Protein AF-0000000082836215 (afdb_homodimer)

Nearest PDB structures (foldseek):
  4zmm-assembly1_B  TM=8.701E-01  e=2.707E-09  Pseudomonas aeruginosa PAO1
  3tvk-assembly1_A  TM=8.857E-01  e=2.459E-09  Escherichia coli K-12
  4h54-assembly1_A  TM=6.787E-01  e=2.007E-11  Escherichia coli K-12
  4zmu-assembly2_D  TM=7.133E-01  e=2.117E-10  Pseudomonas aeruginosa PAO1
  7e6g-assembly1_B  TM=6.426E-01  e=2.106E-11  Pseudomonas aeruginosa

Structure (mmCIF, N/CA/C/O backbone):
data_AF-0000000082836215-model_v1
#
loop_
_entity.id
_entity.type
_entity.pdbx_description
1 polymer 'diguanylate cyclase'
#
loop_
_atom_site.group_PDB
_atom_site.id
_atom_site.type_symbol
_atom_site.label_atom_id
_atom_site.label_alt_id
_atom_site.label_comp_id
_atom_site.label_asym_id
_atom_site.label_entity_id
_atom_site.label_seq_id
_atom_site.pdbx_PDB_ins_code
_atom_site.Cartn_x
_atom_site.Cartn_y
_atom_site.Cartn_z
_atom_site.occupancy
_atom_site.B_iso_or_equiv
_atom_site.auth_seq_id
_atom_site.auth_comp_id
_atom_site.auth_asym_id
_atom_site.auth_atom_id
_atom_site.pdbx_PDB_model_num
ATOM 1 N N . MET A 1 1 ? 3.951 -43.406 -9.68 1 59.47 1 MET A N 1
ATOM 2 C CA . MET A 1 1 ? 4.422 -42.625 -10.812 1 59.47 1 MET A CA 1
ATOM 3 C C . MET A 1 1 ? 5.406 -41.531 -10.344 1 59.47 1 MET A C 1
ATOM 5 O O . MET A 1 1 ? 5.219 -40.938 -9.289 1 59.47 1 MET A O 1
ATOM 9 N N . PRO A 1 2 ? 6.516 -41.531 -10.977 1 65.62 2 PRO A N 1
ATOM 10 C CA . PRO A 1 2 ? 7.523 -40.562 -10.547 1 65.62 2 PRO A CA 1
ATOM 11 C C . PRO A 1 2 ? 7.027 -39.094 -10.617 1 65.62 2 PRO A C 1
ATOM 13 O O . PRO A 1 2 ? 6.195 -38.781 -11.469 1 65.62 2 PRO A O 1
ATOM 16 N N . VAL A 1 3 ? 7.312 -38.5 -9.594 1 72.5 3 VAL A N 1
ATOM 17 C CA . VAL A 1 3 ? 6.965 -37.094 -9.516 1 72.5 3 VAL A CA 1
ATOM 18 C C . VAL A 1 3 ? 7.668 -36.312 -10.633 1 72.5 3 VAL A C 1
ATOM 20 O O . VAL A 1 3 ? 8.867 -36.5 -10.852 1 72.5 3 VAL A O 1
ATOM 23 N N . THR A 1 4 ? 6.832 -35.625 -11.414 1 76.75 4 THR A N 1
ATOM 24 C CA . THR A 1 4 ? 7.398 -34.812 -12.477 1 76.75 4 THR A CA 1
ATOM 25 C C . THR A 1 4 ? 7.902 -33.469 -11.93 1 76.75 4 THR A C 1
ATOM 27 O O . THR A 1 4 ? 7.484 -33.031 -10.852 1 76.75 4 THR A O 1
ATOM 30 N N . LEU A 1 5 ? 8.852 -32.906 -12.562 1 78.94 5 LEU A N 1
ATOM 31 C CA . LEU A 1 5 ? 9.422 -31.625 -12.172 1 78.94 5 LEU A CA 1
ATOM 32 C C . LEU A 1 5 ? 8.359 -30.531 -12.156 1 78.94 5 LEU A C 1
ATOM 34 O O . LEU A 1 5 ? 8.422 -29.609 -11.344 1 78.94 5 LEU A O 1
ATOM 38 N N . LEU A 1 6 ? 7.328 -30.688 -12.922 1 78.5 6 LEU A N 1
ATOM 39 C CA . LEU A 1 6 ? 6.297 -29.656 -13.031 1 78.5 6 LEU A CA 1
ATOM 40 C C . LEU A 1 6 ? 5.406 -29.656 -11.797 1 78.5 6 LEU A C 1
ATOM 42 O O . LEU A 1 6 ? 4.883 -28.609 -11.414 1 78.5 6 LEU A O 1
ATOM 46 N N . GLU A 1 7 ? 5.34 -30.75 -11.164 1 82.31 7 GLU A N 1
ATOM 47 C CA . GLU A 1 7 ? 4.5 -30.828 -9.969 1 82.31 7 GLU A CA 1
ATOM 48 C C . GLU A 1 7 ? 5.059 -29.984 -8.836 1 82.31 7 GLU A C 1
ATOM 50 O O . GLU A 1 7 ? 4.309 -29.531 -7.973 1 82.31 7 GLU A O 1
ATOM 55 N N . TRP A 1 8 ? 6.324 -29.688 -8.883 1 87.25 8 TRP A N 1
ATOM 56 C CA . TRP A 1 8 ? 6.969 -28.891 -7.844 1 87.25 8 TRP A CA 1
ATOM 57 C C . TRP A 1 8 ? 6.625 -27.422 -8 1 87.25 8 TRP A C 1
ATOM 59 O O . TRP A 1 8 ? 6.922 -26.609 -7.121 1 87.25 8 TRP A O 1
ATOM 69 N N . SER A 1 9 ? 5.91 -27.094 -9.102 1 86.62 9 SER A N 1
ATOM 70 C CA . SER A 1 9 ? 5.566 -25.703 -9.344 1 86.62 9 SER A CA 1
ATOM 71 C C . SER A 1 9 ? 4.574 -25.188 -8.305 1 86.62 9 SER A C 1
ATOM 73 O O . SER A 1 9 ? 4.613 -24.016 -7.926 1 86.62 9 SER A O 1
ATOM 75 N N . VAL A 1 10 ? 3.84 -26.094 -7.797 1 89.12 10 VAL A N 1
ATOM 76 C CA . VAL A 1 10 ? 2.793 -25.703 -6.859 1 89.12 10 VAL A CA 1
ATOM 77 C C . VAL A 1 10 ? 3.418 -25.281 -5.535 1 89.12 10 VAL A C 1
ATOM 79 O O . VAL A 1 10 ? 3.275 -24.125 -5.117 1 89.12 10 VAL A O 1
ATOM 82 N N . PRO A 1 11 ? 4.242 -26.156 -4.891 1 92.38 11 PRO A N 1
ATOM 83 C CA . PRO A 1 11 ? 4.852 -25.688 -3.641 1 92.38 11 PRO A CA 1
ATOM 84 C C . PRO A 1 11 ? 5.824 -24.531 -3.854 1 92.38 11 PRO A C 1
ATOM 86 O O . PRO A 1 11 ? 5.949 -23.656 -2.99 1 92.38 11 PRO A O 1
ATOM 89 N N . ALA A 1 12 ? 6.457 -24.516 -4.957 1 91.38 12 ALA A N 1
ATOM 90 C CA . ALA A 1 12 ? 7.391 -23.438 -5.23 1 91.38 12 ALA A CA 1
ATOM 91 C C . ALA A 1 12 ? 6.668 -22.094 -5.297 1 91.38 12 ALA A C 1
ATOM 93 O O . ALA A 1 12 ? 7.137 -21.094 -4.742 1 91.38 12 ALA A O 1
ATOM 94 N N . ALA A 1 13 ? 5.543 -22.078 -5.973 1 92.19 13 ALA A N 1
ATOM 95 C CA . ALA A 1 13 ? 4.762 -20.859 -6.109 1 92.19 13 ALA A CA 1
ATOM 96 C C . ALA A 1 13 ? 4.227 -20.391 -4.758 1 92.19 13 ALA A C 1
ATOM 98 O O . ALA A 1 13 ? 4.262 -19.203 -4.441 1 92.19 13 ALA A O 1
ATOM 99 N N . ILE A 1 14 ? 3.775 -21.312 -3.957 1 95.06 14 ILE A N 1
ATOM 100 C CA . ILE A 1 14 ? 3.232 -20.984 -2.643 1 95.06 14 ILE A CA 1
ATOM 101 C C . ILE A 1 14 ? 4.336 -20.422 -1.753 1 95.06 14 ILE A C 1
ATOM 103 O O . ILE A 1 14 ? 4.137 -19.406 -1.069 1 95.06 14 ILE A O 1
ATOM 107 N N . LEU A 1 15 ? 5.484 -21.016 -1.816 1 94 15 LEU A N 1
ATOM 108 C CA . LEU A 1 15 ? 6.609 -20.578 -0.998 1 94 15 LEU A CA 1
ATOM 109 C C . LEU A 1 15 ? 7.113 -19.219 -1.457 1 94 15 LEU A C 1
ATOM 111 O O . LEU A 1 15 ? 7.578 -18.406 -0.642 1 94 15 LEU A O 1
ATOM 115 N N . MET A 1 16 ? 6.973 -19 -2.713 1 92.31 16 MET A N 1
ATOM 116 C CA . MET A 1 16 ? 7.348 -17.672 -3.217 1 92.31 16 MET A CA 1
ATOM 117 C C . MET A 1 16 ? 6.402 -16.609 -2.688 1 92.31 16 MET A C 1
ATOM 119 O O . MET A 1 16 ? 6.84 -15.508 -2.332 1 92.31 16 MET A O 1
ATOM 123 N N . CYS A 1 17 ? 5.156 -16.922 -2.688 1 93.38 17 CYS A N 1
ATOM 124 C CA . CYS A 1 17 ? 4.191 -16.016 -2.09 1 93.38 17 CYS A CA 1
ATOM 125 C C . CYS A 1 17 ? 4.512 -15.758 -0.623 1 93.38 17 CYS A C 1
ATOM 127 O O . CYS A 1 17 ? 4.461 -14.617 -0.158 1 93.38 17 CYS A O 1
ATOM 129 N N . ALA A 1 18 ? 4.891 -16.844 0.069 1 95 18 ALA A N 1
ATOM 130 C CA . ALA A 1 18 ? 5.266 -16.734 1.476 1 95 18 ALA A CA 1
ATOM 131 C C . ALA A 1 18 ? 6.473 -15.812 1.647 1 95 18 ALA A C 1
ATOM 133 O O . ALA A 1 18 ? 6.473 -14.93 2.514 1 95 18 ALA A O 1
ATOM 134 N N . ALA A 1 19 ? 7.406 -15.977 0.843 1 91.62 19 ALA A N 1
ATOM 135 C CA . ALA A 1 19 ? 8.617 -15.164 0.905 1 91.62 19 ALA A CA 1
ATOM 136 C C . ALA A 1 19 ? 8.312 -13.695 0.615 1 91.62 19 ALA A C 1
ATOM 138 O O . ALA A 1 19 ? 8.883 -12.805 1.239 1 91.62 19 ALA A O 1
ATOM 139 N N . GLY A 1 20 ? 7.445 -13.508 -0.336 1 89.31 20 GLY A N 1
ATOM 140 C CA . GLY A 1 20 ? 7.043 -12.148 -0.654 1 89.31 20 GLY A CA 1
ATOM 141 C C . GLY A 1 20 ? 6.383 -11.438 0.51 1 89.31 20 GLY A C 1
ATOM 142 O O . GLY A 1 20 ? 6.688 -10.273 0.787 1 89.31 20 GLY A O 1
ATOM 143 N N . LEU A 1 21 ? 5.543 -12.109 1.186 1 91.69 21 LEU A N 1
ATOM 144 C CA . LEU A 1 21 ? 4.859 -11.523 2.338 1 91.69 21 LEU A CA 1
ATOM 145 C C . LEU A 1 21 ? 5.84 -11.273 3.477 1 91.69 21 LEU A C 1
ATOM 147 O O . LEU A 1 21 ? 5.727 -10.273 4.188 1 91.69 21 LEU A O 1
ATOM 151 N N . CYS A 1 22 ? 6.816 -12.141 3.592 1 89.56 22 CYS A N 1
ATOM 152 C CA . CYS A 1 22 ? 7.828 -11.938 4.621 1 89.56 22 CYS A CA 1
ATOM 153 C C . CYS A 1 22 ? 8.727 -10.75 4.277 1 89.56 22 CYS A C 1
ATOM 155 O O . CYS A 1 22 ? 9.086 -9.961 5.156 1 89.56 22 CYS A O 1
ATOM 157 N N . ALA A 1 23 ? 8.992 -10.602 3.029 1 84.12 23 ALA A N 1
ATOM 158 C CA . ALA A 1 23 ? 9.852 -9.508 2.58 1 84.12 23 ALA A CA 1
ATOM 159 C C . ALA A 1 23 ? 9.164 -8.156 2.74 1 84.12 23 ALA A C 1
ATOM 161 O O . ALA A 1 23 ? 9.812 -7.145 2.988 1 84.12 23 ALA A O 1
ATOM 162 N N . ALA A 1 24 ? 7.875 -8.141 2.656 1 84 24 ALA A N 1
ATOM 163 C CA . ALA A 1 24 ? 7.109 -6.906 2.779 1 84 24 ALA A CA 1
ATOM 164 C C . ALA A 1 24 ? 7.238 -6.316 4.18 1 84 24 ALA A C 1
ATOM 166 O O . ALA A 1 24 ? 7.008 -5.121 4.383 1 84 24 ALA A O 1
ATOM 167 N N . ARG A 1 25 ? 7.621 -7.086 5.109 1 78.31 25 ARG A N 1
ATOM 168 C CA . ARG A 1 25 ? 7.852 -6.602 6.469 1 78.31 25 ARG A CA 1
ATOM 169 C C . ARG A 1 25 ? 8.969 -5.559 6.492 1 78.31 25 ARG A C 1
ATOM 171 O O . ARG A 1 25 ? 8.898 -4.594 7.258 1 78.31 25 ARG A O 1
ATOM 178 N N . PHE A 1 26 ? 9.883 -5.754 5.652 1 73.81 26 PHE A N 1
ATOM 179 C CA . PHE A 1 26 ? 11.016 -4.84 5.602 1 73.81 26 PHE A CA 1
ATOM 180 C C . PHE A 1 26 ? 10.602 -3.484 5.043 1 73.81 26 PHE A C 1
ATOM 182 O O . PHE A 1 26 ? 11.273 -2.479 5.27 1 73.81 26 PHE A O 1
ATOM 189 N N . ALA A 1 27 ? 9.477 -3.504 4.367 1 69.38 27 ALA A N 1
ATOM 190 C CA . ALA A 1 27 ? 8.93 -2.25 3.855 1 69.38 27 ALA A CA 1
ATOM 191 C C . ALA A 1 27 ? 7.969 -1.625 4.859 1 69.38 27 ALA A C 1
ATOM 193 O O . ALA A 1 27 ? 7.324 -0.613 4.57 1 69.38 27 ALA A O 1
ATOM 194 N N . GLY A 1 28 ? 7.84 -2.305 6.027 1 70.69 28 GLY A N 1
ATOM 195 C CA . GLY A 1 28 ? 7.043 -1.717 7.09 1 70.69 28 GLY A CA 1
ATOM 196 C C . GLY A 1 28 ? 5.641 -2.287 7.172 1 70.69 28 GLY A C 1
ATOM 197 O O . GLY A 1 28 ? 4.805 -1.784 7.922 1 70.69 28 GLY A O 1
ATOM 198 N N . PHE A 1 29 ? 5.387 -3.316 6.414 1 75.12 29 PHE A N 1
ATOM 199 C CA . PHE A 1 29 ? 4.051 -3.898 6.441 1 75.12 29 PHE A CA 1
ATOM 200 C C . PHE A 1 29 ? 3.98 -5.047 7.441 1 75.12 29 PHE A C 1
ATOM 202 O O . PHE A 1 29 ? 4.953 -5.781 7.621 1 75.12 29 PHE A O 1
ATOM 209 N N . HIS A 1 30 ? 2.971 -5.16 8.156 1 80.38 30 HIS A N 1
ATOM 210 C CA . HIS A 1 30 ? 2.773 -6.23 9.125 1 80.38 30 HIS A CA 1
ATOM 211 C C . HIS A 1 30 ? 2.232 -7.488 8.453 1 80.38 30 HIS A C 1
ATOM 213 O O . HIS A 1 30 ? 1.101 -7.902 8.719 1 80.38 30 HIS A O 1
ATOM 219 N N . THR A 1 31 ? 3.064 -8.172 7.629 1 89.19 31 THR A N 1
ATOM 220 C CA . THR A 1 31 ? 2.592 -9.297 6.832 1 89.19 31 THR A CA 1
ATOM 221 C C . THR A 1 31 ? 3.322 -10.578 7.215 1 89.19 31 THR A C 1
ATOM 223 O O . THR A 1 31 ? 3.158 -11.609 6.566 1 89.19 31 THR A O 1
ATOM 226 N N . LEU A 1 32 ? 4.156 -10.656 8.25 1 88.88 32 LEU A N 1
ATOM 227 C CA . LEU A 1 32 ? 4.996 -11.797 8.617 1 88.88 32 LEU A CA 1
ATOM 228 C C . LEU A 1 32 ? 4.141 -13 8.992 1 88.88 32 LEU A C 1
ATOM 230 O O . LEU A 1 32 ? 4.461 -14.133 8.625 1 88.88 32 LEU A O 1
ATOM 234 N N . ARG A 1 33 ? 3.074 -12.781 9.742 1 91.88 33 ARG A N 1
ATOM 235 C CA . ARG A 1 33 ? 2.203 -13.875 10.156 1 91.88 33 ARG A CA 1
ATOM 236 C C . ARG A 1 33 ? 1.577 -14.57 8.953 1 91.88 33 ARG A C 1
ATOM 238 O O . ARG A 1 33 ? 1.449 -15.797 8.93 1 91.88 33 ARG A O 1
ATOM 245 N N . TRP A 1 34 ? 1.225 -13.805 7.965 1 94.75 34 TRP A N 1
ATOM 246 C CA . TRP A 1 34 ? 0.666 -14.352 6.73 1 94.75 34 TRP A CA 1
ATOM 247 C C . TRP A 1 34 ? 1.713 -15.156 5.965 1 94.75 34 TRP A C 1
ATOM 249 O O . TRP A 1 34 ? 1.414 -16.219 5.426 1 94.75 34 TRP A O 1
ATOM 259 N N . GLY A 1 35 ? 2.979 -14.555 5.941 1 95.12 35 GLY A N 1
ATOM 260 C CA . GLY A 1 35 ? 4.07 -15.281 5.309 1 95.12 35 GLY A CA 1
ATOM 261 C C . GLY A 1 35 ? 4.363 -16.609 5.969 1 95.12 35 GLY A C 1
ATOM 262 O O . GLY A 1 35 ? 4.625 -17.609 5.285 1 95.12 35 GLY A O 1
ATOM 263 N N . GLY A 1 36 ? 4.336 -16.625 7.277 1 95.12 36 GLY A N 1
ATOM 264 C CA . GLY A 1 36 ? 4.523 -17.875 7.996 1 95.12 36 GLY A CA 1
ATOM 265 C C . GLY A 1 36 ? 3.441 -18.906 7.703 1 95.12 36 GLY A C 1
ATOM 266 O O . GLY A 1 36 ? 3.725 -20.094 7.582 1 95.12 36 GLY A O 1
ATOM 267 N N . ALA A 1 37 ? 2.213 -18.5 7.605 1 96.94 37 ALA A N 1
ATOM 268 C CA . ALA A 1 37 ? 1.097 -19.391 7.289 1 96.94 37 ALA A CA 1
ATOM 269 C C . ALA A 1 37 ? 1.281 -20.031 5.918 1 96.94 37 ALA A C 1
ATOM 271 O O . ALA A 1 37 ? 1.16 -21.266 5.777 1 96.94 37 ALA A O 1
ATOM 272 N N . LEU A 1 38 ? 1.634 -19.219 4.902 1 96.94 38 LEU A N 1
ATOM 273 C CA . LEU A 1 38 ? 1.836 -19.75 3.557 1 96.94 38 LEU A CA 1
ATOM 274 C C . LEU A 1 38 ? 3.1 -20.594 3.488 1 96.94 38 LEU A C 1
ATOM 276 O O . LEU A 1 38 ? 3.164 -21.562 2.721 1 96.94 38 LEU A O 1
ATOM 280 N N . GLY A 1 39 ? 4.078 -20.203 4.293 1 96.94 39 GLY A N 1
ATOM 281 C CA . GLY A 1 39 ? 5.258 -21.047 4.379 1 96.94 39 GLY A CA 1
ATOM 282 C C . GLY A 1 39 ? 4.945 -22.453 4.867 1 96.94 39 GLY A C 1
ATOM 283 O O . GLY A 1 39 ? 5.43 -23.438 4.301 1 96.94 39 GLY A O 1
ATOM 284 N N . CYS A 1 40 ? 4.133 -22.531 5.871 1 97 40 CYS A N 1
ATOM 285 C CA . CYS A 1 40 ? 3.697 -23.812 6.402 1 97 40 CYS A CA 1
ATOM 286 C C . CYS A 1 40 ? 2.883 -24.578 5.367 1 97 40 CYS A C 1
ATOM 288 O O . CYS A 1 40 ? 3.09 -25.781 5.172 1 97 40 CYS A O 1
ATOM 290 N N . LEU A 1 41 ? 2.018 -23.875 4.707 1 96.56 41 LEU A N 1
ATOM 291 C CA . LEU A 1 41 ? 1.208 -24.484 3.662 1 96.56 41 LEU A CA 1
ATOM 292 C C . LEU A 1 41 ? 2.086 -25.016 2.529 1 96.56 41 LEU A C 1
ATOM 294 O O . LEU A 1 41 ? 1.91 -26.141 2.07 1 96.56 41 LEU A O 1
ATOM 298 N N . GLY A 1 42 ? 3.006 -24.172 2.072 1 95.88 42 GLY A N 1
ATOM 299 C CA . GLY A 1 42 ? 3.918 -24.578 1.017 1 95.88 42 GLY A CA 1
ATOM 300 C C . GLY A 1 42 ? 4.758 -25.797 1.388 1 95.88 42 GLY A C 1
ATOM 301 O O . GLY A 1 42 ? 5.012 -26.656 0.55 1 95.88 42 GLY A O 1
ATOM 302 N N . ALA A 1 43 ? 5.188 -25.859 2.633 1 95.19 43 ALA A N 1
ATOM 303 C CA . ALA A 1 43 ? 5.938 -27.016 3.115 1 95.19 43 ALA A CA 1
ATOM 304 C C . ALA A 1 43 ? 5.094 -28.281 3.049 1 95.19 43 ALA A C 1
ATOM 306 O O . ALA A 1 43 ? 5.598 -29.359 2.711 1 95.19 43 ALA A O 1
ATOM 307 N N . GLY A 1 44 ? 3.846 -28.172 3.377 1 94.44 44 GLY A N 1
ATOM 308 C CA . GLY A 1 44 ? 2.951 -29.312 3.273 1 94.44 44 GLY A CA 1
ATOM 309 C C . GLY A 1 44 ? 2.84 -29.859 1.863 1 94.44 44 GLY A C 1
ATOM 310 O O . GLY A 1 44 ? 2.955 -31.062 1.65 1 94.44 44 GLY A O 1
ATOM 311 N N . TYR A 1 45 ? 2.68 -28.984 0.92 1 92.81 45 TYR A N 1
ATOM 312 C CA . TYR A 1 45 ? 2.578 -29.406 -0.475 1 92.81 45 TYR A CA 1
ATOM 313 C C . TYR A 1 45 ? 3.91 -29.953 -0.98 1 92.81 45 TYR A C 1
ATOM 315 O O . TYR A 1 45 ? 3.939 -30.828 -1.847 1 92.81 45 TYR A O 1
ATOM 323 N N . ALA A 1 46 ? 5 -29.453 -0.439 1 92.12 46 ALA A N 1
ATOM 324 C CA . ALA A 1 46 ? 6.312 -29.969 -0.812 1 92.12 46 ALA A CA 1
ATOM 325 C C . ALA A 1 46 ? 6.496 -31.406 -0.311 1 92.12 46 ALA A C 1
ATOM 327 O O . ALA A 1 46 ? 6.992 -32.25 -1.039 1 92.12 46 ALA A O 1
ATOM 328 N N . VAL A 1 47 ? 6.062 -31.688 0.889 1 89.81 47 VAL A N 1
ATOM 329 C CA . VAL A 1 47 ? 6.18 -33.031 1.475 1 89.81 47 VAL A CA 1
ATOM 330 C C . VAL A 1 47 ? 5.34 -34.031 0.675 1 89.81 47 VAL A C 1
ATOM 332 O O . VAL A 1 47 ? 5.73 -35.188 0.506 1 89.81 47 VAL A O 1
ATOM 335 N N . MET A 1 48 ? 4.258 -33.562 0.139 1 85.56 48 MET A N 1
ATOM 336 C CA . MET A 1 48 ? 3.367 -34.406 -0.664 1 85.56 48 MET A CA 1
ATOM 337 C C . MET A 1 48 ? 4.098 -34.938 -1.882 1 85.56 48 MET A C 1
ATOM 339 O O . MET A 1 48 ? 3.787 -36.062 -2.346 1 85.56 48 MET A O 1
ATOM 343 N N . LEU A 1 49 ? 5.156 -34.281 -2.365 1 85.25 49 LEU A N 1
ATOM 344 C CA . LEU A 1 49 ? 5.82 -34.656 -3.605 1 85.25 49 LEU A CA 1
ATOM 345 C C . LEU A 1 49 ? 7.062 -35.5 -3.316 1 85.25 49 LEU A C 1
ATOM 347 O O . LEU A 1 49 ? 7.625 -36.125 -4.223 1 85.25 49 LEU A O 1
ATOM 351 N N . VAL A 1 50 ? 7.457 -35.5 -2.055 1 83.12 50 VAL A N 1
ATOM 352 C CA . VAL A 1 50 ? 8.617 -36.312 -1.705 1 83.12 50 VAL A CA 1
ATOM 353 C C . VAL A 1 50 ? 8.258 -37.781 -1.799 1 83.12 50 VAL A C 1
ATOM 355 O O . VAL A 1 50 ? 7.219 -38.219 -1.288 1 83.12 50 VAL A O 1
ATOM 358 N N . GLN A 1 51 ? 9.023 -38.5 -2.736 1 74.25 51 GLN A N 1
ATOM 359 C CA . GLN A 1 51 ? 8.781 -39.938 -2.939 1 74.25 51 GLN A CA 1
ATOM 360 C C . GLN A 1 51 ? 9.391 -40.75 -1.809 1 74.25 51 GLN A C 1
ATOM 362 O O . GLN A 1 51 ? 10.609 -40.75 -1.616 1 74.25 51 GLN A O 1
ATOM 367 N N . ALA A 1 52 ? 8.523 -41 -0.812 1 68.38 52 ALA A N 1
ATOM 368 C CA . ALA A 1 52 ? 9 -41.875 0.263 1 68.38 52 ALA A CA 1
ATOM 369 C C . ALA A 1 52 ? 8.203 -43.156 0.311 1 68.38 52 ALA A C 1
ATOM 371 O O . ALA A 1 52 ? 7.211 -43.25 1.039 1 68.38 52 ALA A O 1
ATOM 372 N N . SER A 1 53 ? 8.383 -44.094 -0.616 1 62.12 53 SER A N 1
ATOM 373 C CA . SER A 1 53 ? 7.652 -45.344 -0.757 1 62.12 53 SER A CA 1
ATOM 374 C C . SER A 1 53 ? 7.516 -46.062 0.583 1 62.12 53 SER A C 1
ATOM 376 O O . SER A 1 53 ? 6.453 -46.594 0.895 1 62.12 53 SER A O 1
ATOM 378 N N . ASN A 1 54 ? 8.594 -46.125 1.408 1 63.41 54 ASN A N 1
ATOM 379 C CA . ASN A 1 54 ? 8.57 -46.938 2.619 1 63.41 54 ASN A CA 1
ATOM 380 C C . ASN A 1 54 ? 7.902 -46.188 3.775 1 63.41 54 ASN A C 1
ATOM 382 O O . ASN A 1 54 ? 7.621 -46.781 4.816 1 63.41 54 ASN A O 1
ATOM 386 N N . LEU A 1 55 ? 7.555 -44.969 3.59 1 65.56 55 LEU A N 1
ATOM 387 C CA . LEU A 1 55 ? 7.027 -44.156 4.703 1 65.56 55 LEU A CA 1
ATOM 388 C C . LEU A 1 55 ? 5.664 -43.594 4.355 1 65.56 55 LEU A C 1
ATOM 390 O O . LEU A 1 55 ? 5.262 -42.562 4.918 1 65.56 55 LEU A O 1
ATOM 394 N N . ALA A 1 56 ? 4.906 -44.344 3.639 1 66.19 56 ALA A N 1
ATOM 395 C CA . ALA A 1 56 ? 3.736 -43.812 2.957 1 66.19 56 ALA A CA 1
ATOM 396 C C . ALA A 1 56 ? 2.703 -43.281 3.959 1 66.19 56 ALA A C 1
ATOM 398 O O . ALA A 1 56 ? 2.225 -42.156 3.852 1 66.19 56 ALA A O 1
ATOM 399 N N . PRO A 1 57 ? 2.42 -44.219 5.047 1 71.12 57 PRO A N 1
ATOM 400 C CA . PRO A 1 57 ? 1.366 -43.656 5.91 1 71.12 57 PRO A CA 1
ATOM 401 C C . PRO A 1 57 ? 1.834 -42.469 6.73 1 71.12 57 PRO A C 1
ATOM 403 O O . PRO A 1 57 ? 1.056 -41.531 6.977 1 71.12 57 PRO A O 1
ATOM 406 N N . TYR A 1 58 ? 3.047 -42.375 7.105 1 79.69 58 TYR A N 1
ATOM 407 C CA . TYR A 1 58 ? 3.564 -41.312 7.938 1 79.69 58 TYR A CA 1
ATOM 408 C C . TYR A 1 58 ? 3.711 -40 7.133 1 79.69 58 TYR A C 1
ATOM 410 O O . TYR A 1 58 ? 3.494 -38.906 7.66 1 79.69 58 TYR A O 1
ATOM 418 N N . LYS A 1 59 ? 3.982 -40.156 5.918 1 85.81 59 LYS A N 1
ATOM 419 C CA . LYS A 1 59 ? 4.164 -39 5.059 1 85.81 59 LYS A CA 1
ATOM 420 C C . LYS A 1 59 ? 2.859 -38.219 4.898 1 85.81 59 LYS A C 1
ATOM 422 O O . LYS A 1 59 ? 2.854 -37 4.93 1 85.81 59 LYS A O 1
ATOM 427 N N . GLN A 1 60 ? 1.788 -38.969 4.789 1 84.88 60 GLN A N 1
ATOM 428 C CA . GLN A 1 60 ? 0.486 -38.344 4.605 1 84.88 60 GLN A CA 1
ATOM 429 C C . GLN A 1 60 ? 0.07 -37.562 5.852 1 84.88 60 GLN A C 1
ATOM 431 O O . GLN A 1 60 ? -0.49 -36.469 5.75 1 84.88 60 GLN A O 1
ATOM 436 N N . VAL A 1 61 ? 0.448 -38.125 6.945 1 88.12 61 VAL A N 1
ATOM 437 C CA . VAL A 1 61 ? 0.105 -37.5 8.211 1 88.12 61 VAL A CA 1
ATOM 438 C C . VAL A 1 61 ? 0.866 -36.156 8.336 1 88.12 61 VAL A C 1
ATOM 440 O O . VAL A 1 61 ? 0.292 -35.156 8.727 1 88.12 61 VAL A O 1
ATOM 443 N N . VAL A 1 62 ? 2.086 -36.188 7.953 1 90.25 62 VAL A N 1
ATOM 444 C CA . VAL A 1 62 ? 2.938 -35 8.078 1 90.25 62 VAL A CA 1
ATOM 445 C C . VAL A 1 62 ? 2.482 -33.906 7.098 1 90.25 62 VAL A C 1
ATOM 447 O O . VAL A 1 62 ? 2.352 -32.75 7.461 1 90.25 62 VAL A O 1
ATOM 450 N N . GLU A 1 63 ? 2.234 -34.312 5.895 1 91.88 63 GLU A N 1
ATOM 451 C CA . GLU A 1 63 ? 1.816 -33.344 4.883 1 91.88 63 GLU A CA 1
ATOM 452 C C . GLU A 1 63 ? 0.495 -32.688 5.262 1 91.88 63 GLU A C 1
ATOM 454 O O . GLU A 1 63 ? 0.361 -31.469 5.184 1 91.88 63 GLU A O 1
ATOM 459 N N . ASP A 1 64 ? -0.414 -33.5 5.742 1 93.19 64 ASP A N 1
ATOM 460 C CA . ASP A 1 64 ? -1.732 -33 6.094 1 93.19 64 ASP A CA 1
ATOM 461 C C . ASP A 1 64 ? -1.655 -32.094 7.316 1 93.19 64 ASP A C 1
ATOM 463 O O . ASP A 1 64 ? -2.395 -31.109 7.414 1 93.19 64 ASP A O 1
ATOM 467 N N . ALA A 1 65 ? -0.784 -32.406 8.188 1 94.38 65 ALA A N 1
ATOM 468 C CA . ALA A 1 65 ? -0.599 -31.578 9.367 1 94.38 65 ALA A CA 1
ATOM 469 C C . ALA A 1 65 ? -0.074 -30.188 8.977 1 94.38 65 ALA A C 1
ATOM 471 O O . ALA A 1 65 ? -0.51 -29.172 9.523 1 94.38 65 ALA A O 1
ATOM 472 N N . PHE A 1 66 ? 0.818 -30.125 8.047 1 95.75 66 PHE A N 1
ATOM 473 C CA . PHE A 1 66 ? 1.367 -28.859 7.582 1 95.75 66 PHE A CA 1
ATOM 474 C C . PHE A 1 66 ? 0.309 -28.047 6.836 1 95.75 66 PHE A C 1
ATOM 476 O O . PHE A 1 66 ? 0.226 -26.828 6.996 1 95.75 66 PHE A O 1
ATOM 483 N N . ILE A 1 67 ? -0.454 -28.734 6.062 1 95.88 67 ILE A N 1
ATOM 484 C CA . ILE A 1 67 ? -1.484 -28.047 5.285 1 95.88 67 ILE A CA 1
ATOM 485 C C . ILE A 1 67 ? -2.514 -27.422 6.23 1 95.88 67 ILE A C 1
ATOM 487 O O . ILE A 1 67 ? -2.795 -26.234 6.148 1 95.88 67 ILE A O 1
ATOM 491 N N . LEU A 1 68 ? -3.018 -28.281 7.117 1 96.75 68 LEU A N 1
ATOM 492 C CA . LEU A 1 68 ? -3.988 -27.766 8.078 1 96.75 68 LEU A CA 1
ATOM 493 C C . LEU A 1 68 ? -3.357 -26.719 8.977 1 96.75 68 LEU A C 1
ATOM 495 O O . LEU A 1 68 ? -3.998 -25.719 9.312 1 96.75 68 LEU A O 1
ATOM 499 N N . GLY A 1 69 ? -2.109 -26.969 9.383 1 96.25 69 GLY A N 1
ATOM 500 C CA . GLY A 1 69 ? -1.399 -25.969 10.18 1 96.25 69 GLY A CA 1
ATOM 501 C C . GLY A 1 69 ? -1.286 -24.625 9.484 1 96.25 69 GLY A C 1
ATOM 502 O O . GLY A 1 69 ? -1.446 -23.578 10.125 1 96.25 69 GLY A O 1
ATOM 503 N N . GLY A 1 70 ? -1.003 -24.609 8.227 1 97.06 70 GLY A N 1
ATOM 504 C CA . GLY A 1 70 ? -0.939 -23.375 7.457 1 97.06 70 GLY A CA 1
ATOM 505 C C . GLY A 1 70 ? -2.252 -22.625 7.438 1 97.06 70 GLY A C 1
ATOM 506 O O . GLY A 1 70 ? -2.27 -21.391 7.578 1 97.06 70 GLY A O 1
ATOM 507 N N . VAL A 1 71 ? -3.314 -23.359 7.281 1 96.88 71 VAL A N 1
ATOM 508 C CA . VAL A 1 71 ? -4.637 -22.734 7.238 1 96.88 71 VAL A CA 1
ATOM 509 C C . VAL A 1 71 ? -4.977 -22.156 8.609 1 96.88 71 VAL A C 1
ATOM 511 O O . VAL A 1 71 ? -5.492 -21.031 8.695 1 96.88 71 VAL A O 1
ATOM 514 N N . ILE A 1 72 ? -4.656 -22.875 9.641 1 96.69 72 ILE A N 1
ATOM 515 C CA . ILE A 1 72 ? -4.906 -22.406 10.992 1 96.69 72 ILE A CA 1
ATOM 516 C C . ILE A 1 72 ? -4.125 -21.109 11.242 1 96.69 72 ILE A C 1
ATOM 518 O O . ILE A 1 72 ? -4.668 -20.141 11.781 1 96.69 72 ILE A O 1
ATOM 522 N N . LEU A 1 73 ? -2.873 -21.141 10.844 1 95.81 73 LEU A N 1
ATOM 523 C CA . LEU A 1 73 ? -2.035 -19.969 11.039 1 95.81 73 LEU A CA 1
ATOM 524 C C . LEU A 1 73 ? -2.586 -18.781 10.273 1 95.81 73 LEU A C 1
ATOM 526 O O . LEU A 1 73 ? -2.527 -17.641 10.75 1 95.81 73 LEU A O 1
ATOM 530 N N . ALA A 1 74 ? -3.086 -19 9.094 1 96.19 74 ALA A N 1
ATOM 531 C CA . ALA A 1 74 ? -3.689 -17.922 8.32 1 96.19 74 ALA A CA 1
ATOM 532 C C . ALA A 1 74 ? -4.926 -17.359 9.023 1 96.19 74 ALA A C 1
ATOM 534 O O . ALA A 1 74 ? -5.133 -16.141 9.047 1 96.19 74 ALA A O 1
ATOM 535 N N . CYS A 1 75 ? -5.738 -18.25 9.547 1 95.06 75 CYS A N 1
ATOM 536 C CA . CYS A 1 75 ? -6.926 -17.828 10.281 1 95.06 75 CYS A CA 1
ATOM 537 C C . CYS A 1 75 ? -6.547 -17.016 11.516 1 95.06 75 CYS A C 1
ATOM 539 O O . CYS A 1 75 ? -7.191 -16.016 11.836 1 95.06 75 CYS A O 1
ATOM 541 N N . ARG A 1 76 ? -5.484 -17.422 12.172 1 93.56 76 ARG A N 1
ATOM 542 C CA . ARG A 1 76 ? -5.027 -16.688 13.344 1 93.56 76 ARG A CA 1
ATOM 543 C C . ARG A 1 76 ? -4.492 -15.32 12.961 1 93.56 76 ARG A C 1
ATOM 545 O O . ARG A 1 76 ? -4.637 -14.359 13.719 1 93.56 76 ARG A O 1
ATOM 552 N N . ALA A 1 77 ? -3.844 -15.281 11.828 1 93.19 77 ALA A N 1
ATOM 553 C CA . ALA A 1 77 ? -3.371 -13.984 11.336 1 93.19 77 ALA A CA 1
ATOM 554 C C . ALA A 1 77 ? -4.535 -13.023 11.125 1 93.19 77 ALA A C 1
ATOM 556 O O . ALA A 1 77 ? -4.441 -11.844 11.469 1 93.19 77 ALA A O 1
ATOM 557 N N . LEU A 1 78 ? -5.598 -13.516 10.602 1 93.06 78 LEU A N 1
ATOM 558 C CA . LEU A 1 78 ? -6.789 -12.703 10.383 1 93.06 78 LEU A CA 1
ATOM 559 C C . LEU A 1 78 ? -7.359 -12.219 11.711 1 93.06 78 LEU A C 1
ATOM 561 O O . LEU A 1 78 ? -7.664 -11.031 11.859 1 93.06 78 LEU A O 1
ATOM 565 N N . LEU A 1 79 ? -7.438 -13.078 12.648 1 91 79 LEU A N 1
ATOM 566 C CA . LEU A 1 79 ? -8.031 -12.75 13.945 1 91 79 LEU A CA 1
ATOM 567 C C . LEU A 1 79 ? -7.129 -11.812 14.734 1 91 79 LEU A C 1
ATOM 569 O O . LEU A 1 79 ? -7.605 -11.023 15.555 1 91 79 LEU A O 1
ATOM 573 N N . SER A 1 80 ? -5.82 -11.898 14.539 1 88.81 80 SER A N 1
ATOM 574 C CA . SER A 1 80 ? -4.867 -11.062 15.258 1 88.81 80 SER A CA 1
ATOM 575 C C . SER A 1 80 ? -5.055 -9.586 14.922 1 88.81 80 SER A C 1
ATOM 577 O O . SER A 1 80 ? -4.645 -8.711 15.68 1 88.81 80 SER A O 1
ATOM 579 N N . ARG A 1 81 ? -5.617 -9.266 13.82 1 85.69 81 ARG A N 1
ATOM 580 C CA . ARG A 1 81 ? -5.871 -7.883 13.422 1 85.69 81 ARG A CA 1
ATOM 581 C C . ARG A 1 81 ? -6.812 -7.191 14.398 1 85.69 81 ARG A C 1
ATOM 583 O O . ARG A 1 81 ? -6.801 -5.965 14.516 1 85.69 81 ARG A O 1
ATOM 590 N N . ARG A 1 82 ? -7.59 -7.898 15.078 1 80.62 82 ARG A N 1
ATOM 591 C CA . ARG A 1 82 ? -8.547 -7.34 16.031 1 80.62 82 ARG A CA 1
ATOM 592 C C . ARG A 1 82 ? -7.914 -7.152 17.406 1 80.62 82 ARG A C 1
ATOM 594 O O . ARG A 1 82 ? -8.539 -6.613 18.312 1 80.62 82 ARG A O 1
ATOM 601 N N . GLY A 1 83 ? -6.734 -7.492 17.562 1 73.94 83 GLY A N 1
ATOM 602 C CA . GLY A 1 83 ? -6.035 -7.277 18.828 1 73.94 83 GLY A CA 1
ATOM 603 C C . GLY A 1 83 ? -6.449 -8.25 19.906 1 73.94 83 GLY A C 1
ATOM 604 O O . GLY A 1 83 ? -6.062 -8.102 21.062 1 73.94 83 GLY A O 1
ATOM 605 N N . ARG A 1 84 ? -7.297 -9.156 19.594 1 67.31 84 ARG A N 1
ATOM 606 C CA . ARG A 1 84 ? -7.762 -10.062 20.641 1 67.31 84 ARG A CA 1
ATOM 607 C C . ARG A 1 84 ? -6.84 -11.266 20.781 1 67.31 84 ARG A C 1
ATOM 609 O O . ARG A 1 84 ? -6.25 -11.719 19.797 1 67.31 84 ARG A O 1
ATOM 616 N N . GLN A 1 85 ? -6.547 -11.625 21.969 1 74.5 85 GLN A N 1
ATOM 617 C CA . GLN A 1 85 ? -5.836 -12.875 22.219 1 74.5 85 GLN A CA 1
ATOM 618 C C . GLN A 1 85 ? -6.711 -14.086 21.891 1 74.5 85 GLN A C 1
ATOM 620 O O . GLN A 1 85 ? -7.844 -14.18 22.359 1 74.5 85 GLN A O 1
ATOM 625 N N . ILE A 1 86 ? -6.316 -14.891 20.969 1 75.56 86 ILE A N 1
ATOM 626 C CA . ILE A 1 86 ? -7.102 -16.031 20.531 1 75.56 86 ILE A CA 1
ATOM 627 C C . ILE A 1 86 ? -6.586 -17.312 21.203 1 75.56 86 ILE A C 1
ATOM 629 O O . ILE A 1 86 ? -5.418 -17.672 21.047 1 75.56 86 ILE A O 1
ATOM 633 N N . PRO A 1 87 ? -7.441 -17.906 22.016 1 85.44 87 PRO A N 1
ATOM 634 C CA . PRO A 1 87 ? -6.98 -19.156 22.641 1 85.44 87 PRO A CA 1
ATOM 635 C C . PRO A 1 87 ? -6.613 -20.219 21.609 1 85.44 87 PRO A C 1
ATOM 637 O O . PRO A 1 87 ? -7.215 -20.281 20.531 1 85.44 87 PRO A O 1
ATOM 640 N N . LEU A 1 88 ? -5.629 -21.109 21.953 1 89.31 88 LEU A N 1
ATOM 641 C CA . LEU A 1 88 ? -5.094 -22.094 21.031 1 89.31 88 LEU A CA 1
ATOM 642 C C . LEU A 1 88 ? -5.828 -23.422 21.172 1 89.31 88 LEU A C 1
ATOM 644 O O . LEU A 1 88 ? -5.617 -24.344 20.375 1 89.31 88 LEU A O 1
ATOM 648 N N . HIS A 1 89 ? -6.742 -23.609 22.062 1 90.25 89 HIS A N 1
ATOM 649 C CA . HIS A 1 89 ? -7.348 -24.891 22.359 1 90.25 89 HIS A CA 1
ATOM 650 C C . HIS A 1 89 ? -8.133 -25.422 21.172 1 90.25 89 HIS A C 1
ATOM 652 O O . HIS A 1 89 ? -8.062 -26.625 20.859 1 90.25 89 HIS A O 1
ATOM 658 N N . PHE A 1 90 ? -8.867 -24.594 20.562 1 91.5 90 PHE A N 1
ATOM 659 C CA . PHE A 1 90 ? -9.656 -25.031 19.406 1 91.5 90 PHE A CA 1
ATOM 660 C C . PHE A 1 90 ? -8.758 -25.484 18.266 1 91.5 90 PHE A C 1
ATOM 662 O O . PHE A 1 90 ? -9.008 -26.5 17.625 1 91.5 90 PHE A O 1
ATOM 669 N N . ASP A 1 91 ? -7.691 -24.75 18 1 93.88 91 ASP A N 1
ATOM 670 C CA . ASP A 1 91 ? -6.766 -25.062 16.922 1 93.88 91 ASP A CA 1
ATOM 671 C C . ASP A 1 91 ? -6.082 -26.406 17.156 1 93.88 91 ASP A C 1
ATOM 673 O O . ASP A 1 91 ? -5.984 -27.234 16.25 1 93.88 91 ASP A O 1
ATOM 677 N N . VAL A 1 92 ? -5.691 -26.656 18.375 1 94.38 92 VAL A N 1
ATOM 678 C CA . VAL A 1 92 ? -5.012 -27.891 18.734 1 94.38 92 VAL A CA 1
ATOM 679 C C . VAL A 1 92 ? -5.988 -29.062 18.641 1 94.38 92 VAL A C 1
ATOM 681 O O . VAL A 1 92 ? -5.637 -30.141 18.141 1 94.38 92 VAL A O 1
ATOM 684 N N . ALA A 1 93 ? -7.188 -28.844 19.078 1 95.38 93 ALA A N 1
ATOM 685 C CA . ALA A 1 93 ? -8.211 -29.875 19.016 1 95.38 93 ALA A CA 1
ATOM 686 C C . ALA A 1 93 ? -8.492 -30.281 17.578 1 95.38 93 ALA A C 1
ATOM 688 O O . ALA A 1 93 ? -8.602 -31.469 17.266 1 95.38 93 ALA A O 1
ATOM 689 N N . VAL A 1 94 ? -8.586 -29.344 16.734 1 95.56 94 VAL A N 1
ATOM 690 C CA . VAL A 1 94 ? -8.883 -29.609 15.328 1 95.56 94 VAL A CA 1
ATOM 691 C C . VAL A 1 94 ? -7.703 -30.328 14.68 1 95.56 94 VAL A C 1
ATOM 693 O O . VAL A 1 94 ? -7.887 -31.25 13.891 1 95.56 94 VAL A O 1
ATOM 696 N N . LEU A 1 95 ? -6.508 -29.891 15.008 1 95.56 95 LEU A N 1
ATOM 697 C CA . LEU A 1 95 ? -5.312 -30.516 14.461 1 95.56 95 LEU A CA 1
ATOM 698 C C . LEU A 1 95 ? -5.215 -31.969 14.906 1 95.56 95 LEU A C 1
ATOM 700 O O . LEU A 1 95 ? -4.918 -32.844 14.094 1 95.56 95 LEU A O 1
ATOM 704 N N . LEU A 1 96 ? -5.543 -32.281 16.156 1 95 96 LEU A N 1
ATOM 705 C CA . LEU A 1 96 ? -5.488 -33.625 16.672 1 95 96 LEU A CA 1
ATOM 706 C C . LEU A 1 96 ? -6.582 -34.5 16.062 1 95 96 LEU A C 1
ATOM 708 O O . LEU A 1 96 ? -6.34 -35.656 15.703 1 95 96 LEU A O 1
ATOM 712 N N . ALA A 1 97 ? -7.715 -33.938 15.969 1 95 97 ALA A N 1
ATOM 713 C CA . ALA A 1 97 ? -8.828 -34.656 15.359 1 95 97 ALA A CA 1
ATOM 714 C C . ALA A 1 97 ? -8.523 -35 13.906 1 95 97 ALA A C 1
ATOM 716 O O . ALA A 1 97 ? -8.797 -36.125 13.461 1 95 97 ALA A O 1
ATOM 717 N N . SER A 1 98 ? -8.031 -34 13.219 1 95 98 SER A N 1
ATOM 718 C CA . SER A 1 98 ? -7.68 -34.25 11.82 1 95 98 SER A CA 1
ATOM 719 C C . SER A 1 98 ? -6.605 -35.312 11.695 1 95 98 SER A C 1
ATOM 721 O O . SER A 1 98 ? -6.695 -36.188 10.828 1 95 98 SER A O 1
ATOM 723 N N . THR A 1 99 ? -5.605 -35.25 12.547 1 93.06 99 THR A N 1
ATOM 724 C CA . THR A 1 99 ? -4.531 -36.25 12.516 1 93.06 99 THR A CA 1
ATOM 725 C C . THR A 1 99 ? -5.07 -37.656 12.805 1 93.06 99 THR A C 1
ATOM 727 O O . THR A 1 99 ? -4.703 -38.594 12.133 1 93.06 99 THR A O 1
ATOM 730 N N . ALA A 1 100 ? -5.949 -37.781 13.758 1 93.06 100 ALA A N 1
ATOM 731 C CA . ALA A 1 100 ? -6.559 -39.062 14.094 1 93.06 100 ALA A CA 1
ATOM 732 C C . ALA A 1 100 ? -7.363 -39.625 12.922 1 93.06 100 ALA A C 1
ATOM 734 O O . ALA A 1 100 ? -7.262 -40.812 12.586 1 93.06 100 ALA A O 1
ATOM 735 N N . MET A 1 101 ? -8.086 -38.781 12.32 1 92.69 101 MET A N 1
ATOM 736 C CA . MET A 1 101 ? -8.938 -39.188 11.203 1 92.69 101 MET A CA 1
ATOM 737 C C . MET A 1 101 ? -8.094 -39.594 10 1 92.69 101 MET A C 1
ATOM 739 O O . MET A 1 101 ? -8.438 -40.531 9.289 1 92.69 101 MET A O 1
ATOM 743 N N . VAL A 1 102 ? -7.039 -38.906 9.812 1 90.06 102 VAL A N 1
ATOM 744 C CA . VAL A 1 102 ? -6.148 -39.219 8.695 1 90.06 102 VAL A CA 1
ATOM 745 C C . VAL A 1 102 ? -5.477 -40.594 8.938 1 90.06 102 VAL A C 1
ATOM 747 O O . VAL A 1 102 ? -5.398 -41.406 8.031 1 90.06 102 VAL A O 1
ATOM 750 N N . VAL A 1 103 ? -5.07 -40.812 10.188 1 89.25 103 VAL A N 1
ATOM 751 C CA . VAL A 1 103 ? -4.43 -42.094 10.531 1 89.25 103 VAL A CA 1
ATOM 752 C C . VAL A 1 103 ? -5.414 -43.25 10.336 1 89.25 103 VAL A C 1
ATOM 754 O O . VAL A 1 103 ? -5.066 -44.25 9.742 1 89.25 103 VAL A O 1
ATOM 757 N N . VAL A 1 104 ? -6.609 -43.031 10.742 1 88.81 104 VAL A N 1
ATOM 758 C CA . VAL A 1 104 ? -7.633 -44.062 10.602 1 88.81 104 VAL A CA 1
ATOM 759 C C . VAL A 1 104 ? -7.926 -44.312 9.125 1 88.81 104 VAL A C 1
ATOM 761 O O . VAL A 1 104 ? -8.07 -45.438 8.703 1 88.81 104 VAL A O 1
ATOM 764 N N . SER A 1 105 ? -7.984 -43.281 8.352 1 87.19 105 SER A N 1
ATOM 765 C CA . SER A 1 105 ? -8.305 -43.375 6.934 1 87.19 105 SER A CA 1
ATOM 766 C C . SER A 1 105 ? -7.215 -44.125 6.176 1 87.19 105 SER A C 1
ATOM 768 O O . SER A 1 105 ? -7.512 -44.969 5.312 1 87.19 105 SER A O 1
ATOM 770 N N . VAL A 1 106 ? -5.977 -43.875 6.512 1 82.94 106 VAL A N 1
ATOM 771 C CA . VAL A 1 106 ? -4.867 -44.469 5.777 1 82.94 106 VAL A CA 1
ATOM 772 C C . VAL A 1 106 ? -4.566 -45.875 6.328 1 82.94 106 VAL A C 1
ATOM 774 O O . VAL A 1 106 ? -4.328 -46.812 5.562 1 82.94 106 VAL A O 1
ATOM 777 N N . ALA A 1 107 ? -4.613 -46.094 7.637 1 82.94 107 ALA A N 1
ATOM 778 C CA . ALA A 1 107 ? -4.215 -47.344 8.266 1 82.94 107 ALA A CA 1
ATOM 779 C C . ALA A 1 107 ? -5.344 -48.375 8.188 1 82.94 107 ALA A C 1
ATOM 781 O O . ALA A 1 107 ? -5.102 -49.562 7.918 1 82.94 107 ALA A O 1
ATOM 782 N N . LEU A 1 108 ? -6.539 -47.938 8.383 1 83.44 108 LEU A N 1
ATOM 783 C CA . LEU A 1 108 ? -7.641 -48.906 8.492 1 83.44 108 LEU A CA 1
ATOM 784 C C . LEU A 1 108 ? -8.344 -49.062 7.145 1 83.44 108 LEU A C 1
ATOM 786 O O . LEU A 1 108 ? -8.758 -50.156 6.793 1 83.44 108 LEU A O 1
ATOM 790 N N . PHE A 1 109 ? -8.391 -48 6.328 1 83.31 109 PHE A N 1
ATOM 791 C CA . PHE A 1 109 ? -9.203 -48.062 5.117 1 83.31 109 PHE A CA 1
ATOM 792 C C . PHE A 1 109 ? -8.328 -47.938 3.873 1 83.31 109 PHE A C 1
ATOM 794 O O . PHE A 1 109 ? -8.797 -48.188 2.758 1 83.31 109 PHE A O 1
ATOM 801 N N . ALA A 1 110 ? -7.113 -47.625 3.969 1 81.44 110 ALA A N 1
ATOM 802 C CA . ALA A 1 110 ? -6.195 -47.438 2.852 1 81.44 110 ALA A CA 1
ATOM 803 C C . ALA A 1 110 ? -6.82 -46.562 1.763 1 81.44 110 ALA A C 1
ATOM 805 O O . ALA A 1 110 ? -6.734 -46.906 0.576 1 81.44 110 ALA A O 1
ATOM 806 N N . SER A 1 111 ? -7.582 -45.594 2.268 1 83 111 SER A N 1
ATOM 807 C CA . SER A 1 111 ? -8.297 -44.719 1.329 1 83 111 SER A CA 1
ATOM 808 C C . SER A 1 111 ? -7.73 -43.312 1.33 1 83 111 SER A C 1
ATOM 810 O O . SER A 1 111 ? -7.855 -42.594 2.322 1 83 111 SER A O 1
ATOM 812 N N . ALA A 1 112 ? -7.164 -42.875 0.206 1 81.75 112 ALA A N 1
ATOM 813 C CA . ALA A 1 112 ? -6.656 -41.531 0.049 1 81.75 112 ALA A CA 1
ATOM 814 C C . ALA A 1 112 ? -7.801 -40.531 -0.07 1 81.75 112 ALA A C 1
ATOM 816 O O . ALA A 1 112 ? -7.656 -39.375 0.308 1 81.75 112 ALA A O 1
ATOM 817 N N . LYS A 1 113 ? -8.898 -41.031 -0.563 1 83.62 113 LYS A N 1
ATOM 818 C CA . LYS A 1 113 ? -10.07 -40.156 -0.704 1 83.62 113 LYS A CA 1
ATOM 819 C C . LYS A 1 113 ? -10.586 -39.719 0.658 1 83.62 113 LYS A C 1
ATOM 821 O O . LYS A 1 113 ? -10.852 -38.531 0.856 1 83.62 113 LYS A O 1
ATOM 826 N N . LEU A 1 114 ? -10.68 -40.719 1.529 1 84.88 114 LEU A N 1
ATOM 827 C CA . LEU A 1 114 ? -11.195 -40.406 2.861 1 84.88 114 LEU A CA 1
ATOM 828 C C . LEU A 1 114 ? -10.234 -39.469 3.609 1 84.88 114 LEU A C 1
ATOM 830 O O . LEU A 1 114 ? -10.672 -38.562 4.312 1 84.88 114 LEU A O 1
ATOM 834 N N . GLU A 1 115 ? -9 -39.688 3.465 1 88.31 115 GLU A N 1
ATOM 835 C CA . GLU A 1 115 ? -7.984 -38.844 4.102 1 88.31 115 GLU A CA 1
ATOM 836 C C . GLU A 1 115 ? -8.086 -37.375 3.627 1 88.31 115 GLU A C 1
ATOM 838 O O . GLU A 1 115 ? -8.086 -36.469 4.438 1 88.31 115 GLU A O 1
ATOM 843 N N . THR A 1 116 ? -8.125 -37.219 2.297 1 87.94 116 THR A N 1
ATOM 844 C CA . THR A 1 116 ? -8.188 -35.875 1.711 1 87.94 116 THR A CA 1
ATOM 845 C C . THR A 1 116 ? -9.477 -35.188 2.121 1 87.94 116 THR A C 1
ATOM 847 O O . THR A 1 116 ? -9.469 -33.969 2.393 1 87.94 116 THR A O 1
ATOM 850 N N . PHE A 1 117 ? -10.477 -35.938 2.203 1 89.31 117 PHE A N 1
ATOM 851 C CA . PHE A 1 117 ? -11.766 -35.375 2.605 1 89.31 117 PHE A CA 1
ATOM 852 C C . PHE A 1 117 ? -11.688 -34.812 4.02 1 89.31 117 PHE A C 1
ATOM 854 O O . PHE A 1 117 ? -12.172 -33.719 4.281 1 89.31 117 PHE A O 1
ATOM 861 N N . PHE A 1 118 ? -11.102 -35.531 4.891 1 91.12 118 PHE A N 1
ATOM 862 C CA . PHE A 1 118 ? -11.078 -35.125 6.289 1 91.12 118 PHE A CA 1
ATOM 863 C C . PHE A 1 118 ? -10.203 -33.875 6.469 1 91.12 118 PHE A C 1
ATOM 865 O O . PHE A 1 118 ? -10.547 -32.969 7.238 1 91.12 118 PHE A O 1
ATOM 872 N N . VAL A 1 119 ? -9.094 -33.812 5.84 1 92.94 119 VAL A N 1
ATOM 873 C CA . VAL A 1 119 ? -8.234 -32.625 5.945 1 92.94 119 VAL A CA 1
ATOM 874 C C . VAL A 1 119 ? -8.961 -31.422 5.387 1 92.94 119 VAL A C 1
ATOM 876 O O . VAL A 1 119 ? -8.93 -30.344 5.992 1 92.94 119 VAL A O 1
ATOM 879 N N . LEU A 1 120 ? -9.625 -31.578 4.227 1 94.56 120 LEU A N 1
ATOM 880 C CA . LEU A 1 120 ? -10.367 -30.484 3.607 1 94.56 120 LEU A CA 1
ATOM 881 C C . LEU A 1 120 ? -11.5 -30.016 4.512 1 94.56 120 LEU A C 1
ATOM 883 O O . LEU A 1 120 ? -11.75 -28.812 4.637 1 94.56 120 LEU A O 1
ATOM 887 N N . ALA A 1 121 ? -12.148 -31 5.062 1 95.62 121 ALA A N 1
ATOM 888 C CA . ALA A 1 121 ? -13.266 -30.672 5.941 1 95.62 121 ALA A CA 1
ATOM 889 C C . ALA A 1 121 ? -12.805 -29.875 7.156 1 95.62 121 ALA A C 1
ATOM 891 O O . ALA A 1 121 ? -13.477 -28.922 7.574 1 95.62 121 ALA A O 1
ATOM 892 N N . CYS A 1 122 ? -11.703 -30.266 7.742 1 96.5 122 CYS A N 1
ATOM 893 C CA . CYS A 1 122 ? -11.172 -29.547 8.891 1 96.5 122 CYS A CA 1
ATOM 894 C C . CYS A 1 122 ? -10.711 -28.156 8.492 1 96.5 122 CYS A C 1
ATOM 896 O O . CYS A 1 122 ? -10.914 -27.188 9.242 1 96.5 122 CYS A O 1
ATOM 898 N N . CYS A 1 123 ? -10.055 -28 7.344 1 96.62 123 CYS A N 1
ATOM 899 C CA . CYS A 1 123 ? -9.664 -26.688 6.848 1 96.62 123 CYS A CA 1
ATOM 900 C C . CYS A 1 123 ? -10.883 -25.781 6.668 1 96.62 123 CYS A C 1
ATOM 902 O O . CYS A 1 123 ? -10.859 -24.609 7.051 1 96.62 123 CYS A O 1
ATOM 904 N N . ALA A 1 124 ? -11.922 -26.375 6.07 1 96.81 124 ALA A N 1
ATOM 905 C CA . ALA A 1 124 ? -13.156 -25.625 5.859 1 96.81 124 ALA A CA 1
ATOM 906 C C . ALA A 1 124 ? -13.766 -25.188 7.188 1 96.81 124 ALA A C 1
ATOM 908 O O . ALA A 1 124 ? -14.195 -24.031 7.336 1 96.81 124 ALA A O 1
ATOM 909 N N . LEU A 1 125 ? -13.75 -26.094 8.133 1 96.12 125 LEU A N 1
ATOM 910 C CA . LEU A 1 125 ? -14.336 -25.812 9.445 1 96.12 125 LEU A CA 1
ATOM 911 C C . LEU A 1 125 ? -13.633 -24.641 10.117 1 96.12 125 LEU A C 1
ATOM 913 O O . LEU A 1 125 ? -14.289 -23.719 10.594 1 96.12 125 LEU A O 1
ATOM 917 N N . VAL A 1 126 ? -12.32 -24.688 10.164 1 96.19 126 VAL A N 1
ATOM 918 C CA . VAL A 1 126 ? -11.555 -23.625 10.812 1 96.19 126 VAL A CA 1
ATOM 919 C C . VAL A 1 126 ? -11.758 -22.312 10.078 1 96.19 126 VAL A C 1
ATOM 921 O O . VAL A 1 126 ? -11.906 -21.25 10.703 1 96.19 126 VAL A O 1
ATOM 924 N N . THR A 1 127 ? -11.781 -22.328 8.734 1 96.38 127 THR A N 1
ATOM 925 C CA . THR A 1 127 ? -11.93 -21.125 7.926 1 96.38 127 THR A CA 1
ATOM 926 C C . THR A 1 127 ? -13.32 -20.516 8.109 1 96.38 127 THR A C 1
ATOM 928 O O . THR A 1 127 ? -13.461 -19.297 8.219 1 96.38 127 THR A O 1
ATOM 931 N N . TRP A 1 128 ? -14.312 -21.391 8.18 1 95.88 128 TRP A N 1
ATOM 932 C CA . TRP A 1 128 ? -15.672 -20.922 8.383 1 95.88 128 TRP A CA 1
ATOM 933 C C . TRP A 1 128 ? -15.82 -20.25 9.75 1 95.88 128 TRP A C 1
ATOM 935 O O . TRP A 1 128 ? -16.391 -19.172 9.867 1 95.88 128 TRP A O 1
ATOM 945 N N . ARG A 1 129 ? -15.32 -20.844 10.758 1 93.75 129 ARG A N 1
ATOM 946 C CA . ARG A 1 129 ? -15.414 -20.312 12.109 1 93.75 129 ARG A CA 1
ATOM 947 C C . ARG A 1 129 ? -14.758 -18.938 12.195 1 93.75 129 ARG A C 1
ATOM 949 O O . ARG A 1 129 ? -15.328 -18 12.781 1 93.75 129 ARG A O 1
ATOM 956 N N . THR A 1 130 ? -13.641 -18.891 11.617 1 93.06 130 THR A N 1
ATOM 957 C CA . THR A 1 130 ? -12.883 -17.656 11.664 1 93.06 130 THR A CA 1
ATOM 958 C C . THR A 1 130 ? -13.586 -16.562 10.859 1 93.06 130 THR A C 1
ATOM 960 O O . THR A 1 130 ? -13.727 -15.43 11.328 1 93.06 130 THR A O 1
ATOM 963 N N . THR A 1 131 ? -14.055 -16.891 9.648 1 93.81 131 THR A N 1
ATOM 964 C CA . THR A 1 131 ? -14.672 -15.922 8.758 1 93.81 131 THR A CA 1
ATOM 965 C C . THR A 1 131 ? -15.961 -15.367 9.367 1 93.81 131 THR A C 1
ATOM 967 O O . THR A 1 131 ? -16.203 -14.164 9.32 1 93.81 131 THR A O 1
ATOM 970 N N . LEU A 1 132 ? -16.75 -16.172 9.93 1 91.75 132 LEU A N 1
ATOM 971 C CA . LEU A 1 132 ? -18.031 -15.734 10.5 1 91.75 132 LEU A CA 1
ATOM 972 C C . LEU A 1 132 ? -17.812 -14.852 11.719 1 91.75 132 LEU A C 1
ATOM 974 O O . LEU A 1 132 ? -18.516 -13.859 11.906 1 91.75 132 LEU A O 1
ATOM 978 N N . SER A 1 133 ? -16.859 -15.148 12.492 1 89.06 133 SER A N 1
ATOM 979 C CA . SER A 1 133 ? -16.531 -14.344 13.664 1 89.06 133 SER A CA 1
ATOM 980 C C . SER A 1 133 ? -15.938 -12.992 13.266 1 89.06 133 SER A C 1
ATOM 982 O O . SER A 1 133 ? -16.25 -11.969 13.867 1 89.06 133 SER A O 1
ATOM 984 N N . PHE A 1 134 ? -15.141 -13.016 12.234 1 90.94 134 PHE A N 1
ATOM 985 C CA . PHE A 1 134 ? -14.43 -11.812 11.812 1 90.94 134 PHE A CA 1
ATOM 986 C C . PHE A 1 134 ? -15.336 -10.898 11 1 90.94 134 PHE A C 1
ATOM 988 O O . PHE A 1 134 ? -15.289 -9.68 11.156 1 90.94 134 PHE A O 1
ATOM 995 N N . ALA A 1 135 ? -16.172 -11.453 10.164 1 88.81 135 ALA A N 1
ATOM 996 C CA . ALA A 1 135 ? -17.031 -10.695 9.25 1 88.81 135 ALA A CA 1
ATOM 997 C C . ALA A 1 135 ? -18.031 -9.844 10.016 1 88.81 135 ALA A C 1
ATOM 999 O O . ALA A 1 135 ? -18.375 -8.742 9.578 1 88.81 135 ALA A O 1
ATOM 1000 N N . LYS A 1 136 ? -18.453 -10.188 11.172 1 85.06 136 LYS A N 1
ATOM 1001 C CA . LYS A 1 136 ? -19.406 -9.469 12 1 85.06 136 LYS A CA 1
ATOM 1002 C C . LYS A 1 136 ? -18.812 -8.164 12.523 1 85.06 136 LYS A C 1
ATOM 1004 O O . LYS A 1 136 ? -19.547 -7.207 12.797 1 85.06 136 LYS A O 1
ATOM 1009 N N . GLN A 1 137 ? -17.594 -8.094 12.5 1 82.38 137 GLN A N 1
ATOM 1010 C CA . GLN A 1 137 ? -16.953 -6.945 13.133 1 82.38 137 GLN A CA 1
ATOM 1011 C C . GLN A 1 137 ? -16.109 -6.16 12.125 1 82.38 137 GLN A C 1
ATOM 1013 O O . GLN A 1 137 ? -15.344 -5.273 12.508 1 82.38 137 GLN A O 1
ATOM 1018 N N . ALA A 1 138 ? -16.219 -6.504 10.898 1 83.19 138 ALA A N 1
ATOM 1019 C CA . ALA A 1 138 ? -15.406 -5.832 9.891 1 83.19 138 ALA A CA 1
ATOM 1020 C C . ALA A 1 138 ? -15.852 -4.383 9.703 1 83.19 138 ALA A C 1
ATOM 1022 O O . ALA A 1 138 ? -17 -4.121 9.336 1 83.19 138 ALA A O 1
ATOM 1023 N N . ALA A 1 139 ? -14.953 -3.453 10.094 1 77.56 139 ALA A N 1
ATOM 1024 C CA . ALA A 1 139 ? -15.32 -2.039 10.055 1 77.56 139 ALA A CA 1
ATOM 1025 C C . ALA A 1 139 ? -14.547 -1.305 8.961 1 77.56 139 ALA A C 1
ATOM 1027 O O . ALA A 1 139 ? -15.109 -0.464 8.25 1 77.56 139 ALA A O 1
ATOM 1028 N N . THR A 1 140 ? -13.391 -1.731 8.734 1 82.81 140 THR A N 1
ATOM 1029 C CA . THR A 1 140 ? -12.539 -1.021 7.781 1 82.81 140 THR A CA 1
ATOM 1030 C C . THR A 1 140 ? -12.586 -1.688 6.41 1 82.81 140 THR A C 1
ATOM 1032 O O . THR A 1 140 ? -13.039 -2.826 6.281 1 82.81 140 THR A O 1
ATOM 1035 N N . THR A 1 141 ? -12.242 -0.974 5.406 1 84.19 141 THR A N 1
ATOM 1036 C CA . THR A 1 141 ? -12.188 -1.51 4.051 1 84.19 141 THR A CA 1
ATOM 1037 C C . THR A 1 141 ? -11.219 -2.682 3.967 1 84.19 141 THR A C 1
ATOM 1039 O O . THR A 1 141 ? -11.484 -3.672 3.287 1 84.19 141 THR A O 1
ATOM 1042 N N . SER A 1 142 ? -10.086 -2.533 4.613 1 87.88 142 SER A N 1
ATOM 1043 C CA . SER A 1 142 ? -9.102 -3.605 4.625 1 87.88 142 SER A CA 1
ATOM 1044 C C . SER A 1 142 ? -9.672 -4.883 5.227 1 87.88 142 SER A C 1
ATOM 1046 O O . SER A 1 142 ? -9.484 -5.973 4.688 1 87.88 142 SER A O 1
ATOM 1048 N N . ASP A 1 143 ? -10.484 -4.797 6.305 1 90.44 143 ASP A N 1
ATOM 1049 C CA . ASP A 1 143 ? -11.102 -5.953 6.949 1 90.44 143 ASP A CA 1
ATOM 1050 C C . ASP A 1 143 ? -12.141 -6.602 6.035 1 90.44 143 ASP A C 1
ATOM 1052 O O . ASP A 1 143 ? -12.266 -7.828 5.996 1 90.44 143 ASP A O 1
ATOM 1056 N N . ARG A 1 144 ? -12.836 -5.84 5.312 1 90.62 144 ARG A N 1
ATOM 1057 C CA . ARG A 1 144 ? -13.867 -6.352 4.41 1 90.62 144 ARG A CA 1
ATOM 1058 C C . ARG A 1 144 ? -13.25 -7.141 3.266 1 90.62 144 ARG A C 1
ATOM 1060 O O . ARG A 1 144 ? -13.781 -8.172 2.852 1 90.62 144 ARG A O 1
ATOM 1067 N N . VAL A 1 145 ? -12.164 -6.625 2.736 1 89.19 145 VAL A N 1
ATOM 1068 C CA . VAL A 1 145 ? -11.461 -7.324 1.664 1 89.19 145 VAL A CA 1
ATOM 1069 C C . VAL A 1 145 ? -10.984 -8.688 2.158 1 89.19 145 VAL A C 1
ATOM 1071 O O . VAL A 1 145 ? -11.172 -9.703 1.483 1 89.19 145 VAL A O 1
ATOM 1074 N N . LEU A 1 146 ? -10.359 -8.727 3.311 1 93.88 146 LEU A N 1
ATOM 1075 C CA . LEU A 1 146 ? -9.859 -9.984 3.873 1 93.88 146 LEU A CA 1
ATOM 1076 C C . LEU A 1 146 ? -11.016 -10.914 4.215 1 93.88 146 LEU A C 1
ATOM 1078 O O . LEU A 1 146 ? -10.945 -12.117 3.949 1 93.88 146 LEU A O 1
ATOM 1082 N N . ALA A 1 147 ? -12.102 -10.391 4.789 1 94.69 147 ALA A N 1
ATOM 1083 C CA . ALA A 1 147 ? -13.273 -11.203 5.109 1 94.69 147 ALA A CA 1
ATOM 1084 C C . ALA A 1 147 ? -13.852 -11.844 3.852 1 94.69 147 ALA A C 1
ATOM 1086 O O . ALA A 1 147 ? -14.203 -13.023 3.854 1 94.69 147 ALA A O 1
ATOM 1087 N N . ALA A 1 148 ? -13.953 -11.094 2.818 1 93.75 148 ALA A N 1
ATOM 1088 C CA . ALA A 1 148 ? -14.469 -11.594 1.548 1 93.75 148 ALA A CA 1
ATOM 1089 C C . ALA A 1 148 ? -13.57 -12.695 0.989 1 93.75 148 ALA A C 1
ATOM 1091 O O . ALA A 1 148 ? -14.062 -13.68 0.434 1 93.75 148 ALA A O 1
ATOM 1092 N N . THR A 1 149 ? -12.289 -12.484 1.046 1 94.5 149 THR A N 1
ATOM 1093 C CA . THR A 1 149 ? -11.344 -13.477 0.559 1 94.5 149 THR A CA 1
ATOM 1094 C C . THR A 1 149 ? -11.469 -14.781 1.34 1 94.5 149 THR A C 1
ATOM 1096 O O . THR A 1 149 ? -11.531 -15.859 0.749 1 94.5 149 THR A O 1
ATOM 1099 N N . PHE A 1 150 ? -11.523 -14.719 2.678 1 96.5 150 PHE A N 1
ATOM 1100 C CA . PHE A 1 150 ? -11.656 -15.914 3.502 1 96.5 150 PHE A CA 1
ATOM 1101 C C . PHE A 1 150 ? -13.008 -16.578 3.275 1 96.5 150 PHE A C 1
ATOM 1103 O O . PHE A 1 150 ? -13.117 -17.812 3.322 1 96.5 150 PHE A O 1
ATOM 1110 N N . LEU A 1 151 ? -14.023 -15.758 3.031 1 95.62 151 LEU A N 1
ATOM 1111 C CA . LEU A 1 151 ? -15.32 -16.312 2.684 1 95.62 151 LEU A CA 1
ATOM 1112 C C . LEU A 1 151 ? -15.25 -17.094 1.375 1 95.62 151 LEU A C 1
ATOM 1114 O O . LEU A 1 151 ? -15.797 -18.188 1.271 1 95.62 151 LEU A O 1
ATOM 1118 N N . PHE A 1 152 ? -14.617 -16.5 0.46 1 95.88 152 PHE A N 1
ATOM 1119 C CA . PHE A 1 152 ? -14.43 -17.156 -0.826 1 95.88 152 PHE A CA 1
ATOM 1120 C C . PHE A 1 152 ? -13.68 -18.469 -0.655 1 95.88 152 PHE A C 1
ATOM 1122 O O . PHE A 1 152 ? -14.078 -19.5 -1.204 1 95.88 152 PHE A O 1
ATOM 1129 N N . ILE A 1 153 ? -12.578 -18.5 0.074 1 95.62 153 ILE A N 1
ATOM 1130 C CA . ILE A 1 153 ? -11.781 -19.703 0.311 1 95.62 153 ILE A CA 1
ATOM 1131 C C . ILE A 1 153 ? -12.609 -20.734 1.053 1 95.62 153 ILE A C 1
ATOM 1133 O O . ILE A 1 153 ? -12.562 -21.922 0.727 1 95.62 153 ILE A O 1
ATOM 1137 N N . ALA A 1 154 ? -13.398 -20.328 2.035 1 96.25 154 ALA A N 1
ATOM 1138 C CA . ALA A 1 154 ? -14.273 -21.234 2.775 1 96.25 154 ALA A CA 1
ATOM 1139 C C . ALA A 1 154 ? -15.281 -21.906 1.848 1 96.25 154 ALA A C 1
ATOM 1141 O O . ALA A 1 154 ? -15.523 -23.109 1.95 1 96.25 154 ALA A O 1
ATOM 1142 N N . LEU A 1 155 ? -15.82 -21.172 0.943 1 95.62 155 LEU A N 1
ATOM 1143 C CA . LEU A 1 155 ? -16.797 -21.688 -0.007 1 95.62 155 LEU A CA 1
ATOM 1144 C C . LEU A 1 155 ? -16.156 -22.688 -0.957 1 95.62 155 LEU A C 1
ATOM 1146 O O . LEU A 1 155 ? -16.734 -23.734 -1.268 1 95.62 155 LEU A O 1
ATOM 1150 N N . VAL A 1 156 ? -14.992 -22.359 -1.39 1 94.75 156 VAL A N 1
ATOM 1151 C CA . VAL A 1 156 ? -14.273 -23.25 -2.293 1 94.75 156 VAL A CA 1
ATOM 1152 C C . VAL A 1 156 ? -13.961 -24.578 -1.582 1 94.75 156 VAL A C 1
ATOM 1154 O O . VAL A 1 156 ? -14.172 -25.656 -2.141 1 94.75 156 VAL A O 1
ATOM 1157 N N . LEU A 1 157 ? -13.453 -24.484 -0.369 1 95.75 157 LEU A N 1
ATOM 1158 C CA . LEU A 1 157 ? -13.125 -25.688 0.4 1 95.75 157 LEU A CA 1
ATOM 1159 C C . LEU A 1 157 ? -14.375 -26.516 0.66 1 95.75 157 LEU A C 1
ATOM 1161 O O . LEU A 1 157 ? -14.344 -27.75 0.532 1 95.75 157 LEU A O 1
ATOM 1165 N N . THR A 1 158 ? -15.492 -25.875 0.972 1 95.31 158 THR A N 1
ATOM 1166 C CA . THR A 1 158 ? -16.75 -26.578 1.205 1 95.31 158 THR A CA 1
ATOM 1167 C C . THR A 1 158 ? -17.25 -27.219 -0.082 1 95.31 158 THR A C 1
ATOM 1169 O O . THR A 1 158 ? -17.719 -28.359 -0.071 1 95.31 158 THR A O 1
ATOM 1172 N N . GLY A 1 159 ? -17.219 -26.438 -1.154 1 93.62 159 GLY A N 1
ATOM 1173 C CA . GLY A 1 159 ? -17.594 -27 -2.443 1 93.62 159 GLY A CA 1
ATOM 1174 C C . GLY A 1 159 ? -16.797 -28.234 -2.818 1 93.62 159 GLY A C 1
ATOM 1175 O O . GLY A 1 159 ? -17.344 -29.203 -3.355 1 93.62 159 GLY A O 1
ATOM 1176 N N . GLN A 1 160 ? -15.547 -28.25 -2.51 1 92.12 160 GLN A N 1
ATOM 1177 C CA . GLN A 1 160 ? -14.703 -29.406 -2.791 1 92.12 160 GLN A CA 1
ATOM 1178 C C . GLN A 1 160 ? -15.086 -30.594 -1.918 1 92.12 160 GLN A C 1
ATOM 1180 O O . GLN A 1 160 ? -15.039 -31.75 -2.365 1 92.12 160 GLN A O 1
ATOM 1185 N N . CYS A 1 161 ? -15.383 -30.359 -0.681 1 92 161 CYS A N 1
ATOM 1186 C CA . CYS A 1 161 ? -15.859 -31.438 0.181 1 92 161 CYS A CA 1
ATOM 1187 C C . CYS A 1 161 ? -17.094 -32.125 -0.415 1 92 161 CYS A C 1
ATOM 1189 O O . CYS A 1 161 ? -17.172 -33.344 -0.464 1 92 161 CYS A O 1
ATOM 1191 N N . VAL A 1 162 ? -17.969 -31.328 -0.937 1 90.94 162 VAL A N 1
ATOM 1192 C CA . VAL A 1 162 ? -19.203 -31.859 -1.542 1 90.94 162 VAL A CA 1
ATOM 1193 C C . VAL A 1 162 ? -18.859 -32.656 -2.791 1 90.94 162 VAL A C 1
ATOM 1195 O O . VAL A 1 162 ? -19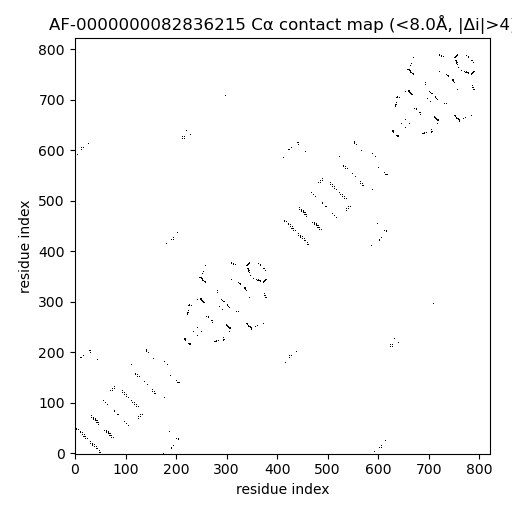.406 -33.75 -3.016 1 90.94 162 VAL A O 1
ATOM 1198 N N . LEU A 1 163 ? -17.922 -32.219 -3.527 1 87.12 163 LEU A N 1
ATOM 1199 C CA . LEU A 1 163 ? -17.484 -32.906 -4.738 1 87.12 163 LEU A CA 1
ATOM 1200 C C . LEU A 1 163 ? -16.844 -34.25 -4.402 1 87.12 163 LEU A C 1
ATOM 1202 O O . LEU A 1 163 ? -17.047 -35.219 -5.113 1 87.12 163 LEU A O 1
ATOM 1206 N N . TYR A 1 164 ? -16.031 -34.312 -3.338 1 85.31 164 TYR A N 1
ATOM 1207 C CA . TYR A 1 164 ? -15.359 -35.562 -2.945 1 85.31 164 TYR A CA 1
ATOM 1208 C C . TYR A 1 164 ? -16.359 -36.594 -2.436 1 85.31 164 TYR A C 1
ATOM 1210 O O . TYR A 1 164 ? -16.188 -37.781 -2.646 1 85.31 164 TYR A O 1
ATOM 1218 N N . ILE A 1 165 ? -17.375 -36.188 -1.814 1 84.81 165 ILE A N 1
ATOM 1219 C CA . ILE A 1 165 ? -18.422 -37.094 -1.34 1 84.81 165 ILE A CA 1
ATOM 1220 C C . ILE A 1 165 ? -19.188 -37.656 -2.529 1 84.81 165 ILE A C 1
ATOM 1222 O O . ILE A 1 165 ? -19.469 -38.844 -2.566 1 84.81 165 ILE A O 1
ATOM 1226 N N . ALA A 1 166 ? -19.359 -36.875 -3.562 1 82.62 166 ALA A N 1
ATOM 1227 C CA . ALA A 1 166 ? -20.172 -37.25 -4.715 1 82.62 166 ALA A CA 1
ATOM 1228 C C . ALA A 1 166 ? -19.359 -38.094 -5.707 1 82.62 166 ALA A C 1
ATOM 1230 O O . ALA A 1 166 ? -19.922 -38.812 -6.523 1 82.62 166 ALA A O 1
ATOM 1231 N N . ALA A 1 167 ? -18.016 -37.875 -5.68 1 76.69 167 ALA A N 1
ATOM 1232 C CA . ALA A 1 167 ? -17.156 -38.531 -6.664 1 76.69 167 ALA A CA 1
ATOM 1233 C C . ALA A 1 167 ? -17.125 -40.062 -6.445 1 76.69 167 ALA A C 1
ATOM 1235 O O . ALA A 1 167 ? -17.109 -40.531 -5.309 1 76.69 167 ALA A O 1
ATOM 1236 N N . PRO A 1 168 ? -17.25 -40.719 -7.645 1 71.88 168 PRO A N 1
ATOM 1237 C CA . PRO A 1 168 ? -17.141 -42.156 -7.512 1 71.88 168 PRO A CA 1
ATOM 1238 C C . PRO A 1 168 ? -15.766 -42.625 -7 1 71.88 168 PRO A C 1
ATOM 1240 O O . PRO A 1 168 ? -14.773 -41.938 -7.215 1 71.88 168 PRO A O 1
ATOM 1243 N N . ALA A 1 169 ? -15.633 -43.406 -5.93 1 63.34 169 ALA A N 1
ATOM 1244 C CA . ALA A 1 169 ? -14.414 -43.875 -5.281 1 63.34 169 ALA A CA 1
ATOM 1245 C C . ALA A 1 169 ? -13.516 -44.625 -6.262 1 63.34 169 ALA A C 1
ATOM 1247 O O . ALA A 1 169 ? -13.75 -45.781 -6.547 1 63.34 169 ALA A O 1
ATOM 1248 N N . PRO A 1 170 ? -12.773 -43.781 -7.074 1 59.94 170 PRO A N 1
ATOM 1249 C CA . PRO A 1 170 ? -11.898 -44.625 -7.898 1 59.94 170 PRO A CA 1
ATOM 1250 C C . PRO A 1 170 ? -10.922 -45.438 -7.066 1 59.94 170 PRO A C 1
ATOM 1252 O O . PRO A 1 170 ? -10.484 -45 -6 1 59.94 170 PRO A O 1
ATOM 1255 N N . MET A 1 171 ? -10.891 -46.75 -7.141 1 60.41 171 MET A N 1
ATOM 1256 C CA . MET A 1 171 ? -9.93 -47.625 -6.508 1 60.41 171 MET A CA 1
ATOM 1257 C C . MET A 1 171 ? -8.508 -47.281 -6.945 1 60.41 171 MET A C 1
ATOM 1259 O O . MET A 1 171 ? -7.953 -47.938 -7.836 1 60.41 171 MET A O 1
ATOM 1263 N N . LEU A 1 172 ? -8.094 -46.125 -6.789 1 62.25 172 LEU A N 1
ATOM 1264 C CA . LEU A 1 172 ? -6.734 -45.75 -7.195 1 62.25 172 LEU A CA 1
ATOM 1265 C C . LEU A 1 172 ? -5.738 -46.062 -6.082 1 62.25 172 LEU A C 1
ATOM 1267 O O . LEU A 1 172 ? -6.055 -45.906 -4.902 1 62.25 172 LEU A O 1
ATOM 1271 N N . ALA A 1 173 ? -4.754 -46.75 -6.539 1 60 173 ALA A N 1
ATOM 1272 C CA . ALA A 1 173 ? -3.654 -46.906 -5.59 1 60 173 ALA A CA 1
ATOM 1273 C C . ALA A 1 173 ? -3.18 -45.562 -5.043 1 60 173 ALA A C 1
ATOM 1275 O O . ALA A 1 173 ? -3.352 -44.531 -5.688 1 60 173 ALA A O 1
ATOM 1276 N N . THR A 1 174 ? -2.855 -45.469 -3.793 1 58.06 174 THR A N 1
ATOM 1277 C CA . THR A 1 174 ? -2.418 -44.25 -3.08 1 58.06 174 THR A CA 1
ATOM 1278 C C . THR A 1 174 ? -1.481 -43.438 -3.947 1 58.06 174 THR A C 1
ATOM 1280 O O . THR A 1 174 ? -1.574 -42.188 -3.963 1 58.06 174 THR A O 1
ATOM 1283 N N . GLY A 1 175 ? -0.596 -44.062 -4.648 1 61.34 175 GLY A N 1
ATOM 1284 C CA . GLY A 1 175 ? 0.38 -43.344 -5.457 1 61.34 175 GLY A CA 1
ATOM 1285 C C . GLY A 1 175 ? -0.226 -42.688 -6.684 1 61.34 175 GLY A C 1
ATOM 1286 O O . GLY A 1 175 ? 0.322 -41.719 -7.211 1 61.34 175 GLY A O 1
ATOM 1287 N N . GLU A 1 176 ? -1.39 -43.188 -7.027 1 70.38 176 GLU A N 1
ATOM 1288 C CA . GLU A 1 176 ? -2.014 -42.719 -8.258 1 70.38 176 GLU A CA 1
ATOM 1289 C C . GLU A 1 176 ? -2.957 -41.531 -7.98 1 70.38 176 GLU A C 1
ATOM 1291 O O . GLU A 1 176 ? -3.357 -40.844 -8.906 1 70.38 176 GLU A O 1
ATOM 1296 N N . TRP A 1 177 ? -3.164 -41.375 -6.684 1 73.56 177 TRP A N 1
ATOM 1297 C CA . TRP A 1 177 ? -4.137 -40.344 -6.301 1 73.56 177 TRP A CA 1
ATOM 1298 C C . TRP A 1 177 ? -3.641 -38.969 -6.664 1 73.56 177 TRP A C 1
ATOM 1300 O O . TRP A 1 177 ? -4.418 -38.125 -7.129 1 73.56 177 TRP A O 1
ATOM 1310 N N . ARG A 1 178 ? -2.393 -38.75 -6.555 1 71.94 178 ARG A N 1
ATOM 1311 C CA . ARG A 1 178 ? -1.813 -37.438 -6.793 1 71.94 178 ARG A CA 1
ATOM 1312 C C . ARG A 1 178 ? -2.025 -37 -8.242 1 71.94 178 ARG A C 1
ATOM 1314 O O . ARG A 1 178 ? -2.271 -35.812 -8.508 1 71.94 178 ARG A O 1
ATOM 1321 N N . ALA A 1 179 ? -1.968 -37.938 -9.078 1 73.25 179 ALA A N 1
ATOM 1322 C CA . ALA A 1 179 ? -2.047 -37.625 -10.5 1 73.25 179 ALA A CA 1
ATOM 1323 C C . ALA A 1 179 ? -3.492 -37.688 -10.992 1 73.25 179 ALA A C 1
ATOM 1325 O O . ALA A 1 179 ? -3.775 -37.344 -12.141 1 73.25 179 ALA A O 1
ATOM 1326 N N . SER A 1 180 ? -4.379 -38.031 -10.016 1 78.69 180 SER A N 1
ATOM 1327 C CA . SER A 1 180 ? -5.793 -38.094 -10.367 1 78.69 180 SER A CA 1
ATOM 1328 C C . SER A 1 180 ? -6.406 -36.688 -10.391 1 78.69 180 SER A C 1
ATOM 1330 O O . SER A 1 180 ? -5.777 -35.719 -9.961 1 78.69 180 SER A O 1
ATOM 1332 N N . VAL A 1 181 ? -7.531 -36.594 -10.977 1 79.25 181 VAL A N 1
ATOM 1333 C CA . VAL A 1 181 ? -8.258 -35.312 -11.055 1 79.25 181 VAL A CA 1
ATOM 1334 C C . VAL A 1 181 ? -8.477 -34.75 -9.648 1 79.25 181 VAL A C 1
ATOM 1336 O O . VAL A 1 181 ? -8.383 -33.562 -9.43 1 79.25 181 VAL A O 1
ATOM 1339 N N . TRP A 1 182 ? -8.648 -35.656 -8.766 1 77.75 182 TRP A N 1
ATOM 1340 C CA . TRP A 1 182 ? -8.93 -35.25 -7.391 1 77.75 182 TRP A CA 1
ATOM 1341 C C . TRP A 1 182 ? -7.684 -34.688 -6.719 1 77.75 182 TRP A C 1
ATOM 1343 O O . TRP A 1 182 ? -7.758 -33.688 -5.984 1 77.75 182 TRP A O 1
ATOM 1353 N N . GLY A 1 183 ? -6.574 -35.344 -6.961 1 80.06 183 GLY A N 1
ATOM 1354 C CA . GLY A 1 183 ? -5.316 -34.844 -6.438 1 80.06 183 GLY A CA 1
ATOM 1355 C C . GLY A 1 183 ? -4.926 -33.5 -7.023 1 80.06 183 GLY A C 1
ATOM 1356 O O . GLY A 1 183 ? -4.402 -32.625 -6.316 1 80.06 183 GLY A O 1
ATOM 1357 N N . ILE A 1 184 ? -5.246 -33.312 -8.227 1 84.31 184 ILE A N 1
ATOM 1358 C CA . ILE A 1 184 ? -4.906 -32.062 -8.922 1 84.31 184 ILE A CA 1
ATOM 1359 C C . ILE A 1 184 ? -5.77 -30.922 -8.383 1 84.31 184 ILE A C 1
ATOM 1361 O O . ILE A 1 184 ? -5.297 -29.781 -8.242 1 84.31 184 ILE A O 1
ATOM 1365 N N . LEU A 1 185 ? -6.98 -31.188 -8.086 1 84.75 185 LEU A N 1
ATOM 1366 C CA . LEU A 1 185 ? -7.895 -30.156 -7.578 1 84.75 185 LEU A CA 1
ATOM 1367 C C . LEU A 1 185 ? -7.379 -29.578 -6.266 1 84.75 185 LEU A C 1
ATOM 1369 O O . LEU A 1 185 ? -7.465 -28.375 -6.047 1 84.75 185 LEU A O 1
ATOM 1373 N N . ILE A 1 186 ? -6.891 -30.391 -5.434 1 85.31 186 ILE A N 1
ATOM 1374 C CA . ILE A 1 186 ? -6.379 -29.906 -4.156 1 85.31 186 ILE A CA 1
ATOM 1375 C C . ILE A 1 186 ? -5.148 -29.031 -4.383 1 85.31 186 ILE A C 1
ATOM 1377 O O . ILE A 1 186 ? -4.945 -28.047 -3.678 1 85.31 186 ILE A O 1
ATOM 1381 N N . GLN A 1 187 ? -4.316 -29.438 -5.312 1 86.44 187 GLN A N 1
ATOM 1382 C CA . GLN A 1 187 ? -3.131 -28.656 -5.629 1 86.44 187 GLN A CA 1
ATOM 1383 C C . GLN A 1 187 ? -3.516 -27.281 -6.164 1 86.44 187 GLN A C 1
ATOM 1385 O O . GLN A 1 187 ? -2.91 -26.266 -5.789 1 86.44 187 GLN A O 1
ATOM 1390 N N . TYR A 1 188 ? -4.531 -27.234 -6.949 1 87.69 188 TYR A N 1
ATOM 1391 C CA . TYR A 1 188 ? -5.023 -25.969 -7.477 1 87.69 188 TYR A CA 1
ATOM 1392 C C . TYR A 1 188 ? -5.551 -25.078 -6.355 1 87.69 188 TYR A C 1
ATOM 1394 O O . TYR A 1 188 ? -5.332 -23.859 -6.363 1 87.69 188 TYR A O 1
ATOM 1402 N N . THR A 1 189 ? -6.254 -25.719 -5.504 1 88.56 189 THR A N 1
ATOM 1403 C CA . THR A 1 189 ? -6.805 -24.953 -4.387 1 88.56 189 THR A CA 1
ATOM 1404 C C . THR A 1 189 ? -5.688 -24.328 -3.557 1 88.56 189 THR A C 1
ATOM 1406 O O . THR A 1 189 ? -5.762 -23.156 -3.186 1 88.56 189 THR A O 1
ATOM 1409 N N . GLY A 1 190 ? -4.648 -25.125 -3.254 1 90.44 190 GLY A N 1
ATOM 1410 C CA . GLY A 1 190 ? -3.514 -24.594 -2.518 1 90.44 190 GLY A CA 1
ATOM 1411 C C . GLY A 1 190 ? -2.801 -23.469 -3.252 1 90.44 190 GLY A C 1
ATOM 1412 O O . GLY A 1 190 ? -2.482 -22.438 -2.658 1 90.44 190 GLY A O 1
ATOM 1413 N N . LEU A 1 191 ? -2.631 -23.656 -4.5 1 91.62 191 LEU A N 1
ATOM 1414 C CA . LEU A 1 191 ? -1.877 -22.719 -5.312 1 91.62 191 LEU A CA 1
ATOM 1415 C C . LEU A 1 191 ? -2.658 -21.422 -5.5 1 91.62 191 LEU A C 1
ATOM 1417 O O . LEU A 1 191 ? -2.189 -20.344 -5.109 1 91.62 191 LEU A O 1
ATOM 1421 N N . LEU A 1 192 ? -3.848 -21.531 -6.074 1 91.19 192 LEU A N 1
ATOM 1422 C CA . LEU A 1 192 ? -4.648 -20.344 -6.371 1 91.19 192 LEU A CA 1
ATOM 1423 C C . LEU A 1 192 ? -5.113 -19.672 -5.09 1 91.19 192 LEU A C 1
ATOM 1425 O O . LEU A 1 192 ? -5.164 -18.438 -5.016 1 91.19 192 LEU A O 1
ATOM 1429 N N . GLY A 1 193 ? -5.441 -20.5 -4.102 1 93.12 193 GLY A N 1
ATOM 1430 C CA . GLY A 1 193 ? -5.797 -19.938 -2.812 1 93.12 193 GLY A CA 1
ATOM 1431 C C . GLY A 1 193 ? -4.695 -19.094 -2.203 1 93.12 193 GLY A C 1
ATOM 1432 O O . GLY A 1 193 ? -4.961 -18.031 -1.627 1 93.12 193 GLY A O 1
ATOM 1433 N N . SER A 1 194 ? -3.461 -19.531 -2.336 1 94.88 194 SER A N 1
ATOM 1434 C CA . SER A 1 194 ? -2.318 -18.797 -1.791 1 94.88 194 SER A CA 1
ATOM 1435 C C . SER A 1 194 ? -2.092 -17.484 -2.537 1 94.88 194 SER A C 1
ATOM 1437 O O . SER A 1 194 ? -1.764 -16.469 -1.928 1 94.88 194 SER A O 1
ATOM 1439 N N . ILE A 1 195 ? -2.275 -17.484 -3.795 1 92.62 195 ILE A N 1
ATOM 1440 C CA . ILE A 1 195 ? -2.092 -16.281 -4.598 1 92.62 195 ILE A CA 1
ATOM 1441 C C . ILE A 1 195 ? -3.172 -15.266 -4.254 1 92.62 195 ILE A C 1
ATOM 1443 O O . ILE A 1 195 ? -2.869 -14.094 -4 1 92.62 195 ILE A O 1
ATOM 1447 N N . VAL A 1 196 ? -4.387 -15.742 -4.199 1 92.5 196 VAL A N 1
ATOM 1448 C CA . VAL A 1 196 ? -5.508 -14.867 -3.867 1 92.5 196 VAL A CA 1
ATOM 1449 C C . VAL A 1 196 ? -5.301 -14.266 -2.48 1 92.5 196 VAL A C 1
ATOM 1451 O O . VAL A 1 196 ? -5.508 -13.062 -2.283 1 92.5 196 VAL A O 1
ATOM 1454 N N . LEU A 1 197 ? -4.883 -15.102 -1.581 1 95 197 LEU A N 1
ATOM 1455 C CA . LEU A 1 197 ? -4.652 -14.617 -0.223 1 95 197 LEU A CA 1
ATOM 1456 C C . LEU A 1 197 ? -3.529 -13.586 -0.197 1 95 197 LEU A C 1
ATOM 1458 O O . LEU A 1 197 ? -3.648 -12.547 0.464 1 95 197 LEU A O 1
ATOM 1462 N N . THR A 1 198 ? -2.49 -13.891 -0.876 1 93.69 198 THR A N 1
ATOM 1463 C CA . THR A 1 198 ? -1.355 -12.977 -0.927 1 93.69 198 THR A CA 1
ATOM 1464 C C . THR A 1 198 ? -1.777 -11.625 -1.486 1 93.69 198 THR A C 1
ATOM 1466 O O . THR A 1 198 ? -1.461 -10.578 -0.908 1 93.69 198 THR A O 1
ATOM 1469 N N . LEU A 1 199 ? -2.521 -11.648 -2.535 1 90.56 199 LEU A N 1
ATOM 1470 C CA . LEU A 1 199 ? -2.994 -10.414 -3.148 1 90.56 199 LEU A CA 1
ATOM 1471 C C . LEU A 1 199 ? -3.922 -9.656 -2.205 1 90.56 199 LEU A C 1
ATOM 1473 O O . LEU A 1 199 ? -3.803 -8.438 -2.053 1 90.56 199 LEU A O 1
ATOM 1477 N N . ALA A 1 200 ? -4.812 -10.367 -1.587 1 92 200 ALA A N 1
ATOM 1478 C CA . ALA A 1 200 ? -5.758 -9.758 -0.656 1 92 200 ALA A CA 1
ATOM 1479 C C . ALA A 1 200 ? -5.027 -9.109 0.517 1 92 200 ALA A C 1
ATOM 1481 O O . ALA A 1 200 ? -5.391 -8.008 0.948 1 92 200 ALA A O 1
ATOM 1482 N N . VAL A 1 201 ? -4.027 -9.75 1.019 1 91.75 201 VAL A N 1
ATOM 1483 C CA . VAL A 1 201 ? -3.256 -9.234 2.146 1 91.75 201 VAL A CA 1
ATOM 1484 C C . VAL A 1 201 ? -2.516 -7.969 1.731 1 91.75 201 VAL A C 1
ATOM 1486 O O . VAL A 1 201 ? -2.506 -6.98 2.469 1 91.75 201 VAL A O 1
ATOM 1489 N N . PHE A 1 202 ? -1.991 -7.949 0.564 1 88.19 202 PHE A N 1
ATOM 1490 C CA . PHE A 1 202 ? -1.285 -6.77 0.077 1 88.19 202 PHE A CA 1
ATOM 1491 C C . PHE A 1 202 ? -2.244 -5.602 -0.101 1 88.19 202 PHE A C 1
ATOM 1493 O O . PHE A 1 202 ? -1.932 -4.469 0.281 1 88.19 202 PHE A O 1
ATOM 1500 N N . ILE A 1 203 ? -3.365 -5.891 -0.624 1 84.69 203 ILE A N 1
ATOM 1501 C CA . ILE A 1 203 ? -4.363 -4.848 -0.828 1 84.69 203 ILE A CA 1
ATOM 1502 C C . ILE A 1 203 ? -4.828 -4.309 0.523 1 84.69 203 ILE A C 1
ATOM 1504 O O . ILE A 1 203 ? -4.863 -3.094 0.734 1 84.69 203 ILE A O 1
ATOM 1508 N N . ALA A 1 204 ? -5.125 -5.156 1.411 1 87.44 204 ALA A N 1
ATOM 1509 C CA . ALA A 1 204 ? -5.617 -4.762 2.73 1 87.44 204 ALA A CA 1
ATOM 1510 C C . ALA A 1 204 ? -4.562 -3.963 3.488 1 87.44 204 ALA A C 1
ATOM 1512 O O . ALA A 1 204 ? -4.875 -2.934 4.098 1 87.44 204 ALA A O 1
ATOM 1513 N N . THR A 1 205 ? -3.365 -4.434 3.48 1 84.56 205 THR A N 1
ATOM 1514 C CA . THR A 1 205 ? -2.295 -3.754 4.203 1 84.56 205 THR A CA 1
ATOM 1515 C C . THR A 1 205 ? -1.988 -2.4 3.568 1 84.56 205 THR A C 1
ATOM 1517 O O . THR A 1 205 ? -1.601 -1.458 4.262 1 84.56 205 THR A O 1
ATOM 1520 N N . SER A 1 206 ? -2.088 -2.318 2.277 1 81.56 206 SER A N 1
ATOM 1521 C CA . SER A 1 206 ? -1.935 -1.034 1.601 1 81.56 206 SER A CA 1
ATOM 1522 C C . SER A 1 206 ? -3.012 -0.048 2.037 1 81.56 206 SER A C 1
ATOM 1524 O O . SER A 1 206 ? -2.725 1.126 2.281 1 81.56 206 SER A O 1
ATOM 1526 N N . TYR A 1 207 ? -4.211 -0.531 2.186 1 81.38 207 TYR A N 1
ATOM 1527 C CA . TYR A 1 207 ? -5.305 0.302 2.676 1 81.38 207 TYR A CA 1
ATOM 1528 C C . TYR A 1 207 ? -5.035 0.772 4.102 1 81.38 207 TYR A C 1
ATOM 1530 O O . TYR A 1 207 ? -5.289 1.932 4.438 1 81.38 207 TYR A O 1
ATOM 1538 N N . ASP A 1 208 ? -4.559 -0.099 4.871 1 82.56 208 ASP A N 1
ATOM 1539 C CA . ASP A 1 208 ? -4.23 0.256 6.246 1 82.56 208 ASP A CA 1
ATOM 1540 C C . ASP A 1 208 ? -3.176 1.36 6.293 1 82.56 208 ASP A C 1
ATOM 1542 O O . ASP A 1 208 ? -3.281 2.295 7.086 1 82.56 208 ASP A O 1
ATOM 1546 N N . ALA A 1 209 ? -2.186 1.224 5.5 1 77.12 209 ALA A N 1
ATOM 1547 C CA . ALA A 1 209 ? -1.104 2.205 5.461 1 77.12 209 ALA A CA 1
ATOM 1548 C C . ALA A 1 209 ? -1.608 3.557 4.969 1 77.12 209 ALA A C 1
ATOM 1550 O O . ALA A 1 209 ? -1.271 4.598 5.539 1 77.12 209 ALA A O 1
ATOM 1551 N N . ILE A 1 210 ? -2.404 3.506 3.938 1 73.44 210 ILE A N 1
ATOM 1552 C CA . ILE A 1 210 ? -2.969 4.723 3.363 1 73.44 210 ILE A CA 1
ATOM 1553 C C . ILE A 1 210 ? -3.857 5.414 4.395 1 73.44 210 ILE A C 1
ATOM 1555 O O . ILE A 1 210 ? -3.785 6.633 4.566 1 73.44 210 ILE A O 1
ATOM 1559 N N . GLU A 1 211 ? -4.656 4.723 5.066 1 73.44 211 GLU A N 1
ATOM 1560 C CA . GLU A 1 211 ? -5.559 5.277 6.074 1 73.44 211 GLU A CA 1
ATOM 1561 C C . GLU A 1 211 ? -4.777 5.883 7.238 1 73.44 211 GLU A C 1
ATOM 1563 O O . GLU A 1 211 ? -5.164 6.922 7.777 1 73.44 211 GLU A O 1
ATOM 1568 N N . LYS A 1 212 ? -3.744 5.223 7.586 1 72.44 212 LYS A N 1
ATOM 1569 C CA . LYS A 1 212 ? -2.883 5.734 8.648 1 72.44 212 LYS A CA 1
ATOM 1570 C C . LYS A 1 212 ? -2.277 7.082 8.258 1 72.44 212 LYS A C 1
ATOM 1572 O O . LYS A 1 212 ? -2.283 8.023 9.055 1 72.44 212 LYS A O 1
ATOM 1577 N N . TYR A 1 213 ? -1.824 7.246 7.109 1 68.62 213 TYR A N 1
ATOM 1578 C CA . TYR A 1 213 ? -1.199 8.484 6.66 1 68.62 213 TYR A CA 1
ATOM 1579 C C . TYR A 1 213 ? -2.246 9.562 6.398 1 68.62 213 TYR A C 1
ATOM 1581 O O . TYR A 1 213 ? -2.004 10.742 6.641 1 68.62 213 TYR A O 1
ATOM 1589 N N . ARG A 1 214 ? -3.381 9.047 5.945 1 67.94 214 ARG A N 1
ATOM 1590 C CA . ARG A 1 214 ? -4.492 9.984 5.789 1 67.94 214 ARG A CA 1
ATOM 1591 C C . ARG A 1 214 ? -4.898 10.578 7.137 1 67.94 214 ARG A C 1
ATOM 1593 O O . ARG A 1 214 ? -5.148 11.781 7.234 1 67.94 214 ARG A O 1
ATOM 1600 N N . ARG A 1 215 ? -4.965 9.812 8.109 1 68.5 215 ARG A N 1
ATOM 1601 C CA . ARG A 1 215 ? -5.285 10.289 9.453 1 68.5 215 ARG A CA 1
ATOM 1602 C C . ARG A 1 215 ? -4.23 11.266 9.953 1 68.5 215 ARG A C 1
ATOM 1604 O O . ARG A 1 215 ? -4.566 12.289 10.555 1 68.5 215 ARG A O 1
ATOM 1611 N N . HIS A 1 216 ? -3.049 10.984 9.555 1 67.94 216 HIS A N 1
ATOM 1612 C CA . HIS A 1 216 ? -1.97 11.883 9.953 1 67.94 216 HIS A CA 1
ATOM 1613 C C . HIS A 1 216 ? -2.043 13.203 9.188 1 67.94 216 HIS A C 1
ATOM 1615 O O . HIS A 1 216 ? -1.726 14.266 9.734 1 67.94 216 HIS A O 1
ATOM 1621 N N . ALA A 1 217 ? -2.539 13.062 8.039 1 68.94 217 ALA A N 1
ATOM 1622 C CA . ALA A 1 217 ? -2.639 14.258 7.191 1 68.94 217 ALA A CA 1
ATOM 1623 C C . ALA A 1 217 ? -3.852 15.102 7.574 1 68.94 217 ALA A C 1
ATOM 1625 O O . ALA A 1 217 ? -3.863 16.312 7.359 1 68.94 217 ALA A O 1
ATOM 1626 N N . HIS A 1 218 ? -4.785 14.414 8.195 1 75.69 218 HIS A N 1
ATOM 1627 C CA . HIS A 1 218 ? -6.051 15.117 8.406 1 75.69 218 HIS A CA 1
ATOM 1628 C C . HIS A 1 218 ? -6.277 15.406 9.883 1 75.69 218 HIS A C 1
ATOM 1630 O O . HIS A 1 218 ? -7.309 15.961 10.266 1 75.69 218 HIS A O 1
ATOM 1636 N N . THR A 1 219 ? -5.383 15.078 10.664 1 78.31 219 THR A N 1
ATOM 1637 C CA . THR A 1 219 ? -5.551 15.328 12.094 1 78.31 219 THR A CA 1
ATOM 1638 C C . THR A 1 219 ? -4.367 16.125 12.648 1 78.31 219 THR A C 1
ATOM 1640 O O . THR A 1 219 ? -3.256 16.031 12.117 1 78.31 219 THR A O 1
ATOM 1643 N N . ASP A 1 220 ? -4.715 16.922 13.609 1 78.94 220 ASP A N 1
ATOM 1644 C CA . ASP A 1 220 ? -3.686 17.656 14.328 1 78.94 220 ASP A CA 1
ATOM 1645 C C . ASP A 1 220 ? -2.986 16.781 15.359 1 78.94 220 ASP A C 1
ATOM 1647 O O . ASP A 1 220 ? -3.629 16.234 16.25 1 78.94 220 ASP A O 1
ATOM 1651 N N . ALA A 1 221 ? -1.715 16.594 15.18 1 74.25 221 ALA A N 1
ATOM 1652 C CA . ALA A 1 221 ? -0.956 15.641 15.984 1 74.25 221 ALA A CA 1
ATOM 1653 C C . ALA A 1 221 ? -0.983 16.016 17.453 1 74.25 221 ALA A C 1
ATOM 1655 O O . ALA A 1 221 ? -0.923 15.148 18.328 1 74.25 221 ALA A O 1
ATOM 1656 N N . LEU A 1 222 ? -1.089 17.281 17.719 1 79.31 222 LEU A N 1
ATOM 1657 C CA . LEU A 1 222 ? -1.027 17.781 19.094 1 79.31 222 LEU A CA 1
ATOM 1658 C C . LEU A 1 222 ? -2.33 17.484 19.828 1 79.31 222 LEU A C 1
ATOM 1660 O O . LEU A 1 222 ? -2.314 17.125 21.016 1 79.31 222 LEU A O 1
ATOM 1664 N N . THR A 1 223 ? -3.443 17.641 19.156 1 88.56 223 THR A N 1
ATOM 1665 C CA . THR A 1 223 ? -4.73 17.609 19.828 1 88.56 223 THR A CA 1
ATOM 1666 C C . THR A 1 223 ? -5.527 16.375 19.422 1 88.56 223 THR A C 1
ATOM 1668 O O . THR A 1 223 ? -6.488 16 20.094 1 88.56 223 THR A O 1
ATOM 1671 N N . GLY A 1 224 ? -5.145 15.828 18.312 1 83.94 224 GLY A N 1
ATOM 1672 C CA . GLY A 1 224 ? -5.887 14.688 17.797 1 83.94 224 GLY A CA 1
ATOM 1673 C C . GLY A 1 224 ? -7.141 15.078 17.047 1 83.94 224 GLY A C 1
ATOM 1674 O O . GLY A 1 224 ? -7.836 14.219 16.5 1 83.94 224 GLY A O 1
ATOM 1675 N N . LEU A 1 225 ? -7.445 16.328 17.016 1 88.62 225 LEU A N 1
ATOM 1676 C CA . LEU A 1 225 ? -8.602 16.844 16.281 1 88.62 225 LEU A CA 1
ATOM 1677 C C . LEU A 1 225 ? -8.297 16.938 14.781 1 88.62 225 LEU A C 1
ATOM 1679 O O . LEU A 1 225 ? -7.148 16.766 14.367 1 88.62 225 LEU A O 1
ATOM 1683 N N . LEU A 1 226 ? -9.375 17.109 14.039 1 86 226 LEU A N 1
ATOM 1684 C CA . LEU A 1 226 ? -9.141 17.375 12.625 1 86 226 LEU A CA 1
ATOM 1685 C C . LEU A 1 226 ? -8.297 18.625 12.422 1 86 226 LEU A C 1
ATOM 1687 O O . LEU A 1 226 ? -8.422 19.594 13.18 1 86 226 LEU A O 1
ATOM 1691 N N . ASN A 1 227 ? -7.438 18.531 11.516 1 82.12 227 ASN A N 1
ATOM 1692 C CA . ASN A 1 227 ? -6.773 19.766 11.086 1 82.12 227 ASN A CA 1
ATOM 1693 C C . AS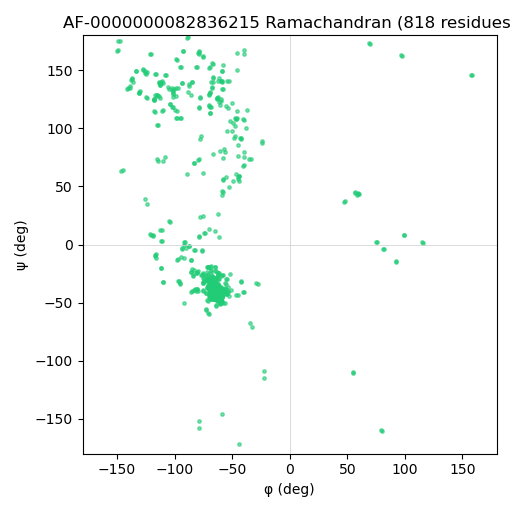N A 1 227 ? -7.551 20.469 9.977 1 82.12 227 ASN A C 1
ATOM 1695 O O . ASN A 1 227 ? -8.641 20.031 9.602 1 82.12 227 ASN A O 1
ATOM 1699 N N . ARG A 1 228 ? -7.074 21.562 9.562 1 77.38 228 ARG A N 1
ATOM 1700 C CA . ARG A 1 228 ? -7.777 22.344 8.555 1 77.38 228 ARG A CA 1
ATOM 1701 C C . ARG A 1 228 ? -8.047 21.516 7.305 1 77.38 228 ARG A C 1
ATOM 1703 O O . ARG A 1 228 ? -9.141 21.578 6.734 1 77.38 228 ARG A O 1
ATOM 1710 N N . GLN A 1 229 ? -7.066 20.781 6.953 1 74.31 229 GLN A N 1
ATOM 1711 C CA . GLN A 1 229 ? -7.23 19.938 5.781 1 74.31 229 GLN A CA 1
ATOM 1712 C C . GLN A 1 229 ? -8.305 18.875 6.02 1 74.31 229 GLN A C 1
ATOM 1714 O O . GLN A 1 229 ? -9.086 18.562 5.121 1 74.31 229 GLN A O 1
ATOM 1719 N N . GLY A 1 230 ? -8.18 18.297 7.137 1 79.38 230 GLY A N 1
ATOM 1720 C CA . GLY A 1 230 ? -9.188 17.328 7.5 1 79.38 230 GLY A CA 1
ATOM 1721 C C . GLY A 1 230 ? -10.594 17.891 7.492 1 79.38 230 GLY A C 1
ATOM 1722 O O . GLY A 1 230 ? -11.531 17.219 7.051 1 79.38 230 GLY A O 1
ATOM 1723 N N . LEU A 1 231 ? -10.719 19.016 7.949 1 82.38 231 LEU A N 1
ATOM 1724 C CA . LEU A 1 231 ? -12.016 19.688 7.953 1 82.38 231 LEU A CA 1
ATOM 1725 C C . LEU A 1 231 ? -12.5 19.938 6.527 1 82.38 231 LEU A C 1
ATOM 1727 O O . LEU A 1 231 ? -13.672 19.688 6.215 1 82.38 231 LEU A O 1
ATOM 1731 N N . ASP A 1 232 ? -11.641 20.375 5.723 1 75.5 232 ASP A N 1
ATOM 1732 C CA . ASP A 1 232 ? -11.977 20.641 4.324 1 75.5 232 ASP A CA 1
ATOM 1733 C C . ASP A 1 232 ? -12.43 19.359 3.621 1 75.5 232 ASP A C 1
ATOM 1735 O O . ASP A 1 232 ? -13.375 19.375 2.834 1 75.5 232 ASP A O 1
ATOM 1739 N N . SER A 1 233 ? -11.703 18.344 3.898 1 73.19 233 SER A N 1
ATOM 1740 C CA . SER A 1 233 ? -12.055 17.062 3.32 1 73.19 233 SER A CA 1
ATOM 1741 C C . SER A 1 233 ? -13.43 16.594 3.791 1 73.19 233 SER A C 1
ATOM 1743 O O . SER A 1 233 ? -14.203 16.031 3.012 1 73.19 233 SER A O 1
ATOM 1745 N N . LEU A 1 234 ? -13.641 16.781 5.027 1 74.5 234 LEU A N 1
ATOM 1746 C CA . LEU A 1 234 ? -14.93 16.422 5.613 1 74.5 234 LEU A CA 1
ATOM 1747 C C . LEU A 1 234 ? -16.062 17.219 4.953 1 74.5 234 LEU A C 1
ATOM 1749 O O . LEU A 1 234 ? -17.109 16.656 4.629 1 74.5 234 LEU A O 1
ATOM 1753 N N . LEU A 1 235 ? -15.797 18.453 4.77 1 74.06 235 LEU A N 1
ATOM 1754 C CA . LEU A 1 235 ? -16.812 19.344 4.207 1 74.06 235 LEU A CA 1
ATOM 1755 C C . LEU A 1 235 ? -17.047 19.031 2.732 1 74.06 235 LEU A C 1
ATOM 1757 O O . LEU A 1 235 ? -18.156 19.203 2.232 1 74.06 235 LEU A O 1
ATOM 1761 N N . ALA A 1 236 ? -15.977 18.656 2.064 1 66.19 236 ALA A N 1
ATOM 1762 C CA . ALA A 1 236 ? -16.094 18.281 0.656 1 66.19 236 ALA A CA 1
ATOM 1763 C C . ALA A 1 236 ? -16.906 17 0.493 1 66.19 236 ALA A C 1
ATOM 1765 O O . ALA A 1 236 ? -17.625 16.828 -0.488 1 66.19 236 ALA A O 1
ATOM 1766 N N . THR A 1 237 ? -16.547 16.109 1.369 1 56.62 237 THR A N 1
ATOM 1767 C CA . THR A 1 237 ? -17.25 14.836 1.321 1 56.62 237 THR A CA 1
ATOM 1768 C C . THR A 1 237 ? -18.719 15.008 1.697 1 56.62 237 THR A C 1
ATOM 1770 O O . THR A 1 237 ? -19.594 14.375 1.098 1 56.62 237 THR A O 1
ATOM 1773 N N . VAL A 1 238 ? -18.891 15.805 2.721 1 51.53 238 VAL A N 1
ATOM 1774 C CA . VAL A 1 238 ? -20.25 16.062 3.182 1 51.53 238 VAL A CA 1
ATOM 1775 C C . VAL A 1 238 ? -20.984 16.938 2.174 1 51.53 238 VAL A C 1
ATOM 1777 O O . VAL A 1 238 ? -22.203 16.844 2.027 1 51.53 238 VAL A O 1
ATOM 1780 N N . SER A 1 239 ? -20.25 18.031 1.798 1 48.31 239 SER A N 1
ATOM 1781 C CA . SER A 1 239 ? -20.906 18.875 0.803 1 48.31 239 SER A CA 1
ATOM 1782 C C . SER A 1 239 ? -21.578 18.031 -0.276 1 48.31 239 SER A C 1
ATOM 1784 O O . SER A 1 239 ? -22.578 18.453 -0.87 1 48.31 239 SER A O 1
ATOM 1786 N N . GLY A 1 240 ? -21.094 16.828 -0.682 1 43.31 240 GLY A N 1
ATOM 1787 C CA . GLY A 1 240 ? -22 16.047 -1.495 1 43.31 240 GLY A CA 1
ATOM 1788 C C . GLY A 1 240 ? -23.203 15.539 -0.726 1 43.31 240 GLY A C 1
ATOM 1789 O O . GLY A 1 240 ? -24.234 15.203 -1.319 1 43.31 240 GLY A O 1
ATOM 1790 N N . ARG A 1 241 ? -23.094 15.008 0.422 1 41.94 241 ARG A N 1
ATOM 1791 C CA . ARG A 1 241 ? -24.234 14.758 1.292 1 41.94 241 ARG A CA 1
ATOM 1792 C C . ARG A 1 241 ? -24.391 15.867 2.332 1 41.94 241 ARG A C 1
ATOM 1794 O O . ARG A 1 241 ? -23.406 16.234 3 1 41.94 241 ARG A O 1
ATOM 1801 N N . PRO A 1 242 ? -25.359 16.688 2.23 1 41.5 242 PRO A N 1
ATOM 1802 C CA . PRO A 1 242 ? -25.562 17.781 3.174 1 41.5 242 PRO A CA 1
ATOM 1803 C C . PRO A 1 242 ? -25.281 17.391 4.621 1 41.5 242 PRO A C 1
ATOM 1805 O O . PRO A 1 242 ? -25.609 16.266 5.031 1 41.5 242 PRO A O 1
ATOM 1808 N N . PHE A 1 243 ? -24.094 17.875 5.277 1 44.06 243 PHE A N 1
ATOM 1809 C CA . PHE A 1 243 ? -23.984 17.656 6.715 1 44.06 243 PHE A CA 1
ATOM 1810 C C . PHE A 1 243 ? -25.359 17.609 7.371 1 44.06 243 PHE A C 1
ATOM 1812 O O . PHE A 1 243 ? -25.484 17.141 8.508 1 44.06 243 PHE A O 1
ATOM 1819 N N . THR A 1 244 ? -26.266 18.375 6.832 1 44.62 244 THR A N 1
ATOM 1820 C CA . THR A 1 244 ? -27.625 18.5 7.355 1 44.62 244 THR A CA 1
ATOM 1821 C C . THR A 1 244 ? -28.469 17.297 6.922 1 44.62 244 THR A C 1
ATOM 1823 O O . THR A 1 244 ? -28.656 17.062 5.727 1 44.62 244 THR A O 1
ATOM 1826 N N . GLU A 1 245 ? -28.234 16.344 7.465 1 41.81 245 GLU A N 1
ATOM 1827 C CA . GLU A 1 245 ? -29.344 15.422 7.285 1 41.81 245 GLU A CA 1
ATOM 1828 C C . GLU A 1 245 ? -30.688 16.125 7.543 1 41.81 245 GLU A C 1
ATOM 1830 O O . GLU A 1 245 ? -30.984 16.5 8.68 1 41.81 245 GLU A O 1
ATOM 1835 N N . GLY A 1 246 ? -31.5 16.406 6.539 1 50.88 246 GLY A N 1
ATOM 1836 C CA . GLY A 1 246 ? -32.812 17.062 6.574 1 50.88 246 GLY A CA 1
ATOM 1837 C C . GLY A 1 246 ? -32.719 18.562 6.699 1 50.88 246 GLY A C 1
ATOM 1838 O O . GLY A 1 246 ? -31.672 19.156 6.383 1 50.88 246 GLY A O 1
ATOM 1839 N N . GLU A 1 247 ? -33.844 19.281 7.176 1 59.47 247 GLU A N 1
ATOM 1840 C CA . GLU A 1 247 ? -34.125 20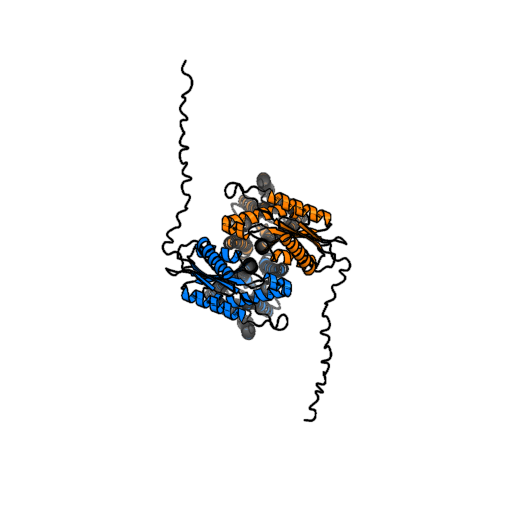.688 7.383 1 59.47 247 GLU A CA 1
ATOM 1841 C C . GLU A 1 247 ? -33.406 21.234 8.602 1 59.47 247 GLU A C 1
ATOM 1843 O O . GLU A 1 247 ? -33.562 22.406 8.961 1 59.47 247 GLU A O 1
ATOM 1848 N N . THR A 1 248 ? -32.469 20.438 9.18 1 71.44 248 THR A N 1
ATOM 1849 C CA . THR A 1 248 ? -32 20.922 10.469 1 71.44 248 THR A CA 1
ATOM 1850 C C . THR A 1 248 ? -30.641 21.594 10.336 1 71.44 248 THR A C 1
ATOM 1852 O O . THR A 1 248 ? -29.75 21.078 9.664 1 71.44 248 THR A O 1
ATOM 1855 N N . PRO A 1 249 ? -30.438 22.719 10.859 1 82.44 249 PRO A N 1
ATOM 1856 C CA . PRO A 1 249 ? -29.219 23.531 10.773 1 82.44 249 PRO A CA 1
ATOM 1857 C C . PRO A 1 249 ? -28.062 22.922 11.547 1 82.44 249 PRO A C 1
ATOM 1859 O O . PRO A 1 249 ? -28.266 22.047 12.391 1 82.44 249 PRO A O 1
ATOM 1862 N N . THR A 1 250 ? -26.844 23.156 11.156 1 87.75 250 THR A N 1
ATOM 1863 C CA . THR A 1 250 ? -25.625 22.781 11.852 1 87.75 250 THR A CA 1
ATOM 1864 C C . THR A 1 250 ? -25.062 23.969 12.641 1 87.75 250 THR A C 1
ATOM 1866 O O . THR A 1 250 ? -24.984 25.078 12.117 1 87.75 250 THR A O 1
ATOM 1869 N N . ALA A 1 251 ? -24.828 23.75 13.852 1 92.19 251 ALA A N 1
ATOM 1870 C CA . ALA A 1 251 ? -24.25 24.812 14.664 1 92.19 251 ALA A CA 1
ATOM 1871 C C . ALA A 1 251 ? -22.719 24.844 14.531 1 92.19 251 ALA A C 1
ATOM 1873 O O . ALA A 1 251 ? -22.078 23.781 14.461 1 92.19 251 ALA A O 1
ATOM 1874 N N . LEU A 1 252 ? -22.188 26 14.469 1 93.94 252 LEU A N 1
ATOM 1875 C CA . LEU A 1 252 ? -20.734 26.219 14.461 1 93.94 252 LEU A CA 1
ATOM 1876 C C . LEU A 1 252 ? -20.297 26.938 15.727 1 93.94 252 LEU A C 1
ATOM 1878 O O . LEU A 1 252 ? -20.859 27.969 16.109 1 93.94 252 LEU A O 1
ATOM 1882 N N . ILE A 1 253 ? -19.328 26.375 16.391 1 95.38 253 ILE A N 1
ATOM 1883 C CA . ILE A 1 253 ? -18.703 27 17.547 1 95.38 253 ILE A CA 1
ATOM 1884 C C . ILE A 1 253 ? -17.219 27.25 17.25 1 95.38 253 ILE A C 1
ATOM 1886 O O . ILE A 1 253 ? -16.453 26.297 17.062 1 95.38 253 ILE A O 1
ATOM 1890 N N . MET A 1 254 ? -16.828 28.453 17.188 1 96 254 MET A N 1
ATOM 1891 C CA . MET A 1 254 ? -15.43 28.812 17.031 1 96 254 MET A CA 1
ATOM 1892 C C . MET A 1 254 ? -14.836 29.25 18.359 1 96 254 MET A C 1
ATOM 1894 O O . MET A 1 254 ? -15.438 30.031 19.094 1 96 254 MET A O 1
ATOM 1898 N N . ALA A 1 255 ? -13.727 28.672 18.672 1 96.25 255 ALA A N 1
ATOM 1899 C CA . ALA A 1 255 ? -13.094 28.984 19.953 1 96.25 255 ALA A CA 1
ATOM 1900 C C . ALA A 1 255 ? -11.648 29.438 19.75 1 96.25 255 ALA A C 1
ATOM 1902 O O . ALA A 1 255 ? -10.977 29 18.812 1 96.25 255 ALA A O 1
ATOM 1903 N N . ASP A 1 256 ? -11.211 30.234 20.547 1 94.75 256 ASP A N 1
ATOM 1904 C CA . ASP A 1 256 ? -9.844 30.75 20.578 1 94.75 256 ASP A CA 1
ATOM 1905 C C . ASP A 1 256 ? -9.344 30.875 22.016 1 94.75 256 ASP A C 1
ATOM 1907 O O . ASP A 1 256 ? -10.047 31.391 22.891 1 94.75 256 ASP A O 1
ATOM 1911 N N . ILE A 1 257 ? -8.172 30.438 22.266 1 95.06 257 ILE A N 1
ATOM 1912 C CA . ILE A 1 257 ? -7.582 30.578 23.594 1 95.06 257 ILE A CA 1
ATOM 1913 C C . ILE A 1 257 ? -7.07 32 23.797 1 95.06 257 ILE A C 1
ATOM 1915 O O . ILE A 1 257 ? -6.266 32.5 23 1 95.06 257 ILE A O 1
ATOM 1919 N N . ASP A 1 258 ? -7.527 32.594 24.875 1 94.5 258 ASP A N 1
ATOM 1920 C CA . ASP A 1 258 ? -7.211 34 25.141 1 94.5 258 ASP A CA 1
ATOM 1921 C C . ASP A 1 258 ? -5.738 34.156 25.5 1 94.5 258 ASP A C 1
ATOM 1923 O O . ASP A 1 258 ? -5.223 33.469 26.391 1 94.5 258 ASP A O 1
ATOM 1927 N N . ASN A 1 259 ? -5.082 35.125 24.797 1 91 259 ASN A N 1
ATOM 1928 C CA . ASN A 1 259 ? -3.707 35.5 25.109 1 91 259 ASN A CA 1
ATOM 1929 C C . ASN A 1 259 ? -2.766 34.312 25.047 1 91 259 ASN A C 1
ATOM 1931 O O . ASN A 1 259 ? -1.948 34.125 25.953 1 91 259 ASN A O 1
ATOM 1935 N N . PHE A 1 260 ? -2.891 33.562 24.109 1 90.62 260 PHE A N 1
ATOM 1936 C CA . PHE A 1 260 ? -2.111 32.344 24 1 90.62 260 PHE A CA 1
ATOM 1937 C C . PHE A 1 260 ? -0.626 32.656 23.859 1 90.62 260 PHE A C 1
ATOM 1939 O O . PHE A 1 260 ? 0.222 31.938 24.375 1 90.62 260 PHE A O 1
ATOM 1946 N N . LYS A 1 261 ? -0.335 33.594 23.078 1 80.94 261 LYS A N 1
ATOM 1947 C CA . LYS A 1 261 ? 1.064 34 22.922 1 80.94 261 LYS A CA 1
ATOM 1948 C C . LYS A 1 261 ? 1.697 34.281 24.281 1 80.94 261 LYS A C 1
ATOM 1950 O O . LYS A 1 261 ? 2.857 33.938 24.516 1 80.94 261 LYS A O 1
ATOM 1955 N N . ARG A 1 262 ? 0.992 34.969 25.125 1 84.44 262 ARG A N 1
ATOM 1956 C CA . ARG A 1 262 ? 1.485 35.281 26.469 1 84.44 262 ARG A CA 1
ATOM 1957 C C . ARG A 1 262 ? 1.762 34.031 27.25 1 84.44 262 ARG A C 1
ATOM 1959 O O . ARG A 1 262 ? 2.688 33.969 28.062 1 84.44 262 ARG A O 1
ATOM 1966 N N . ILE A 1 263 ? 0.91 33.094 27.078 1 89.06 263 ILE A N 1
ATOM 1967 C CA . ILE A 1 263 ? 1.114 31.812 27.734 1 89.06 263 ILE A CA 1
ATOM 1968 C C . ILE A 1 263 ? 2.428 31.203 27.25 1 89.06 263 ILE A C 1
ATOM 1970 O O . ILE A 1 263 ? 3.236 30.75 28.062 1 89.06 263 ILE A O 1
ATOM 1974 N N . ASN A 1 264 ? 2.691 31.219 25.984 1 82.31 264 ASN A N 1
ATOM 1975 C CA . ASN A 1 264 ? 3.92 30.672 25.422 1 82.31 264 ASN A CA 1
ATOM 1976 C C . ASN A 1 264 ? 5.148 31.438 25.906 1 82.31 264 ASN A C 1
ATOM 1978 O O . ASN A 1 264 ? 6.188 30.844 26.188 1 82.31 264 ASN A O 1
ATOM 1982 N N . ASP A 1 265 ? 4.957 32.688 25.953 1 76.38 265 ASP A N 1
ATOM 1983 C CA . ASP A 1 265 ? 6.062 33.531 26.359 1 76.38 265 ASP A CA 1
ATOM 1984 C C . ASP A 1 265 ? 6.441 33.281 27.828 1 76.38 265 ASP A C 1
ATOM 1986 O O . ASP A 1 265 ? 7.621 33.312 28.172 1 76.38 265 ASP A O 1
ATOM 1990 N N . ARG A 1 266 ? 5.461 33.125 28.609 1 83.19 266 ARG A N 1
ATOM 1991 C CA . ARG A 1 266 ? 5.668 33 30.047 1 83.19 266 ARG A CA 1
ATOM 1992 C C . ARG A 1 266 ? 6.082 31.578 30.438 1 83.19 266 ARG A C 1
ATOM 1994 O O . ARG A 1 266 ? 6.945 31.391 31.297 1 83.19 266 ARG A O 1
ATOM 2001 N N . TYR A 1 267 ? 5.527 30.609 29.812 1 85.62 267 TYR A N 1
ATOM 2002 C CA . TYR A 1 267 ? 5.715 29.25 30.297 1 85.62 267 TYR A CA 1
ATOM 2003 C C . TYR A 1 267 ? 6.438 28.391 29.266 1 85.62 267 TYR A C 1
ATOM 2005 O O . TYR A 1 267 ? 6.809 27.25 29.547 1 85.62 267 TYR A O 1
ATOM 2013 N N . GLY A 1 268 ? 6.605 28.906 28.109 1 79.25 268 GLY A N 1
ATOM 2014 C CA . GLY A 1 268 ? 7.293 28.172 27.062 1 79.25 268 GLY A CA 1
ATOM 2015 C C . GLY A 1 268 ? 6.344 27.469 26.109 1 79.25 268 GLY A C 1
ATOM 2016 O O . GLY A 1 268 ? 5.199 27.188 26.453 1 79.25 268 GLY A O 1
ATOM 2017 N N . HIS A 1 269 ? 6.824 27.094 24.969 1 77.62 269 HIS A N 1
ATOM 2018 C CA . HIS A 1 269 ? 6.023 26.484 23.906 1 77.62 269 HIS A CA 1
ATOM 2019 C C . HIS A 1 269 ? 5.535 25.094 24.312 1 77.62 269 HIS A C 1
ATOM 2021 O O . HIS A 1 269 ? 4.406 24.719 23.984 1 77.62 269 HIS A O 1
ATOM 2027 N N . PRO A 1 270 ? 6.398 24.328 24.938 1 79.81 270 PRO A N 1
ATOM 2028 C CA . PRO A 1 270 ? 5.895 23.016 25.344 1 79.81 270 PRO A CA 1
ATOM 2029 C C . PRO A 1 270 ? 4.664 23.109 26.25 1 79.81 270 PRO A C 1
ATOM 2031 O O . PRO A 1 270 ? 3.754 22.281 26.141 1 79.81 270 PRO A O 1
ATOM 2034 N N . PHE A 1 271 ? 4.727 24.078 27.094 1 86 271 PHE A N 1
ATOM 2035 C CA . PHE A 1 271 ? 3.57 24.281 27.953 1 86 271 PHE A CA 1
ATOM 2036 C C . PHE A 1 271 ? 2.363 24.734 27.141 1 86 271 PHE A C 1
ATOM 2038 O O . PHE A 1 271 ? 1.236 24.312 27.406 1 86 271 PHE A O 1
ATOM 2045 N N . GLY A 1 272 ? 2.602 25.578 26.219 1 89.25 272 GLY A N 1
ATOM 2046 C CA . GLY A 1 272 ? 1.536 25.969 25.312 1 89.25 272 GLY A CA 1
ATOM 2047 C C . GLY A 1 272 ? 0.91 24.797 24.578 1 89.25 272 GLY A C 1
ATOM 2048 O O . GLY A 1 272 ? -0.312 24.734 24.438 1 89.25 272 GLY A O 1
ATOM 2049 N N . ASP A 1 273 ? 1.73 23.922 24.203 1 87.44 273 ASP A N 1
ATOM 2050 C CA . ASP A 1 273 ? 1.24 22.703 23.547 1 87.44 273 ASP A CA 1
ATOM 2051 C C . ASP A 1 273 ? 0.331 21.906 24.484 1 87.44 273 ASP A C 1
ATOM 2053 O O . ASP A 1 273 ? -0.663 21.328 24.047 1 87.44 273 ASP A O 1
ATOM 2057 N N . MET A 1 274 ? 0.703 21.875 25.688 1 89.44 274 MET A N 1
ATOM 2058 C CA . MET A 1 274 ? -0.116 21.172 26.672 1 89.44 274 MET A CA 1
ATOM 2059 C C . MET A 1 274 ? -1.481 21.844 26.812 1 89.44 274 MET A C 1
ATOM 2061 O O . MET A 1 274 ? -2.5 21.156 26.938 1 89.44 274 MET A O 1
ATOM 2065 N N . VAL A 1 275 ? -1.454 23.156 26.828 1 93.19 275 VAL A N 1
ATOM 2066 C CA . VAL A 1 275 ? -2.691 23.922 26.938 1 93.19 275 VAL A CA 1
ATOM 2067 C C . VAL A 1 275 ? -3.592 23.625 25.734 1 93.19 275 VAL A C 1
ATOM 2069 O O . VAL A 1 275 ? -4.793 23.391 25.906 1 93.19 275 VAL A O 1
ATOM 2072 N N . LEU A 1 276 ? -2.99 23.625 24.594 1 93.44 276 LEU A N 1
ATOM 2073 C CA . LEU A 1 276 ? -3.734 23.328 23.375 1 93.44 276 LEU A CA 1
ATOM 2074 C C . LEU A 1 276 ? -4.328 21.922 23.438 1 93.44 276 LEU A C 1
ATOM 2076 O O . LEU A 1 276 ? -5.488 21.734 23.078 1 93.44 276 LEU A O 1
ATOM 2080 N N . ALA A 1 277 ? -3.523 20.984 23.891 1 92.5 277 ALA A N 1
ATOM 2081 C CA . ALA A 1 277 ? -3.955 19.594 23.953 1 92.5 277 ALA A CA 1
ATOM 2082 C C . ALA A 1 277 ? -5.125 19.438 24.922 1 92.5 277 ALA A C 1
ATOM 2084 O O . ALA A 1 277 ? -6.086 18.719 24.641 1 92.5 277 ALA A O 1
ATOM 2085 N N . ARG A 1 278 ? -5.035 20.062 26.016 1 91.88 278 ARG A N 1
ATOM 2086 C CA . ARG A 1 278 ? -6.094 19.953 27.016 1 91.88 278 ARG A CA 1
ATOM 2087 C C . ARG A 1 278 ? -7.375 20.625 26.531 1 91.88 278 ARG A C 1
ATOM 2089 O O . ARG A 1 278 ? -8.477 20.141 26.828 1 91.88 278 ARG A O 1
ATOM 2096 N N . PHE A 1 279 ? -7.211 21.766 25.906 1 94.44 279 PHE A N 1
ATOM 2097 C CA . PHE A 1 279 ? -8.391 22.391 25.328 1 94.44 279 PHE A CA 1
ATOM 2098 C C . PHE A 1 279 ? -9.039 21.484 24.297 1 94.44 279 PHE A C 1
ATOM 2100 O O . PHE A 1 279 ? -10.266 21.328 24.266 1 94.44 279 PHE A O 1
ATOM 2107 N N . GLY A 1 280 ? -8.227 20.969 23.406 1 93.5 280 GLY A N 1
ATOM 2108 C CA . GLY A 1 280 ? -8.734 20.031 22.406 1 93.5 280 GLY A CA 1
ATOM 2109 C C . GLY A 1 280 ? -9.484 18.875 23.016 1 93.5 280 GLY A C 1
ATOM 2110 O O . GLY A 1 280 ? -10.508 18.438 22.484 1 93.5 280 GLY A O 1
ATOM 2111 N N . ALA A 1 281 ? -8.992 18.359 24.125 1 92 281 ALA A N 1
ATOM 2112 C CA . ALA A 1 281 ? -9.602 17.219 24.812 1 92 281 ALA A CA 1
ATOM 2113 C C . ALA A 1 281 ? -11 17.562 25.312 1 92 281 ALA A C 1
ATOM 2115 O O . ALA A 1 281 ? -11.859 16.672 25.422 1 92 281 ALA A O 1
ATOM 2116 N N . LEU A 1 282 ? -11.227 18.812 25.594 1 92.31 282 LEU A N 1
ATOM 2117 C CA . LEU A 1 282 ? -12.539 19.25 26.047 1 92.31 282 LEU A CA 1
ATOM 2118 C C . LEU A 1 282 ? -13.555 19.219 24.906 1 92.31 282 LEU A C 1
ATOM 2120 O O . LEU A 1 282 ? -14.758 19.125 25.141 1 92.31 282 LEU A O 1
ATOM 2124 N N . LEU A 1 283 ? -13.047 19.297 23.703 1 90.31 283 LEU A N 1
ATOM 2125 C CA . LEU A 1 283 ? -13.922 19.312 22.531 1 90.31 283 LEU A CA 1
ATOM 2126 C C . LEU A 1 283 ? -14.266 17.906 22.094 1 90.31 283 LEU A C 1
ATOM 2128 O O . LEU A 1 283 ? -15.273 17.688 21.406 1 90.31 283 LEU A O 1
ATOM 2132 N N . LEU A 1 284 ? -13.43 16.891 22.438 1 80.19 284 LEU A N 1
ATOM 2133 C CA . LEU A 1 284 ? -13.516 15.523 21.938 1 80.19 284 LEU A CA 1
ATOM 2134 C C . LEU A 1 284 ? -14.828 14.867 22.375 1 80.19 284 LEU A C 1
ATOM 2136 O O . LEU A 1 284 ? -15.484 14.195 21.578 1 80.19 284 LEU A O 1
ATOM 2140 N N . PRO A 1 285 ? -15.172 14.992 23.656 1 71.88 285 PRO A N 1
ATOM 2141 C CA . PRO A 1 285 ? -16.422 14.352 24.094 1 71.88 285 PRO A CA 1
ATOM 2142 C C . PRO A 1 285 ? -17.625 14.789 23.266 1 71.88 285 PRO A C 1
ATOM 2144 O O . PRO A 1 285 ? -18.578 14.023 23.094 1 71.88 285 PRO A O 1
ATOM 2147 N N . HIS A 1 286 ? -17.594 15.906 22.781 1 67.19 286 HIS A N 1
ATOM 2148 C CA . HIS A 1 286 ? -18.703 16.422 21.984 1 67.19 286 HIS A CA 1
ATOM 2149 C C . HIS A 1 286 ? -18.594 15.977 20.531 1 67.19 286 HIS A C 1
ATOM 2151 O O . HIS A 1 286 ? -19.578 15.992 19.781 1 67.19 286 HIS A O 1
ATOM 2157 N N . ALA A 1 287 ? -17.328 15.625 20.219 1 57.97 287 ALA A N 1
ATOM 2158 C CA . ALA A 1 287 ? -17.047 15.211 18.844 1 57.97 287 ALA A CA 1
ATOM 2159 C C . ALA A 1 287 ? -17.453 13.758 18.609 1 57.97 287 ALA A C 1
ATOM 2161 O O . ALA A 1 287 ? -17.609 13.328 17.469 1 57.97 287 ALA A O 1
ATOM 2162 N N . GLN A 1 288 ? -17.516 12.898 19.641 1 57.09 288 GLN A N 1
ATOM 2163 C CA . GLN A 1 288 ? -17.781 11.469 19.531 1 57.09 288 GLN A CA 1
ATOM 2164 C C . GLN A 1 288 ? -19.203 11.211 19.031 1 57.09 288 GLN A C 1
ATOM 2166 O O . GLN A 1 288 ? -19.453 10.211 18.359 1 57.09 288 GLN A O 1
ATOM 2171 N N . ALA A 1 289 ? -20.062 12.07 19.297 1 62.44 289 ALA A N 1
ATOM 2172 C CA . ALA A 1 289 ? -21.328 11.914 18.594 1 62.44 289 ALA A CA 1
ATOM 2173 C C . ALA A 1 289 ? -21.219 12.438 17.156 1 62.44 289 ALA A C 1
ATOM 2175 O O . ALA A 1 289 ? -20.125 12.477 16.594 1 62.44 289 ALA A O 1
ATOM 2176 N N . ARG A 1 290 ? -22.234 12.938 16.406 1 67.12 290 ARG A N 1
ATOM 2177 C CA . ARG A 1 290 ? -22.312 13.422 15.031 1 67.12 290 ARG A CA 1
ATOM 2178 C C . ARG A 1 290 ? -21.578 14.75 14.883 1 67.12 290 ARG A C 1
ATOM 2180 O O . ARG A 1 290 ? -21.578 15.344 13.805 1 67.12 290 ARG A O 1
ATOM 2187 N N . ALA A 1 291 ? -20.766 15.031 16.016 1 81.75 291 ALA A N 1
ATOM 2188 C CA . ALA A 1 291 ? -20.078 16.312 16 1 81.75 291 ALA A CA 1
ATOM 2189 C C . ALA A 1 291 ? -18.656 16.172 15.461 1 81.75 291 ALA A C 1
ATOM 2191 O O . ALA A 1 291 ? -18.078 15.078 15.492 1 81.75 291 ALA A O 1
ATOM 2192 N N . HIS A 1 292 ? -18.094 17.234 14.867 1 88.12 292 HIS A N 1
ATOM 2193 C CA . HIS A 1 292 ? -16.734 17.297 14.367 1 88.12 292 HIS A CA 1
ATOM 2194 C C . HIS A 1 292 ? -15.961 18.453 14.969 1 88.12 292 HIS A C 1
ATOM 2196 O O . HIS A 1 292 ? -16.469 19.578 15.016 1 88.12 292 HIS A O 1
ATOM 2202 N N . ALA A 1 293 ? -14.828 18.172 15.531 1 92.38 293 ALA A N 1
ATOM 2203 C CA . ALA A 1 293 ? -13.953 19.203 16.078 1 92.38 293 ALA A CA 1
ATOM 2204 C C . ALA A 1 293 ? -12.664 19.328 15.281 1 92.38 293 ALA A C 1
ATOM 2206 O O . ALA A 1 293 ? -12.102 18.312 14.844 1 92.38 293 ALA A O 1
ATOM 2207 N N . ALA A 1 294 ? -12.258 20.484 15.039 1 91.94 294 ALA A N 1
ATOM 2208 C CA . ALA A 1 294 ? -11.062 20.734 14.242 1 91.94 294 ALA A CA 1
ATOM 2209 C C . ALA A 1 294 ? -10.211 21.844 14.859 1 91.94 294 ALA A C 1
ATOM 2211 O O . ALA A 1 294 ? -10.742 22.766 15.484 1 91.94 294 ALA A O 1
ATOM 2212 N N . ARG A 1 295 ? -8.93 21.703 14.805 1 90.5 295 ARG A N 1
ATOM 2213 C CA . ARG A 1 295 ? -8.016 22.812 15.078 1 90.5 295 ARG A CA 1
ATOM 2214 C C . ARG A 1 295 ? -7.598 23.516 13.789 1 90.5 295 ARG A C 1
ATOM 2216 O O . ARG A 1 295 ? -6.902 22.922 12.953 1 90.5 295 ARG A O 1
ATOM 2223 N N . LEU A 1 296 ? -8.062 24.672 13.586 1 81.69 296 LEU A N 1
ATOM 2224 C CA . LEU A 1 296 ? -7.871 25.391 12.336 1 81.69 296 LEU A CA 1
ATOM 2225 C C . LEU A 1 296 ? -6.457 25.953 12.25 1 81.69 296 LEU A C 1
ATOM 2227 O O . LEU A 1 296 ? -5.949 26.203 11.148 1 81.69 296 LEU A O 1
ATOM 2231 N N . GLY A 1 297 ? -5.816 26.203 13.297 1 74.69 297 GLY A N 1
ATOM 2232 C CA . GLY A 1 297 ? -4.465 26.734 13.359 1 74.69 297 GLY A CA 1
ATOM 2233 C C . GLY A 1 297 ? -4.156 27.438 14.672 1 74.69 297 GLY A C 1
ATOM 2234 O O . GLY A 1 297 ? -5.035 28.047 15.281 1 74.69 297 GLY A O 1
ATOM 2235 N N . GLY A 1 298 ? -2.916 27.266 15.023 1 79.38 298 GLY A N 1
ATOM 2236 C CA . GLY A 1 298 ? -2.486 27.938 16.25 1 79.38 298 GLY A CA 1
ATOM 2237 C C . GLY A 1 298 ? -3.346 27.594 17.453 1 79.38 298 GLY A C 1
ATOM 2238 O O . GLY A 1 298 ? -3.352 26.438 17.906 1 79.38 298 GLY A O 1
ATOM 2239 N N . GLU A 1 299 ? -4.109 28.656 17.844 1 89.62 299 GLU A N 1
ATOM 2240 C CA . GLU A 1 299 ? -4.918 28.531 19.062 1 89.62 299 GLU A CA 1
ATOM 2241 C C . GLU A 1 299 ? -6.41 28.531 18.734 1 89.62 299 GLU A C 1
ATOM 2243 O O . GLU A 1 299 ? -7.246 28.641 19.625 1 89.62 299 GLU A O 1
ATOM 2248 N N . GLU A 1 300 ? -6.73 28.375 17.438 1 91.06 300 GLU A N 1
ATOM 2249 C CA . GLU A 1 300 ? -8.117 28.453 17 1 91.06 300 GLU A CA 1
ATOM 2250 C C . GLU A 1 300 ? -8.711 27.062 16.781 1 91.06 300 GLU A C 1
ATOM 2252 O O . GLU A 1 300 ? -8.062 26.188 16.203 1 91.06 300 GLU A O 1
ATOM 2257 N N . PHE A 1 301 ? -9.938 26.828 17.297 1 94.94 301 PHE A N 1
ATOM 2258 C CA . PHE A 1 301 ? -10.656 25.562 17.203 1 94.94 301 PHE A CA 1
ATOM 2259 C C . PHE A 1 301 ? -12.055 25.766 16.641 1 94.94 301 PHE A C 1
ATOM 2261 O O . PHE A 1 301 ? -12.633 26.844 16.781 1 94.94 301 PHE A O 1
ATOM 2268 N N . LEU A 1 302 ? -12.547 24.797 15.984 1 94.06 302 LEU A N 1
ATOM 2269 C CA . LEU A 1 302 ? -13.898 24.812 15.438 1 94.06 302 LEU A CA 1
ATOM 2270 C C . LEU A 1 302 ? -14.648 23.531 15.805 1 94.06 302 LEU A C 1
ATOM 2272 O O . LEU A 1 302 ? -14.086 22.438 15.734 1 94.06 302 LEU A O 1
ATOM 2276 N N . LEU A 1 303 ? -15.812 23.688 16.297 1 93.56 303 LEU A N 1
ATOM 2277 C CA . LEU A 1 303 ? -16.703 22.562 16.594 1 93.56 303 LEU A CA 1
ATOM 2278 C C . LEU A 1 303 ? -17.969 22.641 15.758 1 93.56 303 LEU A C 1
ATOM 2280 O O . LEU A 1 303 ? -18.641 23.672 15.719 1 93.56 303 LEU A O 1
ATOM 2284 N N . LEU A 1 304 ? -18.25 21.609 15.031 1 90.81 304 LEU A N 1
ATOM 2285 C CA . LEU A 1 304 ? -19.469 21.469 14.234 1 90.81 304 LEU A CA 1
ATOM 2286 C C . LEU A 1 304 ? -20.453 20.531 14.914 1 90.81 304 LEU A C 1
ATOM 2288 O O . LEU A 1 304 ? -20.141 19.359 15.164 1 90.81 304 LEU A O 1
ATOM 2292 N N . LEU A 1 305 ? -21.609 21.031 15.195 1 89.25 305 LEU A N 1
ATOM 2293 C CA . LEU A 1 305 ? -22.672 20.25 15.828 1 89.25 305 LEU A CA 1
ATOM 2294 C C . LEU A 1 305 ? -23.859 20.078 14.891 1 89.25 305 LEU A C 1
ATOM 2296 O O . LEU A 1 305 ? -24.703 20.984 14.797 1 89.25 305 LEU A O 1
ATOM 2300 N N . PRO A 1 306 ? -23.953 18.922 14.32 1 83.12 306 PRO A N 1
ATOM 2301 C CA . PRO A 1 306 ? -25.109 18.719 13.453 1 83.12 306 PRO A CA 1
ATOM 2302 C C . PRO A 1 306 ? -26.422 18.719 14.219 1 83.12 306 PRO A C 1
ATOM 2304 O O . PRO A 1 306 ? -26.484 18.25 15.359 1 83.12 306 PRO A O 1
ATOM 2307 N N . ALA A 1 307 ? -27.453 19.25 13.617 1 80.25 307 ALA A N 1
ATOM 2308 C CA . ALA A 1 307 ? -28.828 19.203 14.109 1 80.25 307 ALA A CA 1
ATOM 2309 C C . ALA A 1 307 ? -28.938 19.844 15.492 1 80.25 307 ALA A C 1
ATOM 2311 O O . ALA A 1 307 ? -29.5 19.25 16.422 1 80.25 307 ALA A O 1
ATOM 2312 N N . ALA A 1 308 ? -28.266 20.938 15.609 1 83.56 308 ALA A N 1
ATOM 2313 C CA . ALA A 1 308 ? -28.312 21.672 16.875 1 83.56 308 ALA A CA 1
ATOM 2314 C C . ALA A 1 308 ? -28.938 23.047 16.703 1 83.56 308 ALA A C 1
ATOM 2316 O O . ALA A 1 308 ? -28.828 23.656 15.633 1 83.56 308 ALA A O 1
ATOM 2317 N N . ASP A 1 309 ? -29.641 23.484 17.75 1 88.25 309 ASP A N 1
ATOM 2318 C CA . ASP A 1 309 ? -30.172 24.844 17.75 1 88.25 309 ASP A CA 1
ATOM 2319 C C . ASP A 1 309 ? -29.203 25.812 18.422 1 88.25 309 ASP A C 1
ATOM 2321 O O . ASP A 1 309 ? -28.219 25.391 19.031 1 88.25 309 ASP A O 1
ATOM 2325 N N . LEU A 1 310 ? -29.484 27 18.219 1 92.88 310 LEU A N 1
ATOM 2326 C CA . LEU A 1 310 ? -28.562 28.047 18.672 1 92.88 310 LEU A CA 1
ATOM 2327 C C . LEU A 1 310 ? -28.406 28.016 20.203 1 92.88 310 LEU A C 1
ATOM 2329 O O . LEU A 1 310 ? -27.312 28.203 20.719 1 92.88 310 LEU A O 1
ATOM 2333 N N . GLU A 1 311 ? -29.484 27.812 20.891 1 93.06 311 GLU A N 1
ATOM 2334 C CA . GLU A 1 311 ? -29.469 27.812 22.359 1 93.06 311 GLU A CA 1
ATOM 2335 C C . GLU A 1 311 ? -28.641 26.656 22.891 1 93.06 311 GLU A C 1
ATOM 2337 O O . GLU A 1 311 ? -27.812 26.844 23.797 1 93.06 311 GLU A O 1
ATOM 2342 N N . SER A 1 312 ? -28.891 25.562 22.344 1 91.62 312 SER A N 1
ATOM 2343 C CA . SER A 1 312 ? -28.156 24.391 22.797 1 91.62 312 SER A CA 1
ATOM 2344 C C . SER A 1 312 ? -26.672 24.516 22.469 1 91.62 312 SER A C 1
ATOM 2346 O O . SER A 1 312 ? -25.812 24.125 23.281 1 91.62 312 SER A O 1
ATOM 2348 N N . ALA A 1 313 ? -26.391 25.031 21.328 1 93.81 313 ALA A N 1
ATOM 2349 C CA . ALA A 1 313 ? -25 25.219 20.906 1 93.81 313 ALA A CA 1
ATOM 2350 C C . ALA A 1 313 ? -24.297 26.234 21.812 1 93.81 313 ALA A C 1
ATOM 2352 O O . ALA A 1 313 ? -23.125 26.047 22.156 1 93.81 313 ALA A O 1
ATOM 2353 N N . ALA A 1 314 ? -24.984 27.25 22.141 1 95.25 314 ALA A N 1
ATOM 2354 C CA . ALA A 1 314 ? -24.422 28.25 23.047 1 95.25 314 ALA A CA 1
ATOM 2355 C C . ALA A 1 314 ? -24.141 27.672 24.422 1 95.25 314 ALA A C 1
ATOM 2357 O O . ALA A 1 314 ? -23.156 28.031 25.078 1 95.25 314 ALA A O 1
ATOM 2358 N N . ALA A 1 315 ? -25.016 26.875 24.828 1 94.69 315 ALA A N 1
ATOM 2359 C CA . ALA A 1 315 ? -24.828 26.219 26.125 1 94.69 315 ALA A CA 1
ATOM 2360 C C . ALA A 1 315 ? -23.594 25.328 26.125 1 94.69 315 ALA A C 1
ATOM 2362 O O . ALA A 1 315 ? -22.844 25.297 27.109 1 94.69 315 ALA A O 1
ATOM 2363 N N . ILE A 1 316 ? -23.469 24.625 25.078 1 93.62 316 ILE A N 1
ATOM 2364 C CA . ILE A 1 316 ? -22.312 23.766 24.953 1 93.62 316 ILE A CA 1
ATOM 2365 C C . ILE A 1 316 ? -21.031 24.594 24.953 1 93.62 316 ILE A C 1
ATOM 2367 O O . ILE A 1 316 ? -20.047 24.25 25.609 1 93.62 316 ILE A O 1
ATOM 2371 N N . ALA A 1 317 ? -21.031 25.656 24.25 1 95.81 317 ALA A N 1
ATOM 2372 C CA . ALA A 1 317 ? -19.891 26.562 24.203 1 95.81 317 ALA A CA 1
ATOM 2373 C C . ALA A 1 317 ? -19.547 27.109 25.594 1 95.81 317 ALA A C 1
ATOM 2375 O O . ALA A 1 317 ? -18.375 27.172 25.969 1 95.81 317 ALA A O 1
ATOM 2376 N N . GLU A 1 318 ? -20.562 27.469 26.25 1 95.5 318 GLU A N 1
ATOM 2377 C CA . GLU A 1 318 ? -20.375 28 27.594 1 95.5 318 GLU A CA 1
ATOM 2378 C C . GLU A 1 318 ? -19.812 26.938 28.531 1 95.5 318 GLU A C 1
ATOM 2380 O O . GLU A 1 318 ? -18.984 27.234 29.406 1 95.5 318 GLU A O 1
ATOM 2385 N N . GLU A 1 319 ? -20.312 25.812 28.391 1 95 319 GLU A N 1
ATOM 2386 C CA . GLU A 1 319 ? -19.797 24.703 29.188 1 95 319 GLU A CA 1
ATOM 2387 C C . GLU A 1 319 ? -18.312 24.484 28.938 1 95 319 GLU A C 1
ATOM 2389 O O . GLU A 1 319 ? -17.547 24.297 29.875 1 95 319 GLU A O 1
ATOM 2394 N N . ILE A 1 320 ? -17.969 24.438 27.703 1 94.88 320 ILE A N 1
ATOM 2395 C CA . ILE A 1 320 ? -16.578 24.25 27.328 1 94.88 320 ILE A CA 1
ATOM 2396 C C . ILE A 1 320 ? -15.719 25.375 27.906 1 94.88 320 ILE A C 1
ATOM 2398 O O . ILE A 1 320 ? -14.641 25.125 28.453 1 94.88 320 ILE A O 1
ATOM 2402 N N . ARG A 1 321 ? -16.203 26.562 27.766 1 95.56 321 ARG A N 1
ATOM 2403 C CA . ARG A 1 321 ? -15.492 27.734 28.281 1 95.56 321 ARG A CA 1
ATOM 2404 C C . ARG A 1 321 ? -15.273 27.594 29.797 1 95.56 321 ARG A C 1
ATOM 2406 O O . ARG A 1 321 ? -14.164 27.828 30.281 1 95.56 321 ARG A O 1
ATOM 2413 N N . ALA A 1 322 ? -16.297 27.297 30.469 1 95.06 322 ALA A N 1
ATOM 2414 C CA . ALA A 1 322 ? -16.25 27.172 31.922 1 95.06 322 ALA A CA 1
ATOM 2415 C C . ALA A 1 322 ? -15.312 26.047 32.344 1 95.06 322 ALA A C 1
ATOM 2417 O O . ALA A 1 322 ? -14.547 26.188 33.312 1 95.06 322 ALA A O 1
ATOM 2418 N N . ASP A 1 323 ? -15.43 24.953 31.688 1 94.81 323 ASP A N 1
ATOM 2419 C CA . ASP A 1 323 ? -14.578 23.812 32 1 94.81 323 ASP A CA 1
ATOM 2420 C C . ASP A 1 323 ? -13.102 24.141 31.797 1 94.81 323 ASP A C 1
ATOM 2422 O O . ASP A 1 323 ? -12.25 23.703 32.562 1 94.81 323 ASP A O 1
ATOM 2426 N N . PHE A 1 324 ? -12.844 24.844 30.766 1 95.06 324 PHE A N 1
ATOM 2427 C CA . PHE A 1 324 ? -11.469 25.234 30.484 1 95.06 324 PHE A CA 1
ATOM 2428 C C . PHE A 1 324 ? -10.922 26.156 31.562 1 95.06 324 PHE A C 1
ATOM 2430 O O . PHE A 1 324 ? -9.805 25.969 32.031 1 95.06 324 PHE A O 1
ATOM 2437 N N . ALA A 1 325 ? -11.711 27.109 31.891 1 93.88 325 ALA A N 1
ATOM 2438 C CA . ALA A 1 325 ? -11.312 28.062 32.906 1 93.88 325 ALA A CA 1
ATOM 2439 C C . ALA A 1 325 ? -11.109 27.375 34.25 1 93.88 325 ALA A C 1
ATOM 2441 O O . ALA A 1 325 ? -10.32 27.844 35.094 1 93.88 325 ALA A O 1
ATOM 2442 N N . ALA A 1 326 ? -11.75 26.312 34.469 1 91.62 326 ALA A N 1
ATOM 2443 C CA . ALA A 1 326 ? -11.703 25.625 35.75 1 91.62 326 ALA A CA 1
ATOM 2444 C C . ALA A 1 326 ? -10.5 24.688 35.812 1 91.62 326 ALA A C 1
ATOM 2446 O O . ALA A 1 326 ? -10.133 24.219 36.906 1 91.62 326 ALA A O 1
ATOM 2447 N N . GLN A 1 327 ? -9.938 24.469 34.688 1 90.56 327 GLN A N 1
ATOM 2448 C CA . GLN A 1 327 ? -8.805 23.547 34.688 1 90.56 327 GLN A CA 1
ATOM 2449 C C . GLN A 1 327 ? -7.672 24.062 35.562 1 90.56 327 GLN A C 1
ATOM 2451 O O . GLN A 1 327 ? -7.398 25.25 35.594 1 90.56 327 GLN A O 1
ATOM 2456 N N . ARG A 1 328 ? -7.004 23.109 36.25 1 86.12 328 ARG A N 1
ATOM 2457 C CA . ARG A 1 328 ? -5.844 23.422 37.094 1 86.12 328 ARG A CA 1
ATOM 2458 C C . ARG A 1 328 ? -4.551 22.969 36.406 1 86.12 328 ARG A C 1
ATOM 2460 O O . ARG A 1 328 ? -4.52 21.922 35.781 1 86.12 328 ARG A O 1
ATOM 2467 N N . TRP A 1 329 ? -3.662 23.812 36.469 1 85.69 329 TRP A N 1
ATOM 2468 C CA . TRP A 1 329 ? -2.393 23.547 35.781 1 85.69 329 TRP A CA 1
ATOM 2469 C C . TRP A 1 329 ? -1.286 23.297 36.812 1 85.69 329 TRP A C 1
ATOM 2471 O O . TRP A 1 329 ? -0.975 24.156 37.625 1 85.69 329 TRP A O 1
ATOM 2481 N N . ALA A 1 330 ? -1.345 22.156 37.469 1 69.38 330 ALA A N 1
ATOM 2482 C CA . ALA A 1 330 ? -0.534 21.688 38.594 1 69.38 330 ALA A CA 1
ATOM 2483 C C . ALA A 1 330 ? 0.804 22.422 38.656 1 69.38 330 ALA A C 1
ATOM 2485 O O . ALA A 1 330 ? 0.873 23.609 38.375 1 69.38 330 ALA A O 1
ATOM 2486 N N . GLN A 1 331 ? 1.843 21.625 38.312 1 67.69 331 GLN A N 1
ATOM 2487 C CA . GLN A 1 331 ? 3.252 21.812 38.656 1 67.69 331 GLN A CA 1
ATOM 2488 C C . GLN A 1 331 ? 3.842 23 37.906 1 67.69 331 GLN A C 1
ATOM 2490 O O . GLN A 1 331 ? 4.672 23.734 38.438 1 67.69 331 GLN A O 1
ATOM 2495 N N . HIS A 1 332 ? 3.283 23.312 36.75 1 71.19 332 HIS A N 1
ATOM 2496 C CA . HIS A 1 332 ? 3.988 24.312 35.938 1 71.19 332 HIS A CA 1
ATOM 2497 C C . HIS A 1 332 ? 3.432 25.703 36.156 1 71.19 332 HIS A C 1
ATOM 2499 O O . HIS A 1 332 ? 4.172 26.688 36.094 1 71.19 332 HIS A O 1
ATOM 2505 N N . ALA A 1 333 ? 2.107 25.812 36.406 1 77.75 333 ALA A N 1
ATOM 2506 C CA . ALA A 1 333 ? 1.438 27.094 36.625 1 77.75 333 ALA A CA 1
ATOM 2507 C C . ALA A 1 333 ? 0.296 26.953 37.625 1 77.75 333 ALA A C 1
ATOM 2509 O O . ALA A 1 333 ? -0.871 27.141 37.281 1 77.75 333 ALA A O 1
ATOM 2510 N N . PRO A 1 334 ? 0.595 26.609 38.781 1 77.56 334 PRO A N 1
ATOM 2511 C CA . PRO A 1 334 ? -0.43 26.266 39.781 1 77.56 334 PRO A CA 1
ATOM 2512 C C . PRO A 1 334 ? -1.505 27.344 39.906 1 77.56 334 PRO A C 1
ATOM 2514 O O . PRO A 1 334 ? -2.684 27.016 40.094 1 77.56 334 PRO A O 1
ATOM 2517 N N . ASP A 1 335 ? -1.164 28.578 39.844 1 77.06 335 ASP A N 1
ATOM 2518 C CA . ASP A 1 335 ? -2.164 29.609 40.094 1 77.06 335 ASP A CA 1
ATOM 2519 C C . ASP A 1 335 ? -2.615 30.266 38.781 1 77.06 335 ASP A C 1
ATOM 2521 O O . ASP A 1 335 ? -3.273 31.297 38.812 1 77.06 335 ASP A O 1
ATOM 2525 N N . SER A 1 336 ? -2.35 29.547 37.688 1 85.75 336 SER A N 1
ATOM 2526 C CA . SER A 1 336 ? -2.695 30.156 36.406 1 85.75 336 SER A CA 1
ATOM 2527 C C . SER A 1 336 ? -4.047 29.672 35.906 1 85.75 336 SER A C 1
ATOM 2529 O O . SER A 1 336 ? -4.414 28.516 36.125 1 85.75 336 SER A O 1
ATOM 2531 N N . ARG A 1 337 ? -4.867 30.594 35.438 1 89 337 ARG A N 1
ATOM 2532 C CA . ARG A 1 337 ? -6.125 30.281 34.75 1 89 337 ARG A CA 1
ATOM 2533 C C . ARG A 1 337 ? -6.109 30.766 33.312 1 89 337 ARG A C 1
ATOM 2535 O O . ARG A 1 337 ? -5.75 31.922 33.062 1 89 337 ARG A O 1
ATOM 2542 N N . PHE A 1 338 ? -6.418 29.891 32.562 1 94.06 338 PHE A N 1
ATOM 2543 C CA . PHE A 1 338 ? -6.477 30.266 31.141 1 94.06 338 PHE A CA 1
ATOM 2544 C C . PHE A 1 338 ? -7.914 30.266 30.641 1 94.06 338 PHE A C 1
ATOM 2546 O O . PHE A 1 338 ? -8.734 29.469 31.109 1 94.06 338 PHE A O 1
ATOM 2553 N N . THR A 1 339 ? -8.219 31.219 29.828 1 95.69 339 THR A N 1
ATOM 2554 C CA . THR A 1 339 ? -9.586 31.359 29.344 1 95.69 339 THR A CA 1
ATOM 2555 C C . THR A 1 339 ? -9.633 31.281 27.812 1 95.69 339 THR A C 1
ATOM 2557 O O . THR A 1 339 ? -8.602 31.312 27.156 1 95.69 339 THR A O 1
ATOM 2560 N N . ALA A 1 340 ? -10.828 31.062 27.328 1 96.75 340 ALA A N 1
ATOM 2561 C CA . ALA A 1 340 ? -11.094 31.016 25.891 1 96.75 340 ALA A CA 1
ATOM 2562 C C . ALA A 1 340 ? -12.32 31.844 25.531 1 96.75 340 ALA A C 1
ATOM 2564 O O . ALA A 1 340 ? -13.203 32.062 26.359 1 96.75 340 ALA A O 1
ATOM 2565 N N . SER A 1 341 ? -12.312 32.375 24.391 1 97.38 341 SER A N 1
ATOM 2566 C CA . SER A 1 341 ? -13.453 33.094 23.828 1 97.38 341 SER A CA 1
ATOM 2567 C C . SER A 1 341 ? -14.109 32.281 22.703 1 97.38 341 SER A C 1
ATOM 2569 O O . SER A 1 341 ? -13.43 31.578 21.969 1 97.38 341 SER A O 1
ATOM 2571 N N . MET A 1 342 ? -15.438 32.438 22.641 1 96.88 342 MET A N 1
ATOM 2572 C CA . MET A 1 342 ? -16.141 31.594 21.688 1 96.88 342 MET A CA 1
ATOM 2573 C C . MET A 1 342 ? -17.172 32.375 20.906 1 96.88 342 MET A C 1
ATOM 2575 O O . MET A 1 342 ? -17.797 33.312 21.453 1 96.88 342 MET A O 1
ATOM 2579 N N . GLY A 1 343 ? -17.266 32.094 19.672 1 96.94 343 GLY A N 1
ATOM 2580 C CA . GLY A 1 343 ? -18.375 32.5 18.812 1 96.94 343 GLY A CA 1
ATOM 2581 C C . GLY A 1 343 ? -19.266 31.344 18.391 1 96.94 343 GLY A C 1
ATOM 2582 O O . GLY A 1 343 ? -18.781 30.25 18.109 1 96.94 343 GLY A O 1
ATOM 2583 N N . VAL A 1 344 ? -20.609 31.547 18.375 1 96.75 344 VAL A N 1
ATOM 2584 C CA . VAL A 1 344 ? -21.562 30.484 18.047 1 96.75 344 VAL A CA 1
ATOM 2585 C C . VAL A 1 344 ? -22.547 31 17 1 96.75 344 VAL A C 1
ATOM 2587 O O . VAL A 1 344 ? -23.062 32.094 17.109 1 96.75 344 VAL A O 1
ATOM 2590 N N . THR A 1 345 ? -22.703 30.188 15.984 1 95.62 345 THR A N 1
ATOM 2591 C CA . THR A 1 345 ? -23.734 30.516 14.992 1 95.62 345 THR A CA 1
ATOM 2592 C C . THR A 1 345 ? -24.328 29.25 14.406 1 95.62 345 THR A C 1
ATOM 2594 O O . THR A 1 345 ? -23.984 28.141 14.82 1 95.62 345 THR A O 1
ATOM 2597 N N . LEU A 1 346 ? -25.359 29.453 13.562 1 92.69 346 LEU A N 1
ATOM 2598 C CA . LEU A 1 346 ? -25.984 28.344 12.844 1 92.69 346 LEU A CA 1
ATOM 2599 C C . LEU A 1 346 ? -25.703 28.438 11.352 1 92.69 346 LEU A C 1
ATOM 2601 O O . LEU A 1 346 ? -25.688 29.531 10.781 1 92.69 346 LEU A O 1
ATOM 2605 N N . MET A 1 347 ? -25.438 27.328 10.836 1 88.56 347 MET A N 1
ATOM 2606 C CA . MET A 1 347 ? -25.359 27.219 9.383 1 88.56 347 MET A CA 1
ATOM 2607 C C . MET A 1 347 ? -26.625 26.578 8.82 1 88.56 347 MET A C 1
ATOM 2609 O O . MET A 1 347 ? -26.969 25.438 9.156 1 88.56 347 MET A O 1
ATOM 2613 N N . GLN A 1 348 ? -27.25 27.391 8.023 1 84.06 348 GLN A N 1
ATOM 2614 C CA . GLN A 1 348 ? -28.5 26.906 7.449 1 84.06 348 GLN A CA 1
ATOM 2615 C C . GLN A 1 348 ? -28.25 25.891 6.344 1 84.06 348 GLN A C 1
ATOM 2617 O O . GLN A 1 348 ? -27.156 25.828 5.781 1 84.06 348 GLN A O 1
ATOM 2622 N N . ALA A 1 349 ? -29.328 25.188 6.105 1 76.56 349 ALA A N 1
ATOM 2623 C CA . ALA A 1 349 ? -29.234 24.219 5.016 1 76.56 349 ALA A CA 1
ATOM 2624 C C . ALA A 1 349 ? -28.984 24.906 3.682 1 76.56 349 ALA A C 1
ATOM 2626 O O . ALA A 1 349 ? -29.656 25.891 3.338 1 76.56 349 ALA A O 1
ATOM 2627 N N . GLY A 1 350 ? -27.953 24.484 3.004 1 73.88 350 GLY A N 1
ATOM 2628 C CA . GLY A 1 350 ? -27.656 25.062 1.699 1 73.88 350 GLY A CA 1
ATOM 2629 C C . GLY A 1 350 ? -26.703 26.234 1.768 1 73.88 350 GLY A C 1
ATOM 2630 O O . GLY A 1 350 ? -26.219 26.703 0.738 1 73.88 350 GLY A O 1
ATOM 2631 N N . GLU A 1 351 ? -26.531 26.734 2.975 1 81.25 351 GLU A N 1
ATOM 2632 C CA . GLU A 1 351 ? -25.594 27.844 3.139 1 81.25 351 GLU A CA 1
ATOM 2633 C C . GLU A 1 351 ? -24.156 27.391 2.92 1 81.25 351 GLU A C 1
ATOM 2635 O O . GLU A 1 351 ? -23.75 26.328 3.402 1 81.25 351 GLU A O 1
ATOM 2640 N N . PRO A 1 352 ? -23.516 28.172 2.098 1 78.19 352 PRO A N 1
ATOM 2641 C CA . PRO A 1 352 ? -22.094 27.828 1.962 1 78.19 352 PRO A CA 1
ATOM 2642 C C . PRO A 1 352 ? -21.344 27.906 3.289 1 78.19 352 PRO A C 1
ATOM 2644 O O . PRO A 1 352 ? -21.562 28.828 4.082 1 78.19 352 PRO A O 1
ATOM 2647 N N . PHE A 1 353 ? -20.453 27 3.533 1 83.31 353 PHE A N 1
ATOM 2648 C CA . PHE A 1 353 ? -19.688 26.906 4.77 1 83.31 353 PHE A CA 1
ATOM 2649 C C . PHE A 1 353 ? -18.875 28.172 4.996 1 83.31 353 PHE A C 1
ATOM 2651 O O . PHE A 1 353 ? -18.734 28.641 6.129 1 83.31 353 PHE A O 1
ATOM 2658 N N . ALA A 1 354 ? -18.344 28.734 3.91 1 77.62 354 ALA A N 1
ATOM 2659 C CA . ALA A 1 354 ? -17.5 29.922 3.992 1 77.62 354 ALA A CA 1
ATOM 2660 C C . ALA A 1 354 ? -18.266 31.094 4.609 1 77.62 354 ALA A C 1
ATOM 2662 O O . ALA A 1 354 ? -17.703 31.891 5.371 1 77.62 354 ALA A O 1
ATOM 2663 N N . SER A 1 355 ? -19.516 31.156 4.27 1 82.5 355 SER A N 1
ATOM 2664 C CA . SER A 1 355 ? -20.344 32.219 4.809 1 82.5 355 SER A CA 1
ATOM 2665 C C . SER A 1 355 ? -20.594 32.031 6.301 1 82.5 355 SER A C 1
ATOM 2667 O O . SER A 1 355 ? -20.5 33 7.074 1 82.5 355 SER A O 1
ATOM 2669 N N . ALA A 1 356 ? -20.891 30.859 6.691 1 88.12 356 ALA A N 1
ATOM 2670 C CA . ALA A 1 356 ? -21.125 30.562 8.102 1 88.12 356 ALA A CA 1
ATOM 2671 C C . ALA A 1 356 ? -19.844 30.734 8.914 1 88.12 356 ALA A C 1
ATOM 2673 O O . ALA A 1 356 ? -19.891 31.203 10.055 1 88.12 356 ALA A O 1
ATOM 2674 N N . LEU A 1 357 ? -18.781 30.375 8.297 1 87.38 357 LEU A N 1
ATOM 2675 C CA . LEU A 1 357 ? -17.484 30.484 8.961 1 87.38 357 LEU A CA 1
ATOM 2676 C C . LEU A 1 357 ? -17.125 31.953 9.219 1 87.38 357 LEU A C 1
ATOM 2678 O O . LEU A 1 357 ? -16.594 32.281 10.273 1 87.38 357 LEU A O 1
ATOM 2682 N N . LYS A 1 358 ? -17.375 32.75 8.242 1 83.19 358 LYS A N 1
ATOM 2683 C CA . LYS A 1 358 ? -17.125 34.188 8.406 1 83.19 358 LYS A CA 1
ATOM 2684 C C . LYS A 1 358 ? -17.984 34.75 9.523 1 83.19 358 LYS A C 1
ATOM 2686 O O . LYS A 1 358 ? -17.516 35.562 10.328 1 83.19 358 LYS A O 1
ATOM 2691 N N . ARG A 1 359 ? -19.172 34.344 9.539 1 89.81 359 ARG A N 1
ATOM 2692 C CA . ARG A 1 359 ? -20.094 34.844 10.555 1 89.81 359 ARG A CA 1
ATOM 2693 C C . ARG A 1 359 ? -19.625 34.438 11.953 1 89.81 359 ARG A C 1
ATOM 2695 O O . ARG A 1 359 ? -19.625 35.281 12.867 1 89.81 359 ARG A O 1
ATOM 2702 N N . VAL A 1 360 ? -19.266 33.25 12.102 1 93.38 360 VAL A N 1
ATOM 2703 C CA . VAL A 1 360 ? -18.859 32.781 13.422 1 93.38 360 VAL A CA 1
ATOM 2704 C C . VAL A 1 360 ? -17.547 33.438 13.812 1 93.38 360 VAL A C 1
ATOM 2706 O O . VAL A 1 360 ? -17.312 33.719 14.992 1 93.38 360 VAL A O 1
ATOM 2709 N N . ASP A 1 361 ? -16.688 33.656 12.891 1 88 361 ASP A N 1
ATOM 2710 C CA . ASP A 1 361 ? -15.445 34.375 13.141 1 88 361 ASP A CA 1
ATOM 2711 C C . ASP A 1 361 ? -15.703 35.781 13.641 1 88 361 ASP A C 1
ATOM 2713 O O . ASP A 1 361 ? -15 36.281 14.531 1 88 361 ASP A O 1
ATOM 2717 N N . ASP A 1 362 ? -16.672 36.406 13.008 1 89.38 362 ASP A N 1
ATOM 2718 C CA . ASP A 1 362 ? -17.062 37.719 13.43 1 89.38 362 ASP A CA 1
ATOM 2719 C C . ASP A 1 362 ? -17.578 37.719 14.867 1 89.38 362 ASP A C 1
ATOM 2721 O O . ASP A 1 362 ? -17.312 38.625 15.641 1 89.38 362 ASP A O 1
ATOM 2725 N N . LEU A 1 363 ? -18.312 36.75 15.141 1 94.25 363 LEU A N 1
ATOM 2726 C CA . LEU A 1 363 ? -18.859 36.594 16.484 1 94.25 363 LEU A CA 1
ATOM 2727 C C . LEU A 1 363 ? -17.75 36.344 17.5 1 94.25 363 LEU A C 1
ATOM 2729 O O . LEU A 1 363 ? -17.797 36.844 18.625 1 94.25 363 LEU A O 1
ATOM 2733 N N . LEU A 1 364 ? -16.828 35.594 17.125 1 93.88 364 LEU A N 1
ATOM 2734 C CA . LEU A 1 364 ? -15.656 35.375 17.984 1 93.88 364 LEU A CA 1
ATOM 2735 C C . LEU A 1 364 ? -14.906 36.688 18.219 1 93.88 364 LEU A C 1
ATOM 2737 O O . LEU A 1 364 ? -14.445 36.938 19.328 1 93.88 364 LEU A O 1
ATOM 2741 N N . TYR A 1 365 ? -14.75 37.406 17.125 1 89.19 365 TYR A N 1
ATOM 2742 C CA . TYR A 1 365 ? -14.086 38.719 17.234 1 89.19 365 TYR A CA 1
ATOM 2743 C C . TYR A 1 365 ? -14.812 39.625 18.219 1 89.19 365 TYR A C 1
ATOM 2745 O O . TYR A 1 365 ? -14.18 40.344 18.984 1 89.19 365 TYR A O 1
ATOM 2753 N N . THR A 1 366 ? -16.078 39.562 18.125 1 93.31 366 THR A N 1
ATOM 2754 C CA . THR A 1 366 ? -16.891 40.344 19.062 1 93.31 366 THR A CA 1
ATOM 2755 C C . THR A 1 366 ? -16.641 39.875 20.5 1 93.31 366 THR A C 1
ATOM 2757 O O . THR A 1 366 ? -16.531 40.719 21.406 1 93.31 366 THR A O 1
ATOM 2760 N N . ALA A 1 367 ? -16.484 38.688 20.688 1 94.75 367 ALA A N 1
ATOM 2761 C CA . ALA A 1 367 ? -16.203 38.156 22.016 1 94.75 367 ALA A CA 1
ATOM 2762 C C . ALA A 1 367 ? -14.867 38.656 22.547 1 94.75 367 ALA A C 1
ATOM 2764 O O . ALA A 1 367 ? -14.742 39 23.719 1 94.75 367 ALA A O 1
ATOM 2765 N N . LYS A 1 368 ? -13.891 38.656 21.703 1 91.38 368 LYS A N 1
ATOM 2766 C CA . LYS A 1 368 ? -12.562 39.156 22.078 1 91.38 368 LYS A CA 1
ATOM 2767 C C . LYS A 1 368 ? -12.602 40.656 22.422 1 91.38 368 LYS A C 1
ATOM 2769 O O . LYS A 1 368 ? -11.961 41.094 23.375 1 91.38 368 LYS A O 1
ATOM 2774 N N . ARG A 1 369 ? -13.383 41.375 21.75 1 90.06 369 ARG A N 1
ATOM 2775 C CA . ARG A 1 369 ? -13.484 42.812 21.953 1 90.06 369 ARG A CA 1
ATOM 2776 C C . ARG A 1 369 ? -14.258 43.156 23.219 1 90.06 369 ARG A C 1
ATOM 2778 O O . ARG A 1 369 ? -14.031 44.188 23.844 1 90.06 369 ARG A O 1
ATOM 2785 N N . ARG A 1 370 ? -15.156 42.281 23.562 1 93.44 370 ARG A N 1
ATOM 2786 C CA . ARG A 1 370 ? -15.984 42.469 24.75 1 93.44 370 ARG A CA 1
ATOM 2787 C C . ARG A 1 370 ? -15.211 42.094 26.016 1 93.44 370 ARG A C 1
ATOM 2789 O O . ARG A 1 370 ? -15.766 42.125 27.109 1 93.44 370 ARG A O 1
ATOM 2796 N N . GLY A 1 371 ? -13.898 41.781 25.922 1 92.5 371 GLY A N 1
ATOM 2797 C CA . GLY A 1 371 ? -13.086 41.531 27.109 1 92.5 371 GLY A CA 1
ATOM 2798 C C . GLY A 1 371 ? -12.578 40.125 27.188 1 92.5 371 GLY A C 1
ATOM 2799 O O . GLY A 1 371 ? -11.984 39.719 28.188 1 92.5 371 GLY A O 1
ATOM 2800 N N . ARG A 1 372 ? -12.883 39.375 26.25 1 93.62 372 ARG A N 1
ATOM 2801 C CA . ARG A 1 372 ? -12.438 37.969 26.172 1 93.62 372 ARG A CA 1
ATOM 2802 C C . ARG A 1 372 ? -13.102 37.125 27.25 1 93.62 372 ARG A C 1
ATOM 2804 O O . ARG A 1 372 ? -13.961 37.625 28 1 93.62 372 ARG A O 1
ATOM 2811 N N . ASN A 1 373 ? -12.945 35.906 27.25 1 95.81 373 ASN A N 1
ATOM 2812 C CA . ASN A 1 373 ? -13.531 34.969 28.203 1 95.81 373 ASN A CA 1
ATOM 2813 C C . ASN A 1 373 ? -15.055 35.031 28.188 1 95.81 373 ASN A C 1
ATOM 2815 O O . ASN A 1 373 ? -15.688 35.188 29.219 1 95.81 373 ASN A O 1
ATOM 2819 N N . CYS A 1 374 ? -15.586 35.062 27.047 1 96.31 374 CYS A N 1
ATOM 2820 C CA . CYS A 1 374 ? -17.031 35.062 26.938 1 96.31 374 CYS A CA 1
ATOM 2821 C C . CYS A 1 374 ? -17.484 34.375 25.641 1 96.31 374 CYS A C 1
ATOM 2823 O O . CYS A 1 374 ? -16.656 34.094 24.766 1 96.31 374 CYS A O 1
ATOM 2825 N N . THR A 1 375 ? -18.734 34.094 25.594 1 96.75 375 THR A N 1
ATOM 2826 C CA . THR A 1 375 ? -19.359 33.469 24.422 1 96.75 375 THR A CA 1
ATOM 2827 C C . THR A 1 375 ? -20.375 34.438 23.797 1 96.75 375 THR A C 1
ATOM 2829 O O . THR A 1 375 ? -21.188 35.031 24.484 1 96.75 375 THR A O 1
ATOM 2832 N N . VAL A 1 376 ? -20.234 34.625 22.5 1 97 376 VAL A N 1
ATOM 2833 C CA . VAL A 1 376 ? -21.188 35.438 21.766 1 97 376 VAL A CA 1
ATOM 2834 C C . VAL A 1 376 ? -21.891 34.594 20.703 1 97 376 VAL A C 1
ATOM 2836 O O . VAL A 1 376 ? -21.25 33.969 19.859 1 97 376 VAL A O 1
ATOM 2839 N N . ALA A 1 377 ? -23.172 34.594 20.75 1 96.12 377 ALA A N 1
ATOM 2840 C CA . ALA A 1 377 ? -23.969 33.812 19.812 1 96.12 377 ALA A CA 1
ATOM 2841 C C . ALA A 1 377 ? -24.781 34.75 18.891 1 96.12 377 ALA A C 1
ATOM 2843 O O . ALA A 1 377 ? -25.25 35.781 19.312 1 96.12 377 ALA A O 1
ATOM 2844 N N . GLY A 1 378 ? -24.812 34.344 17.641 1 91.44 378 GLY A N 1
ATOM 2845 C CA . GLY A 1 378 ? -25.609 35.094 16.688 1 91.44 378 GLY A CA 1
ATOM 2846 C C . GLY A 1 378 ? -26.375 34.188 15.727 1 91.44 378 GLY A C 1
ATOM 2847 O O . GLY A 1 378 ? -25.875 33.156 15.312 1 91.44 378 GLY A O 1
ATOM 2848 N N . PRO A 1 379 ? -27.688 34.562 15.508 1 82.81 379 PRO A N 1
ATOM 2849 C CA . PRO A 1 379 ? -28.5 33.75 14.617 1 82.81 379 PRO A CA 1
ATOM 2850 C C . PRO A 1 379 ? -28.031 33.812 13.164 1 82.81 379 PRO A C 1
ATOM 2852 O O . PRO A 1 379 ? -27.25 34.688 12.805 1 82.81 379 PRO A O 1
ATOM 2855 N N . ALA A 1 380 ? -28.375 32.719 12.383 1 73.94 380 ALA A N 1
ATOM 2856 C CA . ALA A 1 380 ? -28.156 32.75 10.945 1 73.94 380 ALA A CA 1
ATOM 2857 C C . ALA A 1 380 ? -29.062 33.781 10.258 1 73.94 380 ALA A C 1
ATOM 2859 O O . ALA A 1 380 ? -30.172 34.031 10.727 1 73.94 380 ALA A O 1
ATOM 2860 N N . PRO A 1 381 ? -28.531 34.562 9.211 1 65.12 381 PRO A N 1
ATOM 2861 C CA . PRO A 1 381 ? -29.422 35.5 8.547 1 65.12 381 PRO A CA 1
ATOM 2862 C C . PRO A 1 381 ? -30.703 34.844 8.023 1 65.12 381 PRO A C 1
ATOM 2864 O O . PRO A 1 381 ? -30.672 33.688 7.637 1 65.12 381 PRO A O 1
ATOM 2867 N N . ALA A 1 382 ? -31.922 35.219 8.508 1 56.5 382 ALA A N 1
ATOM 2868 C CA . ALA A 1 382 ? -33.188 34.719 8.039 1 56.5 382 ALA A CA 1
ATOM 2869 C C . ALA A 1 382 ? -33.156 34.406 6.543 1 56.5 382 ALA A C 1
ATOM 2871 O O . ALA A 1 382 ? -33.781 33.438 6.078 1 56.5 382 ALA A O 1
ATOM 2872 N N . ASP A 1 383 ? -33.094 35.406 5.578 1 48.62 383 ASP A N 1
ATOM 2873 C CA . ASP A 1 383 ? -33.281 35.312 4.133 1 48.62 383 ASP A CA 1
ATOM 2874 C C . ASP A 1 383 ? -32.062 34.688 3.465 1 48.62 383 ASP A C 1
ATOM 2876 O O . ASP A 1 383 ? -31.344 35.344 2.711 1 48.62 383 ASP A O 1
ATOM 2880 N N . ALA A 1 384 ? -31.344 34 4.023 1 45.5 384 ALA A N 1
ATOM 2881 C CA . ALA A 1 384 ? -30.141 33.562 3.303 1 45.5 384 ALA A CA 1
ATOM 2882 C C . ALA A 1 384 ? -30.531 32.812 2.029 1 45.5 384 ALA A C 1
ATOM 2884 O O . ALA A 1 384 ? -30.828 31.609 2.072 1 45.5 384 ALA A O 1
ATOM 2885 N N . GLY A 1 385 ? -31.469 33.281 1.189 1 38.75 385 GLY A N 1
ATOM 2886 C CA . GLY A 1 385 ? -31.641 32.75 -0.154 1 38.75 385 GLY A CA 1
ATOM 2887 C C . GLY A 1 385 ? -30.328 32.438 -0.845 1 38.75 385 GLY A C 1
ATOM 2888 O O . GLY A 1 385 ? -29.25 32.781 -0.348 1 38.75 385 GLY A O 1
ATOM 2889 N N . PRO A 1 386 ? -30.391 31.625 -1.951 1 40.19 386 PRO A N 1
ATOM 2890 C CA . PRO A 1 386 ? -29.156 31.328 -2.701 1 40.19 386 PRO A CA 1
ATOM 2891 C C . PRO A 1 386 ? -28.281 32.562 -2.904 1 40.19 386 PRO A C 1
ATOM 2893 O O . PRO A 1 386 ? -28.797 33.656 -3.143 1 40.19 386 PRO A O 1
ATOM 2896 N N . GLY A 1 387 ? -27.438 32.844 -2.137 1 33.97 387 GLY A N 1
ATOM 2897 C CA . GLY A 1 387 ? -26.5 33.969 -2.232 1 33.97 387 GLY A CA 1
ATOM 2898 C C . GLY A 1 387 ? -26.281 34.438 -3.658 1 33.97 387 GLY A C 1
ATOM 2899 O O . GLY A 1 387 ? -25.828 33.656 -4.504 1 33.97 387 GLY A O 1
ATOM 2900 N N . ARG A 1 388 ? -27.078 35.375 -4.203 1 31.69 388 ARG A N 1
ATOM 2901 C CA . ARG A 1 388 ? -26.781 36.094 -5.43 1 31.69 388 ARG A CA 1
ATOM 2902 C C . ARG A 1 388 ? -25.344 36.594 -5.438 1 31.69 388 ARG A C 1
ATOM 2904 O O . ARG A 1 388 ? -24.875 37.156 -4.453 1 31.69 388 ARG A O 1
ATOM 2911 N N . ARG A 1 389 ? -24.516 35.969 -6.285 1 34.72 389 ARG A N 1
ATOM 2912 C CA . ARG A 1 389 ? -23.266 36.562 -6.754 1 34.72 389 ARG A CA 1
ATOM 2913 C C . ARG A 1 389 ? -23.406 38.062 -6.941 1 34.72 389 ARG A C 1
ATOM 2915 O O . ARG A 1 389 ? -24.203 38.5 -7.773 1 34.72 389 ARG A O 1
ATOM 2922 N N . ALA A 1 390 ? -23.469 38.938 -5.996 1 30.75 390 ALA A N 1
ATOM 2923 C CA . ALA A 1 390 ? -23.375 40.406 -6.176 1 30.75 390 ALA A CA 1
ATOM 2924 C C . ALA A 1 390 ? -22.25 40.75 -7.133 1 30.75 390 ALA A C 1
ATOM 2926 O O . ALA A 1 390 ? -21.078 40.812 -6.734 1 30.75 390 ALA A O 1
ATOM 2927 N N . PHE A 1 391 ? -22.125 40.25 -8.367 1 29.39 391 PHE A N 1
ATOM 2928 C CA . PHE A 1 391 ? -21.25 40.938 -9.305 1 29.39 391 PHE A CA 1
ATOM 2929 C C . PHE A 1 391 ? -21.75 42.344 -9.586 1 29.39 391 PHE A C 1
ATOM 2931 O O . PHE A 1 391 ? -22.469 42.562 -10.562 1 29.39 391 PHE A O 1
ATOM 2938 N N . GLY A 1 392 ? -22.469 42.969 -8.688 1 23.44 392 GLY A N 1
ATOM 2939 C CA . GLY A 1 392 ? -23.141 44.188 -9.164 1 23.44 392 GLY A CA 1
ATOM 2940 C C . GLY A 1 392 ? -22.234 45.094 -9.992 1 23.44 392 GLY A C 1
ATOM 2941 O O . GLY A 1 392 ? -21 44.938 -9.961 1 23.44 392 GLY A O 1
ATOM 2942 N N . ALA A 1 393 ? -22.891 46.156 -10.789 1 27.5 393 ALA A N 1
ATOM 2943 C CA . ALA A 1 393 ? -22.875 47.156 -11.844 1 27.5 393 ALA A CA 1
ATOM 2944 C C . ALA A 1 393 ? -21.922 48.312 -11.5 1 27.5 393 ALA A C 1
ATOM 2946 O O . ALA A 1 393 ? -22.125 49 -10.5 1 27.5 393 ALA A O 1
ATOM 2947 N N . SER A 1 394 ? -20.609 48.188 -11.641 1 26.02 394 SER A N 1
ATOM 2948 C CA . SER A 1 394 ? -19.844 49.406 -11.836 1 26.02 394 SER A CA 1
ATOM 2949 C C . SER A 1 394 ? -20.562 50.375 -12.773 1 26.02 394 SER A C 1
ATOM 2951 O O . SER A 1 394 ? -20.766 50.094 -13.953 1 26.02 394 SER A O 1
ATOM 2953 N N . GLY A 1 395 ? -21.75 50.969 -12.367 1 22.14 395 GLY A N 1
ATOM 2954 C CA . GLY A 1 395 ? -22.422 52.031 -13.078 1 22.14 395 GLY A CA 1
ATOM 2955 C C . GLY A 1 395 ? -21.484 53.156 -13.492 1 22.14 395 GLY A C 1
ATOM 2956 O O . GLY A 1 395 ? -20.797 53.719 -12.648 1 22.14 395 GLY A O 1
ATOM 2957 N N . THR A 1 396 ? -20.969 53.062 -14.734 1 26.86 396 THR A N 1
ATOM 2958 C CA . THR A 1 396 ? -20.375 54.125 -15.531 1 26.86 396 THR A CA 1
ATOM 2959 C C . THR A 1 396 ? -21.219 55.406 -15.484 1 26.86 396 THR A C 1
ATOM 2961 O O . THR A 1 396 ? -22.344 55.438 -16 1 26.86 396 THR A O 1
ATOM 2964 N N . GLY A 1 397 ? -21.484 56 -14.258 1 23.86 397 GLY A N 1
ATOM 2965 C CA . GLY A 1 397 ? -22.125 57.281 -14.32 1 23.86 397 GLY A CA 1
ATOM 2966 C C . GLY A 1 397 ? -21.484 58.219 -15.352 1 23.86 397 GLY A C 1
ATOM 2967 O O . GLY A 1 397 ? -20.297 58.125 -15.617 1 23.86 397 GLY A O 1
ATOM 2968 N N . PRO A 1 398 ? -22.297 58.562 -16.406 1 26.53 398 PRO A N 1
ATOM 2969 C CA . PRO A 1 398 ? -21.922 59.469 -17.516 1 26.53 398 PRO A CA 1
ATOM 2970 C C . PRO A 1 398 ? -21.281 60.75 -17.031 1 26.53 398 PRO A C 1
ATOM 2972 O O . PRO A 1 398 ? -21.625 61.25 -15.961 1 26.53 398 PRO A O 1
ATOM 2975 N N . ALA A 1 399 ? -19.969 60.875 -17.109 1 27.33 399 ALA A N 1
ATOM 2976 C CA . ALA A 1 399 ? -19.219 62.094 -16.984 1 27.33 399 ALA A CA 1
ATOM 2977 C C . ALA A 1 399 ? -19.922 63.25 -17.688 1 27.33 399 ALA A C 1
ATOM 2979 O O . ALA A 1 399 ? -20.172 63.188 -18.891 1 27.33 399 ALA A O 1
ATOM 2980 N N . ARG A 1 400 ? -21.016 63.875 -16.984 1 22.92 400 ARG A N 1
ATOM 2981 C CA . ARG A 1 400 ? -21.625 65.125 -17.438 1 22.92 400 ARG A CA 1
ATOM 2982 C C . ARG A 1 400 ? -20.562 66.062 -17.984 1 22.92 400 ARG A C 1
ATOM 2984 O O . ARG A 1 400 ? -19.562 66.375 -17.328 1 22.92 400 ARG A O 1
ATOM 2991 N N . ARG A 1 401 ? -20.484 66.062 -19.328 1 23.91 401 ARG A N 1
ATOM 2992 C CA . ARG A 1 401 ? -19.812 67 -20.25 1 23.91 401 ARG A CA 1
ATOM 2993 C C . ARG A 1 401 ? -20.125 68.438 -19.891 1 23.91 401 ARG A C 1
ATOM 2995 O O . ARG A 1 401 ? -21.266 68.875 -20.016 1 23.91 401 ARG A O 1
ATOM 3002 N N . HIS A 1 402 ? -19.734 68.875 -18.625 1 22.06 402 HIS A N 1
ATOM 3003 C CA . HIS A 1 402 ? -19.875 70.375 -18.453 1 22.06 402 HIS A CA 1
ATOM 3004 C C . HIS A 1 402 ? -19.391 71.062 -19.703 1 22.06 402 HIS A C 1
ATOM 3006 O O . HIS A 1 402 ? -18.266 70.875 -20.172 1 22.06 402 HIS A O 1
ATOM 3012 N N . GLY A 1 403 ? -20.312 71.312 -20.641 1 22.17 403 GLY A N 1
ATOM 3013 C CA . GLY A 1 403 ? -20.266 72.125 -21.828 1 22.17 403 GLY A CA 1
ATOM 3014 C C . GLY A 1 403 ? -19.734 73.5 -21.547 1 22.17 403 GLY A C 1
ATOM 3015 O O . GLY A 1 403 ? -20.375 74.312 -20.859 1 22.17 403 GLY A O 1
ATOM 3016 N N . VAL A 1 404 ? -18.516 73.75 -20.938 1 22.92 404 VAL A N 1
ATOM 3017 C CA . VAL A 1 404 ? -18 75.062 -20.891 1 22.92 404 VAL A CA 1
ATOM 3018 C C . VAL A 1 404 ? -18.141 75.75 -22.266 1 22.92 404 VAL A C 1
ATOM 3020 O O . VAL A 1 404 ? -17.641 75.25 -23.25 1 22.92 404 VAL A O 1
ATOM 3023 N N . GLU A 1 405 ? -19.328 76.375 -22.531 1 22.62 405 GLU A N 1
ATOM 3024 C CA . GLU A 1 405 ? -19.781 77.312 -23.578 1 22.62 405 GLU A CA 1
ATOM 3025 C C . GLU A 1 405 ? -18.672 78.312 -23.969 1 22.62 405 GLU A C 1
ATOM 3027 O O . GLU A 1 405 ? -17.938 78.812 -23.109 1 22.62 405 GLU A O 1
ATOM 3032 N N . GLY A 1 406 ? -18.266 78.188 -25.25 1 22.86 406 GLY A N 1
ATOM 3033 C CA . GLY A 1 406 ? -17.391 78.938 -26.141 1 22.86 406 GLY A CA 1
ATOM 3034 C C . GLY A 1 406 ? -17.75 80.375 -26.203 1 22.86 406 GLY A C 1
ATOM 3035 O O . GLY A 1 406 ? -18.656 80.812 -26.938 1 22.86 406 GLY A O 1
ATOM 3036 N N . ALA A 1 407 ? -17.953 81.125 -25.125 1 22.8 407 ALA A N 1
ATOM 3037 C CA . ALA A 1 407 ? -18.375 82.5 -25.406 1 22.8 407 ALA A CA 1
ATOM 3038 C C . ALA A 1 407 ? -17.422 83.188 -26.406 1 22.8 407 ALA A C 1
ATOM 3040 O O . ALA A 1 407 ? -17.734 84.25 -26.953 1 22.8 407 ALA A O 1
ATOM 3041 N N . VAL A 1 408 ? -16.078 82.688 -26.453 1 22.5 408 VAL A N 1
ATOM 3042 C CA . VAL A 1 408 ? -15.32 83.938 -26.703 1 22.5 408 VAL A CA 1
ATOM 3043 C C . VAL A 1 408 ? -15.82 84.562 -28 1 22.5 408 VAL A C 1
ATOM 3045 O O . VAL A 1 408 ? -16.5 83.938 -28.797 1 22.5 408 VAL A O 1
ATOM 3048 N N . GLN A 1 409 ? -14.828 85.188 -28.703 1 20.56 409 GLN A N 1
ATOM 3049 C CA . GLN A 1 409 ? -14.594 86.5 -29.359 1 20.56 409 GLN A CA 1
ATOM 3050 C C . GLN A 1 409 ? -15.086 86.438 -30.812 1 20.56 409 GLN A C 1
ATOM 3052 O O . GLN A 1 409 ? -14.562 85.688 -31.625 1 20.56 409 GLN A O 1
ATOM 3057 N N . HIS A 1 410 ? -16.312 86.188 -31.094 1 18.38 410 HIS A N 1
ATOM 3058 C CA . HIS A 1 410 ? -16.797 86.688 -32.375 1 18.38 410 HIS A CA 1
ATOM 3059 C C . HIS A 1 410 ? -16.422 88.188 -32.594 1 18.38 410 HIS A C 1
ATOM 3061 O O . HIS A 1 410 ? -16.781 89 -31.781 1 18.38 410 HIS A O 1
ATOM 3067 N N . GLY A 1 411 ? -15.164 88.438 -33.281 1 19.47 411 GLY A N 1
ATOM 3068 C CA . GLY A 1 411 ? -15.18 89.25 -34.5 1 19.47 411 GLY A CA 1
ATOM 3069 C C . GLY A 1 411 ? -16.047 88.625 -35.594 1 19.47 411 GLY A C 1
ATOM 3070 O O . GLY A 1 411 ? -16.234 87.375 -35.594 1 19.47 411 GLY A O 1
ATOM 3071 N N . MET B 1 1 ? 2.211 -36.25 -26.031 1 59.41 1 MET B N 1
ATOM 3072 C CA . MET B 1 1 ? 1.708 -36.625 -24.703 1 59.41 1 MET B CA 1
ATOM 3073 C C . MET B 1 1 ? 0.575 -35.688 -24.281 1 59.41 1 MET B C 1
ATOM 3075 O O . MET B 1 1 ? 0.623 -34.469 -24.531 1 59.41 1 MET B O 1
ATOM 3079 N N . PRO B 1 2 ? -0.489 -36.281 -23.906 1 65.69 2 PRO B N 1
ATOM 3080 C CA . PRO B 1 2 ? -1.636 -35.438 -23.531 1 65.69 2 PRO B CA 1
ATOM 3081 C C . PRO B 1 2 ? -1.32 -34.469 -22.391 1 65.69 2 PRO B C 1
ATOM 3083 O O . PRO B 1 2 ? -0.486 -34.781 -21.531 1 65.69 2 PRO B O 1
ATOM 3086 N N . VAL B 1 3 ? -1.729 -33.344 -22.641 1 72.31 3 VAL B N 1
ATOM 3087 C CA . VAL B 1 3 ? -1.57 -32.312 -21.625 1 72.31 3 VAL B CA 1
ATOM 3088 C C . VAL B 1 3 ? -2.299 -32.719 -20.359 1 72.31 3 VAL B C 1
ATOM 3090 O O . VAL B 1 3 ? -3.455 -33.156 -20.406 1 72.31 3 VAL B O 1
ATOM 3093 N N . THR B 1 4 ? -1.513 -32.719 -19.266 1 76.69 4 THR B N 1
ATOM 3094 C CA . THR B 1 4 ? -2.117 -33.031 -17.969 1 76.69 4 THR B CA 1
ATOM 3095 C C . THR B 1 4 ? -2.812 -31.812 -17.391 1 76.69 4 THR B C 1
ATOM 3097 O O . THR B 1 4 ? -2.512 -30.688 -17.766 1 76.69 4 THR B O 1
ATOM 3100 N N . LEU B 1 5 ? -3.787 -32.031 -16.609 1 78.88 5 LEU B N 1
ATOM 3101 C CA . LEU B 1 5 ? -4.539 -30.969 -15.945 1 78.88 5 LEU B CA 1
ATOM 3102 C C . LEU B 1 5 ? -3.619 -30.109 -15.086 1 78.88 5 LEU B C 1
ATOM 3104 O O . LEU B 1 5 ? -3.842 -28.906 -14.953 1 78.88 5 LEU B O 1
ATOM 3108 N N . LEU B 1 6 ? -2.537 -30.641 -14.633 1 78.56 6 LEU B N 1
ATOM 3109 C CA . LEU B 1 6 ? -1.636 -29.922 -13.742 1 78.56 6 LEU B CA 1
ATOM 3110 C C . LEU B 1 6 ? -0.824 -28.891 -14.516 1 78.56 6 LEU B C 1
ATOM 3112 O O . LEU B 1 6 ? -0.456 -27.844 -13.969 1 78.56 6 LEU B O 1
ATOM 3116 N N . GLU B 1 7 ? -0.661 -29.125 -15.75 1 82.31 7 GLU B N 1
ATOM 3117 C CA . GLU B 1 7 ? 0.116 -28.203 -16.562 1 82.31 7 GLU B CA 1
ATOM 3118 C C . GLU B 1 7 ? -0.607 -26.859 -16.719 1 82.31 7 GLU B C 1
ATOM 3120 O O . GLU B 1 7 ? 0.029 -25.828 -16.922 1 82.31 7 GLU B O 1
ATOM 3125 N N . TRP B 1 8 ? -1.892 -26.875 -16.547 1 87.25 8 TRP B N 1
ATOM 3126 C CA . TRP B 1 8 ? -2.688 -25.656 -16.688 1 87.25 8 TRP B CA 1
ATOM 3127 C C . TRP B 1 8 ? -2.525 -24.766 -15.461 1 87.25 8 TRP B C 1
ATOM 3129 O O . TRP B 1 8 ? -2.973 -23.609 -15.469 1 87.25 8 TRP B O 1
ATOM 3139 N N . SER B 1 9 ? -1.792 -25.266 -14.445 1 86.5 9 SER B N 1
ATOM 3140 C CA . SER B 1 9 ? -1.614 -24.469 -13.234 1 86.5 9 SER B CA 1
ATOM 3141 C C . SER B 1 9 ? -0.748 -23.25 -13.5 1 86.5 9 SER B C 1
ATOM 3143 O O . SER B 1 9 ? -0.945 -22.203 -12.883 1 86.5 9 SER B O 1
ATOM 3145 N N . VAL B 1 10 ? 0.063 -23.375 -14.484 1 89.06 10 VAL B N 1
ATOM 3146 C CA . VAL B 1 10 ? 1.001 -22.297 -14.766 1 89.06 10 VAL B CA 1
ATOM 3147 C C . VAL B 1 10 ? 0.255 -21.109 -15.367 1 89.06 10 VAL B C 1
ATOM 3149 O O . VAL B 1 10 ? 0.233 -20.031 -14.789 1 89.06 10 VAL B O 1
ATOM 3152 N N . PRO B 1 11 ? -0.487 -21.312 -16.5 1 92.31 11 PRO B N 1
ATOM 3153 C CA . PRO B 1 11 ? -1.219 -20.156 -17.016 1 92.31 11 PRO B CA 1
ATOM 3154 C C . PRO B 1 11 ? -2.314 -19.672 -16.078 1 92.31 11 PRO B C 1
ATOM 3156 O O . PRO B 1 11 ? -2.592 -18.484 -16.016 1 92.31 11 PRO B O 1
ATOM 3159 N N . ALA B 1 12 ? -2.889 -20.562 -15.359 1 91.31 12 ALA B N 1
ATOM 3160 C CA . ALA B 1 12 ? -3.934 -20.172 -14.422 1 91.31 12 ALA B CA 1
ATOM 3161 C C . ALA B 1 12 ? -3.375 -19.25 -13.344 1 91.31 12 ALA B C 1
ATOM 3163 O O . ALA B 1 12 ? -3.996 -18.234 -13 1 91.31 12 ALA B O 1
ATOM 3164 N N . ALA B 1 13 ? -2.227 -19.594 -12.82 1 92.12 13 ALA B N 1
ATOM 3165 C CA . ALA B 1 13 ? -1.597 -18.781 -11.781 1 92.12 13 ALA B CA 1
ATOM 3166 C C . ALA B 1 13 ? -1.197 -17.422 -12.32 1 92.12 13 ALA B C 1
ATOM 3168 O O . ALA B 1 13 ? -1.401 -16.406 -11.656 1 92.12 13 ALA B O 1
ATOM 3169 N N . ILE B 1 14 ? -0.678 -17.375 -13.508 1 95.06 14 ILE B N 1
ATOM 3170 C CA . ILE B 1 14 ? -0.251 -16.125 -14.117 1 95.06 14 ILE B CA 1
ATOM 3171 C C . ILE B 1 14 ? -1.464 -15.227 -14.359 1 95.06 14 ILE B C 1
ATOM 3173 O O . ILE B 1 14 ? -1.429 -14.031 -14.055 1 95.06 14 ILE B O 1
ATOM 3177 N N . LEU B 1 15 ? -2.529 -15.805 -14.812 1 94 15 LEU B N 1
ATOM 3178 C CA . LEU B 1 15 ? -3.742 -15.047 -15.102 1 94 15 LEU B CA 1
ATOM 3179 C C . LEU B 1 15 ? -4.383 -14.547 -13.805 1 94 15 LEU B C 1
ATOM 3181 O O . LEU B 1 15 ? -4.984 -13.477 -13.781 1 94 15 LEU B O 1
ATOM 3185 N N . MET B 1 16 ? -4.203 -15.32 -12.797 1 92.25 16 MET B N 1
ATOM 3186 C CA . MET B 1 16 ? -4.715 -14.867 -11.508 1 92.25 16 MET B CA 1
ATOM 3187 C C . MET B 1 16 ? -3.938 -13.656 -11.008 1 92.25 16 MET B C 1
ATOM 3189 O O . MET B 1 16 ? -4.523 -12.719 -10.461 1 92.25 16 MET B O 1
ATOM 3193 N N . CYS B 1 17 ? -2.66 -13.719 -11.18 1 93.38 17 CYS B N 1
ATOM 3194 C CA . CYS B 1 17 ? -1.846 -12.562 -10.844 1 93.38 17 CYS B CA 1
ATOM 3195 C C . CYS B 1 17 ? -2.275 -11.344 -11.656 1 93.38 17 CYS B C 1
ATOM 3197 O O . CYS B 1 17 ? -2.389 -10.242 -11.125 1 93.38 17 CYS B O 1
ATOM 3199 N N . ALA B 1 18 ? -2.555 -11.586 -12.945 1 95.06 18 ALA B N 1
ATOM 3200 C CA . ALA B 1 18 ? -3.018 -10.516 -13.82 1 95.06 18 ALA B CA 1
ATOM 3201 C C . ALA B 1 18 ? -4.336 -9.93 -13.32 1 95.06 18 ALA B C 1
ATOM 3203 O O . ALA B 1 18 ? -4.492 -8.703 -13.25 1 95.06 18 ALA B O 1
ATOM 3204 N N . ALA B 1 19 ? -5.195 -10.742 -12.961 1 91.62 19 ALA B N 1
ATOM 3205 C CA . ALA B 1 19 ? -6.5 -10.312 -12.469 1 91.62 19 ALA B CA 1
ATOM 3206 C C . ALA B 1 19 ? -6.359 -9.523 -11.172 1 91.62 19 ALA B C 1
ATOM 3208 O O . ALA B 1 19 ? -7.066 -8.531 -10.953 1 91.62 19 ALA B O 1
ATOM 3209 N N . GLY B 1 20 ? -5.473 -10 -10.344 1 89.25 20 GLY B N 1
ATOM 3210 C CA . GLY B 1 20 ? -5.223 -9.289 -9.102 1 89.25 20 GLY B CA 1
ATOM 3211 C C . GLY B 1 20 ? -4.719 -7.875 -9.312 1 89.25 20 GLY B C 1
ATOM 3212 O O . GLY B 1 20 ? -5.184 -6.938 -8.656 1 89.25 20 GLY B O 1
ATOM 3213 N N . LEU B 1 21 ? -3.842 -7.711 -10.219 1 91.69 21 LEU B N 1
ATOM 3214 C CA . LEU B 1 21 ? -3.301 -6.391 -10.523 1 91.69 21 LEU B CA 1
ATOM 3215 C C . LEU B 1 21 ? -4.367 -5.496 -11.148 1 91.69 21 LEU B C 1
ATOM 3217 O O . LEU B 1 21 ? -4.414 -4.293 -10.883 1 91.69 21 LEU B O 1
ATOM 3221 N N . CYS B 1 22 ? -5.234 -6.102 -11.93 1 89.56 22 CYS B N 1
ATOM 3222 C CA . CYS B 1 22 ? -6.32 -5.328 -12.523 1 89.56 22 CYS B CA 1
ATOM 3223 C C . CYS B 1 22 ? -7.332 -4.91 -11.469 1 89.56 22 CYS B C 1
ATOM 3225 O O . CYS B 1 22 ? -7.836 -3.783 -11.492 1 89.56 22 CYS B O 1
ATOM 3227 N N . ALA B 1 23 ? -7.547 -5.777 -10.531 1 84 23 ALA B N 1
ATOM 3228 C CA . ALA B 1 23 ? -8.516 -5.496 -9.469 1 84 23 ALA B CA 1
ATOM 3229 C C . ALA B 1 23 ? -8 -4.398 -8.539 1 84 23 ALA B C 1
ATOM 3231 O O . ALA B 1 23 ? -8.789 -3.627 -7.988 1 84 23 ALA B O 1
ATOM 3232 N N . ALA B 1 24 ? -6.727 -4.289 -8.391 1 83.75 24 ALA B N 1
ATOM 3233 C CA . ALA B 1 24 ? -6.125 -3.287 -7.516 1 83.75 24 ALA B CA 1
ATOM 3234 C C . ALA B 1 24 ? -6.41 -1.875 -8.023 1 83.75 24 ALA B C 1
ATOM 3236 O O . ALA B 1 24 ? -6.34 -0.909 -7.262 1 83.75 24 ALA B O 1
ATOM 3237 N N . ARG B 1 25 ? -6.75 -1.747 -9.242 1 78.19 25 ARG B N 1
ATOM 3238 C CA . ARG B 1 25 ? -7.117 -0.451 -9.797 1 78.19 25 ARG B CA 1
ATOM 3239 C C . ARG B 1 25 ? -8.352 0.118 -9.102 1 78.19 25 ARG B C 1
ATOM 3241 O O . ARG B 1 25 ? -8.445 1.329 -8.898 1 78.19 25 ARG B O 1
ATOM 3248 N N . PHE B 1 26 ? -9.18 -0.745 -8.734 1 73.62 26 PHE B N 1
ATOM 3249 C CA . PHE B 1 26 ? -10.414 -0.322 -8.086 1 73.62 26 PHE B CA 1
ATOM 3250 C C . PHE B 1 26 ? -10.133 0.209 -6.684 1 73.62 26 PHE B C 1
ATOM 3252 O O . PHE B 1 26 ? -10.938 0.953 -6.121 1 73.62 26 PHE B O 1
ATOM 3259 N N . ALA B 1 27 ? -8.977 -0.163 -6.184 1 69.5 27 ALA B N 1
ATOM 3260 C CA . ALA B 1 27 ? -8.555 0.353 -4.887 1 69.5 27 ALA B CA 1
ATOM 3261 C C . ALA B 1 27 ? -7.734 1.63 -5.043 1 69.5 27 ALA B C 1
ATOM 3263 O O . ALA B 1 27 ? -7.203 2.158 -4.062 1 69.5 27 ALA B O 1
ATOM 3264 N N . GLY B 1 28 ? -7.594 2.057 -6.32 1 70.94 28 GLY B N 1
ATOM 3265 C CA . GLY B 1 28 ? -6.938 3.332 -6.555 1 70.94 28 GLY B CA 1
ATOM 3266 C C . GLY B 1 28 ? -5.48 3.189 -6.953 1 70.94 28 GLY B C 1
ATOM 3267 O O . GLY B 1 28 ? -4.754 4.184 -7.039 1 70.94 28 GLY B O 1
ATOM 3268 N N . PHE B 1 29 ? -5.066 1.979 -7.195 1 75.44 29 PHE B N 1
ATOM 3269 C CA . PHE B 1 29 ? -3.672 1.778 -7.57 1 75.44 29 PHE B CA 1
ATOM 3270 C C . PHE B 1 29 ? -3.514 1.774 -9.086 1 75.44 29 PHE B C 1
ATOM 3272 O O . PHE B 1 29 ? -4.398 1.308 -9.805 1 75.44 29 PHE B O 1
ATOM 3279 N N . HIS B 1 30 ? -2.535 2.354 -9.586 1 80.5 30 HIS B N 1
ATOM 3280 C CA . HIS B 1 30 ? -2.26 2.391 -11.016 1 80.5 30 HIS B CA 1
ATOM 3281 C C . HIS B 1 30 ? -1.534 1.13 -11.469 1 80.5 30 HIS B C 1
ATOM 3283 O O . HIS B 1 30 ? -0.379 1.192 -11.898 1 80.5 30 HIS B O 1
ATOM 3289 N N . THR B 1 31 ? -2.238 -0.037 -11.477 1 89.31 31 THR B N 1
ATOM 3290 C CA . THR B 1 31 ? -1.586 -1.312 -11.75 1 89.31 31 THR B CA 1
ATOM 3291 C C . THR B 1 31 ? -2.176 -1.963 -13 1 89.31 31 THR B C 1
ATOM 3293 O O . THR B 1 31 ? -1.851 -3.107 -13.32 1 89.31 31 THR B O 1
ATOM 3296 N N . LEU B 1 32 ? -3.045 -1.348 -13.812 1 88.88 32 LEU B N 1
ATOM 3297 C CA . LEU B 1 32 ? -3.758 -1.935 -14.945 1 88.88 32 LEU B CA 1
ATOM 3298 C C . LEU B 1 32 ? -2.785 -2.346 -16.047 1 88.88 32 LEU B C 1
ATOM 3300 O O . LEU B 1 32 ? -2.945 -3.404 -16.656 1 88.88 32 LEU B O 1
ATOM 3304 N N . ARG B 1 33 ? -1.789 -1.517 -16.328 1 91.88 33 ARG B N 1
ATOM 3305 C CA . ARG B 1 33 ? -0.814 -1.825 -17.359 1 91.88 33 ARG B CA 1
ATOM 3306 C C . ARG B 1 33 ? -0.044 -3.1 -17.031 1 91.88 33 ARG B C 1
ATOM 3308 O O . ARG B 1 33 ? 0.237 -3.91 -17.922 1 91.88 33 ARG B O 1
ATOM 3315 N N . TRP B 1 34 ? 0.263 -3.281 -15.781 1 94.81 34 TRP B N 1
ATOM 3316 C CA . TRP B 1 34 ? 0.95 -4.484 -15.328 1 94.81 34 TRP B CA 1
ATOM 3317 C C . TRP B 1 34 ? 0.053 -5.711 -15.469 1 94.81 34 TRP B C 1
ATOM 3319 O O . TRP B 1 34 ? 0.511 -6.777 -15.875 1 94.81 34 TRP B O 1
ATOM 3329 N N . GLY B 1 35 ? -1.268 -5.492 -15.086 1 95.19 35 GLY B N 1
ATOM 3330 C CA . GLY B 1 35 ? -2.227 -6.57 -15.266 1 95.19 35 GLY B CA 1
ATOM 3331 C C . GLY B 1 35 ? -2.391 -6.996 -16.703 1 95.19 35 GLY B C 1
ATOM 3332 O O . GLY B 1 35 ? -2.488 -8.188 -17 1 95.19 35 GLY B O 1
ATOM 3333 N N . GLY B 1 36 ? -2.439 -6.035 -17.594 1 95.12 36 GLY B N 1
ATOM 3334 C CA . GLY B 1 36 ? -2.508 -6.352 -19.016 1 95.12 36 GLY B CA 1
ATOM 3335 C C . GLY B 1 36 ? -1.294 -7.109 -19.516 1 95.12 36 GLY B C 1
ATOM 3336 O O . GLY B 1 36 ? -1.421 -8.023 -20.344 1 95.12 36 GLY B O 1
ATOM 3337 N N . ALA B 1 37 ? -0.118 -6.766 -19.078 1 97 37 ALA B N 1
ATOM 3338 C CA . ALA B 1 37 ? 1.114 -7.449 -19.469 1 97 37 ALA B CA 1
ATOM 3339 C C . ALA B 1 37 ? 1.084 -8.914 -19.031 1 97 37 ALA B C 1
ATOM 3341 O O . ALA B 1 37 ? 1.359 -9.812 -19.844 1 97 37 ALA B O 1
ATOM 3342 N N . LEU B 1 38 ? 0.686 -9.172 -17.766 1 96.94 38 LEU B N 1
ATOM 3343 C CA . LEU B 1 38 ? 0.624 -10.539 -17.266 1 96.94 38 LEU B CA 1
ATOM 3344 C C . LEU B 1 38 ? -0.522 -11.305 -17.906 1 96.94 38 LEU B C 1
ATOM 3346 O O . LEU B 1 38 ? -0.426 -12.516 -18.109 1 96.94 38 LEU B O 1
ATOM 3350 N N . GLY B 1 39 ? -1.583 -10.562 -18.219 1 96.94 39 GLY B N 1
ATOM 3351 C CA . GLY B 1 39 ? -2.648 -11.203 -18.969 1 96.94 39 GLY B CA 1
ATOM 3352 C C . GLY B 1 39 ? -2.193 -11.727 -20.328 1 96.94 39 GLY B C 1
ATOM 3353 O O . GLY B 1 39 ? -2.523 -12.859 -20.703 1 96.94 39 GLY B O 1
ATOM 3354 N N . CYS B 1 40 ? -1.434 -10.945 -21.016 1 97 40 CYS B N 1
ATOM 3355 C CA . CYS B 1 40 ? -0.871 -11.352 -22.297 1 97 40 CYS B CA 1
ATOM 3356 C C . CYS B 1 40 ? 0.088 -12.523 -22.125 1 97 40 CYS B C 1
ATOM 3358 O O . CYS B 1 40 ? 0.04 -13.484 -22.891 1 97 40 CYS B O 1
ATOM 3360 N N . LEU B 1 41 ? 0.894 -12.438 -21.109 1 96.62 41 LEU B N 1
ATOM 3361 C CA . LEU B 1 41 ? 1.83 -13.516 -20.812 1 96.62 41 LEU B CA 1
ATOM 3362 C C . LEU B 1 41 ? 1.087 -14.805 -20.484 1 96.62 41 LEU B C 1
ATOM 3364 O O . LEU B 1 41 ? 1.425 -15.875 -21.016 1 96.62 41 LEU B O 1
ATOM 3368 N N . GLY B 1 42 ? 0.095 -14.703 -19.625 1 95.88 42 GLY B N 1
ATOM 3369 C CA . GLY B 1 42 ? -0.699 -15.875 -19.266 1 95.88 42 GLY B CA 1
ATOM 3370 C C . GLY B 1 42 ? -1.406 -16.5 -20.453 1 95.88 42 GLY B C 1
ATOM 3371 O O . GLY B 1 42 ? -1.503 -17.719 -20.547 1 95.88 42 GLY B O 1
ATOM 3372 N N . ALA B 1 43 ? -1.893 -15.672 -21.359 1 95.19 43 ALA B N 1
ATOM 3373 C CA . ALA B 1 43 ? -2.521 -16.172 -22.578 1 95.19 43 ALA B CA 1
ATOM 3374 C C . ALA B 1 43 ? -1.524 -16.953 -23.422 1 95.19 43 ALA B C 1
ATOM 3376 O O . ALA B 1 43 ? -1.875 -17.969 -24.031 1 95.19 43 ALA B O 1
ATOM 3377 N N . GLY B 1 44 ? -0.313 -16.484 -23.5 1 94.44 44 GLY B N 1
ATOM 3378 C CA . GLY B 1 44 ? 0.719 -17.203 -24.234 1 94.44 44 GLY B CA 1
ATOM 3379 C C . GLY B 1 44 ? 0.975 -18.594 -23.688 1 94.44 44 GLY B C 1
ATOM 3380 O O . GLY B 1 44 ? 1.024 -19.562 -24.438 1 94.44 44 GLY B O 1
ATOM 3381 N N . TYR B 1 45 ? 1.076 -18.703 -22.391 1 92.81 45 TYR B N 1
ATOM 3382 C CA . TYR B 1 45 ? 1.307 -20 -21.766 1 92.81 45 TYR B CA 1
ATOM 3383 C C . TYR B 1 45 ? 0.084 -20.891 -21.906 1 92.81 45 TYR B C 1
ATOM 3385 O O . TYR B 1 45 ? 0.212 -22.125 -21.969 1 92.81 45 TYR B O 1
ATOM 3393 N N . ALA B 1 46 ? -1.085 -20.297 -21.953 1 91.88 46 ALA B N 1
ATOM 3394 C CA . ALA B 1 46 ? -2.299 -21.094 -22.156 1 91.88 46 ALA B CA 1
ATOM 3395 C C . ALA B 1 46 ? -2.332 -21.688 -23.562 1 91.88 46 ALA B C 1
ATOM 3397 O O . ALA B 1 46 ? -2.674 -22.859 -23.75 1 91.88 46 ALA B O 1
ATOM 3398 N N . VAL B 1 47 ? -1.941 -20.938 -24.562 1 89.75 47 VAL B N 1
ATOM 3399 C CA . VAL B 1 47 ? -1.929 -21.391 -25.953 1 89.75 47 VAL B CA 1
ATOM 3400 C C . VAL B 1 47 ? -0.927 -22.531 -26.109 1 89.75 47 VAL B C 1
ATOM 3402 O O . VAL B 1 47 ? -1.16 -23.469 -26.875 1 89.75 47 VAL B O 1
ATOM 3405 N N . MET B 1 48 ? 0.127 -22.484 -25.359 1 85.56 48 MET B N 1
ATOM 3406 C CA . MET B 1 48 ? 1.157 -23.516 -25.391 1 85.56 48 MET B CA 1
ATOM 3407 C C . MET B 1 48 ? 0.575 -24.891 -25.031 1 85.56 48 MET B C 1
ATOM 3409 O O . MET B 1 48 ? 1.042 -25.922 -25.516 1 85.56 48 MET B O 1
ATOM 3413 N N . LEU B 1 49 ? -0.53 -24.922 -24.234 1 85.25 49 LEU B N 1
ATOM 3414 C CA . LEU B 1 49 ? -1.066 -26.188 -23.734 1 85.25 49 LEU B CA 1
ATOM 3415 C C . LEU B 1 49 ? -2.213 -26.672 -24.609 1 85.25 49 LEU B C 1
ATOM 3417 O O . LEU B 1 49 ? -2.641 -27.828 -24.5 1 85.25 49 LEU B O 1
ATOM 3421 N N . VAL B 1 50 ? -2.678 -25.781 -25.469 1 83 50 VAL B N 1
ATOM 3422 C CA . VAL B 1 50 ? -3.748 -26.203 -26.359 1 83 50 VAL B CA 1
ATOM 3423 C C . VAL B 1 50 ? -3.207 -27.203 -27.375 1 83 50 VAL B C 1
ATOM 3425 O O . VAL B 1 50 ? -2.154 -26.984 -27.984 1 83 50 VAL B O 1
ATOM 3428 N N . GLN B 1 51 ? -3.838 -28.469 -27.328 1 74.19 51 GLN B N 1
ATOM 3429 C CA . GLN B 1 51 ? -3.412 -29.531 -28.234 1 74.19 51 GLN B CA 1
ATOM 3430 C C . GLN B 1 51 ? -3.977 -29.328 -29.641 1 74.19 51 GLN B C 1
ATOM 3432 O O . GLN B 1 51 ? -5.195 -29.359 -29.844 1 74.19 51 GLN B O 1
ATOM 3437 N N . ALA B 1 52 ? -3.16 -28.609 -30.438 1 68.06 52 ALA B N 1
ATOM 3438 C CA . ALA B 1 52 ? -3.586 -28.453 -31.828 1 68.06 52 ALA B CA 1
ATOM 3439 C C . ALA B 1 52 ? -2.631 -29.156 -32.781 1 68.06 52 ALA B C 1
ATOM 3441 O O . ALA B 1 52 ? -1.688 -28.547 -33.281 1 68.06 52 ALA B O 1
ATOM 3442 N N . SER B 1 53 ? -2.611 -30.469 -32.844 1 61.88 53 SER B N 1
ATOM 3443 C CA . SER B 1 53 ? -1.719 -31.297 -33.656 1 61.88 53 SER B CA 1
ATOM 3444 C C . SER B 1 53 ? -1.591 -30.766 -35.062 1 61.88 53 SER B C 1
ATOM 3446 O O . SER B 1 53 ? -0.497 -30.766 -35.625 1 61.88 53 SER B O 1
ATOM 3448 N N . ASN B 1 54 ? -2.709 -30.344 -35.719 1 63.09 54 ASN B N 1
ATOM 3449 C CA . ASN B 1 54 ? -2.672 -29.984 -37.125 1 63.09 54 ASN B CA 1
ATOM 3450 C C . ASN B 1 54 ? -2.174 -28.562 -37.344 1 63.09 54 ASN B C 1
ATOM 3452 O O . ASN B 1 54 ? -1.9 -28.156 -38.469 1 63.09 54 ASN B O 1
ATOM 3456 N N . LEU B 1 55 ? -1.938 -27.844 -36.281 1 65.25 55 LEU B N 1
ATOM 3457 C CA . LEU B 1 55 ? -1.578 -26.438 -36.438 1 65.25 55 LEU B CA 1
ATOM 3458 C C . LEU B 1 55 ? -0.265 -26.141 -35.719 1 65.25 55 LEU B C 1
ATOM 3460 O O . LEU B 1 55 ? -0.014 -25 -35.344 1 65.25 55 LEU B O 1
ATOM 3464 N N . ALA B 1 56 ? 0.614 -27.062 -35.812 1 66.44 56 ALA B N 1
ATOM 3465 C CA . ALA B 1 56 ? 1.748 -27.078 -34.875 1 66.44 56 ALA B CA 1
ATOM 3466 C C . ALA B 1 56 ? 2.65 -25.875 -35.125 1 66.44 56 ALA B C 1
ATOM 3468 O O . ALA B 1 56 ? 3.002 -25.156 -34.156 1 66.44 56 ALA B O 1
ATOM 3469 N N . PRO B 1 57 ? 2.996 -25.625 -36.531 1 71.19 57 PRO B N 1
ATOM 3470 C CA . PRO B 1 57 ? 3.93 -24.5 -36.594 1 71.19 57 PRO B CA 1
ATOM 3471 C C . PRO B 1 57 ? 3.268 -23.172 -36.25 1 71.19 57 PRO B C 1
ATOM 3473 O O . PRO B 1 57 ? 3.912 -22.281 -35.688 1 71.19 57 PRO B O 1
ATOM 3476 N N . TYR B 1 58 ? 2.023 -22.984 -36.5 1 79.81 58 TYR B N 1
ATOM 3477 C CA . TYR B 1 58 ? 1.328 -21.719 -36.281 1 79.81 58 TYR B CA 1
ATOM 3478 C C . TYR B 1 58 ? 1.068 -21.5 -34.781 1 79.81 58 TYR B C 1
ATOM 3480 O O . TYR B 1 58 ? 1.128 -20.359 -34.312 1 79.81 58 TYR B O 1
ATOM 3488 N N . LYS B 1 59 ? 0.878 -22.531 -34.125 1 85.75 59 LYS B N 1
ATOM 3489 C CA . LYS B 1 59 ? 0.602 -22.422 -32.688 1 85.75 59 LYS B CA 1
ATOM 3490 C C . LYS B 1 59 ? 1.81 -21.875 -31.922 1 85.75 59 LYS B C 1
ATOM 3492 O O . LYS B 1 59 ? 1.662 -21.047 -31.031 1 85.75 59 LYS B O 1
ATOM 3497 N N . GLN B 1 60 ? 2.965 -22.312 -32.344 1 84.81 60 GLN B N 1
ATOM 3498 C CA . GLN B 1 60 ? 4.188 -21.875 -31.672 1 84.81 60 GLN B CA 1
ATOM 3499 C C . GLN B 1 60 ? 4.438 -20.391 -31.906 1 84.81 60 GLN B C 1
ATOM 3501 O O . GLN B 1 60 ? 4.863 -19.688 -31 1 84.81 60 GLN B O 1
ATOM 3506 N N . VAL B 1 61 ? 4.074 -20 -33.094 1 88.06 61 VAL B N 1
ATOM 3507 C CA . VAL B 1 61 ? 4.266 -18.594 -33.438 1 88.06 61 VAL B CA 1
ATOM 3508 C C . VAL B 1 61 ? 3.344 -17.719 -32.594 1 88.06 61 VAL B C 1
ATOM 3510 O O . VAL B 1 61 ? 3.77 -16.688 -32.062 1 88.06 61 VAL B O 1
ATOM 3513 N N . VAL B 1 62 ? 2.154 -18.156 -32.406 1 90.12 62 VAL B N 1
ATOM 3514 C CA . VAL B 1 62 ? 1.16 -17.391 -31.656 1 90.12 62 VAL B CA 1
ATOM 3515 C C . VAL B 1 62 ? 1.534 -17.359 -30.188 1 90.12 62 VAL B C 1
ATOM 3517 O O . VAL B 1 62 ? 1.5 -16.297 -29.547 1 90.12 62 VAL B O 1
ATOM 3520 N N . GLU B 1 63 ? 1.901 -18.484 -29.656 1 91.88 63 GLU B N 1
ATOM 3521 C CA . GLU B 1 63 ? 2.254 -18.547 -28.25 1 91.88 63 GLU B CA 1
ATOM 3522 C C . GLU B 1 63 ? 3.461 -17.672 -27.938 1 91.88 63 GLU B C 1
ATOM 3524 O O . GLU B 1 63 ? 3.449 -16.906 -26.969 1 91.88 63 GLU B O 1
ATOM 3529 N N . ASP B 1 64 ? 4.43 -17.75 -28.812 1 93.25 64 ASP B N 1
ATOM 3530 C CA . ASP B 1 64 ? 5.652 -16.984 -28.594 1 93.25 64 ASP B CA 1
ATOM 3531 C C . ASP B 1 64 ? 5.398 -15.484 -28.734 1 93.25 64 ASP B C 1
ATOM 3533 O O . ASP B 1 64 ? 6.004 -14.68 -28.031 1 93.25 64 ASP B O 1
ATOM 3537 N N . ALA B 1 65 ? 4.523 -15.156 -29.625 1 94.38 65 ALA B N 1
ATOM 3538 C CA . ALA B 1 65 ? 4.176 -13.75 -29.797 1 94.38 65 ALA B CA 1
ATOM 3539 C C . ALA B 1 65 ? 3.508 -13.195 -28.531 1 94.38 65 ALA B C 1
ATOM 3541 O O . ALA B 1 65 ? 3.787 -12.07 -28.125 1 94.38 65 ALA B O 1
ATOM 3542 N N . PHE B 1 66 ? 2.666 -13.945 -27.906 1 95.69 66 PHE B N 1
ATOM 3543 C CA . PHE B 1 66 ? 1.993 -13.523 -26.688 1 95.69 66 PHE B CA 1
ATOM 3544 C C . PHE B 1 66 ? 2.984 -13.414 -25.531 1 95.69 66 PHE B C 1
ATOM 3546 O O . PHE B 1 66 ? 2.906 -12.484 -24.734 1 95.69 66 PHE B O 1
ATOM 3553 N N . ILE B 1 67 ? 3.861 -14.344 -25.484 1 95.88 67 ILE B N 1
ATOM 3554 C CA . ILE B 1 67 ? 4.844 -14.344 -24.406 1 95.88 67 ILE B CA 1
ATOM 3555 C C . ILE B 1 67 ? 5.734 -13.109 -24.516 1 95.88 67 ILE B C 1
ATOM 3557 O O . ILE B 1 67 ? 5.875 -12.344 -23.562 1 95.88 67 ILE B O 1
ATOM 3561 N N . LEU B 1 68 ? 6.293 -12.961 -25.719 1 96.75 68 LEU B N 1
ATOM 3562 C CA . LEU B 1 68 ? 7.137 -11.789 -25.922 1 96.75 68 LEU B CA 1
ATOM 3563 C C . LEU B 1 68 ? 6.336 -10.5 -25.781 1 96.75 68 LEU B C 1
ATOM 3565 O O . LEU B 1 68 ? 6.828 -9.516 -25.219 1 96.75 68 LEU B O 1
ATOM 3569 N N . GLY B 1 69 ? 5.102 -10.516 -26.312 1 96.25 69 GLY B N 1
ATOM 3570 C CA . GLY B 1 69 ? 4.234 -9.367 -26.141 1 96.25 69 GLY B CA 1
ATOM 3571 C C . GLY B 1 69 ? 3.996 -9 -24.688 1 96.25 69 GLY B C 1
ATOM 3572 O O . GLY B 1 69 ? 3.996 -7.82 -24.328 1 96.25 69 GLY B O 1
ATOM 3573 N N . GLY B 1 70 ? 3.783 -9.961 -23.859 1 97.06 70 GLY B N 1
ATOM 3574 C CA . GLY B 1 70 ? 3.611 -9.719 -22.422 1 97.06 70 GLY B CA 1
ATOM 3575 C C . GLY B 1 70 ? 4.82 -9.078 -21.781 1 97.06 70 GLY B C 1
ATOM 3576 O O . GLY B 1 70 ? 4.68 -8.156 -20.969 1 97.06 70 GLY B O 1
ATOM 3577 N N . VAL B 1 71 ? 5.969 -9.555 -22.156 1 96.81 71 VAL B N 1
ATOM 3578 C CA . VAL B 1 71 ? 7.207 -9.016 -21.609 1 96.81 71 VAL B CA 1
ATOM 3579 C C . VAL B 1 71 ? 7.395 -7.57 -22.062 1 96.81 71 VAL B C 1
ATOM 3581 O O . VAL B 1 71 ? 7.766 -6.703 -21.266 1 96.81 71 VAL B O 1
ATOM 3584 N N . ILE B 1 72 ? 7.117 -7.312 -23.312 1 96.75 72 ILE B N 1
ATOM 3585 C CA . ILE B 1 72 ? 7.234 -5.965 -23.859 1 96.75 72 ILE B CA 1
ATOM 3586 C C . ILE B 1 72 ? 6.285 -5.023 -23.109 1 96.75 72 ILE B C 1
ATOM 3588 O O . ILE B 1 72 ? 6.676 -3.922 -22.719 1 96.75 72 ILE B O 1
ATOM 3592 N N . LEU B 1 73 ? 5.066 -5.496 -22.938 1 95.81 73 LEU B N 1
ATOM 3593 C CA . LEU B 1 73 ? 4.082 -4.68 -22.234 1 95.81 73 LEU B CA 1
ATOM 3594 C C . LEU B 1 73 ? 4.523 -4.395 -20.812 1 95.81 73 LEU B C 1
ATOM 3596 O O . LEU B 1 73 ? 4.301 -3.299 -20.281 1 95.81 73 LEU B O 1
ATOM 3600 N N . ALA B 1 74 ? 5.117 -5.355 -20.156 1 96.25 74 ALA B N 1
ATOM 3601 C CA . ALA B 1 74 ? 5.625 -5.145 -18.797 1 96.25 74 ALA B CA 1
ATOM 3602 C C . ALA B 1 74 ? 6.742 -4.105 -18.797 1 96.25 74 ALA B C 1
ATOM 3604 O O . ALA B 1 74 ? 6.801 -3.256 -17.906 1 96.25 74 ALA B O 1
ATOM 3605 N N . CYS B 1 75 ? 7.625 -4.199 -19.75 1 95.12 75 CYS B N 1
ATOM 3606 C CA . CYS B 1 75 ? 8.711 -3.232 -19.859 1 95.12 75 CYS B CA 1
ATOM 3607 C C . CYS B 1 75 ? 8.172 -1.83 -20.109 1 95.12 75 CYS B C 1
ATOM 3609 O O . CYS B 1 75 ? 8.672 -0.855 -19.547 1 95.12 75 CYS B O 1
ATOM 3611 N N . ARG B 1 76 ? 7.129 -1.746 -20.906 1 93.62 76 ARG B N 1
ATOM 3612 C CA . ARG B 1 76 ? 6.52 -0.447 -21.188 1 93.62 76 ARG B CA 1
ATOM 3613 C C . ARG B 1 76 ? 5.844 0.111 -19.938 1 93.62 76 ARG B C 1
ATOM 3615 O O . ARG B 1 76 ? 5.832 1.324 -19.719 1 93.62 76 ARG B O 1
ATOM 3622 N N . ALA B 1 77 ? 5.254 -0.773 -19.188 1 93.25 77 ALA B N 1
ATOM 3623 C CA . ALA B 1 77 ? 4.656 -0.341 -17.922 1 93.25 77 ALA B CA 1
ATOM 3624 C C . ALA B 1 77 ? 5.703 0.279 -17 1 93.25 77 ALA B C 1
ATOM 3626 O O . ALA B 1 77 ? 5.449 1.302 -16.359 1 93.25 77 ALA B O 1
ATOM 3627 N N . LEU B 1 78 ? 6.848 -0.31 -16.953 1 93.12 78 LEU B N 1
ATOM 3628 C CA . LEU B 1 78 ? 7.941 0.211 -16.141 1 93.12 78 LEU B CA 1
ATOM 3629 C C . LEU B 1 78 ? 8.375 1.586 -16.641 1 93.12 78 LEU B C 1
ATOM 3631 O O . LEU B 1 78 ? 8.531 2.518 -15.844 1 93.12 78 LEU B O 1
ATOM 3635 N N . LEU B 1 79 ? 8.5 1.729 -17.906 1 91.06 79 LEU B N 1
ATOM 3636 C CA . LEU B 1 79 ? 8.977 2.977 -18.484 1 91.06 79 LEU B CA 1
ATOM 3637 C C . LEU B 1 79 ? 7.926 4.07 -18.375 1 91.06 79 LEU B C 1
ATOM 3639 O O . LEU B 1 79 ? 8.258 5.258 -18.312 1 91.06 79 LEU B O 1
ATOM 3643 N N . SER B 1 80 ? 6.648 3.713 -18.375 1 88.81 80 SER B N 1
ATOM 3644 C CA . SER B 1 80 ? 5.562 4.68 -18.297 1 88.81 80 SER B CA 1
ATOM 3645 C C . SER B 1 80 ? 5.582 5.422 -16.953 1 88.81 80 SER B C 1
ATOM 3647 O O . SER B 1 80 ? 5.027 6.516 -16.844 1 88.81 80 SER B O 1
ATOM 3649 N N . ARG B 1 81 ? 6.164 4.887 -15.953 1 85.62 81 ARG B N 1
ATOM 3650 C CA . ARG B 1 81 ? 6.266 5.527 -14.648 1 85.62 81 ARG B CA 1
ATOM 3651 C C . ARG B 1 81 ? 7.059 6.824 -14.734 1 85.62 81 ARG B C 1
ATOM 3653 O O . ARG B 1 81 ? 6.895 7.719 -13.9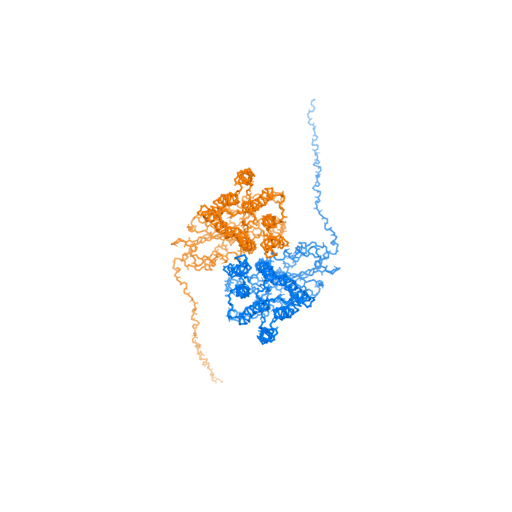06 1 85.62 81 ARG B O 1
ATOM 3660 N N . ARG B 1 82 ? 7.883 6.957 -15.672 1 80.81 82 ARG B N 1
ATOM 3661 C CA . ARG B 1 82 ? 8.711 8.148 -15.836 1 80.81 82 ARG B CA 1
ATOM 3662 C C . ARG B 1 82 ? 7.984 9.211 -16.656 1 80.81 82 ARG B C 1
ATOM 3664 O O . ARG B 1 82 ? 8.492 10.32 -16.828 1 80.81 82 ARG B O 1
ATOM 3671 N N . GLY B 1 83 ? 6.844 8.969 -17.094 1 73.81 83 GLY B N 1
ATOM 3672 C CA . GLY B 1 83 ? 6.059 9.953 -17.812 1 73.81 83 GLY B CA 1
ATOM 3673 C C . GLY B 1 83 ? 6.531 10.164 -19.234 1 73.81 83 GLY B C 1
ATOM 3674 O O . GLY B 1 83 ? 6.07 11.078 -19.922 1 73.81 83 GLY B O 1
ATOM 3675 N N . ARG B 1 84 ? 7.5 9.453 -19.672 1 67.06 84 ARG B N 1
ATOM 3676 C CA . ARG B 1 84 ? 8.016 9.688 -21.016 1 67.06 84 ARG B CA 1
ATOM 3677 C C . ARG B 1 84 ? 7.238 8.883 -22.047 1 67.06 84 ARG B C 1
ATOM 3679 O O . ARG B 1 84 ? 6.766 7.781 -21.75 1 67.06 84 ARG B O 1
ATOM 3686 N N . GLN B 1 85 ? 6.941 9.492 -23.141 1 74.94 85 GLN B N 1
ATOM 3687 C CA . GLN B 1 85 ? 6.371 8.758 -24.266 1 74.94 85 GLN B CA 1
ATOM 3688 C C . GLN B 1 85 ? 7.402 7.816 -24.891 1 74.94 85 GLN B C 1
ATOM 3690 O O . GLN B 1 85 ? 8.516 8.234 -25.219 1 74.94 85 GLN B O 1
ATOM 3695 N N . ILE B 1 86 ? 7.148 6.551 -24.875 1 75.69 86 ILE B N 1
ATOM 3696 C CA . ILE B 1 86 ? 8.086 5.551 -25.375 1 75.69 86 ILE B CA 1
ATOM 3697 C C . ILE B 1 86 ? 7.711 5.156 -26.812 1 75.69 86 ILE B C 1
ATOM 3699 O O . ILE B 1 86 ? 6.605 4.668 -27.047 1 75.69 86 ILE B O 1
ATOM 3703 N N . PRO B 1 87 ? 8.594 5.469 -27.75 1 85.69 87 PRO B N 1
ATOM 3704 C CA . PRO B 1 87 ? 8.266 5.047 -29.125 1 85.69 87 PRO B CA 1
ATOM 3705 C C . PRO B 1 87 ? 8.086 3.535 -29.234 1 85.69 87 PRO B C 1
ATOM 3707 O O . PRO B 1 87 ? 8.742 2.771 -28.531 1 85.69 87 PRO B O 1
ATOM 3710 N N . LEU B 1 88 ? 7.191 3.096 -30.188 1 89.31 88 LEU B N 1
ATOM 3711 C CA . LEU B 1 88 ? 6.828 1.69 -30.328 1 89.31 88 LEU B CA 1
ATOM 3712 C C . LEU B 1 88 ? 7.707 1.012 -31.375 1 89.31 88 LEU B C 1
ATOM 3714 O O . LEU B 1 88 ? 7.656 -0.21 -31.531 1 89.31 88 LEU B O 1
ATOM 3718 N N . HIS B 1 89 ? 8.578 1.667 -32.031 1 90.81 89 HIS B N 1
ATOM 3719 C CA . HIS B 1 89 ? 9.32 1.114 -33.156 1 90.81 89 HIS B CA 1
ATOM 3720 C C . HIS B 1 89 ? 10.227 -0.027 -32.719 1 90.81 89 HIS B C 1
ATOM 3722 O O . HIS B 1 89 ? 10.312 -1.06 -33.406 1 90.81 89 HIS B O 1
ATOM 3728 N N . PHE B 1 90 ? 10.883 0.148 -31.672 1 91.69 90 PHE B N 1
ATOM 3729 C CA . PHE B 1 90 ? 11.781 -0.89 -31.188 1 91.69 90 PHE B CA 1
ATOM 3730 C C . PHE B 1 90 ? 11 -2.141 -30.797 1 91.69 90 PHE B C 1
ATOM 3732 O O . PHE B 1 90 ? 11.414 -3.258 -31.109 1 91.69 90 PHE B O 1
ATOM 3739 N N . ASP B 1 91 ? 9.883 -1.981 -30.141 1 93.88 91 ASP B N 1
ATOM 3740 C CA . ASP B 1 91 ? 9.062 -3.107 -29.688 1 93.88 91 ASP B CA 1
ATOM 3741 C C . ASP B 1 91 ? 8.539 -3.904 -30.891 1 93.88 91 ASP B C 1
ATOM 3743 O O . ASP B 1 91 ? 8.586 -5.137 -30.891 1 93.88 91 ASP B O 1
ATOM 3747 N N . VAL B 1 92 ? 8.125 -3.205 -31.906 1 94.38 92 VAL B N 1
ATOM 3748 C CA . VAL B 1 92 ? 7.586 -3.848 -33.094 1 94.38 92 VAL B CA 1
ATOM 3749 C C . VAL B 1 92 ? 8.703 -4.57 -33.844 1 94.38 92 VAL B C 1
ATOM 3751 O O . VAL B 1 92 ? 8.516 -5.684 -34.344 1 94.38 92 VAL B O 1
ATOM 3754 N N . ALA B 1 93 ? 9.836 -3.945 -33.906 1 95.31 93 ALA B N 1
ATOM 3755 C CA . ALA B 1 93 ? 10.977 -4.555 -34.594 1 95.31 93 ALA B CA 1
ATOM 3756 C C . ALA B 1 93 ? 11.383 -5.855 -33.906 1 95.31 93 ALA B C 1
ATOM 3758 O O . ALA B 1 93 ? 11.656 -6.855 -34.562 1 95.31 93 ALA B O 1
ATOM 3759 N N . VAL B 1 94 ? 11.414 -5.848 -32.625 1 95.69 94 VAL B N 1
ATOM 3760 C CA . VAL B 1 94 ? 11.812 -7.031 -31.859 1 95.69 94 VAL B CA 1
ATOM 3761 C C . VAL B 1 94 ? 10.766 -8.125 -32.031 1 95.69 94 VAL B C 1
ATOM 3763 O O . VAL B 1 94 ? 11.109 -9.305 -32.188 1 95.69 94 VAL B O 1
ATOM 3766 N N . LEU B 1 95 ? 9.516 -7.742 -31.984 1 95.5 95 LEU B N 1
ATOM 3767 C CA . LEU B 1 95 ? 8.438 -8.711 -32.156 1 95.5 95 LEU B CA 1
ATOM 3768 C C . LEU B 1 95 ? 8.492 -9.359 -33.531 1 95.5 95 LEU B C 1
ATOM 3770 O O . LEU B 1 95 ? 8.352 -10.578 -33.656 1 95.5 95 LEU B O 1
ATOM 3774 N N . LEU B 1 96 ? 8.789 -8.594 -34.562 1 94.94 96 LEU B N 1
ATOM 3775 C CA . LEU B 1 96 ? 8.875 -9.102 -35.938 1 94.94 96 LEU B CA 1
ATOM 3776 C C . LEU B 1 96 ? 10.102 -9.992 -36.094 1 94.94 96 LEU B C 1
ATOM 3778 O O . LEU B 1 96 ? 10.023 -11.047 -36.75 1 94.94 96 LEU B O 1
ATOM 3782 N N . ALA B 1 97 ? 11.164 -9.562 -35.562 1 95 97 ALA B N 1
ATOM 3783 C CA . ALA B 1 97 ? 12.383 -10.352 -35.625 1 95 97 ALA B CA 1
ATOM 3784 C C . ALA B 1 97 ? 12.211 -11.695 -34.938 1 95 97 ALA B C 1
ATOM 3786 O O . ALA B 1 97 ? 12.641 -12.734 -35.469 1 95 97 ALA B O 1
ATOM 3787 N N . SER B 1 98 ? 11.625 -11.602 -33.75 1 95.06 98 SER B N 1
ATOM 3788 C CA . SER B 1 98 ? 11.383 -12.836 -33.031 1 95.06 98 SER B CA 1
ATOM 3789 C C . SER B 1 98 ? 10.453 -13.773 -33.781 1 95.06 98 SER B C 1
ATOM 3791 O O . SER B 1 98 ? 10.695 -14.977 -33.875 1 95.06 98 SER B O 1
ATOM 3793 N N . THR B 1 99 ? 9.414 -13.211 -34.375 1 93 99 THR B N 1
ATOM 3794 C CA . THR B 1 99 ? 8.477 -14.016 -35.156 1 93 99 THR B CA 1
ATOM 3795 C C . THR B 1 99 ? 9.164 -14.656 -36.344 1 93 99 THR B C 1
ATOM 3797 O O . THR B 1 99 ? 8.953 -15.844 -36.625 1 93 99 THR B O 1
ATOM 3800 N N . ALA B 1 100 ? 10 -13.953 -37.031 1 93.06 100 ALA B N 1
ATOM 3801 C CA . ALA B 1 100 ? 10.742 -14.477 -38.188 1 93.06 100 ALA B CA 1
ATOM 3802 C C . ALA B 1 100 ? 11.672 -15.609 -37.75 1 93.06 100 ALA B C 1
ATOM 3804 O O . ALA B 1 100 ? 11.742 -16.641 -38.406 1 93.06 100 ALA B O 1
ATOM 3805 N N . MET B 1 101 ? 12.32 -15.406 -36.688 1 92.69 101 MET B N 1
ATOM 3806 C CA . MET B 1 101 ? 13.273 -16.406 -36.188 1 92.69 101 MET B CA 1
ATOM 3807 C C . MET B 1 101 ? 12.555 -17.672 -35.75 1 92.69 101 MET B C 1
ATOM 3809 O O . MET B 1 101 ? 13.055 -18.781 -35.938 1 92.69 101 MET B O 1
ATOM 3813 N N . VAL B 1 102 ? 11.43 -17.484 -35.156 1 90.12 102 VAL B N 1
ATOM 3814 C CA . VAL B 1 102 ? 10.648 -18.625 -34.719 1 90.12 102 VAL B CA 1
ATOM 3815 C C . VAL B 1 102 ? 10.133 -19.422 -35.906 1 90.12 102 VAL B C 1
ATOM 3817 O O . VAL B 1 102 ? 10.211 -20.656 -35.938 1 90.12 102 VAL B O 1
ATOM 3820 N N . VAL B 1 103 ? 9.703 -18.703 -36.938 1 89.31 103 VAL B N 1
ATOM 3821 C CA . VAL B 1 103 ? 9.211 -19.359 -38.156 1 89.31 103 VAL B CA 1
ATOM 3822 C C . VAL B 1 103 ? 10.336 -20.156 -38.812 1 89.31 103 VAL B C 1
ATOM 3824 O O . VAL B 1 103 ? 10.148 -21.312 -39.188 1 89.31 103 VAL B O 1
ATOM 3827 N N . VAL B 1 104 ? 11.469 -19.562 -38.875 1 88.81 104 VAL B N 1
ATOM 3828 C CA . VAL B 1 104 ? 12.625 -20.203 -39.469 1 88.81 104 VAL B CA 1
ATOM 3829 C C . VAL B 1 104 ? 13.023 -21.422 -38.656 1 88.81 104 VAL B C 1
ATOM 3831 O O . VAL B 1 104 ? 13.344 -22.484 -39.219 1 88.81 104 VAL B O 1
ATOM 3834 N N . SER B 1 105 ? 13 -21.328 -37.375 1 87.19 105 SER B N 1
ATOM 3835 C CA . SER B 1 105 ? 13.406 -22.406 -36.5 1 87.19 105 SER B CA 1
ATOM 3836 C C . SER B 1 105 ? 12.461 -23.609 -36.594 1 87.19 105 SER B C 1
ATOM 3838 O O . SER B 1 105 ? 12.906 -24.75 -36.625 1 87.19 105 SER B O 1
ATOM 3840 N N . VAL B 1 106 ? 11.188 -23.344 -36.719 1 83.06 106 VAL B N 1
ATOM 3841 C CA . VAL B 1 106 ? 10.195 -24.406 -36.719 1 83.06 106 VAL B CA 1
ATOM 3842 C C . VAL B 1 106 ? 10.047 -24.953 -38.125 1 83.06 106 VAL B C 1
ATOM 3844 O O . VAL B 1 106 ? 9.969 -26.172 -38.312 1 83.06 106 VAL B O 1
ATOM 3847 N N . ALA B 1 107 ? 10.047 -24.125 -39.188 1 83 107 ALA B N 1
ATOM 3848 C CA . ALA B 1 107 ? 9.773 -24.547 -40.562 1 83 107 ALA B CA 1
ATOM 3849 C C . ALA B 1 107 ? 11.023 -25.141 -41.219 1 83 107 ALA B C 1
ATOM 3851 O O . ALA B 1 107 ? 10.945 -26.141 -41.906 1 83 107 ALA B O 1
ATOM 3852 N N . LEU B 1 108 ? 12.141 -24.562 -40.938 1 83.5 108 LEU B N 1
ATOM 3853 C CA . LEU B 1 108 ? 13.344 -24.969 -41.656 1 83.5 108 LEU B CA 1
ATOM 3854 C C . LEU B 1 108 ? 14.141 -25.984 -40.844 1 83.5 108 LEU B C 1
ATOM 3856 O O . LEU B 1 108 ? 14.711 -26.922 -41.406 1 83.5 108 LEU B O 1
ATOM 3860 N N . PHE B 1 109 ? 14.094 -25.891 -39.5 1 83.38 109 PHE B N 1
ATOM 3861 C CA . PHE B 1 109 ? 14.977 -26.734 -38.688 1 83.38 109 PHE B CA 1
ATOM 3862 C C . PHE B 1 109 ? 14.164 -27.688 -37.844 1 83.38 109 PHE B C 1
ATOM 3864 O O . PHE B 1 109 ? 14.719 -28.625 -37.25 1 83.38 109 PHE B O 1
ATOM 3871 N N . ALA B 1 110 ? 12.914 -27.547 -37.719 1 81.5 110 ALA B N 1
ATOM 3872 C CA . ALA B 1 110 ? 12.039 -28.359 -36.875 1 81.5 110 ALA B CA 1
ATOM 3873 C C . ALA B 1 110 ? 12.617 -28.516 -35.469 1 81.5 110 ALA B C 1
ATOM 3875 O O . ALA B 1 110 ? 12.641 -29.625 -34.938 1 81.5 110 ALA B O 1
ATOM 3876 N N . SER B 1 111 ? 13.227 -27.406 -35.031 1 83 111 SER B N 1
ATOM 3877 C CA . SER B 1 111 ? 13.883 -27.438 -33.75 1 83 111 SER B CA 1
ATOM 3878 C C . SER B 1 111 ? 13.148 -26.578 -32.719 1 83 111 SER B C 1
ATOM 3880 O O . SER B 1 111 ? 13.125 -25.344 -32.844 1 83 111 SER B O 1
ATOM 3882 N N . ALA B 1 112 ? 12.594 -27.203 -31.688 1 81.94 112 ALA B N 1
ATOM 3883 C CA . ALA B 1 112 ? 11.93 -26.484 -30.609 1 81.94 112 ALA B CA 1
ATOM 3884 C C . ALA B 1 112 ? 12.945 -25.766 -29.719 1 81.94 112 ALA B C 1
ATOM 3886 O O . ALA B 1 112 ? 12.641 -24.734 -29.109 1 81.94 112 ALA B O 1
ATOM 3887 N N . LYS B 1 113 ? 14.125 -26.328 -29.703 1 83.94 113 LYS B N 1
ATOM 3888 C CA . LYS B 1 113 ? 15.188 -25.719 -28.906 1 83.94 113 LYS B CA 1
ATOM 3889 C C . LYS B 1 113 ? 15.562 -24.344 -29.438 1 83.94 113 LYS B C 1
ATOM 3891 O O . LYS B 1 113 ? 15.672 -23.391 -28.672 1 83.94 113 LYS B O 1
ATOM 3896 N N . LEU B 1 114 ? 15.734 -24.344 -30.766 1 85.06 114 LEU B N 1
ATOM 3897 C CA . LEU B 1 114 ? 16.125 -23.094 -31.391 1 85.06 114 LEU B CA 1
ATOM 3898 C C . LEU B 1 114 ? 15.023 -22.047 -31.266 1 85.06 114 LEU B C 1
ATOM 3900 O O . LEU B 1 114 ? 15.297 -20.875 -31.031 1 85.06 114 LEU B O 1
ATOM 3904 N N . GLU B 1 115 ? 13.82 -22.438 -31.391 1 88.31 115 GLU B N 1
ATOM 3905 C CA . GLU B 1 115 ? 12.68 -21.547 -31.25 1 88.31 115 GLU B CA 1
ATOM 3906 C C . GLU B 1 115 ? 12.633 -20.922 -29.844 1 88.31 115 GLU B C 1
ATOM 3908 O O . GLU B 1 115 ? 12.469 -19.719 -29.703 1 88.31 115 GLU B O 1
ATOM 3913 N N . THR B 1 116 ? 12.727 -21.797 -28.844 1 88 116 THR B N 1
ATOM 3914 C CA . THR B 1 116 ? 12.656 -21.344 -27.453 1 88 116 THR B CA 1
ATOM 3915 C C . THR B 1 116 ? 13.828 -20.406 -27.141 1 88 116 THR B C 1
ATOM 3917 O O . THR B 1 116 ? 13.656 -19.422 -26.438 1 88 116 THR B O 1
ATOM 3920 N N . PHE B 1 117 ? 14.906 -20.734 -27.703 1 89.31 117 PHE B N 1
ATOM 3921 C CA . PHE B 1 117 ? 16.094 -19.906 -27.484 1 89.31 117 PHE B CA 1
ATOM 3922 C C . PHE B 1 117 ? 15.867 -18.5 -28.016 1 89.31 117 PHE B C 1
ATOM 3924 O O . PHE B 1 117 ? 16.188 -17.516 -27.344 1 89.31 117 PHE B O 1
ATOM 3931 N N . PHE B 1 118 ? 15.32 -18.391 -29.156 1 91.25 118 PHE B N 1
ATOM 3932 C CA . PHE B 1 118 ? 15.164 -17.078 -29.781 1 91.25 118 PHE B CA 1
ATOM 3933 C C . PHE B 1 118 ? 14.141 -16.25 -29.031 1 91.25 118 PHE B C 1
ATOM 3935 O O . PHE B 1 118 ? 14.328 -15.039 -28.859 1 91.25 118 PHE B O 1
ATOM 3942 N N . VAL B 1 119 ? 13.07 -16.812 -28.625 1 92.94 119 VAL B N 1
ATOM 3943 C CA . VAL B 1 119 ? 12.062 -16.062 -27.875 1 92.94 119 VAL B CA 1
ATOM 3944 C C . VAL B 1 119 ? 12.664 -15.578 -26.562 1 92.94 119 VAL B C 1
ATOM 3946 O O . VAL B 1 119 ? 12.469 -14.43 -26.172 1 92.94 119 VAL B O 1
ATOM 3949 N N . LEU B 1 120 ? 13.414 -16.469 -25.875 1 94.56 120 LEU B N 1
ATOM 3950 C CA . LEU B 1 120 ? 14.047 -16.109 -24.609 1 94.56 120 LEU B CA 1
ATOM 3951 C C . LEU B 1 120 ? 15.062 -14.992 -24.797 1 94.56 120 LEU B C 1
ATOM 3953 O O . LEU B 1 120 ? 15.148 -14.07 -23.984 1 94.56 120 LEU B O 1
ATOM 3957 N N . ALA B 1 121 ? 15.789 -15.148 -25.859 1 95.69 121 ALA B N 1
ATOM 3958 C CA . ALA B 1 121 ? 16.812 -14.148 -26.141 1 95.69 121 ALA B CA 1
ATOM 3959 C C . ALA B 1 121 ? 16.188 -12.773 -26.391 1 95.69 121 ALA B C 1
ATOM 3961 O O . ALA B 1 121 ? 16.719 -11.758 -25.938 1 95.69 121 ALA B O 1
ATOM 3962 N N . CYS B 1 122 ? 15.109 -12.734 -27.125 1 96.5 122 CYS B N 1
ATOM 3963 C CA . CYS B 1 122 ? 14.43 -11.469 -27.391 1 96.5 122 CYS B CA 1
ATOM 3964 C C . CYS B 1 122 ? 13.82 -10.906 -26.125 1 96.5 122 CYS B C 1
ATOM 3966 O O . CYS B 1 122 ? 13.852 -9.688 -25.891 1 96.5 122 CYS B O 1
ATOM 3968 N N . CYS B 1 123 ? 13.219 -11.734 -25.281 1 96.62 123 CYS B N 1
ATOM 3969 C CA . CYS B 1 123 ? 12.695 -11.281 -24 1 96.62 123 CYS B CA 1
ATOM 3970 C C . CYS B 1 123 ? 13.805 -10.672 -23.141 1 96.62 123 CYS B C 1
ATOM 3972 O O . CYS B 1 123 ? 13.617 -9.617 -22.531 1 96.62 123 CYS B O 1
ATOM 3974 N N . ALA B 1 124 ? 14.945 -11.375 -23.125 1 96.81 124 ALA B N 1
ATOM 3975 C CA . ALA B 1 124 ? 16.078 -10.883 -22.359 1 96.81 124 ALA B CA 1
ATOM 3976 C C . ALA B 1 124 ? 16.562 -9.531 -22.891 1 96.81 124 ALA B C 1
ATOM 3978 O O . ALA B 1 124 ? 16.844 -8.617 -22.109 1 96.81 124 ALA B O 1
ATOM 3979 N N . LEU B 1 125 ? 16.609 -9.438 -24.188 1 96.12 125 LEU B N 1
ATOM 3980 C CA . LEU B 1 125 ? 17.078 -8.211 -24.828 1 96.12 125 LEU B CA 1
ATOM 3981 C C . LEU B 1 125 ? 16.203 -7.023 -24.438 1 96.12 125 LEU B C 1
ATOM 3983 O O . LEU B 1 125 ? 16.719 -5.977 -24.047 1 96.12 125 LEU B O 1
ATOM 3987 N N . VAL B 1 126 ? 14.898 -7.18 -24.578 1 96.19 126 VAL B N 1
ATOM 3988 C CA . VAL B 1 126 ? 13.977 -6.094 -24.266 1 96.19 126 VAL B CA 1
ATOM 3989 C C . VAL B 1 126 ? 14.062 -5.746 -22.781 1 96.19 126 VAL B C 1
ATOM 3991 O O . VAL B 1 126 ? 14.039 -4.57 -22.422 1 96.19 126 VAL B O 1
ATOM 3994 N N . THR B 1 127 ? 14.156 -6.758 -21.906 1 96.38 127 THR B N 1
ATOM 3995 C CA . THR B 1 127 ? 14.195 -6.543 -20.469 1 96.38 127 THR B CA 1
ATOM 3996 C C . THR B 1 127 ? 15.492 -5.836 -20.062 1 96.38 127 THR B C 1
ATOM 3998 O O . THR B 1 127 ? 15.477 -4.934 -19.219 1 96.38 127 THR B O 1
ATOM 4001 N N . TRP B 1 128 ? 16.578 -6.242 -20.703 1 95.88 128 TRP B N 1
ATOM 4002 C CA . TRP B 1 128 ? 17.859 -5.605 -20.422 1 95.88 128 TRP B CA 1
ATOM 4003 C C . TRP B 1 128 ? 17.844 -4.137 -20.828 1 95.88 128 TRP B C 1
ATOM 4005 O O . TRP B 1 128 ? 18.266 -3.266 -20.062 1 95.88 128 TRP B O 1
ATOM 4015 N N . ARG B 1 129 ? 17.375 -3.84 -21.953 1 93.81 129 ARG B N 1
ATOM 4016 C CA . ARG B 1 129 ? 17.328 -2.471 -22.453 1 93.81 129 ARG B CA 1
ATOM 4017 C C . ARG B 1 129 ? 16.5 -1.579 -21.531 1 93.81 129 ARG B C 1
ATOM 4019 O O . ARG B 1 129 ? 16.906 -0.465 -21.203 1 93.81 129 ARG B O 1
ATOM 4026 N N . THR B 1 130 ? 15.406 -2.123 -21.188 1 93.12 130 THR B N 1
ATOM 4027 C CA . THR B 1 130 ? 14.5 -1.364 -20.328 1 93.12 130 THR B CA 1
ATOM 4028 C C . THR B 1 130 ? 15.117 -1.148 -18.953 1 93.12 130 THR B C 1
ATOM 4030 O O . THR B 1 130 ? 15.086 -0.037 -18.422 1 93.12 130 THR B O 1
ATOM 4033 N N . THR B 1 131 ? 15.695 -2.209 -18.359 1 93.81 131 THR B N 1
ATOM 4034 C CA . THR B 1 131 ? 16.234 -2.154 -17 1 93.81 131 THR B CA 1
ATOM 4035 C C . THR B 1 131 ? 17.406 -1.176 -16.938 1 93.81 131 THR B C 1
ATOM 4037 O O . THR B 1 131 ? 17.5 -0.381 -16 1 93.81 131 THR B O 1
ATOM 4040 N N . LEU B 1 132 ? 18.266 -1.183 -17.875 1 91.81 132 LEU B N 1
ATOM 4041 C CA . LEU B 1 132 ? 19.453 -0.322 -17.859 1 91.81 132 LEU B CA 1
ATOM 4042 C C . LEU B 1 132 ? 19.047 1.141 -18.047 1 91.81 132 LEU B C 1
ATOM 4044 O O . LEU B 1 132 ? 19.625 2.021 -17.391 1 91.81 132 LEU B O 1
ATOM 4048 N N . SER B 1 133 ? 18.094 1.397 -18.812 1 89.06 133 SER B N 1
ATOM 4049 C CA . SER B 1 133 ? 17.609 2.758 -19.031 1 89.06 133 SER B CA 1
ATOM 4050 C C . SER B 1 133 ? 16.875 3.279 -17.797 1 89.06 133 SER B C 1
ATOM 4052 O O . SER B 1 133 ? 17.031 4.445 -17.422 1 89.06 133 SER B O 1
ATOM 4054 N N . PHE B 1 134 ? 16.141 2.404 -17.156 1 90.94 134 PHE B N 1
ATOM 4055 C CA . PHE B 1 134 ? 15.312 2.791 -16.016 1 90.94 134 PHE B CA 1
ATOM 4056 C C . PHE B 1 134 ? 16.156 2.912 -14.75 1 90.94 134 PHE B C 1
ATOM 4058 O O . PHE B 1 134 ? 15.945 3.824 -13.945 1 90.94 134 PHE B O 1
ATOM 4065 N N . ALA B 1 135 ? 17.094 2.01 -14.555 1 88.75 135 ALA B N 1
ATOM 4066 C CA . ALA B 1 135 ? 17.891 1.938 -13.336 1 88.75 135 ALA B CA 1
ATOM 4067 C C . ALA B 1 135 ? 18.734 3.195 -13.156 1 88.75 135 ALA B C 1
ATOM 4069 O O . ALA B 1 135 ? 18.969 3.639 -12.031 1 88.75 135 ALA B O 1
ATOM 4070 N N . LYS B 1 136 ? 19.141 3.875 -14.164 1 85.06 136 LYS B N 1
ATOM 4071 C CA . LYS B 1 136 ? 19.953 5.082 -14.125 1 85.06 136 LYS B CA 1
ATOM 4072 C C . LYS B 1 136 ? 19.172 6.258 -13.539 1 85.06 136 LYS B C 1
ATOM 4074 O O . LYS B 1 136 ? 19.766 7.184 -12.977 1 85.06 136 LYS B O 1
ATOM 4079 N N . GLN B 1 137 ? 17.953 6.129 -13.531 1 82.44 137 GLN B N 1
ATOM 4080 C CA . GLN B 1 137 ? 17.156 7.281 -13.141 1 82.44 137 GLN B CA 1
ATOM 4081 C C . GLN B 1 137 ? 16.281 6.949 -11.938 1 82.44 137 GLN B C 1
ATOM 4083 O O . GLN B 1 137 ? 15.383 7.727 -11.578 1 82.44 137 GLN B O 1
ATOM 4088 N N . ALA B 1 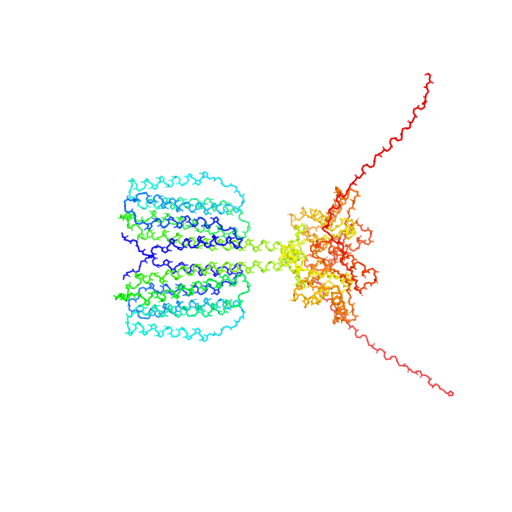138 ? 16.5 5.832 -11.367 1 83.31 138 ALA B N 1
ATOM 4089 C CA . ALA B 1 138 ? 15.664 5.426 -10.242 1 83.31 138 ALA B CA 1
ATOM 4090 C C . ALA B 1 138 ? 15.93 6.301 -9.016 1 83.31 138 ALA B C 1
ATOM 4092 O O . ALA B 1 138 ? 17.062 6.348 -8.516 1 83.31 138 ALA B O 1
ATOM 4093 N N . ALA B 1 139 ? 14.906 7.105 -8.641 1 77.44 139 ALA B N 1
ATOM 4094 C CA . ALA B 1 139 ? 15.094 8.055 -7.555 1 77.44 139 ALA B CA 1
ATOM 4095 C C . ALA B 1 139 ? 14.305 7.641 -6.316 1 77.44 139 ALA B C 1
ATOM 4097 O O . ALA B 1 139 ? 14.789 7.762 -5.191 1 77.44 139 ALA B O 1
ATOM 4098 N N . THR B 1 140 ? 13.227 7.035 -6.535 1 83 140 THR B N 1
ATOM 4099 C CA . THR B 1 140 ? 12.352 6.699 -5.422 1 83 140 THR B CA 1
ATOM 4100 C C . THR B 1 140 ? 12.555 5.246 -4.996 1 83 140 THR B C 1
ATOM 4102 O O . THR B 1 140 ? 13.148 4.457 -5.73 1 83 140 THR B O 1
ATOM 4105 N N . THR B 1 141 ? 12.172 4.926 -3.82 1 84.19 141 THR B N 1
ATOM 4106 C CA . THR B 1 141 ? 12.266 3.562 -3.314 1 84.19 141 THR B CA 1
ATOM 4107 C C . THR B 1 141 ? 11.445 2.607 -4.18 1 84.19 141 THR B C 1
ATOM 4109 O O . THR B 1 141 ? 11.875 1.483 -4.449 1 84.19 141 THR B O 1
ATOM 4112 N N . SER B 1 142 ? 10.281 3.057 -4.562 1 88 142 SER B N 1
ATOM 4113 C CA . SER B 1 142 ? 9.43 2.238 -5.418 1 88 142 SER B CA 1
ATOM 4114 C C . SER B 1 142 ? 10.117 1.91 -6.734 1 88 142 SER B C 1
ATOM 4116 O O . SER B 1 142 ? 10.094 0.765 -7.191 1 88 142 SER B O 1
ATOM 4118 N N . ASP B 1 143 ? 10.852 2.855 -7.348 1 90.56 143 ASP B N 1
ATOM 4119 C CA . ASP B 1 143 ? 11.562 2.645 -8.602 1 90.56 143 ASP B CA 1
ATOM 4120 C C . ASP B 1 143 ? 12.727 1.67 -8.414 1 90.56 143 ASP B C 1
ATOM 4122 O O . ASP B 1 143 ? 13 0.848 -9.289 1 90.56 143 ASP B O 1
ATOM 4126 N N . ARG B 1 144 ? 13.367 1.722 -7.328 1 90.69 144 ARG B N 1
ATOM 4127 C CA . ARG B 1 144 ? 14.5 0.843 -7.051 1 90.69 144 ARG B CA 1
ATOM 4128 C C . ARG B 1 144 ? 14.047 -0.605 -6.906 1 90.69 144 ARG B C 1
ATOM 4130 O O . ARG B 1 144 ? 14.727 -1.524 -7.367 1 90.69 144 ARG B O 1
ATOM 4137 N N . VAL B 1 145 ? 12.938 -0.787 -6.23 1 89.25 145 VAL B N 1
ATOM 4138 C CA . VAL B 1 145 ? 12.383 -2.129 -6.066 1 89.25 145 VAL B CA 1
ATOM 4139 C C . VAL B 1 145 ? 12.047 -2.719 -7.438 1 89.25 145 VAL B C 1
ATOM 4141 O O . VAL B 1 145 ? 12.398 -3.865 -7.727 1 89.25 145 VAL B O 1
ATOM 4144 N N . LEU B 1 146 ? 11.375 -1.977 -8.266 1 94 146 LEU B N 1
ATOM 4145 C CA . LEU B 1 146 ? 11.008 -2.443 -9.602 1 94 146 LEU B CA 1
ATOM 4146 C C . LEU B 1 146 ? 12.25 -2.67 -10.461 1 94 146 LEU B C 1
ATOM 4148 O O . LEU B 1 146 ? 12.336 -3.668 -11.18 1 94 146 LEU B O 1
ATOM 4152 N N . ALA B 1 147 ? 13.227 -1.754 -10.398 1 94.75 147 ALA B N 1
ATOM 4153 C CA . ALA B 1 147 ? 14.469 -1.911 -11.148 1 94.75 147 ALA B CA 1
ATOM 4154 C C . ALA B 1 147 ? 15.195 -3.191 -10.75 1 94.75 147 ALA B C 1
ATOM 4156 O O . ALA B 1 147 ? 15.688 -3.928 -11.609 1 94.75 147 ALA B O 1
ATOM 4157 N N . ALA B 1 148 ? 15.25 -3.457 -9.5 1 93.81 148 ALA B N 1
ATOM 4158 C CA . ALA B 1 148 ? 15.898 -4.668 -9 1 93.81 148 ALA B CA 1
ATOM 4159 C C . ALA B 1 148 ? 15.18 -5.918 -9.492 1 93.81 148 ALA B C 1
ATOM 4161 O O . ALA B 1 148 ? 15.812 -6.922 -9.82 1 93.81 148 ALA B O 1
ATOM 4162 N N . THR B 1 149 ? 13.875 -5.891 -9.445 1 94.5 149 THR B N 1
ATOM 4163 C CA . THR B 1 149 ? 13.086 -7.027 -9.906 1 94.5 149 THR B CA 1
ATOM 4164 C C . THR B 1 149 ? 13.328 -7.293 -11.383 1 94.5 149 THR B C 1
ATOM 4166 O O . THR B 1 149 ? 13.555 -8.438 -11.789 1 94.5 149 THR B O 1
ATOM 4169 N N . PHE B 1 150 ? 13.305 -6.254 -12.219 1 96.56 150 PHE B N 1
ATOM 4170 C CA . PHE B 1 150 ? 13.531 -6.414 -13.648 1 96.56 150 PHE B CA 1
ATOM 4171 C C . PHE B 1 150 ? 14.969 -6.855 -13.922 1 96.56 150 PHE B C 1
ATOM 4173 O O . PHE B 1 150 ? 15.219 -7.617 -14.859 1 96.56 150 PHE B O 1
ATOM 4180 N N . LEU B 1 151 ? 15.883 -6.371 -13.102 1 95.69 151 LEU B N 1
ATOM 4181 C CA . LEU B 1 151 ? 17.266 -6.84 -13.211 1 95.69 151 LEU B CA 1
ATOM 4182 C C . LEU B 1 151 ? 17.359 -8.336 -12.922 1 95.69 151 LEU B C 1
ATOM 4184 O O . LEU B 1 151 ? 18.047 -9.07 -13.633 1 95.69 151 LEU B O 1
ATOM 4188 N N . PHE B 1 152 ? 16.703 -8.695 -11.891 1 95.81 152 PHE B N 1
ATOM 4189 C CA . PHE B 1 152 ? 16.672 -10.109 -11.531 1 95.81 152 PHE B CA 1
ATOM 4190 C C . PHE B 1 152 ? 16.078 -10.938 -12.664 1 95.81 152 PHE B C 1
ATOM 4192 O O . PHE B 1 152 ? 16.625 -11.977 -13.039 1 95.81 152 PHE B O 1
ATOM 4199 N N . ILE B 1 153 ? 14.961 -10.555 -13.234 1 95.56 153 ILE B N 1
ATOM 4200 C CA . ILE B 1 153 ? 14.297 -11.258 -14.32 1 95.56 153 ILE B CA 1
ATOM 4201 C C . ILE B 1 153 ? 15.211 -11.297 -15.547 1 95.56 153 ILE B C 1
ATOM 4203 O O . ILE B 1 153 ? 15.328 -12.328 -16.203 1 95.56 153 ILE B O 1
ATOM 4207 N N . ALA B 1 154 ? 15.891 -10.203 -15.852 1 96.31 154 ALA B N 1
ATOM 4208 C CA . ALA B 1 154 ? 16.828 -10.148 -16.969 1 96.31 154 ALA B CA 1
ATOM 4209 C C . ALA B 1 154 ? 17.953 -11.156 -16.797 1 96.31 154 ALA B C 1
ATOM 4211 O O . ALA B 1 154 ? 18.344 -11.844 -17.734 1 96.31 154 ALA B O 1
ATOM 4212 N N . LEU B 1 155 ? 18.453 -11.266 -15.609 1 95.62 155 LEU B N 1
ATOM 4213 C CA . LEU B 1 155 ? 19.531 -12.195 -15.305 1 95.62 155 LEU B CA 1
ATOM 4214 C C . LEU B 1 155 ? 19.062 -13.641 -15.453 1 95.62 155 LEU B C 1
ATOM 4216 O O . LEU B 1 155 ? 19.797 -14.484 -15.977 1 95.62 155 LEU B O 1
ATOM 4220 N N . VAL B 1 156 ? 17.906 -13.883 -14.984 1 94.69 156 VAL B N 1
ATOM 4221 C CA . VAL B 1 156 ? 17.359 -15.227 -15.086 1 94.69 156 VAL B CA 1
ATOM 4222 C C . VAL B 1 156 ? 17.172 -15.609 -16.547 1 94.69 156 VAL B C 1
ATOM 4224 O O . VAL B 1 156 ? 17.547 -16.703 -16.969 1 94.69 156 VAL B O 1
ATOM 4227 N N . LEU B 1 157 ? 16.594 -14.727 -17.328 1 95.75 157 LEU B N 1
ATOM 4228 C CA . LEU B 1 157 ? 16.375 -14.984 -18.75 1 95.75 157 LEU B CA 1
ATOM 4229 C C . LEU B 1 157 ? 17.703 -15.188 -19.469 1 95.75 157 LEU B C 1
ATOM 4231 O O . LEU B 1 157 ? 17.828 -16.094 -20.297 1 95.75 157 LEU B O 1
ATOM 4235 N N . THR B 1 158 ? 18.703 -14.383 -19.141 1 95.31 158 THR B N 1
ATOM 4236 C CA . THR B 1 158 ? 20.031 -14.516 -19.75 1 95.31 158 THR B CA 1
ATOM 4237 C C . THR B 1 158 ? 20.688 -15.836 -19.328 1 95.31 158 THR B C 1
ATOM 4239 O O . THR B 1 158 ? 21.281 -16.516 -20.156 1 95.31 158 THR B O 1
ATOM 4242 N N . GLY B 1 159 ? 20.609 -16.125 -18.047 1 93.56 159 GLY B N 1
ATOM 4243 C CA . GLY B 1 159 ? 21.125 -17.391 -17.578 1 93.56 159 GLY B CA 1
ATOM 4244 C C . GLY B 1 159 ? 20.5 -18.594 -18.281 1 93.56 159 GLY B C 1
ATOM 4245 O O . GLY B 1 159 ? 21.203 -19.547 -18.609 1 93.56 159 GLY B O 1
ATOM 4246 N N . GLN B 1 160 ? 19.25 -18.531 -18.578 1 92.19 160 GLN B N 1
ATOM 4247 C CA . GLN B 1 160 ? 18.578 -19.609 -19.297 1 92.19 160 GLN B CA 1
ATOM 4248 C C . GLN B 1 160 ? 19.062 -19.688 -20.734 1 92.19 160 GLN B C 1
ATOM 4250 O O . GLN B 1 160 ? 19.172 -20.781 -21.297 1 92.19 160 GLN B O 1
ATOM 4255 N N . CYS B 1 161 ? 19.25 -18.594 -21.375 1 91.94 161 CYS B N 1
ATOM 4256 C CA . CYS B 1 161 ? 19.812 -18.594 -22.719 1 91.94 161 CYS B CA 1
ATOM 4257 C C . CYS B 1 161 ? 21.141 -19.328 -22.75 1 91.94 161 CYS B C 1
ATOM 4259 O O . CYS B 1 161 ? 21.375 -20.156 -23.625 1 91.94 161 CYS B O 1
ATOM 4261 N N . VAL B 1 162 ? 21.953 -19.094 -21.781 1 90.94 162 VAL B N 1
ATOM 4262 C CA . VAL B 1 162 ? 23.266 -19.719 -21.688 1 90.94 162 VAL B CA 1
ATOM 4263 C C . VAL B 1 162 ? 23.094 -21.234 -21.484 1 90.94 162 VAL B C 1
ATOM 4265 O O . VAL B 1 162 ? 23.797 -22.031 -22.094 1 90.94 162 VAL B O 1
ATOM 4268 N N . LEU B 1 163 ? 22.156 -21.578 -20.703 1 87.06 163 LEU B N 1
ATOM 4269 C CA . LEU B 1 163 ? 21.891 -22.984 -20.422 1 87.06 163 LEU B CA 1
ATOM 4270 C C . LEU B 1 163 ? 21.391 -23.703 -21.672 1 87.06 163 LEU B C 1
ATOM 4272 O O . LEU B 1 163 ? 21.766 -24.859 -21.922 1 87.06 163 LEU B O 1
ATOM 4276 N N . TYR B 1 164 ? 20.531 -23.078 -22.5 1 85.31 164 TYR B N 1
ATOM 4277 C CA . TYR B 1 164 ? 20 -23.688 -23.703 1 85.31 164 TYR B CA 1
ATOM 4278 C C . TYR B 1 164 ? 21.094 -23.859 -24.75 1 85.31 164 TYR B C 1
ATOM 4280 O O . TYR B 1 164 ? 21.078 -24.828 -25.516 1 85.31 164 TYR B O 1
ATOM 4288 N N . ILE B 1 165 ? 22.016 -23 -24.812 1 84.88 165 ILE B N 1
ATOM 4289 C CA . ILE B 1 165 ? 23.141 -23.125 -25.734 1 84.88 165 ILE B CA 1
ATOM 4290 C C . ILE B 1 165 ? 24.031 -24.281 -25.312 1 84.88 165 ILE B C 1
ATOM 4292 O O . ILE B 1 165 ? 24.469 -25.062 -26.172 1 84.88 165 ILE B O 1
ATOM 4296 N N . ALA B 1 166 ? 24.172 -24.5 -24.047 1 82.88 166 ALA B N 1
ATOM 4297 C CA . ALA B 1 166 ? 25.094 -25.5 -23.516 1 82.88 166 ALA B CA 1
ATOM 4298 C C . ALA B 1 166 ? 24.453 -26.891 -23.5 1 82.88 166 ALA B C 1
ATOM 4300 O O . ALA B 1 166 ? 25.156 -27.906 -23.484 1 82.88 166 ALA B O 1
ATOM 4301 N N . ALA B 1 167 ? 23.094 -26.906 -23.422 1 76.81 167 ALA B N 1
ATOM 4302 C CA . ALA B 1 167 ? 22.375 -28.172 -23.297 1 76.81 167 ALA B CA 1
ATOM 4303 C C . ALA B 1 167 ? 22.5 -29.016 -24.562 1 76.81 167 ALA B C 1
ATOM 4305 O O . ALA B 1 167 ? 22.469 -28.469 -25.672 1 76.81 167 ALA B O 1
ATOM 4306 N N . PRO B 1 168 ? 22.781 -30.328 -24.25 1 71.94 168 PRO B N 1
ATOM 4307 C CA . PRO B 1 168 ? 22.828 -31.203 -25.422 1 71.94 168 PRO B CA 1
ATOM 4308 C C . PRO B 1 168 ? 21.5 -31.281 -26.156 1 71.94 168 PRO B C 1
ATOM 4310 O O . PRO B 1 168 ? 20.438 -31.125 -25.547 1 71.94 168 PRO B O 1
ATOM 4313 N N . ALA B 1 169 ? 21.391 -31.047 -27.453 1 63.44 169 ALA B N 1
ATOM 4314 C CA . ALA B 1 169 ? 20.203 -31.031 -28.297 1 63.44 169 ALA B CA 1
ATOM 4315 C C . ALA B 1 169 ? 19.469 -32.375 -28.219 1 63.44 169 ALA B C 1
ATOM 4317 O O . ALA B 1 169 ? 19.875 -33.344 -28.859 1 63.44 169 ALA B O 1
ATOM 4318 N N . PRO B 1 170 ? 18.656 -32.5 -27.125 1 60.41 170 PRO B N 1
ATOM 4319 C CA . PRO B 1 170 ? 17.938 -33.75 -27.219 1 60.41 170 PRO B CA 1
ATOM 4320 C C . PRO B 1 170 ? 17.047 -33.844 -28.453 1 60.41 170 PRO B C 1
ATOM 4322 O O . PRO B 1 170 ? 16.5 -32.812 -28.891 1 60.41 170 PRO B O 1
ATOM 4325 N N . MET B 1 171 ? 17.188 -34.75 -29.344 1 60.78 171 MET B N 1
ATOM 4326 C CA . MET B 1 171 ? 16.312 -35 -30.484 1 60.78 171 MET B CA 1
ATOM 4327 C C . MET B 1 171 ? 14.875 -35.281 -30.031 1 60.78 171 MET B C 1
ATOM 4329 O O . MET B 1 171 ? 14.445 -36.406 -29.953 1 60.78 171 MET B O 1
ATOM 4333 N N . LEU B 1 172 ? 14.305 -34.406 -29.312 1 62.56 172 LEU B N 1
ATOM 4334 C CA . LEU B 1 172 ? 12.93 -34.625 -28.859 1 62.56 172 LEU B CA 1
ATOM 4335 C C . LEU B 1 172 ? 11.938 -34.094 -29.891 1 62.56 172 LEU B C 1
ATOM 4337 O O . LEU B 1 172 ? 12.188 -33.094 -30.547 1 62.56 172 LEU B O 1
ATOM 4341 N N . ALA B 1 173 ? 11.055 -34.969 -30.141 1 60.22 173 ALA B N 1
ATOM 4342 C CA . ALA B 1 173 ? 9.945 -34.531 -30.984 1 60.22 173 ALA B CA 1
ATOM 4343 C C . ALA B 1 173 ? 9.281 -33.281 -30.375 1 60.22 173 ALA B C 1
ATOM 4345 O O . ALA B 1 173 ? 9.352 -33.062 -29.172 1 60.22 173 ALA B O 1
ATOM 4346 N N . THR B 1 174 ? 8.867 -32.312 -31.141 1 58.28 174 THR B N 1
ATOM 4347 C CA . THR B 1 174 ? 8.234 -31.078 -30.75 1 58.28 174 THR B CA 1
ATOM 4348 C C . THR B 1 174 ? 7.246 -31.297 -29.609 1 58.28 174 THR B C 1
ATOM 4350 O O . THR B 1 174 ? 7.176 -30.5 -28.688 1 58.28 174 THR B O 1
ATOM 4353 N N . GLY B 1 175 ? 6.52 -32.344 -29.672 1 61.41 175 GLY B N 1
ATOM 4354 C CA . GLY B 1 175 ? 5.504 -32.625 -28.656 1 61.41 175 GLY B CA 1
ATOM 4355 C C . GLY B 1 175 ? 6.078 -33.031 -27.312 1 61.41 175 GLY B C 1
ATOM 4356 O O . GLY B 1 175 ? 5.43 -32.875 -26.281 1 61.41 175 GLY B O 1
ATOM 4357 N N . GLU B 1 176 ? 7.316 -33.438 -27.391 1 70.62 176 GLU B N 1
ATOM 4358 C CA . GLU B 1 176 ? 7.938 -33.969 -26.172 1 70.62 176 GLU B CA 1
ATOM 4359 C C . GLU B 1 176 ? 8.703 -32.875 -25.438 1 70.62 176 GLU B C 1
ATOM 4361 O O . GLU B 1 176 ? 9.062 -33.031 -24.266 1 70.62 176 GLU B O 1
ATOM 4366 N N . TRP B 1 177 ? 8.82 -31.766 -26.172 1 73.44 177 TRP B N 1
ATOM 4367 C CA . TRP B 1 177 ? 9.641 -30.703 -25.609 1 73.44 177 TRP B CA 1
ATOM 4368 C C . TRP B 1 177 ? 8.992 -30.109 -24.359 1 73.44 177 TRP B C 1
ATOM 4370 O O . TRP B 1 177 ? 9.68 -29.797 -23.391 1 73.44 177 TRP B O 1
ATOM 4380 N N . ARG B 1 178 ? 7.719 -30.047 -24.359 1 71.81 178 ARG B N 1
ATOM 4381 C CA . ARG B 1 178 ? 6.996 -29.422 -23.266 1 71.81 178 ARG B CA 1
ATOM 4382 C C . ARG B 1 178 ? 7.23 -30.188 -21.953 1 71.81 178 ARG B C 1
ATOM 4384 O O . ARG B 1 178 ? 7.348 -29.578 -20.891 1 71.81 178 ARG B O 1
ATOM 4391 N N . ALA B 1 179 ? 7.324 -31.422 -22.094 1 73.06 179 ALA B N 1
ATOM 4392 C CA . ALA B 1 179 ? 7.441 -32.281 -20.922 1 73.06 179 ALA B CA 1
ATOM 4393 C C . ALA B 1 179 ? 8.906 -32.5 -20.547 1 73.06 179 ALA B C 1
ATOM 4395 O O . ALA B 1 179 ? 9.203 -33.094 -19.5 1 73.06 179 ALA B O 1
ATOM 4396 N N . SER B 1 180 ? 9.781 -31.906 -21.422 1 78.5 180 SER B N 1
ATOM 4397 C CA . SER B 1 180 ? 11.211 -32.031 -21.141 1 78.5 180 SER B CA 1
ATOM 4398 C C . SER B 1 180 ? 11.648 -31.047 -20.047 1 78.5 180 SER B C 1
ATOM 4400 O O . SER B 1 180 ? 10.883 -30.172 -19.656 1 78.5 180 SER B O 1
ATOM 4402 N N . VAL B 1 181 ? 12.766 -31.281 -19.516 1 79.12 181 VAL B N 1
ATOM 4403 C CA . VAL B 1 181 ? 13.336 -30.406 -18.484 1 79.12 181 VAL B CA 1
ATOM 4404 C C . VAL B 1 181 ? 13.414 -28.984 -18.984 1 79.12 181 VAL B C 1
ATOM 4406 O O . VAL B 1 181 ? 13.164 -28.031 -18.25 1 79.12 181 VAL B O 1
ATOM 4409 N N . TRP B 1 182 ? 13.656 -28.875 -20.234 1 77.81 182 TRP B N 1
ATOM 4410 C CA . TRP B 1 182 ? 13.812 -27.562 -20.828 1 77.81 182 TRP B CA 1
ATOM 4411 C C . TRP B 1 182 ? 12.469 -26.844 -20.938 1 77.81 182 TRP B C 1
ATOM 4413 O O . TRP B 1 182 ? 12.383 -25.641 -20.688 1 77.81 182 TRP B O 1
ATOM 4423 N N . GLY B 1 183 ? 11.469 -27.594 -21.328 1 80.06 183 GLY B N 1
ATOM 4424 C CA . GLY B 1 183 ? 10.133 -27.016 -21.375 1 80.06 183 GLY B CA 1
ATOM 4425 C C . GLY B 1 183 ? 9.609 -26.609 -20.016 1 80.06 183 GLY B C 1
ATOM 4426 O O . GLY B 1 183 ? 8.945 -25.578 -19.875 1 80.06 183 GLY B O 1
ATOM 4427 N N . ILE B 1 184 ? 9.977 -27.344 -19.047 1 84.25 184 ILE B N 1
ATOM 4428 C CA . ILE B 1 184 ? 9.523 -27.078 -17.688 1 84.25 184 ILE B CA 1
ATOM 4429 C C . ILE B 1 184 ? 10.211 -25.828 -17.141 1 84.25 184 ILE B C 1
ATOM 4431 O O . ILE B 1 184 ? 9.594 -25.031 -16.422 1 84.25 184 ILE B O 1
ATOM 4435 N N . LEU B 1 185 ? 11.414 -25.641 -17.469 1 84.62 185 LEU B N 1
ATOM 4436 C CA . LEU B 1 185 ? 12.164 -24.469 -17 1 84.62 185 LEU B CA 1
ATOM 4437 C C . LEU B 1 185 ? 11.516 -23.172 -17.484 1 84.62 185 LEU B C 1
ATOM 4439 O O . LEU B 1 185 ? 11.438 -22.203 -16.719 1 84.62 185 LEU B O 1
ATOM 4443 N N . ILE B 1 186 ? 11.078 -23.156 -18.656 1 85.31 186 ILE B N 1
ATOM 4444 C CA . ILE B 1 186 ? 10.445 -21.953 -19.188 1 85.31 186 ILE B CA 1
ATOM 4445 C C . ILE B 1 186 ? 9.133 -21.703 -18.453 1 85.31 186 ILE B C 1
ATOM 4447 O O . ILE B 1 186 ? 8.773 -20.547 -18.203 1 85.31 186 ILE B O 1
ATOM 4451 N N . GLN B 1 187 ? 8.414 -22.766 -18.188 1 86.31 187 GLN B N 1
ATOM 4452 C CA . GLN B 1 187 ? 7.16 -22.625 -17.453 1 86.31 187 GLN B CA 1
ATOM 4453 C C . GLN B 1 187 ? 7.398 -22.062 -16.062 1 86.31 187 GLN B C 1
ATOM 4455 O O . GLN B 1 187 ? 6.652 -21.203 -15.594 1 86.31 187 GLN B O 1
ATOM 4460 N N . TYR B 1 188 ? 8.438 -22.484 -15.438 1 87.5 188 TYR B N 1
ATOM 4461 C CA . TYR B 1 188 ? 8.797 -21.984 -14.125 1 87.5 188 TYR B CA 1
ATOM 4462 C C . TYR B 1 188 ? 9.141 -20.5 -14.18 1 87.5 188 TYR B C 1
ATOM 4464 O O . TYR B 1 188 ? 8.781 -19.734 -13.289 1 87.5 188 TYR B O 1
ATOM 4472 N N . THR B 1 189 ? 9.875 -20.203 -15.188 1 88.62 189 THR B N 1
ATOM 4473 C CA . THR B 1 189 ? 10.266 -18.812 -15.336 1 88.62 189 THR B CA 1
ATOM 4474 C C . THR B 1 189 ? 9.031 -17.922 -15.492 1 88.62 189 THR B C 1
ATOM 4476 O O . THR B 1 189 ? 8.945 -16.859 -14.859 1 88.62 189 THR B O 1
ATOM 4479 N N . GLY B 1 190 ? 8.086 -18.344 -16.344 1 90.38 190 GLY B N 1
ATOM 4480 C CA . GLY B 1 190 ? 6.852 -17.578 -16.5 1 90.38 190 GLY B CA 1
ATOM 4481 C C . GLY B 1 190 ? 6.051 -17.484 -15.211 1 90.38 190 GLY B C 1
ATOM 4482 O O . GLY B 1 190 ? 5.57 -16.406 -14.852 1 90.38 190 GLY B O 1
ATOM 4483 N N . LEU B 1 191 ? 5.977 -18.562 -14.523 1 91.56 191 LEU B N 1
ATOM 4484 C CA . LEU B 1 191 ? 5.164 -18.641 -13.32 1 91.56 191 LEU B CA 1
ATOM 4485 C C . LEU B 1 191 ? 5.785 -17.812 -12.188 1 91.56 191 LEU B C 1
ATOM 4487 O O . LEU B 1 191 ? 5.164 -16.891 -11.68 1 91.56 191 LEU B O 1
ATOM 4491 N N . LEU B 1 192 ? 7.012 -18.172 -11.828 1 91.31 192 LEU B N 1
ATOM 4492 C CA . LEU B 1 192 ? 7.672 -17.516 -10.711 1 91.31 192 LEU B CA 1
ATOM 4493 C C . LEU B 1 192 ? 7.977 -16.047 -11.039 1 91.31 192 LEU B C 1
ATOM 4495 O O . LEU B 1 192 ? 7.871 -15.18 -10.172 1 91.31 192 LEU B O 1
ATOM 4499 N N . GLY B 1 193 ? 8.344 -15.828 -12.297 1 93.19 193 GLY B N 1
ATOM 4500 C CA . GLY B 1 193 ? 8.555 -14.453 -12.719 1 93.19 193 GLY B CA 1
ATOM 4501 C C . GLY B 1 193 ? 7.328 -13.578 -12.562 1 93.19 193 GLY B C 1
ATOM 4502 O O . GLY B 1 193 ? 7.43 -12.422 -12.148 1 93.19 193 GLY B O 1
ATOM 4503 N N . SER B 1 194 ? 6.16 -14.117 -12.867 1 94.81 194 SER B N 1
ATOM 4504 C CA . SER B 1 194 ? 4.91 -13.375 -12.758 1 94.81 194 SER B CA 1
ATOM 4505 C C . SER B 1 194 ? 4.566 -13.094 -11.297 1 94.81 194 SER B C 1
ATOM 4507 O O . SER B 1 194 ? 4.082 -12.008 -10.969 1 94.81 194 SER B O 1
ATOM 4509 N N . ILE B 1 195 ? 4.828 -14.008 -10.445 1 92.69 195 ILE B N 1
ATOM 4510 C CA . ILE B 1 195 ? 4.543 -13.828 -9.031 1 92.69 195 ILE B CA 1
ATOM 4511 C C . ILE B 1 195 ? 5.469 -12.766 -8.445 1 92.69 195 ILE B C 1
ATOM 4513 O O . ILE B 1 195 ? 5.016 -11.844 -7.766 1 92.69 195 ILE B O 1
ATOM 4517 N N . VAL B 1 196 ? 6.723 -12.891 -8.766 1 92.69 196 VAL B N 1
ATOM 4518 C CA . VAL B 1 196 ? 7.711 -11.93 -8.281 1 92.69 196 VAL B CA 1
ATOM 4519 C C . VAL B 1 196 ? 7.355 -10.531 -8.773 1 92.69 196 VAL B C 1
ATOM 4521 O O . VAL B 1 196 ? 7.406 -9.562 -8 1 92.69 196 VAL B O 1
ATOM 4524 N N . LEU B 1 197 ? 6.996 -10.461 -10.016 1 95.06 197 LEU B N 1
ATOM 4525 C CA . LEU B 1 197 ? 6.633 -9.164 -10.586 1 95.06 197 LEU B CA 1
ATOM 4526 C C . LEU B 1 197 ? 5.395 -8.594 -9.891 1 95.06 197 LEU B C 1
ATOM 4528 O O . LEU B 1 197 ? 5.352 -7.41 -9.562 1 95.06 197 LEU B O 1
ATOM 4532 N N . THR B 1 198 ? 4.441 -9.43 -9.719 1 93.75 198 THR B N 1
ATOM 4533 C CA . THR B 1 198 ? 3.207 -9 -9.07 1 93.75 198 THR B CA 1
ATOM 4534 C C . THR B 1 198 ? 3.49 -8.469 -7.664 1 93.75 198 THR B C 1
ATOM 4536 O O . THR B 1 198 ? 3.016 -7.395 -7.297 1 93.75 198 THR B O 1
ATOM 4539 N N . LEU B 1 199 ? 4.289 -9.172 -6.938 1 90.56 199 LEU B N 1
ATOM 4540 C CA . LEU B 1 199 ? 4.641 -8.758 -5.586 1 90.56 199 LEU B CA 1
ATOM 4541 C C . LEU B 1 199 ? 5.414 -7.441 -5.609 1 90.56 199 LEU B C 1
ATOM 4543 O O . LEU B 1 199 ? 5.137 -6.539 -4.816 1 90.56 199 LEU B O 1
ATOM 4547 N N . ALA B 1 200 ? 6.348 -7.348 -6.504 1 92.25 200 ALA B N 1
ATOM 4548 C CA . ALA B 1 200 ? 7.156 -6.141 -6.621 1 92.25 200 ALA B CA 1
ATOM 4549 C C . ALA B 1 200 ? 6.289 -4.93 -6.965 1 92.25 200 ALA B C 1
ATOM 4551 O O . ALA B 1 200 ? 6.488 -3.842 -6.418 1 92.25 200 ALA B O 1
ATOM 4552 N N . VAL B 1 201 ? 5.348 -5.109 -7.832 1 91.81 201 VAL B N 1
ATOM 4553 C CA . VAL B 1 201 ? 4.457 -4.027 -8.25 1 91.81 201 VAL B CA 1
ATOM 4554 C C . VAL B 1 201 ? 3.592 -3.59 -7.07 1 91.81 201 VAL B C 1
ATOM 4556 O O . VAL B 1 201 ? 3.418 -2.393 -6.832 1 91.81 201 VAL B O 1
ATOM 4559 N N . PHE B 1 202 ? 3.143 -4.512 -6.297 1 88.31 202 PHE B N 1
ATOM 4560 C CA . PHE B 1 202 ? 2.324 -4.184 -5.137 1 88.31 202 PHE B CA 1
ATOM 4561 C C . PHE B 1 202 ? 3.141 -3.424 -4.098 1 88.31 202 PHE B C 1
ATOM 4563 O O . PHE B 1 202 ? 2.67 -2.436 -3.533 1 88.31 202 PHE B O 1
ATOM 4570 N N . ILE B 1 203 ? 4.316 -3.857 -3.906 1 84.88 203 ILE B N 1
ATOM 4571 C CA . ILE B 1 203 ? 5.191 -3.193 -2.945 1 84.88 203 ILE B CA 1
ATOM 4572 C C . ILE B 1 203 ? 5.508 -1.779 -3.424 1 84.88 203 ILE B C 1
ATOM 4574 O O . ILE B 1 203 ? 5.383 -0.817 -2.662 1 84.88 203 ILE B O 1
ATOM 4578 N N . ALA B 1 204 ? 5.855 -1.647 -4.629 1 87.62 204 ALA B N 1
ATOM 4579 C CA . ALA B 1 204 ? 6.215 -0.35 -5.195 1 87.62 204 ALA B CA 1
ATOM 4580 C C . ALA B 1 204 ? 5.031 0.611 -5.168 1 87.62 204 ALA B C 1
ATOM 4582 O O . ALA B 1 204 ? 5.18 1.777 -4.797 1 87.62 204 ALA B O 1
ATOM 4583 N N . THR B 1 205 ? 3.902 0.148 -5.57 1 84.69 205 THR B N 1
ATOM 4584 C CA . THR B 1 205 ? 2.719 0.999 -5.605 1 84.69 205 THR B CA 1
ATOM 4585 C C . THR B 1 205 ? 2.283 1.384 -4.195 1 84.69 205 THR B C 1
ATOM 4587 O O . THR B 1 205 ? 1.749 2.473 -3.98 1 84.69 205 THR B O 1
ATOM 4590 N N . SER B 1 206 ? 2.445 0.492 -3.268 1 81.62 206 SER B N 1
ATOM 4591 C CA . SER B 1 206 ? 2.176 0.82 -1.871 1 81.62 206 SER B CA 1
ATOM 4592 C C . SER B 1 206 ? 3.098 1.929 -1.375 1 81.62 206 SER B C 1
ATOM 4594 O O . SER B 1 206 ? 2.654 2.852 -0.688 1 81.62 206 SER B O 1
ATOM 4596 N N . TYR B 1 207 ? 4.34 1.863 -1.764 1 81.56 207 TYR B N 1
ATOM 4597 C CA . TYR B 1 207 ? 5.293 2.91 -1.415 1 81.56 207 TYR B CA 1
ATOM 4598 C C . TYR B 1 207 ? 4.891 4.242 -2.033 1 81.56 207 TYR B C 1
ATOM 4600 O O . TYR B 1 207 ? 4.977 5.289 -1.383 1 81.56 207 TYR B O 1
ATOM 4608 N N . ASP B 1 208 ? 4.48 4.18 -3.219 1 82.69 208 ASP B N 1
ATOM 4609 C CA . ASP B 1 208 ? 4.035 5.395 -3.896 1 82.69 208 ASP B CA 1
ATOM 4610 C C . ASP B 1 208 ? 2.852 6.027 -3.168 1 82.69 208 ASP B C 1
ATOM 4612 O O . ASP B 1 208 ? 2.799 7.25 -3.002 1 82.69 208 ASP B O 1
ATOM 4616 N N . ALA B 1 209 ? 1.93 5.23 -2.801 1 77.31 209 ALA B N 1
ATOM 4617 C CA . ALA B 1 209 ? 0.739 5.719 -2.107 1 77.31 209 ALA B CA 1
ATOM 4618 C C . ALA B 1 209 ? 1.099 6.305 -0.745 1 77.31 209 ALA B C 1
ATOM 4620 O O . ALA B 1 209 ? 0.604 7.371 -0.372 1 77.31 209 ALA B O 1
ATOM 4621 N N . ILE B 1 210 ? 1.947 5.605 -0.049 1 73.56 210 ILE B N 1
ATOM 4622 C CA . ILE B 1 210 ? 2.387 6.047 1.27 1 73.56 210 ILE B CA 1
ATOM 4623 C C . ILE B 1 210 ? 3.127 7.375 1.146 1 73.56 210 ILE B C 1
ATOM 4625 O O . ILE B 1 210 ? 2.896 8.297 1.933 1 73.56 210 ILE B O 1
ATOM 4629 N N . GLU B 1 211 ? 3.975 7.508 0.229 1 73.69 211 GLU B N 1
ATOM 4630 C CA . GLU B 1 211 ? 4.746 8.727 0.021 1 73.69 211 GLU B CA 1
ATOM 4631 C C . GLU B 1 211 ? 3.838 9.898 -0.354 1 73.69 211 GLU B C 1
ATOM 4633 O O . GLU B 1 211 ? 4.066 11.031 0.077 1 73.69 211 GLU B O 1
ATOM 4638 N N . LYS B 1 212 ? 2.873 9.602 -1.134 1 72.56 212 LYS B N 1
ATOM 4639 C CA . LYS B 1 212 ? 1.9 10.625 -1.511 1 72.56 212 LYS B CA 1
ATOM 4640 C C . LYS B 1 212 ? 1.157 11.148 -0.288 1 72.56 212 LYS B C 1
ATOM 4642 O O . LYS B 1 212 ? 1.008 12.367 -0.123 1 72.56 212 LYS B O 1
ATOM 4647 N N . TYR B 1 213 ? 0.748 10.352 0.579 1 68.56 213 TYR B N 1
ATOM 4648 C CA . TYR B 1 213 ? 0.001 10.766 1.762 1 68.56 213 TYR B CA 1
ATOM 4649 C C . TYR B 1 213 ? 0.923 11.406 2.793 1 68.56 213 TYR B C 1
ATOM 4651 O O . TYR B 1 213 ? 0.527 12.344 3.492 1 68.56 213 TYR B O 1
ATOM 4659 N N . ARG B 1 214 ? 2.129 10.859 2.783 1 68.06 214 ARG B N 1
ATOM 4660 C CA . ARG B 1 214 ? 3.125 11.492 3.641 1 68.06 214 ARG B CA 1
ATOM 4661 C C . ARG B 1 214 ? 3.385 12.938 3.209 1 68.06 214 ARG B C 1
ATOM 4663 O O . ARG B 1 214 ? 3.479 13.836 4.047 1 68.06 214 ARG B O 1
ATOM 4670 N N . ARG B 1 215 ? 3.502 13.156 1.991 1 68.69 215 ARG B N 1
ATOM 4671 C CA . ARG B 1 215 ? 3.695 14.508 1.467 1 68.69 215 ARG B CA 1
ATOM 4672 C C . ARG B 1 215 ? 2.504 15.398 1.802 1 68.69 215 ARG B C 1
ATOM 4674 O O . ARG B 1 215 ? 2.678 16.562 2.176 1 68.69 215 ARG B O 1
ATOM 4681 N N . HIS B 1 216 ? 1.384 14.781 1.777 1 68.06 216 HIS B N 1
ATOM 4682 C CA . HIS B 1 216 ? 0.186 15.539 2.117 1 68.06 216 HIS B CA 1
ATOM 4683 C C . HIS B 1 216 ? 0.134 15.852 3.609 1 68.06 216 HIS B C 1
ATOM 4685 O O . HIS B 1 216 ? -0.335 16.922 4.012 1 68.06 216 HIS B O 1
ATOM 4691 N N . ALA B 1 217 ? 0.699 14.969 4.309 1 69.06 217 ALA B N 1
ATOM 4692 C CA . ALA B 1 217 ? 0.691 15.133 5.762 1 69.06 217 ALA B CA 1
ATOM 4693 C C . ALA B 1 217 ? 1.772 16.109 6.207 1 69.06 217 ALA B C 1
ATOM 4695 O O . ALA B 1 217 ? 1.645 16.75 7.254 1 69.06 217 ALA B O 1
ATOM 4696 N N . HIS B 1 218 ? 2.758 16.219 5.355 1 75.81 218 HIS B N 1
ATOM 4697 C CA . HIS B 1 218 ? 3.914 16.984 5.809 1 75.81 218 HIS B CA 1
ATOM 4698 C C . HIS B 1 218 ? 4.031 18.312 5.051 1 75.81 218 HIS B C 1
ATOM 4700 O O . HIS B 1 218 ? 4.973 19.078 5.273 1 75.81 218 HIS B O 1
ATOM 4706 N N . THR B 1 219 ? 3.139 18.562 4.234 1 78.5 219 THR B N 1
ATOM 4707 C CA . THR B 1 219 ? 3.199 19.812 3.479 1 78.5 219 THR B CA 1
ATOM 4708 C C . THR B 1 219 ? 1.908 20.609 3.645 1 78.5 219 THR B C 1
ATOM 4710 O O . THR B 1 219 ? 0.842 20.031 3.871 1 78.5 219 THR B O 1
ATOM 4713 N N . ASP B 1 220 ? 2.127 21.891 3.629 1 78.81 220 ASP B N 1
ATOM 4714 C CA . ASP B 1 220 ? 0.983 22.797 3.654 1 78.81 220 ASP B CA 1
ATOM 4715 C C . ASP B 1 220 ? 0.337 22.906 2.275 1 78.81 220 ASP B C 1
ATOM 4717 O O . ASP B 1 220 ? 0.991 23.297 1.307 1 78.81 220 ASP B O 1
ATOM 4721 N N . ALA B 1 221 ? -0.89 22.516 2.188 1 74.38 221 ALA B N 1
ATOM 4722 C CA . ALA B 1 221 ? -1.576 22.406 0.902 1 74.38 221 ALA B CA 1
ATOM 4723 C C . ALA B 1 221 ? -1.668 23.766 0.211 1 74.38 221 ALA B C 1
ATOM 4725 O O . ALA B 1 221 ? -1.677 23.844 -1.02 1 74.38 221 ALA B O 1
ATOM 4726 N N . LEU B 1 222 ? -1.72 24.797 0.988 1 79.31 222 LEU B N 1
ATOM 4727 C CA . LEU B 1 222 ? -1.907 26.141 0.445 1 79.31 222 LEU B CA 1
ATOM 4728 C C . LEU B 1 222 ? -0.619 26.656 -0.188 1 79.31 222 LEU B C 1
ATOM 4730 O O . LEU B 1 222 ? -0.652 27.297 -1.242 1 79.31 222 LEU B O 1
ATOM 4734 N N . THR B 1 223 ? 0.486 26.375 0.435 1 88.75 223 THR B N 1
ATOM 4735 C CA . THR B 1 223 ? 1.733 27 0.022 1 88.75 223 THR B CA 1
ATOM 4736 C C . THR B 1 223 ? 2.686 25.984 -0.587 1 88.75 223 THR B C 1
ATOM 4738 O O . THR B 1 223 ? 3.65 26.344 -1.262 1 88.75 223 THR B O 1
ATOM 4741 N N . GLY B 1 224 ? 2.432 24.75 -0.271 1 84.06 224 GLY B N 1
ATOM 4742 C CA . GLY B 1 224 ? 3.324 23.703 -0.75 1 84.06 224 GLY B CA 1
ATOM 4743 C C . GLY B 1 224 ? 4.562 23.547 0.111 1 84.06 224 GLY B C 1
ATOM 4744 O O . GLY B 1 224 ? 5.375 22.656 -0.133 1 84.06 224 GLY B O 1
ATOM 4745 N N . LEU B 1 225 ? 4.723 24.375 1.081 1 88.62 225 LEU B N 1
ATOM 4746 C CA . LEU B 1 225 ? 5.844 24.281 2.01 1 88.62 225 LEU B CA 1
ATOM 4747 C C . LEU B 1 225 ? 5.609 23.203 3.055 1 88.62 225 LEU B C 1
ATOM 4749 O O . LEU B 1 225 ? 4.516 22.641 3.139 1 88.62 225 LEU B O 1
ATOM 4753 N N . LEU B 1 226 ? 6.703 22.891 3.73 1 85.94 226 LEU B N 1
ATOM 4754 C CA . LEU B 1 226 ? 6.516 21.969 4.848 1 85.94 226 LEU B CA 1
ATOM 4755 C C . LEU B 1 226 ? 5.539 22.547 5.867 1 85.94 226 LEU B C 1
ATOM 4757 O O . LEU B 1 226 ? 5.512 23.75 6.094 1 85.94 226 LEU B O 1
ATOM 4761 N N . ASN B 1 227 ? 4.738 21.703 6.367 1 82.25 227 ASN B N 1
ATOM 4762 C CA . ASN B 1 227 ? 3.963 22.125 7.531 1 82.25 227 ASN B CA 1
ATOM 4763 C C . ASN B 1 227 ? 4.707 21.828 8.828 1 82.25 227 ASN B C 1
ATOM 4765 O O . ASN B 1 227 ? 5.852 21.375 8.812 1 82.25 227 ASN B O 1
ATOM 4769 N N . ARG B 1 228 ? 4.133 22.203 9.906 1 77.38 228 ARG B N 1
ATOM 4770 C CA . ARG B 1 228 ? 4.797 22.031 11.195 1 77.38 228 ARG B CA 1
ATOM 4771 C C . ARG B 1 228 ? 5.219 20.578 11.414 1 77.38 228 ARG B C 1
ATOM 4773 O O . ARG B 1 228 ? 6.324 20.328 11.891 1 77.38 228 ARG B O 1
ATOM 4780 N N . GLN B 1 229 ? 4.344 19.734 11.055 1 74.12 229 GLN B N 1
ATOM 4781 C CA . GLN B 1 229 ? 4.664 18.328 11.195 1 74.12 229 GLN B CA 1
ATOM 4782 C C . GLN B 1 229 ? 5.836 17.922 10.305 1 74.12 229 GLN B C 1
ATOM 4784 O O . GLN B 1 229 ? 6.695 17.141 10.711 1 74.12 229 GLN B O 1
ATOM 4789 N N . GLY B 1 230 ? 5.719 18.375 9.133 1 79.38 230 GLY B N 1
ATOM 4790 C CA . GLY B 1 230 ? 6.816 18.125 8.211 1 79.38 230 GLY B CA 1
ATOM 4791 C C . GLY B 1 230 ? 8.148 18.641 8.711 1 79.38 230 GLY B C 1
ATOM 4792 O O . GLY B 1 230 ? 9.18 17.984 8.562 1 79.38 230 GLY B O 1
ATOM 4793 N N . LEU B 1 231 ? 8.117 19.734 9.266 1 82.38 231 LEU B N 1
ATOM 4794 C CA . LEU B 1 231 ? 9.32 20.328 9.828 1 82.38 231 LEU B CA 1
ATOM 4795 C C . LEU B 1 231 ? 9.852 19.484 10.984 1 82.38 231 LEU B C 1
ATOM 4797 O O . LEU B 1 231 ? 11.055 19.219 11.07 1 82.38 231 LEU B O 1
ATOM 4801 N N . ASP B 1 232 ? 8.992 19.078 11.805 1 75.69 232 ASP B N 1
ATOM 4802 C CA . ASP B 1 232 ? 9.359 18.234 12.945 1 75.69 232 ASP B CA 1
ATOM 4803 C C . ASP B 1 232 ? 9.992 16.922 12.477 1 75.69 232 ASP B C 1
ATOM 4805 O O . ASP B 1 232 ? 10.977 16.453 13.07 1 75.69 232 ASP B O 1
ATOM 4809 N N . SER B 1 233 ? 9.383 16.391 11.5 1 73.06 233 SER B N 1
ATOM 4810 C CA . SER B 1 233 ? 9.914 15.148 10.938 1 73.06 233 SER B CA 1
ATOM 4811 C C . SER B 1 233 ? 11.305 15.359 10.359 1 73.06 233 SER B C 1
ATOM 4813 O O . SER B 1 233 ? 12.18 14.5 10.492 1 73.06 233 SER B O 1
ATOM 4815 N N . LEU B 1 234 ? 11.438 16.422 9.688 1 74.38 234 LEU B N 1
ATOM 4816 C CA . LEU B 1 234 ? 12.727 16.781 9.109 1 74.38 234 LEU B CA 1
ATOM 4817 C C . LEU B 1 234 ? 13.781 16.938 10.195 1 74.38 234 LEU B C 1
ATOM 4819 O O . LEU B 1 234 ? 14.906 16.453 10.047 1 74.38 234 LEU B O 1
ATOM 4823 N N . LEU B 1 235 ? 13.383 17.578 11.227 1 74 235 LEU B N 1
ATOM 4824 C CA . LEU B 1 235 ? 14.312 17.859 12.312 1 74 235 LEU B CA 1
ATOM 4825 C C . LEU B 1 235 ? 14.664 16.578 13.07 1 74 235 LEU B C 1
ATOM 4827 O O . LEU B 1 235 ? 15.773 16.438 13.594 1 74 235 LEU B O 1
ATOM 4831 N N . ALA B 1 236 ? 13.68 15.711 13.188 1 66.06 236 ALA B N 1
ATOM 4832 C CA . ALA B 1 236 ? 13.914 14.43 13.852 1 66.06 236 ALA B CA 1
ATOM 4833 C C . ALA B 1 236 ? 14.867 13.555 13.047 1 66.06 236 ALA B C 1
ATOM 4835 O O . ALA B 1 236 ? 15.656 12.797 13.609 1 66.06 236 ALA B O 1
ATOM 4836 N N . THR B 1 237 ? 14.578 13.578 11.781 1 56.31 237 THR B N 1
ATOM 4837 C CA . THR B 1 237 ? 15.422 12.781 10.898 1 56.31 237 THR B CA 1
ATOM 4838 C C . THR B 1 237 ? 16.844 13.344 10.859 1 56.31 237 THR B C 1
ATOM 4840 O O . THR B 1 237 ? 17.812 12.586 10.828 1 56.31 237 THR B O 1
ATOM 4843 N N . VAL B 1 238 ? 16.891 14.656 10.789 1 51.31 238 VAL B N 1
ATOM 4844 C CA . VAL B 1 238 ? 18.188 15.32 10.75 1 51.31 238 VAL B CA 1
ATOM 4845 C C . VAL B 1 238 ? 18.859 15.227 12.117 1 51.31 238 VAL B C 1
ATOM 4847 O O . VAL B 1 238 ? 20.078 15.195 12.211 1 51.31 238 VAL B O 1
ATOM 4850 N N . SER B 1 239 ? 18.016 15.578 13.141 1 48.22 239 SER B N 1
ATOM 4851 C CA . SER B 1 239 ? 18.625 15.461 14.461 1 48.22 239 SER B CA 1
ATOM 4852 C C . SER B 1 239 ? 19.453 14.188 14.586 1 48.22 239 SER B C 1
ATOM 4854 O O . SER B 1 239 ? 20.406 14.133 15.352 1 48.22 239 SER B O 1
ATOM 4856 N N . GLY B 1 240 ? 19.141 13.047 13.914 1 43.06 240 GLY B N 1
ATOM 4857 C CA . GLY B 1 240 ? 20.172 12.023 13.906 1 43.06 240 GLY B CA 1
ATOM 4858 C C . GLY B 1 240 ? 21.391 12.398 13.078 1 43.06 240 GLY B C 1
ATOM 4859 O O . GLY B 1 240 ? 22.484 11.867 13.273 1 43.06 240 GLY B O 1
ATOM 4860 N N . ARG B 1 241 ? 21.281 12.891 11.914 1 41.72 241 ARG B N 1
ATOM 4861 C CA . ARG B 1 241 ? 22.391 13.5 11.211 1 41.72 241 ARG B CA 1
ATOM 4862 C C . ARG B 1 241 ? 22.344 15.023 11.336 1 41.72 241 ARG B C 1
ATOM 4864 O O . ARG B 1 241 ? 21.312 15.641 11.094 1 41.72 241 ARG B O 1
ATOM 4871 N N . PRO B 1 242 ? 23.219 15.602 12.07 1 41.22 242 PRO B N 1
ATOM 4872 C CA . PRO B 1 242 ? 23.234 17.047 12.273 1 41.22 242 PRO B CA 1
ATOM 4873 C C . PRO B 1 242 ? 22.938 17.828 10.992 1 41.22 242 PRO B C 1
ATOM 4875 O O . PRO B 1 242 ? 23.375 17.438 9.906 1 41.22 242 PRO B O 1
ATOM 4878 N N . PHE B 1 243 ? 21.672 18.5 10.828 1 43.75 243 PHE B N 1
ATOM 4879 C CA . PHE B 1 243 ? 21.516 19.422 9.703 1 43.75 243 PHE B CA 1
ATOM 4880 C C . PHE B 1 243 ? 22.859 20.016 9.312 1 43.75 243 PHE B C 1
ATOM 4882 O O . PHE B 1 243 ? 23 20.578 8.219 1 43.75 243 PHE B O 1
ATOM 4889 N N . THR B 1 244 ? 23.703 20.219 10.297 1 44.31 244 THR B N 1
ATOM 4890 C CA . THR B 1 244 ? 25.016 20.828 10.117 1 44.31 244 THR B CA 1
ATOM 4891 C C . THR B 1 244 ? 26.031 19.812 9.586 1 44.31 244 THR B C 1
ATOM 4893 O O . THR B 1 244 ? 26.297 18.797 10.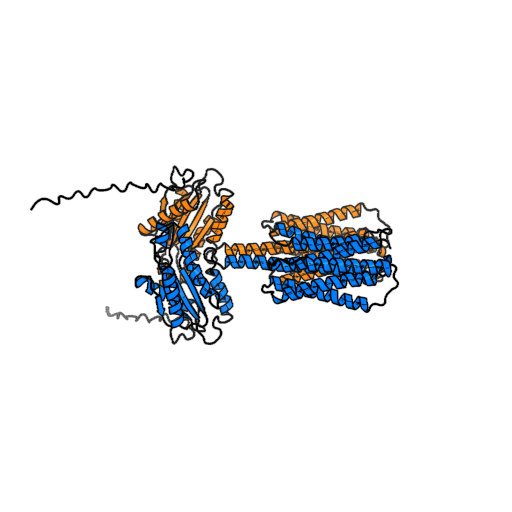227 1 44.31 244 THR B O 1
ATOM 4896 N N . GLU B 1 245 ? 25.859 19.547 8.492 1 41.5 245 GLU B N 1
ATOM 4897 C CA . GLU B 1 245 ? 27.094 18.938 8.008 1 41.5 245 GLU B CA 1
ATOM 4898 C C . GLU B 1 245 ? 28.312 19.766 8.43 1 41.5 245 GLU B C 1
ATOM 4900 O O . GLU B 1 245 ? 28.5 20.891 7.973 1 41.5 245 GLU B O 1
ATOM 4905 N N . GLY B 1 246 ? 29.141 19.328 9.375 1 50.69 246 GLY B N 1
ATOM 4906 C CA . GLY B 1 246 ? 30.344 19.938 9.906 1 50.69 246 GLY B CA 1
ATOM 4907 C C . GLY B 1 246 ? 30.047 21.016 10.938 1 50.69 246 GLY B C 1
ATOM 4908 O O . GLY B 1 246 ? 28.969 21.062 11.516 1 50.69 246 GLY B O 1
ATOM 4909 N N . GLU B 1 247 ? 31.062 21.969 11.219 1 59.53 247 GLU B N 1
ATOM 4910 C CA . GLU B 1 247 ? 31.172 23.078 12.148 1 59.53 247 GLU B CA 1
ATOM 4911 C C . GLU B 1 247 ? 30.312 24.266 11.703 1 59.53 247 GLU B C 1
ATOM 4913 O O . GLU B 1 247 ? 30.312 25.312 12.344 1 59.53 247 GLU B O 1
ATOM 4918 N N . THR B 1 248 ? 29.438 24.062 10.672 1 71.38 248 THR B N 1
ATOM 4919 C CA . THR B 1 248 ? 28.859 25.297 10.148 1 71.38 248 THR B CA 1
ATOM 4920 C C . THR B 1 248 ? 27.438 25.484 10.672 1 71.38 248 THR B C 1
ATOM 4922 O O . THR B 1 248 ? 26.656 24.547 10.695 1 71.38 248 THR B O 1
ATOM 4925 N N . PRO B 1 249 ? 27.094 26.609 11.141 1 82.5 249 PRO B N 1
ATOM 4926 C CA . PRO B 1 249 ? 25.797 26.938 11.727 1 82.5 249 PRO B CA 1
ATOM 4927 C C . PRO B 1 249 ? 24.672 26.969 10.695 1 82.5 249 PRO B C 1
ATOM 4929 O O . PRO B 1 249 ? 24.938 27.047 9.492 1 82.5 249 PRO B O 1
ATOM 4932 N N . THR B 1 250 ? 23.469 26.719 11.086 1 87.81 250 THR B N 1
ATOM 4933 C CA . THR B 1 250 ? 22.266 26.844 10.273 1 87.81 250 THR B CA 1
ATOM 4934 C C . THR B 1 250 ? 21.531 28.141 10.602 1 87.81 250 THR B C 1
ATOM 4936 O O . THR B 1 250 ? 21.328 28.469 11.773 1 87.81 250 THR B O 1
ATOM 4939 N N . ALA B 1 251 ? 21.266 28.875 9.617 1 92.25 251 ALA B N 1
ATOM 4940 C CA . ALA B 1 251 ? 20.516 30.109 9.844 1 92.25 251 ALA B CA 1
ATOM 4941 C C . ALA B 1 251 ? 19.016 29.859 9.867 1 92.25 251 ALA B C 1
ATOM 4943 O O . ALA B 1 251 ? 18.5 29.031 9.094 1 92.25 251 ALA B O 1
ATOM 4944 N N . LEU B 1 252 ? 18.344 30.5 10.742 1 93.94 252 LEU B N 1
ATOM 4945 C CA . LEU B 1 252 ? 16.891 30.484 10.844 1 93.94 252 LEU B CA 1
ATOM 4946 C C . LEU B 1 252 ? 16.297 31.844 10.508 1 93.94 252 LEU B C 1
ATOM 4948 O O . LEU B 1 252 ? 16.719 32.875 11.055 1 93.94 252 LEU B O 1
ATOM 4952 N N . ILE B 1 253 ? 15.375 31.859 9.586 1 95.44 253 ILE B N 1
ATOM 4953 C CA . ILE B 1 253 ? 14.617 33.062 9.266 1 95.44 253 ILE B CA 1
ATOM 4954 C C . ILE B 1 253 ? 13.141 32.844 9.562 1 95.44 253 ILE B C 1
ATOM 4956 O O . ILE B 1 253 ? 12.5 31.969 8.945 1 95.44 253 ILE B O 1
ATOM 4960 N N . MET B 1 254 ? 12.633 33.531 10.5 1 96 254 MET B N 1
ATOM 4961 C CA . MET B 1 254 ? 11.203 33.469 10.797 1 96 254 MET B CA 1
ATOM 4962 C C . MET B 1 254 ? 10.492 34.688 10.211 1 96 254 MET B C 1
ATOM 4964 O O . MET B 1 254 ? 10.961 35.812 10.352 1 96 254 MET B O 1
ATOM 4968 N N . ALA B 1 255 ? 9.445 34.438 9.508 1 96.25 255 ALA B N 1
ATOM 4969 C CA . ALA B 1 255 ? 8.711 35.5 8.859 1 96.25 255 ALA B CA 1
ATOM 4970 C C . ALA B 1 255 ? 7.242 35.5 9.266 1 96.25 255 ALA B C 1
ATOM 4972 O O . ALA B 1 255 ? 6.668 34.438 9.508 1 96.25 255 ALA B O 1
ATOM 4973 N N . ASP B 1 256 ? 6.664 36.562 9.312 1 94.75 256 ASP B N 1
ATOM 4974 C CA . ASP B 1 256 ? 5.246 36.75 9.602 1 94.75 256 ASP B CA 1
ATOM 4975 C C . ASP B 1 256 ? 4.656 37.875 8.719 1 94.75 256 ASP B C 1
ATOM 4977 O O . ASP B 1 256 ? 5.254 38.938 8.562 1 94.75 256 ASP B O 1
ATOM 4981 N N . ILE B 1 257 ? 3.545 37.625 8.164 1 95.12 257 ILE B N 1
ATOM 4982 C CA . ILE B 1 257 ? 2.881 38.656 7.344 1 95.12 257 ILE B CA 1
ATOM 4983 C C . ILE B 1 257 ? 2.203 39.688 8.242 1 95.12 257 ILE B C 1
ATOM 4985 O O . ILE B 1 257 ? 1.389 39.312 9.102 1 95.12 257 ILE B O 1
ATOM 4989 N N . ASP B 1 258 ? 2.525 40.906 8 1 94.56 258 ASP B N 1
ATOM 4990 C CA . ASP B 1 258 ? 2.037 42 8.852 1 94.56 258 ASP B CA 1
ATOM 4991 C C . ASP B 1 258 ? 0.537 42.219 8.664 1 94.56 258 ASP B C 1
ATOM 4993 O O . ASP B 1 258 ? 0.062 42.344 7.535 1 94.56 258 ASP B O 1
ATOM 4997 N N . ASN B 1 259 ? -0.19 42.25 9.805 1 90.94 259 ASN B N 1
ATOM 4998 C CA . ASN B 1 259 ? -1.614 42.562 9.82 1 90.94 259 ASN B CA 1
ATOM 4999 C C . ASN B 1 259 ? -2.408 41.625 8.914 1 90.94 259 ASN B C 1
ATOM 5001 O O . ASN B 1 259 ? -3.248 42.062 8.133 1 90.94 259 ASN B O 1
ATOM 5005 N N . PHE B 1 260 ? -2.146 40.438 9 1 90.44 260 PHE B N 1
ATOM 5006 C CA . PHE B 1 260 ? -2.773 39.469 8.109 1 90.44 260 PHE B CA 1
ATOM 5007 C C . PHE B 1 260 ? -4.273 39.406 8.367 1 90.44 260 PHE B C 1
ATOM 5009 O O . PHE B 1 260 ? -5.059 39.219 7.438 1 90.44 260 PHE B O 1
ATOM 5016 N N . LYS B 1 261 ? -4.637 39.406 9.578 1 81.12 261 LYS B N 1
ATOM 5017 C CA . LYS B 1 261 ? -6.062 39.375 9.891 1 81.12 261 LYS B CA 1
ATOM 5018 C C . LYS B 1 261 ? -6.797 40.531 9.18 1 81.12 261 LYS B C 1
ATOM 5020 O O . LYS B 1 261 ? -7.918 40.344 8.703 1 81.12 261 LYS B O 1
ATOM 5025 N N . ARG B 1 262 ? -6.215 41.688 9.172 1 84.38 262 ARG B N 1
ATOM 5026 C CA . ARG B 1 262 ? -6.809 42.812 8.492 1 84.38 262 ARG B CA 1
ATOM 5027 C C . ARG B 1 262 ? -6.977 42.531 7 1 84.38 262 ARG B C 1
ATOM 5029 O O . ARG B 1 262 ? -7.934 43.031 6.379 1 84.38 262 ARG B O 1
ATOM 5036 N N . ILE B 1 263 ? -6.012 41.906 6.484 1 89.12 263 ILE B N 1
ATOM 5037 C CA . ILE B 1 263 ? -6.102 41.531 5.078 1 89.12 263 ILE B CA 1
ATOM 5038 C C . ILE B 1 263 ? -7.309 40.625 4.863 1 89.12 263 ILE B C 1
ATOM 5040 O O . ILE B 1 263 ? -8.102 40.844 3.945 1 89.12 263 ILE B O 1
ATOM 5044 N N . ASN B 1 264 ? -7.508 39.656 5.707 1 82.31 264 ASN B N 1
ATOM 5045 C CA . ASN B 1 264 ? -8.633 38.75 5.609 1 82.31 264 ASN B CA 1
ATOM 5046 C C . ASN B 1 264 ? -9.969 39.469 5.801 1 82.31 264 ASN B C 1
ATOM 5048 O O . ASN B 1 264 ? -10.945 39.156 5.117 1 82.31 264 ASN B O 1
ATOM 5052 N N . ASP B 1 265 ? -9.914 40.344 6.695 1 76.56 265 ASP B N 1
ATOM 5053 C CA . ASP B 1 265 ? -11.133 41.094 7.008 1 76.56 265 ASP B CA 1
ATOM 5054 C C . ASP B 1 265 ? -11.547 41.969 5.832 1 76.56 265 ASP B C 1
ATOM 5056 O O . ASP B 1 265 ? -12.742 42.094 5.555 1 76.56 265 ASP B O 1
ATOM 5060 N N . ARG B 1 266 ? -10.602 42.531 5.23 1 83.19 266 ARG B N 1
ATOM 5061 C CA . ARG B 1 266 ? -10.867 43.531 4.18 1 83.19 266 ARG B CA 1
ATOM 5062 C C . ARG B 1 266 ? -11.141 42.812 2.848 1 83.19 266 ARG B C 1
ATOM 5064 O O . ARG B 1 266 ? -12.023 43.25 2.09 1 83.19 266 ARG B O 1
ATOM 5071 N N . TYR B 1 267 ? -10.438 41.781 2.561 1 85.69 267 TYR B N 1
ATOM 5072 C CA . TYR B 1 267 ? -10.5 41.219 1.215 1 85.69 267 TYR B CA 1
ATOM 5073 C C . TYR B 1 267 ? -11.062 39.812 1.233 1 85.69 267 TYR B C 1
ATOM 5075 O O . TYR B 1 267 ? -11.328 39.25 0.18 1 85.69 267 TYR B O 1
ATOM 5083 N N . GLY B 1 268 ? -11.234 39.281 2.385 1 79.56 268 GLY B N 1
ATOM 5084 C CA . GLY B 1 268 ? -11.773 37.938 2.5 1 79.56 268 GLY B CA 1
ATOM 5085 C C . GLY B 1 268 ? -10.703 36.875 2.66 1 79.56 268 GLY B C 1
ATOM 5086 O O . GLY B 1 268 ? -9.555 37.062 2.271 1 79.56 268 GLY B O 1
ATOM 5087 N N . HIS B 1 269 ? -11.07 35.719 3.09 1 77.81 269 HIS B N 1
ATOM 5088 C CA . HIS B 1 269 ? -10.156 34.625 3.387 1 77.81 269 HIS B CA 1
ATOM 5089 C C . HIS B 1 269 ? -9.531 34.062 2.111 1 77.81 269 HIS B C 1
ATOM 5091 O O . HIS B 1 269 ? -8.359 33.688 2.098 1 77.81 269 HIS B O 1
ATOM 5097 N N . PRO B 1 270 ? -10.328 33.938 1.07 1 80 270 PRO B N 1
ATOM 5098 C CA . PRO B 1 270 ? -9.695 33.438 -0.154 1 80 270 PRO B CA 1
ATOM 5099 C C . PRO B 1 270 ? -8.539 34.312 -0.621 1 80 270 PRO B C 1
ATOM 5101 O O . PRO B 1 270 ? -7.535 33.812 -1.121 1 80 270 PRO B O 1
ATOM 5104 N N . PHE B 1 271 ? -8.766 35.562 -0.457 1 86 271 PHE B N 1
ATOM 5105 C CA . PHE B 1 271 ? -7.684 36.469 -0.818 1 86 271 PHE B CA 1
ATOM 5106 C C . PHE B 1 271 ? -6.496 36.312 0.12 1 86 271 PHE B C 1
ATOM 5108 O O . PHE B 1 271 ? -5.344 36.344 -0.317 1 86 271 PHE B O 1
ATOM 5115 N N . GLY B 1 272 ? -6.785 36.156 1.357 1 89.31 272 GLY B N 1
ATOM 5116 C CA . GLY B 1 272 ? -5.723 35.844 2.307 1 89.31 272 GLY B CA 1
ATOM 5117 C C . GLY B 1 272 ? -4.93 34.594 1.944 1 89.31 272 GLY B C 1
ATOM 5118 O O . GLY B 1 272 ? -3.701 34.594 2.062 1 89.31 272 GLY B O 1
ATOM 5119 N N . ASP B 1 273 ? -5.625 33.656 1.505 1 87.5 273 ASP B N 1
ATOM 5120 C CA . ASP B 1 273 ? -4.965 32.438 1.062 1 87.5 273 ASP B CA 1
ATOM 5121 C C . ASP B 1 273 ? -4.02 32.719 -0.104 1 87.5 273 ASP B C 1
ATOM 5123 O O . ASP B 1 273 ? -2.943 32.125 -0.192 1 87.5 273 ASP B O 1
ATOM 5127 N N . MET B 1 274 ? -4.441 33.531 -0.956 1 89.56 274 MET B N 1
ATOM 5128 C CA . MET B 1 274 ? -3.6 33.906 -2.09 1 89.56 274 MET B CA 1
ATOM 5129 C C . MET B 1 274 ? -2.33 34.594 -1.618 1 89.56 274 MET B C 1
ATOM 5131 O O . MET B 1 274 ? -1.25 34.375 -2.166 1 89.56 274 MET B O 1
ATOM 5135 N N . VAL B 1 275 ? -2.512 35.469 -0.65 1 93.25 275 VAL B N 1
ATOM 5136 C CA . VAL B 1 275 ? -1.378 36.188 -0.091 1 93.25 275 VAL B CA 1
ATOM 5137 C C . VAL B 1 275 ? -0.387 35.219 0.531 1 93.25 275 VAL B C 1
ATOM 5139 O O . VAL B 1 275 ? 0.823 35.344 0.315 1 93.25 275 VAL B O 1
ATOM 5142 N N . LEU B 1 276 ? -0.932 34.312 1.257 1 93.5 276 LEU B N 1
ATOM 5143 C CA . LEU B 1 276 ? -0.096 33.281 1.883 1 93.5 276 LEU B CA 1
ATOM 5144 C C . LEU B 1 276 ? 0.654 32.469 0.831 1 93.5 276 LEU B C 1
ATOM 5146 O O . LEU B 1 276 ? 1.848 32.219 0.983 1 93.5 276 LEU B O 1
ATOM 5150 N N . ALA B 1 277 ? -0.058 32.094 -0.198 1 92.56 277 ALA B N 1
ATOM 5151 C CA . ALA B 1 277 ? 0.529 31.297 -1.263 1 92.56 277 ALA B CA 1
ATOM 5152 C C . ALA B 1 277 ? 1.655 32.031 -1.966 1 92.56 277 ALA B C 1
ATOM 5154 O O . ALA B 1 277 ? 2.705 31.469 -2.26 1 92.56 277 ALA B O 1
ATOM 5155 N N . ARG B 1 278 ? 1.436 33.25 -2.24 1 91.88 278 ARG B N 1
ATOM 5156 C CA . ARG B 1 278 ? 2.441 34.062 -2.926 1 91.88 278 ARG B CA 1
ATOM 5157 C C . ARG B 1 278 ? 3.664 34.281 -2.041 1 91.88 278 ARG B C 1
ATOM 5159 O O . ARG B 1 278 ? 4.793 34.312 -2.529 1 91.88 278 ARG B O 1
ATOM 5166 N N . PHE B 1 279 ? 3.402 34.531 -0.778 1 94.56 279 PHE B N 1
ATOM 5167 C CA . PHE B 1 279 ? 4.535 34.656 0.134 1 94.56 279 PHE B CA 1
ATOM 5168 C C . PHE B 1 279 ? 5.336 33.375 0.185 1 94.56 279 PHE B C 1
ATOM 5170 O O . PHE B 1 279 ? 6.566 33.406 0.149 1 94.56 279 PHE B O 1
ATOM 5177 N N . GLY B 1 280 ? 4.641 32.281 0.338 1 93.56 280 GLY B N 1
ATOM 5178 C CA . GLY B 1 280 ? 5.301 30.984 0.323 1 93.56 280 GLY B CA 1
ATOM 5179 C C . GLY B 1 280 ? 6.152 30.766 -0.912 1 93.56 280 GLY B C 1
ATOM 5180 O O . GLY B 1 280 ? 7.242 30.188 -0.825 1 93.56 280 GLY B O 1
ATOM 5181 N N . ALA B 1 281 ? 5.664 31.188 -2.057 1 92.12 281 ALA B N 1
ATOM 5182 C CA . ALA B 1 281 ? 6.363 31.016 -3.328 1 92.12 281 ALA B CA 1
ATOM 5183 C C . ALA B 1 281 ? 7.688 31.781 -3.326 1 92.12 281 ALA B C 1
ATOM 5185 O O . ALA B 1 281 ? 8.633 31.391 -4.012 1 92.12 281 ALA B O 1
ATOM 5186 N N . LEU B 1 282 ? 7.75 32.844 -2.57 1 92.31 282 LEU B N 1
ATOM 5187 C CA . LEU B 1 282 ? 8.977 33.625 -2.469 1 92.31 282 LEU B CA 1
ATOM 5188 C C . LEU B 1 282 ? 10.047 32.844 -1.689 1 92.31 282 LEU B C 1
ATOM 5190 O O . LEU B 1 282 ? 11.234 33.125 -1.843 1 92.31 282 LEU B O 1
ATOM 5194 N N . LEU B 1 283 ? 9.594 31.953 -0.859 1 90.44 283 LEU B N 1
ATOM 5195 C CA . LEU B 1 283 ? 10.523 31.203 -0.024 1 90.44 283 LEU B CA 1
ATOM 5196 C C . LEU B 1 283 ? 11.055 29.984 -0.767 1 90.44 283 LEU B C 1
ATOM 5198 O O . LEU B 1 283 ? 12.117 29.453 -0.428 1 90.44 283 LEU B O 1
ATOM 5202 N N . LEU B 1 284 ? 10.32 29.484 -1.784 1 80.38 284 LEU B N 1
ATOM 5203 C CA . LEU B 1 284 ? 10.594 28.234 -2.475 1 80.38 284 LEU B CA 1
ATOM 5204 C C . LEU B 1 284 ? 11.938 28.281 -3.182 1 80.38 284 LEU B C 1
ATOM 5206 O O . LEU B 1 284 ? 12.711 27.312 -3.117 1 80.38 284 LEU B O 1
ATOM 5210 N N . PRO B 1 285 ? 12.219 29.359 -3.92 1 71.94 285 PRO B N 1
ATOM 5211 C CA . PRO B 1 285 ? 13.5 29.406 -4.621 1 71.94 285 PRO B CA 1
ATOM 5212 C C . PRO B 1 285 ? 14.688 29.203 -3.682 1 71.94 285 PRO B C 1
ATOM 5214 O O . PRO B 1 285 ? 15.727 28.688 -4.098 1 71.94 285 PRO B O 1
ATOM 5217 N N . HIS B 1 286 ? 14.555 29.578 -2.525 1 68 286 HIS B N 1
ATOM 5218 C CA . HIS B 1 286 ? 15.625 29.438 -1.551 1 68 286 HIS B CA 1
ATOM 5219 C C . HIS B 1 286 ? 15.648 28.047 -0.93 1 68 286 HIS B C 1
ATOM 5221 O O . HIS B 1 286 ? 16.656 27.625 -0.38 1 68 286 HIS B O 1
ATOM 5227 N N . ALA B 1 287 ? 14.461 27.438 -1.042 1 58.5 287 ALA B N 1
ATOM 5228 C CA . ALA B 1 287 ? 14.305 26.125 -0.447 1 58.5 287 ALA B CA 1
ATOM 5229 C C . ALA B 1 287 ? 14.875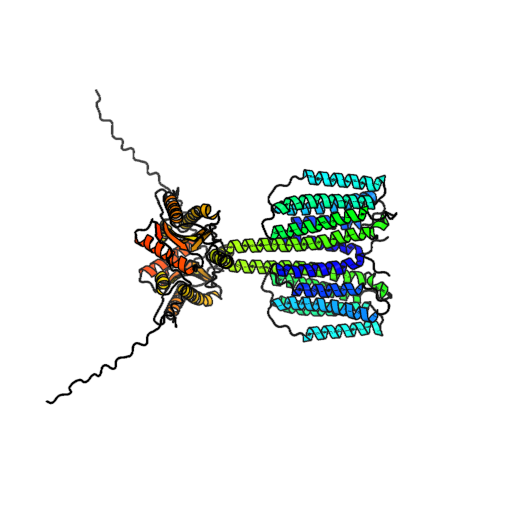 25.031 -1.355 1 58.5 287 ALA B C 1
ATOM 5231 O O . ALA B 1 287 ? 15.156 23.922 -0.905 1 58.5 287 ALA B O 1
ATOM 5232 N N . GLN B 1 288 ? 14.977 25.234 -2.674 1 57.41 288 GLN B N 1
ATOM 5233 C CA . GLN B 1 288 ? 15.414 24.25 -3.646 1 57.41 288 GLN B CA 1
ATOM 5234 C C . GLN B 1 288 ? 16.875 23.875 -3.434 1 57.41 288 GLN B C 1
ATOM 5236 O O . GLN B 1 288 ? 17.281 22.75 -3.73 1 57.41 288 GLN B O 1
ATOM 5241 N N . ALA B 1 289 ? 17.594 24.75 -2.951 1 62.66 289 ALA B N 1
ATOM 5242 C CA . ALA B 1 289 ? 18.906 24.266 -2.506 1 62.66 289 ALA B CA 1
ATOM 5243 C C . ALA B 1 289 ? 18.797 23.562 -1.159 1 62.66 289 ALA B C 1
ATOM 5245 O O . ALA B 1 289 ? 17.719 23.109 -0.771 1 62.66 289 ALA B O 1
ATOM 5246 N N . ARG B 1 290 ? 19.797 23.359 -0.262 1 67.06 290 ARG B N 1
ATOM 5247 C CA . ARG B 1 290 ? 19.891 22.672 1.018 1 67.06 290 ARG B CA 1
ATOM 5248 C C . ARG B 1 290 ? 19.016 23.344 2.072 1 67.06 290 ARG B C 1
ATOM 5250 O O . ARG B 1 290 ? 19 22.922 3.232 1 67.06 290 ARG B O 1
ATOM 5257 N N . ALA B 1 291 ? 18.141 24.297 1.465 1 81.88 291 ALA B N 1
ATOM 5258 C CA . ALA B 1 291 ? 17.312 25.047 2.402 1 81.88 291 ALA B CA 1
ATOM 5259 C C . ALA B 1 291 ? 15.938 24.391 2.574 1 81.88 291 ALA B C 1
ATOM 5261 O O . ALA B 1 291 ? 15.5 23.625 1.713 1 81.88 291 ALA B O 1
ATOM 5262 N N . HIS B 1 292 ? 15.297 24.578 3.73 1 88.25 292 HIS B N 1
ATOM 5263 C CA . HIS B 1 292 ? 13.961 24.094 4.027 1 88.25 292 HIS B CA 1
ATOM 5264 C C . HIS B 1 292 ? 13.039 25.219 4.461 1 88.25 292 HIS B C 1
ATOM 5266 O O . HIS B 1 292 ? 13.406 26.047 5.297 1 88.25 292 HIS B O 1
ATOM 5272 N N . ALA B 1 293 ? 11.914 25.312 3.809 1 92.44 293 ALA B N 1
ATOM 5273 C CA . ALA B 1 293 ? 10.906 26.297 4.168 1 92.44 293 ALA B CA 1
ATOM 5274 C C . ALA B 1 293 ? 9.648 25.641 4.723 1 92.44 293 ALA B C 1
ATOM 5276 O O . ALA B 1 293 ? 9.234 24.578 4.234 1 92.44 293 ALA B O 1
ATOM 5277 N N . ALA B 1 294 ? 9.125 26.172 5.73 1 92.06 294 ALA B N 1
ATOM 5278 C CA . ALA B 1 294 ? 7.949 25.609 6.379 1 92.06 294 ALA B CA 1
ATOM 5279 C C . ALA B 1 294 ? 6.949 26.703 6.754 1 92.06 294 ALA B C 1
ATOM 5281 O O . ALA B 1 294 ? 7.34 27.828 7.055 1 92.06 294 ALA B O 1
ATOM 5282 N N . ARG B 1 295 ? 5.695 26.422 6.633 1 90.56 295 ARG B N 1
ATOM 5283 C CA . ARG B 1 295 ? 4.641 27.234 7.223 1 90.56 295 ARG B CA 1
ATOM 5284 C C . ARG B 1 295 ? 4.215 26.688 8.578 1 90.56 295 ARG B C 1
ATOM 5286 O O . ARG B 1 295 ? 3.639 25.609 8.664 1 90.56 295 ARG B O 1
ATOM 5293 N N . LEU B 1 296 ? 4.547 27.359 9.602 1 81.94 296 LEU B N 1
ATOM 5294 C CA . LEU B 1 296 ? 4.336 26.875 10.953 1 81.94 296 LEU B CA 1
ATOM 5295 C C . LEU B 1 296 ? 2.873 27.016 11.359 1 81.94 296 LEU B C 1
ATOM 5297 O O . LEU B 1 296 ? 2.398 26.297 12.25 1 81.94 296 LEU B O 1
ATOM 5301 N N . GLY B 1 297 ? 2.156 27.891 10.828 1 74.94 297 GLY B N 1
ATOM 5302 C CA . GLY B 1 297 ? 0.75 28.141 11.109 1 74.94 297 GLY B CA 1
ATOM 5303 C C . GLY B 1 297 ? 0.297 29.531 10.742 1 74.94 297 GLY B C 1
ATOM 5304 O O . GLY B 1 297 ? 1.069 30.484 10.852 1 74.94 297 GLY B O 1
ATOM 5305 N N . GLY B 1 298 ? -0.929 29.547 10.32 1 79.62 298 GLY B N 1
ATOM 5306 C CA . GLY B 1 298 ? -1.488 30.844 9.992 1 79.62 298 GLY B CA 1
ATOM 5307 C C . GLY B 1 298 ? -0.659 31.609 8.977 1 79.62 298 GLY B C 1
ATOM 5308 O O . GLY B 1 298 ? -0.544 31.203 7.824 1 79.62 298 GLY B O 1
ATOM 5309 N N . GLU B 1 299 ? -0.041 32.719 9.539 1 89.56 299 GLU B N 1
ATOM 5310 C CA . GLU B 1 299 ? 0.709 33.625 8.688 1 89.56 299 GLU B CA 1
ATOM 5311 C C . GLU B 1 299 ? 2.207 33.531 8.977 1 89.56 299 GLU B C 1
ATOM 5313 O O . GLU B 1 299 ? 2.98 34.375 8.5 1 89.56 299 GLU B O 1
ATOM 5318 N N . GLU B 1 300 ? 2.611 32.5 9.727 1 91.06 300 GLU B N 1
ATOM 5319 C CA . GLU B 1 300 ? 4.004 32.406 10.148 1 91.06 300 GLU B CA 1
ATOM 5320 C C . GLU B 1 300 ? 4.758 31.391 9.289 1 91.06 300 GLU B C 1
ATOM 5322 O O . GLU B 1 300 ? 4.242 30.297 8.992 1 91.06 300 GLU B O 1
ATOM 5327 N N . PHE B 1 301 ? 5.973 31.766 8.844 1 94.94 301 PHE B N 1
ATOM 5328 C CA . PHE B 1 301 ? 6.828 30.938 7.996 1 94.94 301 PHE B CA 1
ATOM 5329 C C . PHE B 1 301 ? 8.227 30.812 8.594 1 94.94 301 PHE B C 1
ATOM 5331 O O . PHE B 1 301 ? 8.664 31.703 9.336 1 94.94 301 PHE B O 1
ATOM 5338 N N . LEU B 1 302 ? 8.859 29.75 8.336 1 94.06 302 LEU B N 1
ATOM 5339 C CA . LEU B 1 302 ? 10.227 29.5 8.781 1 94.06 302 LEU B CA 1
ATOM 5340 C C . LEU B 1 302 ? 11.102 29.016 7.621 1 94.06 302 LEU B C 1
ATOM 5342 O O . LEU B 1 302 ? 10.672 28.188 6.824 1 94.06 302 LEU B O 1
ATOM 5346 N N . LEU B 1 303 ? 12.211 29.625 7.473 1 93.62 303 LEU B N 1
ATOM 5347 C CA . LEU B 1 303 ? 13.203 29.203 6.484 1 93.62 303 LEU B CA 1
ATOM 5348 C C . LEU B 1 303 ? 14.5 28.781 7.164 1 93.62 303 LEU B C 1
ATOM 5350 O O . LEU B 1 303 ? 15.039 29.5 7.996 1 93.62 303 LEU B O 1
ATOM 5354 N N . LEU B 1 304 ? 14.945 27.594 6.887 1 90.94 304 LEU B N 1
ATOM 5355 C CA . LEU B 1 304 ? 16.203 27.047 7.375 1 90.94 304 LEU B CA 1
ATOM 5356 C C . LEU B 1 304 ? 17.266 27.047 6.273 1 90.94 304 LEU B C 1
ATOM 5358 O O . LEU B 1 304 ? 17.062 26.438 5.223 1 90.94 304 LEU B O 1
ATOM 5362 N N . LEU B 1 305 ? 18.328 27.719 6.516 1 89.31 305 LEU B N 1
ATOM 5363 C CA . LEU B 1 305 ? 19.422 27.797 5.566 1 89.31 305 LEU B CA 1
ATOM 5364 C C . LEU B 1 305 ? 20.672 27.141 6.129 1 89.31 305 LEU B C 1
ATOM 5366 O O . LEU B 1 305 ? 21.422 27.75 6.906 1 89.31 305 LEU B O 1
ATOM 5370 N N . PRO B 1 306 ? 20.938 25.953 5.656 1 83.12 306 PRO B N 1
ATOM 5371 C CA . PRO B 1 306 ? 22.156 25.312 6.141 1 83.12 306 PRO B CA 1
ATOM 5372 C C . PRO B 1 306 ? 23.422 26.031 5.695 1 83.12 306 PRO B C 1
ATOM 5374 O O . PRO B 1 306 ? 23.469 26.594 4.598 1 83.12 306 PRO B O 1
ATOM 5377 N N . ALA B 1 307 ? 24.406 26.062 6.551 1 80.19 307 ALA B N 1
ATOM 5378 C CA . ALA B 1 307 ? 25.75 26.562 6.266 1 80.19 307 ALA B CA 1
ATOM 5379 C C . ALA B 1 307 ? 25.703 28.031 5.832 1 80.19 307 ALA B C 1
ATOM 5381 O O . ALA B 1 307 ? 26.281 28.391 4.805 1 80.19 307 ALA B O 1
ATOM 5382 N N . ALA B 1 308 ? 24.906 28.75 6.547 1 83.5 308 ALA B N 1
ATOM 5383 C CA . ALA B 1 308 ? 24.797 30.172 6.242 1 83.5 308 ALA B CA 1
ATOM 5384 C C . ALA B 1 308 ? 25.281 31.016 7.422 1 83.5 308 ALA B C 1
ATOM 5386 O O . ALA B 1 308 ? 25.156 30.609 8.578 1 83.5 308 ALA B O 1
ATOM 5387 N N . ASP B 1 309 ? 25.875 32.156 7.078 1 88.31 309 ASP B N 1
ATOM 5388 C CA . ASP B 1 309 ? 26.25 33.125 8.125 1 88.31 309 ASP B CA 1
ATOM 5389 C C . ASP B 1 309 ? 25.141 34.156 8.352 1 88.31 309 ASP B C 1
ATOM 5391 O O . ASP B 1 309 ? 24.188 34.219 7.57 1 88.31 309 ASP B O 1
ATOM 5395 N N . LEU B 1 310 ? 25.281 34.812 9.383 1 92.81 310 LEU B N 1
ATOM 5396 C CA . LEU B 1 310 ? 24.234 35.75 9.812 1 92.81 310 LEU B CA 1
ATOM 5397 C C . LEU B 1 310 ? 24 36.844 8.773 1 92.81 310 LEU B C 1
ATOM 5399 O O . LEU B 1 310 ? 22.859 37.219 8.516 1 92.81 310 LEU B O 1
ATOM 5403 N N . GLU B 1 311 ? 25.047 37.344 8.219 1 93.06 311 GLU B N 1
ATOM 5404 C CA . GLU B 1 311 ? 24.953 38.438 7.25 1 93.06 311 GLU B CA 1
ATOM 5405 C C . GLU B 1 311 ? 24.234 37.969 5.98 1 93.06 311 GLU B C 1
ATOM 5407 O O . GLU B 1 311 ? 23.359 38.688 5.48 1 93.06 311 GLU B O 1
ATOM 5412 N N . SER B 1 312 ? 24.641 36.875 5.535 1 91.69 312 SER B N 1
ATOM 5413 C CA . SER B 1 312 ? 24.016 36.344 4.324 1 91.69 312 SER B CA 1
ATOM 5414 C C . SER B 1 312 ? 22.547 36.031 4.559 1 91.69 312 SER B C 1
ATOM 5416 O O . SER B 1 312 ? 21.703 36.281 3.688 1 91.69 312 SER B O 1
ATOM 5418 N N . ALA B 1 313 ? 22.281 35.469 5.699 1 93.88 313 ALA B N 1
ATOM 5419 C CA . ALA B 1 313 ? 20.906 35.125 6.039 1 93.88 313 ALA B CA 1
ATOM 5420 C C . ALA B 1 313 ? 20.031 36.375 6.156 1 93.88 313 ALA B C 1
ATOM 5422 O O . ALA B 1 313 ? 18.875 36.375 5.727 1 93.88 313 ALA B O 1
ATOM 5423 N N . ALA B 1 314 ? 20.578 37.375 6.73 1 95.25 314 ALA B N 1
ATOM 5424 C CA . ALA B 1 314 ? 19.859 38.656 6.859 1 95.25 314 ALA B CA 1
ATOM 5425 C C . ALA B 1 314 ? 19.594 39.281 5.492 1 95.25 314 ALA B C 1
ATOM 5427 O O . ALA B 1 314 ? 18.531 39.875 5.277 1 95.25 314 ALA B O 1
ATOM 5428 N N . ALA B 1 315 ? 20.516 39.125 4.668 1 94.69 315 ALA B N 1
ATOM 5429 C CA . ALA B 1 315 ? 20.359 39.656 3.312 1 94.69 315 ALA B CA 1
ATOM 5430 C C . ALA B 1 315 ? 19.219 38.938 2.588 1 94.69 315 ALA B C 1
ATOM 5432 O O . ALA B 1 315 ? 18.438 39.562 1.866 1 94.69 315 ALA B O 1
ATOM 5433 N N . ILE B 1 316 ? 19.234 37.688 2.746 1 93.62 316 ILE B N 1
ATOM 5434 C CA . ILE B 1 316 ? 18.188 36.875 2.125 1 93.62 316 ILE B CA 1
ATOM 5435 C C . ILE B 1 316 ? 16.828 37.281 2.686 1 93.62 316 ILE B C 1
ATOM 5437 O O . ILE B 1 316 ? 15.852 37.438 1.936 1 93.62 316 ILE B O 1
ATOM 5441 N N . ALA B 1 317 ? 16.75 37.469 3.947 1 95.88 317 ALA B N 1
ATOM 5442 C CA . ALA B 1 317 ? 15.508 37.875 4.594 1 95.88 317 ALA B CA 1
ATOM 5443 C C . ALA B 1 317 ? 15.039 39.219 4.055 1 95.88 317 ALA B C 1
ATOM 5445 O O . ALA B 1 317 ? 13.852 39.406 3.793 1 95.88 317 ALA B O 1
ATOM 5446 N N . GLU B 1 318 ? 15.953 40.062 3.945 1 95.56 318 GLU B N 1
ATOM 5447 C CA . GLU B 1 318 ? 15.641 41.406 3.436 1 95.56 318 GLU B CA 1
ATOM 5448 C C . GLU B 1 318 ? 15.156 41.344 1.99 1 95.56 318 GLU B C 1
ATOM 5450 O O . GLU B 1 318 ? 14.266 42.094 1.595 1 95.56 318 GLU B O 1
ATOM 5455 N N . GLU B 1 319 ? 15.797 40.531 1.273 1 95.06 319 GLU B N 1
ATOM 5456 C CA . GLU B 1 319 ? 15.375 40.375 -0.112 1 95.06 319 GLU B CA 1
ATOM 5457 C C . GLU B 1 319 ? 13.938 39.844 -0.187 1 95.06 319 GLU B C 1
ATOM 5459 O O . GLU B 1 319 ? 13.141 40.344 -0.99 1 95.06 319 GLU B O 1
ATOM 5464 N N . ILE B 1 320 ? 13.664 38.875 0.584 1 94.88 320 ILE B N 1
ATOM 5465 C CA . ILE B 1 320 ? 12.32 38.312 0.618 1 94.88 320 ILE B CA 1
ATOM 5466 C C . ILE B 1 320 ? 11.312 39.375 1.027 1 94.88 320 ILE B C 1
ATOM 5468 O O . ILE B 1 320 ? 10.242 39.5 0.43 1 94.88 320 ILE B O 1
ATOM 5472 N N . ARG B 1 321 ? 11.656 40.094 2.045 1 95.62 321 ARG B N 1
ATOM 5473 C CA . ARG B 1 321 ? 10.789 41.188 2.527 1 95.62 321 ARG B CA 1
ATOM 5474 C C . ARG B 1 321 ? 10.508 42.188 1.425 1 95.62 321 ARG B C 1
ATOM 5476 O O . ARG B 1 321 ? 9.359 42.562 1.211 1 95.62 321 ARG B O 1
ATOM 5483 N N . ALA B 1 322 ? 11.531 42.625 0.796 1 95.06 322 ALA B N 1
ATOM 5484 C CA . ALA B 1 322 ? 11.414 43.594 -0.264 1 95.06 322 ALA B CA 1
ATOM 5485 C C . ALA B 1 322 ? 10.594 43.062 -1.434 1 95.06 322 ALA B C 1
ATOM 5487 O O . ALA B 1 322 ? 9.773 43.812 -2.002 1 95.06 322 ALA B O 1
ATOM 5488 N N . ASP B 1 323 ? 10.867 41.906 -1.81 1 94.88 323 ASP B N 1
ATOM 5489 C CA . ASP B 1 323 ? 10.141 41.281 -2.916 1 94.88 323 ASP B CA 1
ATOM 5490 C C . ASP B 1 323 ? 8.656 41.188 -2.605 1 94.88 323 ASP B C 1
ATOM 5492 O O . ASP B 1 323 ? 7.816 41.344 -3.492 1 94.88 323 ASP B O 1
ATOM 5496 N N . PHE B 1 324 ? 8.375 40.844 -1.41 1 95 324 PHE B N 1
ATOM 5497 C CA . PHE B 1 324 ? 6.977 40.719 -1.009 1 95 324 PHE B CA 1
ATOM 5498 C C . PHE B 1 324 ? 6.277 42.062 -1.068 1 95 324 PHE B C 1
ATOM 5500 O O . PHE B 1 324 ? 5.16 42.188 -1.578 1 95 324 PHE B O 1
ATOM 5507 N N . ALA B 1 325 ? 6.93 43.031 -0.528 1 93.81 325 ALA B N 1
ATOM 5508 C CA . ALA B 1 325 ? 6.371 44.375 -0.514 1 93.81 325 ALA B CA 1
ATOM 5509 C C . ALA B 1 325 ? 6.184 44.906 -1.933 1 93.81 325 ALA B C 1
ATOM 5511 O O . ALA B 1 325 ? 5.301 45.719 -2.182 1 93.81 325 ALA B O 1
ATOM 5512 N N . ALA B 1 326 ? 6.93 44.438 -2.82 1 91.69 326 ALA B N 1
ATOM 5513 C CA . ALA B 1 326 ? 6.902 44.938 -4.195 1 91.69 326 ALA B CA 1
ATOM 5514 C C . ALA B 1 326 ? 5.809 44.219 -5.004 1 91.69 326 ALA B C 1
ATOM 5516 O O . ALA B 1 326 ? 5.445 44.688 -6.09 1 91.69 326 ALA B O 1
ATOM 5517 N N . GLN B 1 327 ? 5.332 43.188 -4.445 1 90.62 327 GLN B N 1
ATOM 5518 C CA . GLN B 1 327 ? 4.324 42.438 -5.184 1 90.62 327 GLN B CA 1
ATOM 5519 C C . GLN B 1 327 ? 3.09 43.281 -5.449 1 90.62 327 GLN B C 1
ATOM 5521 O O . GLN B 1 327 ? 2.676 44.094 -4.594 1 90.62 327 GLN B O 1
ATOM 5526 N N . ARG B 1 328 ? 2.508 43.125 -6.656 1 86 328 ARG B N 1
ATOM 5527 C CA . ARG B 1 328 ? 1.277 43.812 -7.035 1 86 328 ARG B CA 1
ATOM 5528 C C . ARG B 1 328 ? 0.085 42.844 -7 1 86 328 ARG B C 1
ATOM 5530 O O . ARG B 1 328 ? 0.211 41.688 -7.348 1 86 328 ARG B O 1
ATOM 5537 N N . TRP B 1 329 ? -0.902 43.312 -6.434 1 85.62 329 TRP B N 1
ATOM 5538 C CA . TRP B 1 329 ? -2.094 42.5 -6.25 1 85.62 329 TRP B CA 1
ATOM 5539 C C . TRP B 1 329 ? -3.217 42.969 -7.176 1 85.62 329 TRP B C 1
ATOM 5541 O O . TRP B 1 329 ? -3.629 44.125 -7.141 1 85.62 329 TRP B O 1
ATOM 5551 N N . ALA B 1 330 ? -3.074 42.625 -8.453 1 69.12 330 ALA B N 1
ATOM 5552 C CA . ALA B 1 330 ? -3.895 43.031 -9.602 1 69.12 330 ALA B CA 1
ATOM 5553 C C . ALA B 1 330 ? -5.285 43.469 -9.148 1 69.12 330 ALA B C 1
ATOM 5555 O O . ALA B 1 330 ? -5.445 44 -8.055 1 69.12 330 ALA B O 1
ATOM 5556 N N . GLN B 1 331 ? -6.254 42.656 -9.594 1 67.5 331 GLN B N 1
ATOM 5557 C CA . GLN B 1 331 ? -7.684 42.906 -9.742 1 67.5 331 GLN B CA 1
ATOM 5558 C C . GLN B 1 331 ? -8.359 43.094 -8.383 1 67.5 331 GLN B C 1
ATOM 5560 O O . GLN B 1 331 ? -9.273 43.906 -8.227 1 67.5 331 GLN B O 1
ATOM 5565 N N . HIS B 1 332 ? -7.781 42.469 -7.363 1 71.38 332 HIS B N 1
ATOM 5566 C CA . HIS B 1 332 ? -8.555 42.438 -6.125 1 71.38 332 HIS B CA 1
ATOM 5567 C C . HIS B 1 332 ? -8.164 43.562 -5.203 1 71.38 332 HIS B C 1
ATOM 5569 O O . HIS B 1 332 ? -9 44.094 -4.457 1 71.38 332 HIS B O 1
ATOM 5575 N N . ALA B 1 333 ? -6.859 43.938 -5.219 1 77.62 333 ALA B N 1
ATOM 5576 C CA . ALA B 1 333 ? -6.348 45.031 -4.367 1 77.62 333 ALA B CA 1
ATOM 5577 C C . ALA B 1 333 ? -5.254 45.812 -5.078 1 77.62 333 ALA B C 1
ATOM 5579 O O . ALA B 1 333 ? -4.098 45.812 -4.648 1 77.62 333 ALA B O 1
ATOM 5580 N N . PRO B 1 334 ? -5.57 46.438 -6.125 1 77.38 334 PRO B N 1
ATOM 5581 C CA . PRO B 1 334 ? -4.562 47.062 -6.984 1 77.38 334 PRO B CA 1
ATOM 5582 C C . PRO B 1 334 ? -3.629 48 -6.215 1 77.38 334 PRO B C 1
ATOM 5584 O O . PRO B 1 334 ? -2.434 48.062 -6.508 1 77.38 334 PRO B O 1
ATOM 5587 N N . ASP B 1 335 ? -4.105 48.719 -5.254 1 76.69 335 ASP B N 1
ATOM 5588 C CA . ASP B 1 335 ? -3.24 49.688 -4.598 1 76.69 335 ASP B CA 1
ATOM 5589 C C . ASP B 1 335 ? -2.812 49.188 -3.215 1 76.69 335 ASP B C 1
ATOM 5591 O O . ASP B 1 335 ? -2.289 49.969 -2.41 1 76.69 335 ASP B O 1
ATOM 5595 N N . SER B 1 336 ? -2.924 47.844 -3.041 1 85.75 336 SER B N 1
ATOM 5596 C CA . SER B 1 336 ? -2.59 47.344 -1.716 1 85.75 336 SER B CA 1
ATOM 5597 C C . SER B 1 336 ? -1.166 46.781 -1.677 1 85.75 336 SER B C 1
ATOM 5599 O O . SER B 1 336 ? -0.679 46.25 -2.668 1 85.75 336 SER B O 1
ATOM 5601 N N . ARG B 1 337 ? -0.437 47.156 -0.636 1 89 337 ARG B N 1
ATOM 5602 C CA . ARG B 1 337 ? 0.884 46.625 -0.352 1 89 337 ARG B CA 1
ATOM 5603 C C . ARG B 1 337 ? 0.886 45.844 0.968 1 89 337 ARG B C 1
ATOM 5605 O O . ARG B 1 337 ? 0.409 46.344 1.985 1 89 337 ARG B O 1
ATOM 5612 N N . PHE B 1 338 ? 1.343 44.75 0.836 1 94.06 338 PHE B N 1
ATOM 5613 C CA . PHE B 1 338 ? 1.431 43.938 2.051 1 94.06 338 PHE B CA 1
ATOM 5614 C C . PHE B 1 338 ? 2.885 43.719 2.457 1 94.06 338 PHE B C 1
ATOM 5616 O O . PHE B 1 338 ? 3.768 43.625 1.601 1 94.06 338 PHE B O 1
ATOM 5623 N N . THR B 1 339 ? 3.119 43.781 3.723 1 95.69 339 THR B N 1
ATOM 5624 C CA . THR B 1 339 ? 4.484 43.688 4.227 1 95.69 339 THR B CA 1
ATOM 5625 C C . THR B 1 339 ? 4.621 42.5 5.172 1 95.69 339 THR B C 1
ATOM 5627 O O . THR B 1 339 ? 3.623 41.875 5.578 1 95.69 339 THR B O 1
ATOM 5630 N N . ALA B 1 340 ? 5.855 42.125 5.414 1 96.75 340 ALA B N 1
ATOM 5631 C CA . ALA B 1 340 ? 6.195 41.062 6.348 1 96.75 340 ALA B CA 1
ATOM 5632 C C . ALA B 1 340 ? 7.34 41.469 7.27 1 96.75 340 ALA B C 1
ATOM 5634 O O . ALA B 1 340 ? 8.141 42.344 6.918 1 96.75 340 ALA B O 1
ATOM 5635 N N . SER B 1 341 ? 7.324 40.969 8.414 1 97.44 341 SER B N 1
ATOM 5636 C CA . SER B 1 341 ? 8.398 41.125 9.383 1 97.44 341 SER B CA 1
ATOM 5637 C C . SER B 1 341 ? 9.195 39.844 9.562 1 97.44 341 SER B C 1
ATOM 5639 O O . SER B 1 341 ? 8.641 38.75 9.492 1 97.44 341 SER B O 1
ATOM 5641 N N . MET B 1 342 ? 10.5 40.062 9.797 1 96.88 342 MET B N 1
ATOM 5642 C CA . MET B 1 342 ? 11.336 38.875 9.836 1 96.88 342 MET B CA 1
ATOM 5643 C C . MET B 1 342 ? 12.32 38.938 11 1 96.88 342 MET B C 1
ATOM 5645 O O . MET B 1 342 ? 12.805 40 11.344 1 96.88 342 MET B O 1
ATOM 5649 N N . GLY B 1 343 ? 12.523 37.812 11.578 1 97 343 GLY B N 1
ATOM 5650 C CA . GLY B 1 343 ? 13.609 37.562 12.508 1 97 343 GLY B CA 1
ATOM 5651 C C . GLY B 1 343 ? 14.648 36.594 11.977 1 97 343 GLY B C 1
ATOM 5652 O O . GLY B 1 343 ? 14.305 35.625 11.32 1 97 343 GLY B O 1
ATOM 5653 N N . VAL B 1 344 ? 15.961 36.875 12.211 1 96.75 344 VAL B N 1
ATOM 5654 C CA . VAL B 1 344 ? 17.047 36.031 11.695 1 96.75 344 VAL B CA 1
ATOM 5655 C C . VAL B 1 344 ? 18.016 35.688 12.812 1 96.75 344 VAL B C 1
ATOM 5657 O O . VAL B 1 344 ? 18.391 36.562 13.602 1 96.75 344 VAL B O 1
ATOM 5660 N N . THR B 1 345 ? 18.328 34.438 12.875 1 95.62 345 THR B N 1
ATOM 5661 C CA . THR B 1 345 ? 19.344 34.031 13.836 1 95.62 345 THR B CA 1
ATOM 5662 C C . THR B 1 345 ? 20.125 32.812 13.305 1 95.62 345 THR B C 1
ATOM 5664 O O . THR B 1 345 ? 19.875 32.344 12.188 1 95.62 345 THR B O 1
ATOM 5667 N N . LEU B 1 346 ? 21.156 32.438 14.086 1 92.69 346 LEU B N 1
ATOM 5668 C CA . LEU B 1 346 ? 21.938 31.25 13.766 1 92.69 346 LEU B CA 1
ATOM 5669 C C . LEU B 1 346 ? 21.719 30.172 14.82 1 92.69 346 LEU B C 1
ATOM 5671 O O . LEU B 1 346 ? 21.594 30.469 16.016 1 92.69 346 LEU B O 1
ATOM 5675 N N . MET B 1 347 ? 21.609 29.031 14.32 1 88.62 347 MET B N 1
ATOM 5676 C CA . MET B 1 347 ? 21.625 27.859 15.195 1 88.62 347 MET B CA 1
ATOM 5677 C C . MET B 1 347 ? 22.984 27.172 15.164 1 88.62 347 MET B C 1
ATOM 5679 O O . MET B 1 347 ? 23.422 26.719 14.109 1 88.62 347 MET B O 1
ATOM 5683 N N . GLN B 1 348 ? 23.547 27.172 16.312 1 84.12 348 GLN B N 1
ATOM 5684 C CA . GLN B 1 348 ? 24.891 26.578 16.406 1 84.12 348 GLN B CA 1
ATOM 5685 C C . GLN B 1 348 ? 24.812 25.062 16.359 1 84.12 348 GLN B C 1
ATOM 5687 O O . GLN B 1 348 ? 23.75 24.469 16.641 1 84.12 348 GLN B O 1
ATOM 5692 N N . ALA B 1 349 ? 25.969 24.562 16.062 1 76.56 349 ALA B N 1
ATOM 5693 C CA . ALA B 1 349 ? 26.047 23.094 16.047 1 76.56 349 ALA B CA 1
ATOM 5694 C C . ALA B 1 349 ? 25.781 22.531 17.438 1 76.56 349 ALA B C 1
ATOM 5696 O O . ALA B 1 349 ? 26.359 22.984 18.438 1 76.56 349 ALA B O 1
ATOM 5697 N N . GLY B 1 350 ? 24.844 21.625 17.516 1 74 350 GLY B N 1
ATOM 5698 C CA . GLY B 1 350 ? 24.562 21 18.797 1 74 350 GLY B CA 1
ATOM 5699 C C . GLY B 1 350 ? 23.469 21.703 19.578 1 74 350 GLY B C 1
ATOM 5700 O O . GLY B 1 350 ? 22.984 21.188 20.578 1 74 350 GLY B O 1
ATOM 5701 N N . GLU B 1 351 ? 23.172 22.906 19.141 1 81.38 351 GLU B N 1
ATOM 5702 C CA . GLU B 1 351 ? 22.109 23.641 19.812 1 81.38 351 GLU B CA 1
ATOM 5703 C C . GLU B 1 351 ? 20.75 23.016 19.547 1 81.38 351 GLU B C 1
ATOM 5705 O O . GLU B 1 351 ? 20.453 22.641 18.406 1 81.38 351 GLU B O 1
ATOM 5710 N N . PRO B 1 352 ? 20.062 22.844 20.641 1 78.5 352 PRO B N 1
ATOM 5711 C CA . PRO B 1 352 ? 18.688 22.359 20.406 1 78.5 352 PRO B CA 1
ATOM 5712 C C . PRO B 1 352 ? 17.875 23.312 19.547 1 78.5 352 PRO B C 1
ATOM 5714 O O . PRO B 1 352 ? 17.938 24.531 19.719 1 78.5 352 PRO B O 1
ATOM 5717 N N . PHE B 1 353 ? 17.078 22.797 18.656 1 83.38 353 PHE B N 1
ATOM 5718 C CA . PHE B 1 353 ? 16.266 23.578 17.734 1 83.38 353 PHE B CA 1
ATOM 5719 C C . PHE B 1 353 ? 15.305 24.484 18.484 1 83.38 353 PHE B C 1
ATOM 5721 O O . PHE B 1 353 ? 15.055 25.609 18.062 1 83.38 353 PHE B O 1
ATOM 5728 N N . ALA B 1 354 ? 14.789 23.984 19.609 1 77.69 354 ALA B N 1
ATOM 5729 C CA . ALA B 1 354 ? 13.812 24.734 20.391 1 77.69 354 ALA B CA 1
ATOM 5730 C C . ALA B 1 354 ? 14.398 26.047 20.891 1 77.69 354 ALA B C 1
ATOM 5732 O O . ALA B 1 354 ? 13.703 27.062 20.938 1 77.69 354 ALA B O 1
ATOM 5733 N N . SER B 1 355 ? 15.641 25.969 21.234 1 82.62 355 SER B N 1
ATOM 5734 C CA . SER B 1 355 ? 16.312 27.172 21.719 1 82.62 355 SER B CA 1
ATOM 5735 C C . SER B 1 355 ? 16.5 28.188 20.594 1 82.62 355 SER B C 1
ATOM 5737 O O . SER B 1 355 ? 16.266 29.375 20.797 1 82.62 355 SER B O 1
ATOM 5739 N N . ALA B 1 356 ? 16.906 27.734 19.469 1 88.19 356 ALA B N 1
ATOM 5740 C CA . ALA B 1 356 ? 17.109 28.609 18.312 1 88.19 356 ALA B CA 1
ATOM 5741 C C . ALA B 1 356 ? 15.773 29.203 17.844 1 88.19 356 ALA B C 1
ATOM 5743 O O . ALA B 1 356 ? 15.711 30.359 17.438 1 88.19 356 ALA B O 1
ATOM 5744 N N . LEU B 1 357 ? 14.797 28.375 17.938 1 87.5 357 LEU B N 1
ATOM 5745 C CA . LEU B 1 357 ? 13.461 28.812 17.5 1 87.5 357 LEU B CA 1
ATOM 5746 C C . LEU B 1 357 ? 12.938 29.906 18.406 1 87.5 357 LEU B C 1
ATOM 5748 O O . LEU B 1 357 ? 12.312 30.859 17.938 1 87.5 357 LEU B O 1
ATOM 5752 N N . LYS B 1 358 ? 13.133 29.734 19.656 1 83.12 358 LYS B N 1
ATOM 5753 C CA . LYS B 1 358 ? 12.711 30.766 20.609 1 83.12 358 LYS B CA 1
ATOM 5754 C C . LYS B 1 358 ? 13.445 32.094 20.344 1 83.12 358 LYS B C 1
ATOM 5756 O O . LYS B 1 358 ? 12.844 33.156 20.375 1 83.12 358 LYS B O 1
ATOM 5761 N N . ARG B 1 359 ? 14.664 31.969 20.078 1 89.81 359 ARG B N 1
ATOM 5762 C CA . ARG B 1 359 ? 15.477 33.156 19.812 1 89.81 359 ARG B CA 1
ATOM 5763 C C . ARG B 1 359 ? 14.984 33.875 18.578 1 89.81 359 ARG B C 1
ATOM 5765 O O . ARG B 1 359 ? 14.828 35.094 18.578 1 89.81 359 ARG B O 1
ATOM 5772 N N . VAL B 1 360 ? 14.75 33.156 17.562 1 93.31 360 VAL B N 1
ATOM 5773 C CA . VAL B 1 360 ? 14.328 33.781 16.328 1 93.31 360 VAL B CA 1
ATOM 5774 C C . VAL B 1 360 ? 12.922 34.375 16.484 1 93.31 360 VAL B C 1
ATOM 5776 O O . VAL B 1 360 ? 12.602 35.406 15.898 1 93.31 360 VAL B O 1
ATOM 5779 N N . ASP B 1 361 ? 12.117 33.719 17.219 1 88 361 ASP B N 1
ATOM 5780 C CA . ASP B 1 361 ? 10.781 34.25 17.516 1 88 361 ASP B CA 1
ATOM 5781 C C . ASP B 1 361 ? 10.859 35.562 18.25 1 88 361 ASP B C 1
ATOM 5783 O O . ASP B 1 361 ? 10.055 36.469 18 1 88 361 ASP B O 1
ATOM 5787 N N . ASP B 1 362 ? 11.766 35.594 19.188 1 89.38 362 ASP B N 1
ATOM 5788 C CA . ASP B 1 362 ? 11.984 36.844 19.922 1 89.38 362 ASP B CA 1
ATOM 5789 C C . ASP B 1 362 ? 12.4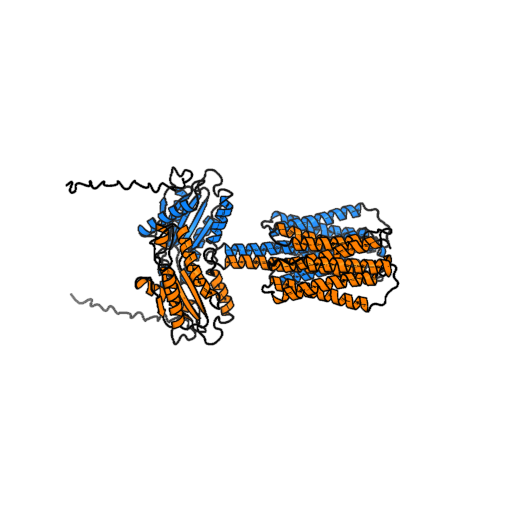3 37.969 18.984 1 89.38 362 ASP B C 1
ATOM 5791 O O . ASP B 1 362 ? 12.016 39.125 19.156 1 89.38 362 ASP B O 1
ATOM 5795 N N . LEU B 1 363 ? 13.25 37.625 18.109 1 94.25 363 LEU B N 1
ATOM 5796 C CA . LEU B 1 363 ? 13.734 38.594 17.141 1 94.25 363 LEU B CA 1
ATOM 5797 C C . LEU B 1 363 ? 12.602 39.062 16.219 1 94.25 363 LEU B C 1
ATOM 5799 O O . LEU B 1 363 ? 12.531 40.25 15.852 1 94.25 363 LEU B O 1
ATOM 5803 N N . LEU B 1 364 ? 11.789 38.156 15.852 1 94 364 LEU B N 1
ATOM 5804 C CA . LEU B 1 364 ? 10.617 38.531 15.062 1 94 364 LEU B CA 1
ATOM 5805 C C . LEU B 1 364 ? 9.711 39.469 15.844 1 94 364 LEU B C 1
ATOM 5807 O O . LEU B 1 364 ? 9.164 40.406 15.281 1 94 364 LEU B O 1
ATOM 5811 N N . TYR B 1 365 ? 9.531 39.125 17.109 1 89.25 365 TYR B N 1
ATOM 5812 C CA . TYR B 1 365 ? 8.719 39.969 17.984 1 89.25 365 TYR B CA 1
ATOM 5813 C C . TYR B 1 365 ? 9.281 41.375 18.031 1 89.25 365 TYR B C 1
ATOM 5815 O O . TYR B 1 365 ? 8.531 42.375 18.031 1 89.25 365 TYR B O 1
ATOM 5823 N N . THR B 1 366 ? 10.547 41.469 18.109 1 93.31 366 THR B N 1
ATOM 5824 C CA . THR B 1 366 ? 11.219 42.75 18.109 1 93.31 366 THR B CA 1
ATOM 5825 C C . THR B 1 366 ? 10.938 43.5 16.797 1 93.31 366 THR B C 1
ATOM 5827 O O . THR B 1 366 ? 10.695 44.688 16.812 1 93.31 366 THR B O 1
ATOM 5830 N N . ALA B 1 367 ? 10.922 42.844 15.781 1 94.81 367 ALA B N 1
ATOM 5831 C CA . ALA B 1 367 ? 10.633 43.438 14.484 1 94.81 367 ALA B CA 1
ATOM 5832 C C . ALA B 1 367 ? 9.219 44 14.445 1 94.81 367 ALA B C 1
ATOM 5834 O O . ALA B 1 367 ? 8.992 45.094 13.914 1 94.81 367 ALA B O 1
ATOM 5835 N N . LYS B 1 368 ? 8.297 43.281 14.953 1 91.38 368 LYS B N 1
ATOM 5836 C CA . LYS B 1 368 ? 6.906 43.719 15 1 91.38 368 LYS B CA 1
ATOM 5837 C C . LYS B 1 368 ? 6.758 44.969 15.883 1 91.38 368 LYS B C 1
ATOM 5839 O O . LYS B 1 368 ? 6.016 45.875 15.539 1 91.38 368 LYS B O 1
ATOM 5844 N N . ARG B 1 369 ? 7.477 45.031 16.922 1 90.12 369 ARG B N 1
ATOM 5845 C CA . ARG B 1 369 ? 7.398 46.125 17.875 1 90.12 369 ARG B CA 1
ATOM 5846 C C . ARG B 1 369 ? 8.062 47.375 17.312 1 90.12 369 ARG B C 1
ATOM 5848 O O . ARG B 1 369 ? 7.688 48.5 17.656 1 90.12 369 ARG B O 1
ATOM 5855 N N . ARG B 1 370 ? 9.039 47.156 16.484 1 93.44 370 ARG B N 1
ATOM 5856 C CA . ARG B 1 370 ? 9.766 48.281 15.883 1 93.44 370 ARG B CA 1
ATOM 5857 C C . ARG B 1 370 ? 8.984 48.875 14.734 1 93.44 370 ARG B C 1
ATOM 5859 O O . ARG B 1 370 ? 9.477 49.781 14.039 1 93.44 370 ARG B O 1
ATOM 5866 N N . GLY B 1 371 ? 7.719 48.438 14.492 1 92.44 371 GLY B N 1
ATOM 5867 C CA . GLY B 1 371 ? 6.879 49.062 13.484 1 92.44 371 GLY B CA 1
ATOM 5868 C C . GLY B 1 371 ? 6.535 48.156 12.336 1 92.44 371 GLY B C 1
ATOM 5869 O O . GLY B 1 371 ? 5.93 48.562 11.344 1 92.44 371 GLY B O 1
ATOM 5870 N N . ARG B 1 372 ? 6.984 46.969 12.414 1 93.69 372 ARG B N 1
ATOM 5871 C CA . ARG B 1 372 ? 6.703 45.969 11.406 1 93.69 372 ARG B CA 1
ATOM 5872 C C . ARG B 1 372 ? 7.41 46.281 10.094 1 93.69 372 ARG B C 1
ATOM 5874 O O . ARG B 1 372 ? 8.164 47.25 10.008 1 93.69 372 ARG B O 1
ATOM 5881 N N . ASN B 1 373 ? 7.402 45.469 9.172 1 95.81 373 ASN B N 1
ATOM 5882 C CA . ASN B 1 373 ? 8.039 45.625 7.867 1 95.81 373 ASN B CA 1
ATOM 5883 C C . ASN B 1 373 ? 9.547 45.812 8 1 95.81 373 ASN B C 1
ATOM 5885 O O . ASN B 1 373 ? 10.109 46.781 7.453 1 95.81 373 ASN B O 1
ATOM 5889 N N . CYS B 1 374 ? 10.117 45.062 8.812 1 96.25 374 CYS B N 1
ATOM 5890 C CA . CYS B 1 374 ? 11.57 45.156 8.953 1 96.25 374 CYS B CA 1
ATOM 5891 C C . CYS B 1 374 ? 12.156 43.781 9.336 1 96.25 374 CYS B C 1
ATOM 5893 O O . CYS B 1 374 ? 11.414 42.875 9.664 1 96.25 374 CYS B O 1
ATOM 5895 N N . THR B 1 375 ? 13.43 43.719 9.227 1 96.81 375 THR B N 1
ATOM 5896 C CA . THR B 1 375 ? 14.188 42.5 9.57 1 96.81 375 THR B CA 1
ATOM 5897 C C . THR B 1 375 ? 15.102 42.781 10.766 1 96.81 375 THR B C 1
ATOM 5899 O O . THR B 1 375 ? 15.812 43.781 10.789 1 96.81 375 THR B O 1
ATOM 5902 N N . VAL B 1 376 ? 15.016 41.938 11.742 1 97.06 376 VAL B N 1
ATOM 5903 C CA . VAL B 1 376 ? 15.898 42.031 12.898 1 97.06 376 VAL B CA 1
ATOM 5904 C C . VAL B 1 376 ? 16.75 40.781 13.008 1 97.06 376 VAL B C 1
ATOM 5906 O O . VAL B 1 376 ? 16.219 39.656 13.07 1 97.06 376 VAL B O 1
ATOM 5909 N N . ALA B 1 377 ? 18.016 40.938 13.039 1 96.12 377 ALA B N 1
ATOM 5910 C CA . ALA B 1 377 ? 18.953 39.812 13.133 1 96.12 377 ALA B CA 1
ATOM 5911 C C . ALA B 1 377 ? 19.688 39.844 14.469 1 96.12 377 ALA B C 1
ATOM 5913 O O . ALA B 1 377 ? 20.016 40.906 15 1 96.12 377 ALA B O 1
ATOM 5914 N N . GLY B 1 378 ? 19.844 38.656 15.008 1 91.44 378 GLY B N 1
ATOM 5915 C CA . GLY B 1 378 ? 20.594 38.5 16.25 1 91.44 378 GLY B CA 1
ATOM 5916 C C . GLY B 1 378 ? 21.516 37.281 16.25 1 91.44 378 GLY B C 1
ATOM 5917 O O . GLY B 1 378 ? 21.156 36.25 15.711 1 91.44 378 GLY B O 1
ATOM 5918 N N . PRO B 1 379 ? 22.766 37.531 16.734 1 82.62 379 PRO B N 1
ATOM 5919 C CA . PRO B 1 379 ? 23.719 36.406 16.75 1 82.62 379 PRO B CA 1
ATOM 5920 C C . PRO B 1 379 ? 23.312 35.312 17.75 1 82.62 379 PRO B C 1
ATOM 5922 O O . PRO B 1 379 ? 22.469 35.531 18.609 1 82.62 379 PRO B O 1
ATOM 5925 N N . ALA B 1 380 ? 23.828 34.062 17.469 1 73.5 380 ALA B N 1
ATOM 5926 C CA . ALA B 1 380 ? 23.672 32.969 18.438 1 73.5 380 ALA B CA 1
ATOM 5927 C C . ALA B 1 380 ? 24.5 33.219 19.688 1 73.5 380 ALA B C 1
ATOM 5929 O O . ALA B 1 380 ? 25.562 33.844 19.625 1 73.5 380 ALA B O 1
ATOM 5930 N N . PRO B 1 381 ? 23.953 32.906 20.953 1 65.5 381 PRO B N 1
ATOM 5931 C CA . PRO B 1 381 ? 24.781 33.125 22.141 1 65.5 381 PRO B CA 1
ATOM 5932 C C . PRO B 1 381 ? 26.125 32.406 22.062 1 65.5 381 PRO B C 1
ATOM 5934 O O . PRO B 1 381 ? 26.234 31.344 21.453 1 65.5 381 PRO B O 1
ATOM 5937 N N . ALA B 1 382 ? 27.312 33.156 22.109 1 56.12 382 ALA B N 1
ATOM 5938 C CA . ALA B 1 382 ? 28.656 32.594 22.109 1 56.12 382 ALA B CA 1
ATOM 5939 C C . ALA B 1 382 ? 28.703 31.266 22.875 1 56.12 382 ALA B C 1
ATOM 5941 O O . ALA B 1 382 ? 29.438 30.344 22.516 1 56.12 382 ALA B O 1
ATOM 5942 N N . ASP B 1 383 ? 28.516 31.172 24.234 1 49.25 383 ASP B N 1
ATOM 5943 C CA . ASP B 1 383 ? 28.766 30.047 25.125 1 49.25 383 ASP B CA 1
ATOM 5944 C C . ASP B 1 383 ? 27.656 29 25.016 1 49.25 383 ASP B C 1
ATOM 5946 O O . ASP B 1 383 ? 26.906 28.781 25.969 1 49.25 383 ASP B O 1
ATOM 5950 N N . ALA B 1 384 ? 27 28.906 24.078 1 46.03 384 ALA B N 1
ATOM 5951 C CA . ALA B 1 384 ? 25.906 27.953 24.125 1 46.03 384 ALA B CA 1
ATOM 5952 C C . ALA B 1 384 ? 26.422 26.547 24.422 1 46.03 384 ALA B C 1
ATOM 5954 O O . ALA B 1 384 ? 26.859 25.828 23.516 1 46.03 384 ALA B O 1
ATOM 5955 N N . GLY B 1 385 ? 27.328 26.328 25.375 1 38.84 385 GLY B N 1
ATOM 5956 C CA . GLY B 1 385 ? 27.625 25 25.891 1 38.84 385 GLY B CA 1
ATOM 5957 C C . GLY B 1 385 ? 26.391 24.141 26.047 1 38.84 385 GLY B C 1
ATOM 5958 O O . GLY B 1 385 ? 25.266 24.609 25.906 1 38.84 385 GLY B O 1
ATOM 5959 N N . PRO B 1 386 ? 26.562 22.781 26.266 1 40.03 386 PRO B N 1
ATOM 5960 C CA . PRO B 1 386 ? 25.406 21.922 26.516 1 40.03 386 PRO B CA 1
ATOM 5961 C C . PRO B 1 386 ? 24.391 22.547 27.469 1 40.03 386 PRO B C 1
ATOM 5963 O O . PRO B 1 386 ? 24.797 23.188 28.453 1 40.03 386 PRO B O 1
ATOM 5966 N N . GLY B 1 387 ? 23.484 23.203 27.078 1 34.34 387 GLY B N 1
ATOM 5967 C CA . GLY B 1 387 ? 22.438 23.828 27.875 1 34.34 387 GLY B CA 1
ATOM 5968 C C . GLY B 1 387 ? 22.219 23.141 29.219 1 34.34 387 GLY B C 1
ATOM 5969 O O . GLY B 1 387 ? 21.859 21.953 29.266 1 34.34 387 GLY B O 1
ATOM 5970 N N . ARG B 1 388 ? 22.938 23.5 30.266 1 31.25 388 ARG B N 1
ATOM 5971 C CA . ARG B 1 388 ? 22.609 23.109 31.641 1 31.25 388 ARG B CA 1
ATOM 5972 C C . ARG B 1 388 ? 21.125 23.344 31.938 1 31.25 388 ARG B C 1
ATOM 5974 O O . ARG B 1 388 ? 20.578 24.391 31.609 1 31.25 388 ARG B O 1
ATOM 5981 N N . ARG B 1 389 ? 20.375 22.234 32.062 1 34.59 389 ARG B N 1
ATOM 5982 C CA . ARG B 1 389 ? 19.094 22.203 32.781 1 34.59 389 ARG B CA 1
ATOM 5983 C C . ARG B 1 389 ? 19.109 23.156 33.969 1 34.59 389 ARG B C 1
ATOM 5985 O O . ARG B 1 389 ? 19.875 22.969 34.906 1 34.59 389 ARG B O 1
ATOM 5992 N N . ALA B 1 390 ? 19.047 24.453 33.906 1 30.03 390 ALA B N 1
ATOM 5993 C CA . ALA B 1 390 ? 18.812 25.344 35.062 1 30.03 390 ALA B CA 1
ATOM 5994 C C . ALA B 1 390 ? 17.688 24.828 35.938 1 30.03 390 ALA B C 1
ATOM 5996 O O . ALA B 1 390 ? 16.516 25 35.594 1 30.03 390 ALA B O 1
ATOM 5997 N N . PHE B 1 391 ? 17.656 23.594 36.5 1 29.08 391 PHE B N 1
ATOM 5998 C CA . PHE B 1 391 ? 16.766 23.312 37.625 1 29.08 391 PHE B CA 1
ATOM 5999 C C . PHE B 1 391 ? 17.094 24.234 38.781 1 29.08 391 PHE B C 1
ATOM 6001 O O . PHE B 1 391 ? 18.062 24 39.5 1 29.08 391 PHE B O 1
ATOM 6008 N N . GLY B 1 392 ? 17.344 25.484 38.594 1 24.09 392 GLY B N 1
ATOM 6009 C CA . GLY B 1 392 ? 17.812 26.25 39.719 1 24.09 392 GLY B CA 1
ATOM 6010 C C . GLY B 1 392 ? 17 26 41 1 24.09 392 GLY B C 1
ATOM 6011 O O . GLY B 1 392 ? 15.875 25.5 40.906 1 24.09 392 GLY B O 1
ATOM 6012 N N . ALA B 1 393 ? 17.656 26.125 42.281 1 28.02 393 ALA B N 1
ATOM 6013 C CA . ALA B 1 393 ? 17.625 26 43.75 1 28.02 393 ALA B CA 1
ATOM 6014 C C . ALA B 1 393 ? 16.547 26.891 44.344 1 28.02 393 ALA B C 1
ATOM 6016 O O . ALA B 1 393 ? 16.578 28.109 44.188 1 28.02 393 ALA B O 1
ATOM 6017 N N . SER B 1 394 ? 15.227 26.531 44.375 1 26.47 394 SER B N 1
ATOM 6018 C CA . SER B 1 394 ? 14.312 27.094 45.344 1 26.47 394 SER B CA 1
ATOM 6019 C C . SER B 1 394 ? 14.984 27.234 46.719 1 26.47 394 SER B C 1
ATOM 6021 O O . SER B 1 394 ? 15.344 26.234 47.344 1 26.47 394 SER B O 1
ATOM 6023 N N . GLY B 1 395 ? 15.977 28.141 46.844 1 22.5 395 GLY B N 1
ATOM 6024 C CA . GLY B 1 395 ? 16.547 28.484 48.156 1 22.5 395 GLY B CA 1
ATOM 6025 C C . GLY B 1 395 ? 15.5 28.828 49.188 1 22.5 395 GLY B C 1
ATOM 6026 O O . GLY B 1 395 ? 14.617 29.656 48.938 1 22.5 395 GLY B O 1
ATOM 6027 N N . THR B 1 396 ? 15.102 27.859 50.062 1 26.94 396 THR B N 1
ATOM 6028 C CA . THR B 1 396 ? 14.391 27.922 51.312 1 26.94 396 THR B CA 1
ATOM 6029 C C . THR B 1 396 ? 14.938 29.062 52.188 1 26.94 396 THR B C 1
ATOM 6031 O O . THR B 1 396 ? 16.078 28.984 52.688 1 26.94 396 THR B O 1
ATOM 6034 N N . GLY B 1 397 ? 14.898 30.328 51.688 1 24.19 397 GLY B N 1
ATOM 6035 C CA . GLY B 1 397 ? 15.328 31.375 52.625 1 24.19 397 GLY B CA 1
ATOM 6036 C C . GLY B 1 397 ? 14.648 31.281 53.969 1 24.19 397 GLY B C 1
ATOM 6037 O O . GLY B 1 397 ? 13.516 30.797 54.062 1 24.19 397 GLY B O 1
ATOM 6038 N N . PRO B 1 398 ? 15.383 31.141 55.094 1 26.72 398 PRO B N 1
ATOM 6039 C CA . PRO B 1 398 ? 14.992 30.969 56.5 1 26.72 398 PRO B CA 1
ATOM 6040 C C . PRO B 1 398 ? 14.008 32.031 56.969 1 26.72 398 PRO B C 1
ATOM 6042 O O . PRO B 1 398 ? 14.039 33.188 56.469 1 26.72 398 PRO B O 1
ATOM 6045 N N . ALA B 1 399 ? 12.719 31.703 57.156 1 28 399 ALA B N 1
ATOM 6046 C CA . ALA B 1 399 ? 11.695 32.469 57.875 1 28 399 ALA B CA 1
ATOM 6047 C C . ALA B 1 399 ? 12.258 33.094 59.125 1 28 399 ALA B C 1
ATOM 6049 O O . ALA B 1 399 ? 12.648 32.406 60.062 1 28 399 ALA B O 1
ATOM 6050 N N . ARG B 1 400 ? 13.078 34.219 59.031 1 22.91 400 ARG B N 1
ATOM 6051 C CA . ARG B 1 400 ? 13.477 34.969 60.219 1 22.91 400 ARG B CA 1
ATOM 6052 C C . ARG B 1 400 ? 12.273 35.281 61.094 1 22.91 400 ARG B C 1
ATOM 6054 O O . ARG B 1 400 ? 11.25 35.75 60.594 1 22.91 400 ARG B O 1
ATOM 6061 N N . ARG B 1 401 ? 12.102 34.562 62.25 1 25.08 401 ARG B N 1
ATOM 6062 C CA . ARG B 1 401 ? 11.289 34.688 63.469 1 25.08 401 ARG B CA 1
ATOM 6063 C C . ARG B 1 401 ? 11.297 36.094 64 1 25.08 401 ARG B C 1
ATOM 6065 O O . ARG B 1 401 ? 12.305 36.562 64.5 1 25.08 401 ARG B O 1
ATOM 6072 N N . HIS B 1 402 ? 10.844 37.094 63.188 1 21.55 402 HIS B N 1
ATOM 6073 C CA . HIS B 1 402 ? 10.836 38.406 63.812 1 21.55 402 HIS B CA 1
ATOM 6074 C C . HIS B 1 402 ? 10.047 38.406 65.125 1 21.55 402 HIS B C 1
ATOM 6076 O O . HIS B 1 402 ? 8.922 37.906 65.188 1 21.55 402 HIS B O 1
ATOM 6082 N N . GLY B 1 403 ? 10.68 38.281 66.312 1 23.22 403 GLY B N 1
ATOM 6083 C CA . GLY B 1 403 ? 10.375 38.438 67.688 1 23.22 403 GLY B CA 1
ATOM 6084 C C . GLY B 1 403 ? 9.586 39.688 68.062 1 23.22 403 GLY B C 1
ATOM 6085 O O . GLY B 1 403 ? 10.07 40.781 67.812 1 23.22 403 GLY B O 1
ATOM 6086 N N . VAL B 1 404 ? 8.258 39.75 67.812 1 21.39 404 VAL B N 1
ATOM 6087 C CA . VAL B 1 404 ? 7.387 40.844 68.188 1 21.39 404 VAL B CA 1
ATOM 6088 C C . VAL B 1 404 ? 7.438 41.062 69.688 1 21.39 404 VAL B C 1
ATOM 6090 O O . VAL B 1 404 ? 7.004 40.188 70.438 1 21.39 404 VAL B O 1
ATOM 6093 N N . GLU B 1 405 ? 8.445 41.625 70.312 1 21.75 405 GLU B N 1
ATOM 6094 C CA . GLU B 1 405 ? 8.648 41.969 71.688 1 21.75 405 GLU B CA 1
ATOM 6095 C C . GLU B 1 405 ? 7.613 43 72.188 1 21.75 405 GLU B C 1
ATOM 6097 O O . GLU B 1 405 ? 7.59 43.344 73.375 1 21.75 405 GLU B O 1
ATOM 6102 N N . GLY B 1 406 ? 6.574 43.406 71.438 1 23.28 406 GLY B N 1
ATOM 6103 C CA . GLY B 1 406 ? 6.188 44.719 71.938 1 23.28 406 GLY B CA 1
ATOM 6104 C C . GLY B 1 406 ? 5.82 44.688 73.438 1 23.28 406 GLY B C 1
ATOM 6105 O O . GLY B 1 406 ? 5.465 43.625 74 1 23.28 406 GLY B O 1
ATOM 6106 N N . ALA B 1 407 ? 5.957 45.906 74.188 1 24.02 407 ALA B N 1
ATOM 6107 C CA . ALA B 1 407 ? 6.078 46.688 75.438 1 24.02 407 ALA B CA 1
ATOM 6108 C C . ALA B 1 407 ? 4.734 46.781 76.125 1 24.02 407 ALA B C 1
ATOM 6110 O O . ALA B 1 407 ? 3.826 47.469 75.688 1 24.02 407 ALA B O 1
ATOM 6111 N N . VAL B 1 408 ? 4.062 45.719 76.562 1 24.5 408 VAL B N 1
ATOM 6112 C CA . VAL B 1 408 ? 2.914 45.969 77.438 1 24.5 408 VAL B CA 1
ATOM 6113 C C . VAL B 1 408 ? 3.354 46.781 78.625 1 24.5 408 VAL B C 1
ATOM 6115 O O . VAL B 1 408 ? 4.105 46.281 79.5 1 24.5 408 VAL B O 1
ATOM 6118 N N . GLN B 1 409 ? 3.969 48.062 78.438 1 20.38 409 GLN B N 1
ATOM 6119 C CA . GLN B 1 409 ? 4.137 48.844 79.625 1 20.38 409 GLN B CA 1
ATOM 6120 C C . GLN B 1 409 ? 2.887 48.812 80.5 1 20.38 409 GLN B C 1
ATOM 6122 O O . GLN B 1 409 ? 1.807 48.438 80.062 1 20.38 409 GLN B O 1
ATOM 6127 N N . HIS B 1 410 ? 2.928 49.75 81.625 1 23.11 410 HIS B N 1
ATOM 6128 C CA . HIS B 1 410 ? 2.77 50.219 83 1 23.11 410 HIS B CA 1
ATOM 6129 C C . HIS B 1 410 ? 1.395 50.844 83.188 1 23.11 410 HIS B C 1
ATOM 6131 O O . HIS B 1 410 ? 0.824 50.75 84.25 1 23.11 410 HIS B O 1
ATOM 6137 N N . GLY B 1 411 ? 0.754 51.844 82.375 1 23.94 411 GLY B N 1
ATOM 6138 C CA . GLY B 1 411 ? -0.194 52.531 83.25 1 23.94 411 GLY B CA 1
ATOM 6139 C C . GLY B 1 411 ? -1.412 51.688 83.562 1 23.94 411 GLY B C 1
ATOM 6140 O O . GLY B 1 411 ? -1.802 50.812 82.812 1 23.94 411 GLY B O 1
#

Secondary structure (DSSP, 8-state):
-PPPGGGGHHHHHHHHHHHHHHHGGGGT---HHHHHHHHHHHHHHHHHHS--GGGHHHHHHHHHHHHHHHHHHHHHHHHHTTT----SHHHHHHHHHHHHHHHHHHHTS--HHHHHHHHHHHHHHHHHHHHHHHHTT--SHHHHHHHHHHHHHHHHHHHHHHHHHHS------HHHHTTSHHHHHHHHHHHHHHHHHHHHHHHHHHHHHHHHHHHHHHB-TTT-SB-HHHHHHHHHHHHHS-SSSTTPPEEEEEEEETTHHHHHHHH-HHHHHHHHHHHHHHHHHHHSSS-EEEEEETTEEEEEEET--HHHHHHHHHHHHHHHHH----TT-TT----EEEEEEEEPTT--HHHHHHHHHHHHHHHHHTTSS-EEE-PPPS---S-------------------------/-PPPGGGGHHHHHHHHHHHHHHHGGGGT---HHHHHHHHHHHHHHHHHHS--GGGHHHHHHHHHHHHHHHHHHHHHHHHHTTT----SHHHHHHHHHHHHHHHHHHHTS--HHHHHHHHHHHHHHHHHHHHHHHHTT--SHHHHHHHHHHHHHHHHHHHHHHHHHHS------HHHHTTSHHHHHHHHHHHHHHHHHHHHHHHHHHHHHHHHHHHHHHB-TTT-SB-HHHHHHHHHHHHHS-SSSTTPPEEEEEEEETTHHHHHHHH-HHHHHHHHHHHHHHHHHHHSSS-EEEEEETTEEEEEEET--HHHHHHHHHHHHHHHHH----TT-TT----EEEEEEEEPTT--HHHHHHHHHHHHHHHHHTTSS-EEE-PPPTT--S-------------------------

Sequence (822 aa):
MPVTLLEWSVPAAILMCAAGLCAARFAGFHTLRWGGALGCLGAGYAVMLVQASNLAPYKQVVEDAFILGGVILACRALLSRRGRQIPLHFDVAVLLASTAMVVVSVALFASAKLETFFVLACCALVTWRTTLSFAKQAATTSDRVLAATFLFIALVLTGQCVLYIAAPAPMLATGEWRASVWGILIQYTGLLGSIVLTLAVFIATSYDAIEKYRRHAHTDALTGLLNRQGLDSLLATVSGRPFTEGETPTALIMADIDNFKRINDRYGHPFGDMVLARFGALLLPHAQARAHAARLGGEEFLLLLPAADLESAAAIAEEIRADFAAQRWAQHAPDSRFTASMGVTLMQAGEPFASALKRVDDLLYTAKRRGRNCTVAGPAPADAGPGRRAFGASGTGPARRHGVEGAVQHGMPVTLLEWSVPAAILMCAAGLCAARFAGFHTLRWGGALGCLGAGYAVMLVQASNLAPYKQVVEDAFILGGVILACRALLSRRGRQIPLHFDVAVLLASTAMVVVSVALFASAKLETFFVLACCALVTWRTTLSFAKQAATTSDRVLAATFLFIALVLTGQCVLYIAAPAPMLATGEWRASVWGILIQYTGLLGSIVLTLAVFIATSYDAIEKYRRHAHTDALTGLLNRQGLDSLLATVSGRPFTEGETPTALIMADIDNFKRINDRYGHPFGDMVLARFGALLLPHAQARAHAARLGGEEFLLLLPAADLESAAAIAEEIRADFAAQRWAQHAPDSRFTASMGVTLMQAGEPFASALKRVDDLLYTAKRRGRNCTVAGPAPADAGPGRRAFGASGTGPARRHGVEGAVQHG

Solvent-accessible surface area (backbone atoms only — not comparable to full-atom values): 43125 Å² total; per-residue (Å²): 112,80,77,55,79,66,67,51,50,43,27,52,50,23,34,47,50,12,50,49,29,41,53,39,34,81,76,72,42,95,31,47,55,52,11,52,10,33,38,34,29,16,50,12,51,45,49,67,62,55,86,47,83,92,42,49,72,59,47,53,51,51,19,50,49,26,36,44,47,10,50,51,37,38,46,48,42,62,49,46,74,71,69,52,87,74,79,61,63,65,60,52,51,50,52,50,50,42,49,52,49,33,50,46,21,46,73,75,61,67,29,61,64,58,26,52,44,47,49,40,47,50,44,22,50,54,37,44,56,44,30,60,64,48,51,77,65,48,80,50,72,36,44,45,50,44,34,51,50,43,45,50,51,24,49,52,37,46,53,47,44,54,48,60,70,68,44,79,82,72,89,56,57,73,70,48,38,60,79,30,74,69,36,40,51,54,50,47,48,53,33,52,48,42,51,52,48,50,51,40,50,52,51,22,52,40,45,50,51,42,51,54,30,43,48,52,35,21,26,30,85,77,46,66,30,23,15,50,60,26,45,51,51,50,47,56,59,22,63,73,45,58,75,37,73,69,94,34,29,29,20,39,37,33,36,34,49,55,64,49,67,57,46,24,71,73,63,30,59,71,49,40,50,50,52,50,24,54,54,39,54,65,45,44,74,58,23,74,57,87,20,47,39,27,40,65,37,90,60,32,34,39,37,38,33,52,69,37,52,66,67,62,47,44,49,51,51,47,47,50,36,51,54,49,40,64,46,76,38,57,94,88,39,62,89,49,68,53,42,32,20,22,3,26,26,38,33,50,74,86,52,57,63,67,60,42,49,51,52,20,49,50,29,25,50,50,14,51,72,73,68,35,63,34,75,29,72,47,80,52,73,85,80,69,56,85,76,72,80,76,76,73,78,84,71,77,71,76,79,78,74,78,74,79,75,79,72,74,82,77,126,113,84,77,55,79,67,66,51,50,42,26,52,50,23,36,49,50,12,49,48,30,41,54,40,34,79,76,72,42,94,31,47,54,52,11,51,11,33,36,33,29,16,50,11,52,43,50,66,61,55,88,49,84,91,43,50,73,61,48,51,51,52,20,50,48,26,36,45,47,9,51,51,39,38,45,48,43,60,49,47,74,71,69,52,87,74,79,61,64,65,60,52,50,51,52,50,51,42,51,53,49,33,49,46,20,44,73,74,62,68,30,62,66,57,26,53,41,46,50,40,48,51,45,23,50,55,37,42,56,45,31,60,63,48,51,77,65,48,80,49,71,33,46,45,51,45,34,51,51,43,44,51,51,24,50,50,36,46,53,47,45,54,48,61,70,69,44,80,80,71,89,56,55,70,69,48,37,59,79,29,75,68,36,39,51,53,49,47,49,54,34,51,48,41,50,51,49,49,50,39,49,52,52,23,52,40,46,50,50,42,51,53,31,44,49,52,35,21,27,30,86,76,47,65,30,23,15,50,60,26,45,51,51,50,48,58,60,24,65,74,45,57,77,38,74,68,93,35,27,30,20,39,37,33,36,34,49,55,64,48,66,58,45,26,70,74,64,30,59,72,50,39,50,50,52,49,25,54,53,38,54,64,45,42,74,58,23,73,53,89,20,47,40,28,38,66,37,89,60,33,34,38,37,38,34,52,70,37,52,66,68,60,47,44,49,51,50,47,48,50,36,52,53,48,40,64,45,75,38,59,94,86,39,63,87,49,70,52,42,32,19,22,4,27,26,38,33,50,73,88,53,58,65,68,59,40,49,50,50,19,49,50,29,24,50,49,15,49,72,75,68,35,63,36,74,30,73,46,83,52,74,88,80,70,56,84,76,73,79,77,75,74,80,85,70,81,71,79,81,76,79,78,76,81,70,83,80,84,77,80,133

InterPro domains:
  IPR000160 GGDEF domain [PF00990] (217-373)
  IPR000160 GGDEF domain [PS50887] (248-380)
  IPR000160 GGDEF domain [SM00267] (206-378)
  IPR000160 GGDEF domain [TIGR00254] (215-376)
  IPR000160 GGDEF domain [cd01949] (218-376)
  IPR029787 Nucleotide cyclase [SSF55073] (222-376)
  IPR043128 Reverse transcriptase/Diguanylate cyclase domain [G3DSA:3.30.70.270] (207-377)
  IPR050469 Diguanylate cyclase Dgc-like, bacteria [PTHR45138] (100-379)

Radius of gyration: 36.73 Å; Cα contacts (8 Å, |Δi|>4): 1204; chains: 2; bounding box: 65×138×125 Å

Foldseek 3Di:
DQQDPVLLVLLVLLLVLLVVQCVCVVVVFPRNLLSVLSNLLSVLSVLVNDPDVVCVLVSLLSSLLSNLSSLLSNLVVLVCVVVDDDDCVVVVVLSVVLSVQLNCCCVVVVAPLSNVLSSLVSSLVSLVVSLVVQVVPQDDPLSNLLSVLSVVLSVLSVVLSVVSVVDDRDPDRPVCCCVDPNVVSVSCSSRVSSVSNSVSSVVSRVRVVVVVVVQVVQADPLASAGEQVVVVVVCVVCVVPPLAPPQAWKKKKKKFWPPLVVVCVVQNVVVSSVLQNVLSVLQVVVCVPSKGKYDHDDGMIMIIGYRDDQVVQQVSNLVSQVVQQPDADPPRCRPDGIGMFMFMEIGGTPRDPVVVVVVRVVQSVVCVVVPGSYYGYDYDDPCPPVPPPPPDDPPPPPPPPPPPDPPDDDD/DQQDPVLLVLLVLLLVLLVVQCVCVVVVFPRNLLSVLSNLLSVLSVLVNDPDVVCVLVSLLSSLLSNLSSLLSNLVVLVCVVVDDDDCVVVVVLSVVLSVQSNCCCVVVVAPLSNVLSSLVSSLVSLVVSLVVQVVPQDDPLSNLLSVLSVVLSVLSVVLSVVSVVDDRDPDRPVCCCVDPNVVSVSCSSRVSSVSNSVSSVVSRVRVVVVVVVQVVQADPLASAGEQVVVVVVCVVCVVVPLAPPFAWKKKKKKFWPPLVVVCVVQNVVVSSVLQNVLSVLQVVVCVPSKGKYDHDDRMIMIIGYRDDQVVQQVSNLVSQVVQQPDADPPRCRPDGIGMFMFMEIGGGPRDPVVVVVVRVVQSVVCVVVPGSYYGYDYDPPCPDVPPPCPDDPPPPDPPPPDPPDDPDDD

pLDDT: mean 81.03, std 18.48, range [18.38, 97.44]

Organism: NCBI:txid1287738